Protein 8V38 (pdb70)

Radius of gyration: 38.49 Å; Cα contacts (8 Å, |Δi|>4): 1803; chains: 2; bounding box: 83×57×117 Å

B-factor: mean 116.76, std 51.35, range [47.35, 263.37]

Sequence (1236 aa):
AARGADFDHVYSGVVNLSTENIYSFNYTSQPDQVTAVRVYVNSSSENLNYPVLVVVRQQKEVLSWQVPLLFQGLYQRSYNYQEVSRTLCPSEATNETGPLQQLIFVDVASMAPLGAQYKLLVTKLKHFQLRTNVAFHFTASPSQPQYFLYKFPKDVDSVIIKVVSEMAYPCSVVSVQNIMCPVYDLDHNVEFNGVYQSMTKKAAITLQKKDFPGEQFFVVFVIKPEDYACGGSFNLQRKKNLEVTIVPSIKESVYVKSSLFSVFIFLSFYLGCLLVGFVHYLRIYFWNIITIAVFYALPVIQLVITYQTVVNVTGNQDICYYNFLCAHPLGVLSAFNNILSNLGHVLLGFLFLLIVLRRDILHRRALEAKDIFAVEYGIPKHFGLFYAMGIALMMEGVLSACYHVCPNYSNFQFDTSFMYMIAGLCMLKLYQNASAYSAYASFAVVIMVTVLGVVFVWFWVIFSAIHVLASLALSTQIYMDRMVLLVVGNLVNWSFALFGLIYRPRDFASYMLGIFICNLLLYLAFYIIMKLRSSEKVLPVPLFCIVATAVMWAAALYFFFQNLSSWEGTPAESREKNRECILLDFFDDHDIWHFLSATALFFSFLVLLTLDDDLDVVAARGADFDHVYSGVVNLSTENIYSFNYTSQPDQVTAVRVYVNSSSENLNYPVLVVVRQQKEVLSWQVPLLFQGLYQRSYNYQEVSRTLCPSEATNETGPLQQLIFVDVASMAPLGAQYKLLVTKLKHFQLRTNVAFHFTASPSQPQYFLYKFPKDVDSVIIKVVSEMAYPCSVVSVQNIMCPVYDLDHNVEFNGVYQSMTKKAAITLQKKDFPGEQFFVVFVIKPEDYACGGSFNLQRKKNLEVTIVPSIKESVYVKSSLFSVFIFLSFYLGCLLVGFVHYLRIYFWNIITIAVFYALPVIQLVITYQTVVNVTGNQDICYYNFLCAHPLGVLSAFNNILSNLGHVLLGFLFLLIVLRRDILHRRALEAKDIFAVEYGIPKHFGLFYAMGIALMMEGVLSACYHVCPNYSNFQFDTSFMYMIAGLCMLKLYQNASAYSAYASFAVVIMVTVLGVVFVWFWVIFSAIHVLASLALSTQIYMDRMVLLVVGNLVNWSFALFGLIYRPRDFASYMLGIFICNLLLYLAFYIIMKLRSSEKVLPVPLFCIVATAVMWAAALYFFFQNLSSWEGTPAESREKNRECILLDFFDDHDIWHFLSATALFFSFLVLLTLDDDLDVV

Secondary structure (DSSP, 8-state):
------SS-EEEEEE-SS--EEEEEEEE--SSS---EEEEEEE-S--SSS-EEEEEE-SS-EEEEESSEE---TTS---EE-EEEEEPPP----TTS---EEEEEEEEEE--SS-EEEEEEEEE-S--B--TT------BBTTB-EEEEEE--SS--EEEEEEE-SSS---EEEEEEES-SS---SSTTTTSSSEEEEESSEEEEEEESTTSTTSEEEEEEEE-SS--TTS--------B---EEEEE---SHHHHHHHHHHHHSSSHHHHHHHHHHTTGGG--TTHHHHHHHTTSSTTHHHHHHHHHHHHHHH----SS---TTS---BTTBS-TTSSSSGGGHHHHSSSHHHHHHHHHHHHHHHHHHS-TTSS--S-S---SSSTTTTTHHHHHHHHHTTTTT---SSSTTTTSSHHHHHHH---TTS---HHHHHHHHHHHHHHHHHHHHTT---HHHHHHHHHHHHHHHHHHHH--HHHHHHHHHHHHHHHHHHHHHHH--STTTTHHHHHHHHHHHHTS---TT-TTTS-----HHHHHHHHHHHHTTTHHHHHHHS----SSS-TTSSTTS----BHHHHB-SSSSSTTHHHHHHHHHHHHHHH-S-S-S--/------SS-EEEEEE-SS--EEEEEEEE--SSS---EEEEEEE-S--SSS-EEEEEE-SS-EEEEESSEE---TTS---EE-EEEEEPPP----TTS---EEEEEEEEEE--SS-EEEEEEEEE-S--B--TT------BBTTB-EEEEEE--SS--EEEEEEE-SSS---EEEEEEES-SS---SSTTTTSSSEEEEESSEEEEEEESTTSTTSEEEEEEEE-SS--TTS--------B---EEEEE---SHHHHHHHHHHHHSSSHHHHHHHHHHTTGGG--TTHHHHHHHTTSSTTHHHHHHHHHHHHHHH----SS---TTS---BTTBS-TTSSSSGGGHHHHSSSHHHHHHHHHHHHHHHHHHS-TTSS--S-S---SSSTTTTTHHHHHHHHHTTTTT---SSSTTTTSSHHHHHHH---TTS---HHHHHHHHHHHHHHHHHHHHTT---HHHHHHHHHHHHHHHHHHHH--HHHHHHHHHHHHHHHHHHHHHHH--STTTTHHHHHHHHHHHHTS---TT-TTTS-----HHHHHHHHHHHHTTTHHHHHHHS----SSS-TTSSTTS----BHHHHB-SSSSSTTHHHHHHHHHHHHHHH-S-S-S--

InterPro domains:
  IPR000786 Green fluorescent protein, GFP [PR01229] (1745-1769)
  IPR000786 Green fluorescent protein, GFP [PR01229] (1770-1790)
  IPR000786 Green fluorescent protein, GFP [PR01229] (1791-1811)
  IPR000786 Green fluorescent protein, GFP [PR01229] (1812-1827)
  IPR000786 Green fluorescent protein, GFP [PR01229] (1828-1850)
  IPR000786 Green fluorescent protein, GFP [PR01229] (1851-1871)
  IPR000786 Green fluorescent protein, GFP [PR01229] (1872-1891)
  IPR000786 Green fluorescent protein, GFP [PR01229] (1892-1913)
  IPR000786 Green fluorescent protein, GFP [PR01229] (1915-1934)
  IPR000786 Green fluorescent protein, GFP [PR01229] (1935-1953)
  IPR000786 Green fluorescent protein, GFP [PR01229] (1956-1979)
  IPR009017 Green fluorescent protein [G3DSA:2.40.155.10] (1722-1887)
  IPR009017 Green fluorescent protein [G3DSA:2.40.155.10] (1888-2007)
  IPR009017 Green fluorescent protein [SSF54511] (1740-1970)
  IPR011584 Green fluorescent protein-related [PF01353] (1756-1969)
  IPR014023 Mononegavirales RNA-directed RNA polymerase catalytic domain [PF00946] (16-1180)
  IPR014023 Mononegavirales RNA-directed RNA polymerase catalytic domain [PS50526] (693-877)
  IPR025786 Mononegavirus L protein 2-O-ribose methyltransferase [PS51590] (2066-2254)
  IPR026890 Mononegavirales mRNA-capping domain V [PF14318] (1201-1399)
  IPR039530 RNA-directed RNA polymerase L methyltransferase domain, rhabdovirus [PF14314] (2058-2287)

Foldseek 3Di:
DEDADEAFDKDKDKAAQPDKHKHKYKDKDFQDDWKKKKKKKFFDDDQPPKWKKKWKDWPPDIDIDTQQDWDADPPGDIETDRMAMDIDDTDHHHPVDGMDMIMMMMMMHIRHHPITMMMMHMHMDDDAEDDAFDKDKDKDFQRRKDKGKYADDPPFFKKKKKKFWPDFDDKKKKFKAADDPVDDQHDVCRLVDGAMDIAGGIDMDMDGQVPYVPRMIMIIMHTDPARPQLFDDDYHTDMTIMMMHMHGDDDCVLVVVVLCCLVVVVCVVVVVVVVVVQCVVHGPVVVVVVVVLVVPPVVLVVPLVVVLVVCVPSNYPQAFAAQRQFAPDDDSFRRPQQQSLLVLLVSLLCVLVVPVVVVVVVLVVCVVPPPQVPLHQQPPPQDPVSVVQSCLSVSLSVQSNRCNRGPAPVCPPRNCLCVQLNLPLLPLVPPSDDVNVVVNVVSSVVLVVCLVCQQDVLPLVVVLVVQLVVLLVVLVVLEVVSVVVSVVLSVVSSVLSVVCSVCVDPRSVCSVVVCVVVSCSSLVSDPQVVVPPDDNQDDDVLVVLVVVLVVLVVVLVVLVPQDQADHDRHSNVRNVRRDADDDSRNHHSNSVNSVSVSVSSSSSVVSSVPTDDPRSND/DEDADEAFDKDKDKAAQPDKHKHKYKDKDFQDDWKKKKKKKFFDDDQPPKWKKKWKDWPPDIDIDTQQDWDADPPGDIETDRMAMDIDDTDHHHPVDGMDMIMMMMMMHIRHHPITMMMMHMHMDDDAEDDAFDKDKDKDFQRRKDKGKYADDPPFFKKKKKKFWPDFDDKKKKFKAADDPVDDQHDVCRLVDGAMDIAGGIDMDMDGQVPYVPRMIMIIMHTDPARPQLFDDDYHTDMTIMMMHMHGDDDCVLVVVVLCCLVVVVCVVVVVVVVVVQCVVHGPVVVVVVVVLVVPPVVLVVPLVVVLVVCVPSNYPQAFAAQRQFAPDDDSFRRPQQQSLLVLLVSLLCVLVVPVVVVVVVLVVCVVPPPQVPLHQQPPPQDPVSVVQSCLSVSLSVQSNRCNRGPAPVCPPRNCLCVQLNLPLLPLVPPSDDVNVVVNVVSSVVLVVCLVCQQDVLPLVVVLVVQLVVLLVVLVVLEVVSVVVSVVLSVVSSVLSVVCSVCVDPRSVCSVVVCVVVSCSSLVSDPQVVVPPDDNQDDDVLVVLVVVLVVLVVVLVVLVPQDQADHDRHSNVRNVRRDADDDSRNHHSNSVNSVSVSVSSSSSVVSSVPTDDPRSND

Structure (mmCIF, N/CA/C/O backbone):
data_8V38
#
_entry.id   8V38
#
_cell.length_a   1.00
_cell.length_b   1.00
_cell.length_c   1.00
_cell.angle_alpha   90.00
_cell.angle_beta   90.00
_cell.angle_gamma   90.00
#
_symmetry.space_group_name_H-M   'P 1'
#
loop_
_atom_site.group_PDB
_atom_site.id
_atom_site.type_symbol
_atom_site.label_atom_id
_atom_site.label_alt_id
_atom_site.label_comp_id
_atom_site.label_asym_id
_atom_site.label_entity_id
_atom_site.label_seq_id
_atom_site.pdbx_PDB_ins_code
_atom_site.Cartn_x
_atom_site.Cartn_y
_atom_site.Cartn_z
_atom_site.occupancy
_atom_site.B_iso_or_equiv
_atom_site.auth_seq_id
_atom_site.auth_comp_id
_atom_site.auth_asym_id
_atom_site.auth_atom_id
_atom_site.pdbx_PDB_model_num
ATOM 1 N N . ALA A 1 42 ? 147.53800 158.13075 89.36533 1.000 130.08228 42 ALA A N 1
ATOM 2 C CA . ALA A 1 42 ? 147.16135 156.73306 89.19142 1.000 129.45982 42 ALA A CA 1
ATOM 3 C C . ALA A 1 42 ? 146.23666 156.27361 90.31363 1.000 129.71415 42 ALA A C 1
ATOM 4 O O . ALA A 1 42 ? 146.65485 156.16653 91.46775 1.000 125.91191 42 ALA A O 1
ATOM 6 N N . ALA A 1 43 ? 144.98790 155.98574 89.95847 1.000 130.14107 43 ALA A N 1
ATOM 7 C CA . ALA A 1 43 ? 143.95933 155.58523 90.91252 1.000 122.13992 43 ALA A CA 1
ATOM 8 C C . ALA A 1 43 ? 142.84138 154.89315 90.14023 1.000 121.04525 43 ALA A C 1
ATOM 9 O O . ALA A 1 43 ? 142.97225 154.61200 88.94408 1.000 123.55017 43 ALA A O 1
ATOM 11 N N . ARG A 1 44 ? 141.73202 154.61618 90.82972 1.000 120.10611 44 ARG A N 1
ATOM 12 C CA . ARG A 1 44 ? 140.57426 153.98369 90.21231 1.000 122.42933 44 ARG A CA 1
ATOM 13 C C . ARG A 1 44 ? 139.27598 154.75384 90.40157 1.000 123.10673 44 ARG A C 1
ATOM 14 O O . ARG A 1 44 ? 138.29971 154.44714 89.70765 1.000 119.41246 44 ARG A O 1
ATOM 22 N N . GLY A 1 45 ? 139.23894 155.75019 91.28662 1.000 123.76164 45 GLY A N 1
ATOM 23 C CA . GLY A 1 45 ? 138.03550 156.51150 91.56832 1.000 118.97630 45 GLY A CA 1
ATOM 24 C C . GLY A 1 45 ? 136.89664 155.69208 92.14156 1.000 117.83823 45 GLY A C 1
ATOM 25 O O . GLY A 1 45 ? 135.82246 155.60099 91.53965 1.000 118.73041 45 GLY A O 1
ATOM 26 N N . ALA A 1 46 ? 137.12113 155.09132 93.30648 1.000 112.23639 46 ALA A N 1
ATOM 27 C CA . ALA A 1 46 ? 136.12083 154.24228 93.92989 1.000 107.45758 46 ALA A CA 1
ATOM 28 C C . ALA A 1 46 ? 135.11463 155.08370 94.71342 1.000 110.23820 46 ALA A C 1
ATOM 29 O O . ALA A 1 46 ? 135.30913 156.27846 94.95312 1.000 113.22108 46 ALA A O 1
ATOM 31 N N . ASP A 1 47 ? 134.02204 154.43946 95.11555 1.000 109.70167 47 ASP A N 1
ATOM 32 C CA . ASP A 1 47 ? 132.93855 155.09588 95.82992 1.000 107.14216 47 ASP A CA 1
ATOM 33 C C . ASP A 1 47 ? 132.81616 154.52891 97.23792 1.000 105.20937 47 ASP A C 1
ATOM 34 O O . ASP A 1 47 ? 133.21916 153.39228 97.50526 1.000 106.33700 47 ASP A O 1
ATOM 39 N N . PHE A 1 48 ? 132.27370 155.34826 98.13710 1.000 102.85582 48 PHE A N 1
ATOM 40 C CA . PHE A 1 48 ? 132.07462 154.95306 99.52487 1.000 103.17967 48 PHE A CA 1
ATOM 41 C C . PHE A 1 48 ? 131.03365 153.84320 99.63894 1.000 106.05069 48 PHE A C 1
ATOM 42 O O . PHE A 1 48 ? 130.12224 153.73225 98.81197 1.000 109.10405 48 PHE A O 1
ATOM 50 N N . ASP A 1 49 ? 131.20035 153.01538 100.67908 1.000 103.22777 49 ASP A N 1
ATOM 51 C CA . ASP A 1 49 ? 130.27520 151.94347 101.07100 1.000 104.70387 49 ASP A CA 1
ATOM 52 C C . ASP A 1 49 ? 130.10097 150.91357 99.95084 1.000 107.24790 49 ASP A C 1
ATOM 53 O O . ASP A 1 49 ? 129.01870 150.73349 99.38864 1.000 109.77741 49 ASP A O 1
ATOM 58 N N . HIS A 1 50 ? 131.20237 150.23520 99.63710 1.000 104.63999 50 HIS A N 1
ATOM 59 C CA . HIS A 1 50 ? 131.19896 149.16971 98.64722 1.000 99.84452 50 HIS A CA 1
ATOM 60 C C . HIS A 1 50 ? 132.27327 148.15914 99.02026 1.000 101.04071 50 HIS A C 1
ATOM 61 O O . HIS A 1 50 ? 133.28156 148.50612 99.64131 1.000 101.95841 50 HIS A O 1
ATOM 68 N N . VAL A 1 51 ? 132.04900 146.90641 98.63636 1.000 99.00429 51 VAL A N 1
ATOM 69 C CA . VAL A 1 51 ? 132.93988 145.80430 98.97917 1.000 96.22527 51 VAL A CA 1
ATOM 70 C C . VAL A 1 51 ? 133.83465 145.53070 97.77871 1.000 97.34400 51 VAL A C 1
ATOM 71 O O . VAL A 1 51 ? 133.34416 145.24572 96.67935 1.000 97.50551 51 VAL A O 1
ATOM 75 N N . TYR A 1 52 ? 135.14576 145.61649 97.98687 1.000 95.68525 52 TYR A N 1
ATOM 76 C CA . TYR A 1 52 ? 136.12815 145.44574 96.92733 1.000 93.51701 52 TYR A CA 1
ATOM 77 C C . TYR A 1 52 ? 137.00708 144.24013 97.22570 1.000 94.07894 52 TYR A C 1
ATOM 78 O O . TYR A 1 52 ? 137.37255 143.99493 98.37979 1.000 92.38394 52 TYR A O 1
ATOM 87 N N . SER A 1 53 ? 137.34264 143.49132 96.17790 1.000 96.54191 53 SER A N 1
ATOM 88 C CA . SER A 1 53 ? 138.15015 142.28856 96.30519 1.000 96.67683 53 SER A CA 1
ATOM 89 C C . SER A 1 53 ? 139.07864 142.18531 95.10452 1.000 99.16687 53 SER A C 1
ATOM 90 O O . SER A 1 53 ? 138.81059 142.74014 94.03598 1.000 99.14461 53 SER A O 1
ATOM 93 N N . GLY A 1 54 ? 140.17760 141.46612 95.29256 1.000 100.37022 54 GLY A N 1
ATOM 94 C CA . GLY A 1 54 ? 141.16211 141.34382 94.23686 1.000 101.76656 54 GLY A CA 1
ATOM 95 C C . GLY A 1 54 ? 142.30657 140.45403 94.66522 1.000 104.84425 54 GLY A C 1
ATOM 96 O O . GLY A 1 54 ? 142.24632 139.78055 95.69629 1.000 105.54184 54 GLY A O 1
ATOM 97 N N . VAL A 1 55 ? 143.35814 140.46302 93.85019 1.000 106.94093 55 VAL A N 1
ATOM 98 C CA . VAL A 1 55 ? 144.53549 139.63232 94.06345 1.000 108.58625 55 VAL A CA 1
ATOM 99 C C . VAL A 1 55 ? 145.76192 140.53692 94.06128 1.000 111.03005 55 VAL A C 1
ATOM 100 O O . VAL A 1 55 ? 145.89768 141.41093 93.19775 1.000 112.04238 55 VAL A O 1
ATOM 104 N N . VAL A 1 56 ? 146.65439 140.32769 95.03116 1.000 109.14447 56 VAL A N 1
ATOM 105 C CA . VAL A 1 56 ? 147.90012 141.07310 95.13000 1.000 107.14829 56 VAL A CA 1
ATOM 106 C C . VAL A 1 56 ? 149.05619 140.08607 95.04563 1.000 113.15294 56 VAL A C 1
ATOM 107 O O . VAL A 1 56 ? 148.91231 138.89506 95.32992 1.000 115.42717 56 VAL A O 1
ATOM 111 N N . ASN A 1 57 ? 150.21448 140.59813 94.64933 1.000 115.96129 57 ASN A N 1
ATOM 112 C CA . ASN A 1 57 ? 151.34785 139.75004 94.30018 1.000 118.48915 57 ASN A CA 1
ATOM 113 C C . ASN A 1 57 ? 152.62427 140.49396 94.68494 1.000 118.33225 57 ASN A C 1
ATOM 114 O O . ASN A 1 57 ? 152.58551 141.45545 95.45973 1.000 115.22568 57 ASN A O 1
ATOM 119 N N . LEU A 1 58 ? 153.76169 140.04837 94.14670 1.000 121.69500 58 LEU A N 1
ATOM 120 C CA . LEU A 1 58 ? 155.03285 140.69978 94.43936 1.000 122.52076 58 LEU A CA 1
ATOM 121 C C . LEU A 1 58 ? 155.16867 142.03032 93.71155 1.000 121.91717 58 LEU A C 1
ATOM 122 O O . LEU A 1 58 ? 155.74769 142.97599 94.25829 1.000 122.48869 58 LEU A O 1
ATOM 127 N N . SER A 1 59 ? 154.63763 142.12631 92.49480 1.000 120.06895 59 SER A N 1
ATOM 128 C CA . SER A 1 59 ? 154.73293 143.33546 91.68750 1.000 120.51751 59 SER A CA 1
ATOM 129 C C . SER A 1 59 ? 153.46718 144.17912 91.73502 1.000 122.89297 59 SER A C 1
ATOM 130 O O . SER A 1 59 ? 153.55277 145.41082 91.76788 1.000 121.58199 59 SER A O 1
ATOM 133 N N . THR A 1 60 ? 152.29729 143.54132 91.71998 1.000 121.41050 60 THR A N 1
ATOM 134 C CA . THR A 1 60 ? 151.03305 144.26654 91.72278 1.000 118.78158 60 THR A CA 1
ATOM 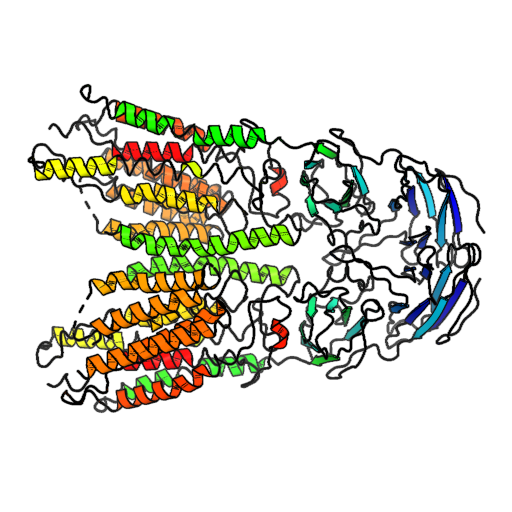135 C C . THR A 1 60 ? 150.78596 144.93720 93.07018 1.000 114.01908 60 THR A C 1
ATOM 136 O O . THR A 1 60 ? 150.88910 144.30268 94.12456 1.000 110.41600 60 THR A O 1
ATOM 140 N N . GLU A 1 61 ? 150.45930 146.22536 93.02624 1.000 110.69034 61 GLU A N 1
ATOM 141 C CA . GLU A 1 61 ? 150.02244 146.99150 94.18320 1.000 106.10304 61 GLU A CA 1
ATOM 142 C C . GLU A 1 61 ? 148.64268 147.56443 93.89052 1.000 104.90289 61 GLU A C 1
ATOM 143 O O . GLU A 1 61 ? 148.34074 147.91798 92.74638 1.000 107.61799 61 GLU A O 1
ATOM 149 N N . ASN A 1 62 ? 147.80102 147.65940 94.91706 1.000 97.87253 62 ASN A N 1
ATOM 150 C CA . ASN A 1 62 ? 146.43055 148.12309 94.74880 1.000 95.74360 62 ASN A CA 1
ATOM 151 C C . ASN A 1 62 ? 146.28903 149.50339 95.37244 1.000 95.01715 62 ASN A C 1
ATOM 152 O O . ASN A 1 62 ? 146.64070 149.70062 96.53932 1.000 95.27328 62 ASN A O 1
ATOM 157 N N . ILE A 1 63 ? 145.77355 150.45238 94.59244 1.000 95.58414 63 ILE A N 1
ATOM 158 C CA . ILE A 1 63 ? 145.64417 151.84439 95.00573 1.000 92.10646 63 ILE A CA 1
ATOM 159 C C . ILE A 1 63 ? 144.17271 152.22894 94.94826 1.000 94.50130 63 ILE A C 1
ATOM 160 O O . ILE A 1 63 ? 143.47861 151.91787 93.97406 1.000 104.12103 63 ILE A O 1
ATOM 165 N N . TYR A 1 64 ? 143.70026 152.90862 95.99187 1.000 87.79707 64 TYR A N 1
ATOM 166 C CA . TYR A 1 64 ? 142.34815 153.44392 96.03599 1.000 86.82272 64 TYR A CA 1
ATOM 167 C C . TYR A 1 64 ? 142.39989 154.88196 96.52808 1.000 88.75630 64 TYR A C 1
ATOM 168 O O . TYR A 1 64 ? 143.21370 155.22136 97.39248 1.000 90.16007 64 TYR A O 1
ATOM 177 N N . SER A 1 65 ? 141.51877 155.71946 95.98446 1.000 92.11495 65 SER A N 1
ATOM 178 C CA . SER A 1 65 ? 141.51808 157.15425 96.25529 1.000 94.02101 65 SER A CA 1
ATOM 179 C C . SER A 1 65 ? 140.08783 157.59487 96.53253 1.000 96.84669 65 SER A C 1
ATOM 180 O O . SER A 1 65 ? 139.23530 157.54310 95.63995 1.000 99.35132 65 SER A O 1
ATOM 183 N N . PHE A 1 66 ? 139.82567 158.02612 97.76295 1.000 94.79125 66 PHE A N 1
ATOM 184 C CA . PHE A 1 66 ? 138.48872 158.40541 98.20163 1.000 92.67969 66 PHE A CA 1
ATOM 185 C C . PHE A 1 66 ? 138.45811 159.90977 98.43122 1.000 97.09415 66 PHE A C 1
ATOM 186 O O . PHE A 1 66 ? 139.20886 160.42723 99.26323 1.000 98.47107 66 PHE A O 1
ATOM 194 N N . ASN A 1 67 ? 137.58921 160.60484 97.70489 1.000 100.89060 67 ASN A N 1
ATOM 195 C CA . ASN A 1 67 ? 137.45747 162.05164 97.80730 1.000 103.67009 67 ASN A CA 1
ATOM 196 C C . ASN A 1 67 ? 136.10661 162.38880 98.42090 1.000 103.35211 67 ASN A C 1
ATOM 197 O O . ASN A 1 67 ? 135.07070 161.89881 97.95843 1.000 105.06373 67 ASN A O 1
ATOM 202 N N . TYR A 1 68 ? 136.11738 163.21634 99.46431 1.000 105.47676 68 TYR A N 1
ATOM 203 C CA . TYR A 1 68 ? 134.87487 163.61493 100.11006 1.000 108.79239 68 TYR A CA 1
ATOM 204 C C . TYR A 1 68 ? 134.92993 165.07606 100.53302 1.000 115.89371 68 TYR A C 1
ATOM 205 O O . TYR A 1 68 ? 135.99846 165.62961 100.81096 1.000 119.28431 68 TYR A O 1
ATOM 214 N N . THR A 1 69 ? 133.75128 165.68996 100.58397 1.000 119.60272 69 THR A N 1
ATOM 215 C CA . THR A 1 69 ? 133.58793 167.08160 100.97896 1.000 125.64669 69 THR A CA 1
ATOM 216 C C . THR A 1 69 ? 132.97869 167.15331 102.37555 1.000 127.87079 69 THR A C 1
ATOM 217 O O . THR A 1 69 ? 132.05305 166.40144 102.70404 1.000 127.90399 69 THR A O 1
ATOM 221 N N . SER A 1 70 ? 133.56235 167.99548 103.22014 1.000 131.17975 70 SER A N 1
ATOM 222 C CA . SER A 1 70 ? 133.07966 168.18252 104.57801 1.000 135.01805 70 SER A CA 1
ATOM 223 C C . SER A 1 70 ? 131.97167 169.23521 104.59308 1.000 139.77231 70 SER A C 1
ATOM 224 O O . SER A 1 70 ? 131.53366 169.73050 103.55123 1.000 139.63357 70 SER A O 1
ATOM 227 N N . GLN A 1 71 ? 131.51125 169.58570 105.78418 1.000 144.51719 71 GLN A N 1
ATOM 228 C CA . GLN A 1 71 ? 130.43822 170.54014 106.00398 1.000 148.57946 71 GLN A CA 1
ATOM 229 C C . GLN A 1 71 ? 130.91903 171.59732 106.98423 1.000 152.02621 71 GLN A C 1
ATOM 230 O O . GLN A 1 71 ? 131.86027 171.35802 107.74825 1.000 152.24228 71 GLN A O 1
ATOM 236 N N . PRO A 1 72 ? 130.29588 172.78311 106.99508 1.000 152.92334 72 PRO A N 1
ATOM 237 C CA . PRO A 1 72 ? 130.63664 173.78051 108.02444 1.000 155.46585 72 PRO A CA 1
ATOM 238 C C . PRO A 1 72 ? 130.08753 173.47230 109.41303 1.000 156.42651 72 PRO A C 1
ATOM 239 O O . PRO A 1 72 ? 130.26202 174.29485 110.31960 1.000 156.58132 72 PRO A O 1
ATOM 243 N N . ASP A 1 73 ? 129.43548 172.32768 109.61499 1.000 154.37217 73 ASP A N 1
ATOM 244 C CA . ASP A 1 73 ? 128.99703 171.88137 110.92792 1.000 151.58229 73 ASP A CA 1
ATOM 245 C C . ASP A 1 73 ? 129.12408 170.36392 110.98364 1.000 147.39045 73 ASP A C 1
ATOM 246 O O . ASP A 1 73 ? 129.52215 169.72251 110.00414 1.000 146.01457 73 ASP A O 1
ATOM 251 N N . GLN A 1 74 ? 128.81853 169.80393 112.16356 1.000 147.31530 74 GLN A N 1
ATOM 252 C CA . GLN A 1 74 ? 128.83551 168.37301 112.48814 1.000 142.65756 74 GLN A CA 1
ATOM 253 C C . GLN A 1 74 ? 130.21314 167.72008 112.36514 1.000 133.47290 74 GLN A C 1
ATOM 254 O O . GLN A 1 74 ? 131.18553 168.34542 111.92900 1.000 133.46135 74 GLN A O 1
ATOM 260 N N . VAL A 1 75 ? 130.31072 166.46034 112.79091 1.000 125.83064 75 VAL A N 1
ATOM 261 C CA . VAL A 1 75 ? 131.56254 165.70933 112.79764 1.000 115.24778 75 VAL A CA 1
ATOM 262 C C . VAL A 1 75 ? 131.37108 164.44671 111.96925 1.000 113.84532 75 VAL A C 1
ATOM 263 O O . VAL A 1 75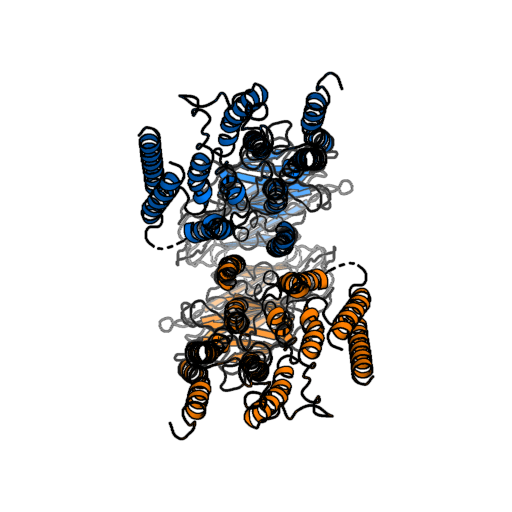 ? 130.41485 163.69366 112.18762 1.000 115.27918 75 VAL A O 1
ATOM 267 N N . THR A 1 76 ? 132.27753 164.21966 111.02358 1.000 109.20522 76 THR A N 1
ATOM 268 C CA . THR A 1 76 ? 132.32413 162.99483 110.24044 1.000 101.78269 76 THR A CA 1
ATOM 269 C C . THR A 1 76 ? 133.49491 162.13373 110.69833 1.000 96.77877 76 THR A C 1
ATOM 270 O O . THR A 1 76 ? 134.46588 162.62585 111.27988 1.000 99.54577 76 THR A O 1
ATOM 274 N N . ALA A 1 77 ? 133.39597 160.83288 110.42614 1.000 88.97081 77 ALA A N 1
ATOM 275 C CA . ALA A 1 77 ? 134.42815 159.88948 110.85124 1.000 83.59436 77 ALA A CA 1
ATOM 276 C C . ALA A 1 77 ? 134.44808 158.70806 109.89161 1.000 83.92533 77 ALA A C 1
ATOM 277 O O . ALA A 1 77 ? 133.48734 157.93449 109.83259 1.000 87.82137 77 ALA A O 1
ATOM 279 N N . VAL A 1 78 ? 135.53202 158.58372 109.13371 1.000 76.88144 78 VAL A N 1
ATOM 280 C CA . VAL A 1 78 ? 135.69554 157.48421 108.19086 1.000 71.37987 78 VAL A CA 1
ATOM 281 C C . VAL A 1 78 ? 136.13106 156.23796 108.95448 1.000 72.11212 78 VAL A C 1
ATOM 282 O O . VAL A 1 78 ? 136.82885 156.32251 109.97172 1.000 74.44341 78 VAL A O 1
ATOM 286 N N . ARG A 1 79 ? 135.73400 155.06402 108.46169 1.000 70.82555 79 ARG A N 1
ATOM 287 C CA . ARG A 1 79 ? 136.07902 153.80136 109.09950 1.000 68.31825 79 ARG A CA 1
ATOM 288 C C . ARG A 1 79 ? 136.44966 152.78472 108.03130 1.000 73.24028 79 ARG A C 1
ATOM 289 O O . ARG A 1 79 ? 135.70539 152.59390 107.06283 1.000 78.20960 79 ARG A O 1
ATOM 297 N N . VAL A 1 80 ? 137.59783 152.13722 108.21631 1.000 70.64638 80 VAL A N 1
ATOM 298 C CA . VAL A 1 80 ? 138.15587 151.19572 107.25261 1.000 70.67350 80 VAL A CA 1
ATOM 299 C C . VAL A 1 80 ? 138.13066 149.80404 107.87164 1.000 70.68714 80 VAL A C 1
ATOM 300 O O . VAL A 1 80 ? 138.62549 149.60670 108.98933 1.000 70.55551 80 VAL A O 1
ATOM 304 N N . TYR A 1 81 ? 137.55442 148.84349 107.14709 1.000 71.60088 81 TYR A N 1
ATOM 305 C CA . TYR A 1 81 ? 137.48818 147.44741 107.55512 1.000 74.16106 81 TYR A CA 1
ATOM 306 C C . TYR A 1 81 ? 138.18563 146.61615 106.48832 1.000 79.62758 81 TYR A C 1
ATOM 307 O O . TYR A 1 81 ? 137.90951 146.77362 105.29349 1.000 82.75775 81 TYR A O 1
ATOM 316 N N . VAL A 1 82 ? 139.09184 145.73973 106.91601 1.000 77.69333 82 VAL A N 1
ATOM 317 C CA . VAL A 1 82 ? 139.88889 144.92332 106.00978 1.000 75.87933 82 VAL A CA 1
ATOM 318 C C . VAL A 1 82 ? 139.85501 143.48804 106.52554 1.000 82.75667 82 VAL A C 1
ATOM 319 O O . VAL A 1 82 ? 140.06822 143.24459 107.71999 1.000 83.32914 82 VAL A O 1
ATOM 323 N N . ASN A 1 83 ? 139.57814 142.54130 105.62760 1.000 88.21719 83 ASN A N 1
ATOM 324 C CA . ASN A 1 83 ? 139.40585 141.14055 105.98453 1.000 89.96742 83 ASN A CA 1
ATOM 325 C C . ASN A 1 83 ? 140.30581 140.30269 105.08526 1.000 92.95173 83 ASN A C 1
ATOM 326 O O . ASN A 1 83 ? 140.47201 140.60802 103.90107 1.000 94.94444 83 ASN A O 1
ATOM 331 N N . SER A 1 84 ? 140.89104 139.25141 105.65530 1.000 93.60963 84 SER A N 1
ATOM 332 C CA . SER A 1 84 ? 141.70203 138.29897 104.90975 1.000 97.14966 84 SER A CA 1
ATOM 333 C C . SER A 1 84 ? 141.03845 136.92961 104.93786 1.000 105.77142 84 SER A C 1
ATOM 334 O O . SER A 1 84 ? 140.44278 136.54054 105.94797 1.000 106.19920 84 SER A O 1
ATOM 337 N N . SER A 1 85 ? 141.13420 136.21388 103.81408 1.000 110.56014 85 SER A N 1
ATOM 338 C CA . SER A 1 85 ? 140.41201 134.96294 103.60066 1.000 115.13262 85 SER A CA 1
ATOM 339 C C . SER A 1 85 ? 140.85938 133.85214 104.54515 1.000 116.89574 85 SER A C 1
ATOM 340 O O . SER A 1 85 ? 140.09162 133.42960 105.41664 1.000 118.26091 85 SER A O 1
ATOM 343 N N . SER A 1 86 ? 142.10023 133.40144 104.39811 1.000 118.40466 86 SER A N 1
ATOM 344 C CA . SER A 1 86 ? 142.65426 132.28725 105.16717 1.000 121.43618 86 SER A CA 1
ATOM 345 C C . SER A 1 86 ? 144.17005 132.31082 104.99716 1.000 123.72291 86 SER A C 1
ATOM 346 O O . SER A 1 86 ? 144.71900 133.21470 104.35386 1.000 123.80515 86 SER A O 1
ATOM 349 N N . GLU A 1 87 ? 144.82798 131.26208 105.52255 1.000 124.89805 87 GLU A N 1
ATOM 350 C CA . GLU A 1 87 ? 146.27564 131.05461 105.67578 1.000 124.36488 87 GLU A CA 1
ATOM 351 C C . GLU A 1 87 ? 147.07218 132.33035 105.95318 1.000 124.52723 87 GLU A C 1
ATOM 352 O O . GLU A 1 87 ? 146.73051 133.07665 106.87869 1.000 122.44903 87 GLU A O 1
ATOM 358 N N . ASN A 1 88 ? 148.12662 132.56688 105.16046 1.000 124.12027 88 ASN A N 1
ATOM 359 C CA . ASN A 1 88 ? 148.96231 133.77366 105.19206 1.000 117.43716 88 ASN A CA 1
ATOM 360 C C . ASN A 1 88 ? 149.61297 133.97239 106.56433 1.000 115.85024 88 ASN A C 1
ATOM 361 O O . ASN A 1 88 ? 149.36290 134.94993 107.27081 1.000 112.95336 88 ASN A O 1
ATOM 366 N N . LEU A 1 89 ? 150.46023 133.01357 106.93185 1.000 117.57705 89 LEU A N 1
ATOM 367 C CA . LEU A 1 89 ? 151.24721 133.10200 108.15199 1.000 117.86692 89 LEU A CA 1
ATOM 368 C C . LEU A 1 89 ? 152.73460 133.26374 107.87887 1.000 115.99347 89 LEU A C 1
ATOM 369 O O . LEU A 1 89 ? 153.51478 133.40005 108.82745 1.000 116.31510 89 LEU A O 1
ATOM 374 N N . ASN A 1 90 ? 153.14836 133.25233 106.61146 1.000 111.88642 90 ASN A N 1
ATOM 375 C CA . ASN A 1 90 ? 154.52856 133.52047 106.24504 1.000 109.06565 90 ASN A CA 1
ATOM 376 C C . ASN A 1 90 ? 154.68696 134.64873 105.23686 1.000 106.85731 90 ASN A C 1
ATOM 377 O O . ASN A 1 90 ? 155.81530 135.10832 105.02797 1.000 108.92643 90 ASN A O 1
ATOM 382 N N . TYR A 1 91 ? 153.60194 135.11664 104.62187 1.000 103.60268 91 TYR A N 1
ATOM 383 C CA . TYR A 1 91 ? 153.64510 136.22358 103.66401 1.000 100.80456 91 TYR A CA 1
ATOM 384 C C . TYR A 1 91 ? 152.40473 137.08430 103.85578 1.000 95.74658 91 TYR A C 1
ATOM 385 O O . TYR A 1 91 ? 151.42143 136.96158 103.11481 1.000 98.36082 91 TYR A O 1
ATOM 394 N N . PRO A 1 92 ? 152.41049 137.97401 104.86292 1.000 88.45603 92 PRO A N 1
ATOM 395 C CA . PRO A 1 92 ? 151.19681 138.74396 105.17667 1.000 84.36347 92 PRO A CA 1
ATOM 396 C C . PRO A 1 92 ? 150.88411 139.84646 104.17411 1.000 85.67615 92 PRO A C 1
ATOM 397 O O . PRO A 1 92 ? 151.65046 140.09275 103.23727 1.000 89.98288 92 PRO A O 1
ATOM 401 N N . VAL A 1 93 ? 149.75144 140.51692 104.37537 1.000 82.31329 93 VAL A N 1
ATOM 402 C CA . VAL A 1 93 ? 149.29226 141.60624 103.52016 1.000 81.32033 93 VAL A CA 1
ATOM 403 C C . VAL A 1 93 ? 149.46395 142.90852 104.28926 1.000 80.24830 93 VAL A C 1
ATOM 404 O O . VAL A 1 93 ? 149.07461 142.99866 105.45984 1.000 77.56602 93 VAL A O 1
ATOM 408 N N . LEU A 1 94 ? 150.05340 143.91196 103.64299 1.000 80.87734 94 LEU A N 1
ATOM 409 C CA . LEU A 1 94 ? 150.38777 145.17310 104.28710 1.000 74.81423 94 LEU A CA 1
ATOM 410 C C . LEU A 1 94 ? 149.55517 146.28982 103.67065 1.000 77.30971 94 LEU A C 1
ATOM 411 O O . LEU A 1 94 ? 149.53380 146.45409 102.44314 1.000 83.14231 94 LEU A O 1
ATOM 416 N N . VAL A 1 95 ? 148.86965 147.05120 104.52371 1.000 71.60640 95 VAL A N 1
ATOM 417 C CA . VAL A 1 95 ? 147.94639 148.09878 104.10616 1.000 72.57242 95 VAL A CA 1
ATOM 418 C C . VAL A 1 95 ? 148.40117 149.40543 104.74191 1.000 76.18116 95 VAL A C 1
ATOM 419 O O . VAL A 1 95 ? 148.64452 149.46146 105.95583 1.000 75.68042 95 VAL A O 1
ATOM 423 N N . VAL A 1 96 ? 148.50899 150.45500 103.92594 1.000 77.12406 96 VAL A N 1
ATOM 424 C CA . VAL A 1 96 ? 148.84758 151.78831 104.40776 1.000 72.81682 96 VAL A CA 1
ATOM 425 C C . VAL A 1 96 ? 147.76767 152.76654 103.95954 1.000 76.97383 96 VAL A C 1
ATOM 426 O O . VAL A 1 96 ? 147.21727 152.65120 102.85774 1.000 81.43601 96 VAL A O 1
ATOM 430 N N . VAL A 1 97 ? 147.42741 153.69708 104.84663 1.000 75.91444 97 VAL A N 1
ATOM 431 C CA . VAL A 1 97 ? 146.41550 154.71758 104.60427 1.000 76.23382 97 VAL A CA 1
ATOM 432 C C . VAL A 1 97 ? 147.07535 156.07515 104.79957 1.000 77.15524 97 VAL A C 1
ATOM 433 O O . VAL A 1 97 ? 147.63271 156.35394 105.86923 1.000 80.20870 97 VAL A O 1
ATOM 437 N N . ARG A 1 98 ? 147.01029 156.91516 103.77247 1.000 76.50130 98 ARG A N 1
ATOM 438 C CA . ARG A 1 98 ? 147.64014 158.22540 103.77388 1.000 78.69597 98 ARG A CA 1
ATOM 439 C C . ARG A 1 98 ? 146.56557 159.30205 103.73085 1.000 83.78793 98 ARG A C 1
ATOM 440 O O . ARG A 1 98 ? 145.64521 159.24344 102.90300 1.000 88.80461 98 ARG A O 1
ATOM 448 N N . GLN A 1 99 ? 146.68971 160.27310 104.62877 1.000 83.34680 99 GLN A N 1
ATOM 449 C CA . GLN A 1 99 ? 145.85874 161.46513 104.69457 1.000 84.09625 99 GLN A CA 1
ATOM 450 C C . GLN A 1 99 ? 146.74512 162.69304 104.49061 1.000 90.58525 99 GLN A C 1
ATOM 451 O O . GLN A 1 99 ? 147.91101 162.58534 104.09830 1.000 92.55945 99 GLN A O 1
ATOM 457 N N . GLN A 1 100 ? 146.17323 163.87170 104.74722 1.000 94.21064 100 GLN A N 1
ATOM 458 C CA . GLN A 1 100 ? 146.92803 165.11040 104.58656 1.000 94.17977 100 GLN A CA 1
ATOM 459 C C . GLN A 1 100 ? 147.98530 165.26218 105.67609 1.000 91.51717 100 GLN A C 1
ATOM 460 O O . GLN A 1 100 ? 149.12652 165.64571 105.39137 1.000 89.61088 100 GLN A O 1
ATOM 466 N N . LYS A 1 101 ? 147.63731 164.94347 106.92398 1.000 93.56906 101 LYS A N 1
ATOM 467 C CA . LYS A 1 101 ? 148.54244 165.12993 108.05303 1.000 92.09605 101 LYS A CA 1
ATOM 468 C C . LYS A 1 101 ? 148.63173 163.87533 108.91354 1.000 92.07937 101 LYS A C 1
ATOM 469 O O . LYS A 1 101 ? 148.83377 163.96575 110.12908 1.000 94.40792 101 LYS A O 1
ATOM 475 N N . GLU A 1 102 ? 148.52950 162.69514 108.29867 1.000 89.26049 102 GLU A N 1
ATOM 476 C CA . GLU A 1 102 ? 148.59337 161.43715 109.03355 1.000 85.74867 102 GLU A CA 1
ATOM 477 C C . GLU A 1 102 ? 148.84840 160.28926 108.06793 1.000 86.91749 102 GLU A C 1
ATOM 478 O O . GLU A 1 102 ? 148.31242 160.27372 106.95706 1.000 88.55280 102 GLU A O 1
ATOM 484 N N . VAL A 1 103 ? 149.66926 159.33524 108.50323 1.000 84.51716 103 VAL A N 1
ATOM 485 C CA . VAL A 1 103 ? 149.88120 158.07756 107.79656 1.000 80.07398 103 VAL A CA 1
ATOM 486 C C . VAL A 1 103 ? 149.71565 156.94650 108.80460 1.000 80.59891 103 VAL A C 1
ATOM 487 O O . VAL A 1 103 ? 150.30390 156.98680 109.89137 1.000 80.28361 103 VAL A O 1
ATOM 491 N N . LEU A 1 104 ? 148.90495 155.95055 108.45145 1.000 80.46425 104 LEU A N 1
ATOM 492 C CA . LEU A 1 104 ? 148.64085 154.79967 109.29978 1.000 74.79719 104 LEU A CA 1
ATOM 493 C C . LEU A 1 104 ? 148.97271 153.53190 108.52370 1.000 73.71069 104 LEU A C 1
ATOM 494 O O . LEU A 1 104 ? 148.88540 153.50363 107.29499 1.000 74.82259 104 LEU A O 1
ATOM 499 N N . SER A 1 105 ? 149.37711 152.48500 109.23838 1.000 71.02731 105 SER A N 1
ATOM 500 C CA . SER A 1 105 ? 149.88748 151.29156 108.57998 1.000 70.10207 105 SER A CA 1
ATOM 501 C C . SER A 1 105 ? 149.62276 150.07427 109.44927 1.000 74.52009 105 SER A C 1
ATOM 502 O O . SER A 1 105 ? 149.77053 150.13977 110.67310 1.000 78.58500 105 SER A O 1
ATOM 505 N N . TRP A 1 106 ? 149.25732 148.96187 108.80886 1.000 72.20745 106 TRP A N 1
ATOM 506 C CA . TRP A 1 106 ? 149.03221 147.72332 109.54454 1.000 72.75618 106 TRP A CA 1
ATOM 507 C C . TRP A 1 106 ? 149.16294 146.52750 108.61265 1.000 76.64948 106 TRP A C 1
ATOM 508 O O . TRP A 1 106 ? 148.99735 146.63539 107.39453 1.000 78.08706 106 TRP A O 1
ATOM 519 N N . GLN A 1 107 ? 149.42398 145.37357 109.21791 1.000 75.11776 107 GLN A N 1
ATOM 520 C CA . GLN A 1 107 ? 149.40704 144.09504 108.52474 1.000 73.64465 107 GLN A CA 1
ATOM 521 C C . GLN A 1 107 ? 148.12630 143.35397 108.88219 1.000 74.81433 107 GLN A C 1
ATOM 522 O O . GLN A 1 107 ? 147.64790 143.43400 110.01773 1.000 74.63710 107 GLN A O 1
ATOM 528 N N . VAL A 1 108 ? 147.57208 142.63762 107.90981 1.000 76.23357 108 VAL A N 1
ATOM 529 C CA . VAL A 1 108 ? 146.22244 142.09279 108.05037 1.000 76.37104 108 VAL A CA 1
ATOM 530 C C . VAL A 1 108 ? 146.24624 140.81934 108.90191 1.000 81.82916 108 VAL A C 1
ATOM 531 O O . VAL A 1 108 ? 145.40988 140.71840 109.81220 1.000 84.67161 108 VAL A O 1
ATOM 535 N N . PRO A 1 109 ? 147.14869 139.79284 108.68249 1.000 81.67933 109 PRO A N 1
ATOM 536 C CA . PRO A 1 109 ? 147.16573 138.68700 109.65178 1.000 74.88500 109 PRO A CA 1
ATOM 537 C C . PRO A 1 109 ? 147.79174 139.11145 110.97024 1.000 77.35306 109 PRO A C 1
ATOM 538 O O . PRO A 1 109 ? 148.98833 138.89018 111.17099 1.000 81.02593 109 PRO A O 1
ATOM 542 N N . LEU A 1 110 ? 147.01996 139.76947 111.83618 1.000 76.21865 110 LEU A N 1
ATOM 543 C CA . LEU A 1 110 ? 147.56576 140.31738 113.07204 1.000 76.14632 110 LEU A CA 1
ATOM 544 C C . LEU A 1 110 ? 147.98482 139.19894 114.02183 1.000 79.44211 110 LEU A C 1
ATOM 545 O O . LEU A 1 110 ? 147.30351 138.18021 114.14695 1.000 84.22576 110 LEU A O 1
ATOM 550 N N . LEU A 1 111 ? 149.11031 139.40340 114.70583 1.000 78.34500 111 LEU A N 1
ATOM 551 C CA . LEU A 1 111 ? 149.63446 138.42589 115.65643 1.000 78.15701 111 LEU A CA 1
ATOM 552 C C . LEU A 1 111 ? 149.87287 139.11901 116.98702 1.000 81.20549 111 LEU A C 1
ATOM 553 O O . LEU A 1 111 ? 150.66382 140.06478 117.06013 1.000 83.15358 111 LEU A O 1
ATOM 558 N N . PHE A 1 112 ? 149.19612 138.65308 118.03221 1.000 82.83316 112 PHE A N 1
ATOM 559 C CA . PHE A 1 112 ? 149.42185 139.16946 119.37204 1.000 81.98729 112 PHE A CA 1
ATOM 560 C C . PHE A 1 112 ? 150.41025 138.26369 120.10486 1.000 86.77394 112 PHE A C 1
ATOM 561 O O . PHE A 1 112 ? 150.95222 137.30949 119.54063 1.000 92.53071 112 PHE A O 1
ATOM 569 N N . GLN A 1 113 ? 150.63718 138.55489 121.38443 1.000 91.85900 113 GLN A N 1
ATOM 570 C CA . GLN A 1 113 ? 151.55514 137.77233 122.19966 1.000 100.08352 113 GLN A CA 1
ATOM 571 C C . GLN A 1 113 ? 151.21041 137.97631 123.66668 1.000 105.40894 113 GLN A C 1
ATOM 572 O O . GLN A 1 113 ? 150.84368 139.08051 124.07626 1.000 108.85660 113 GLN A O 1
ATOM 578 N N . GLY A 1 114 ? 151.33135 136.90539 124.44666 1.000 105.26085 114 GLY A N 1
ATOM 579 C CA . GLY A 1 114 ? 151.00112 136.94854 125.85665 1.000 111.93568 114 GLY A CA 1
ATOM 580 C C . GLY A 1 114 ? 151.96900 136.16610 126.71926 1.000 119.91916 114 GLY A C 1
ATOM 581 O O . GLY A 1 114 ? 152.99379 135.67916 126.23184 1.000 122.28011 114 GLY A O 1
ATOM 582 N N . LEU A 1 115 ? 151.65619 136.04976 128.00733 1.000 122.90993 115 LEU A N 1
ATOM 583 C CA . LEU A 1 115 ? 152.49534 135.30590 128.93384 1.000 124.46465 115 LEU A CA 1
ATOM 584 C C . LEU A 1 115 ? 152.38343 133.80443 128.67732 1.000 127.36126 115 LEU A C 1
ATOM 585 O O . LEU A 1 115 ? 151.46860 133.33143 127.99346 1.000 126.71693 115 LEU A O 1
ATOM 590 N N . TYR A 1 116 ? 153.37763 133.06839 129.19311 1.000 128.83238 116 TYR A N 1
ATOM 591 C CA . TYR A 1 116 ? 153.47503 131.60396 129.16967 1.000 131.46760 116 TYR A CA 1
ATOM 592 C C . TYR A 1 116 ? 153.65057 131.04320 127.76185 1.000 132.63289 116 TYR A C 1
ATOM 593 O O . TYR A 1 116 ? 153.33388 129.86955 127.52697 1.000 133.72391 116 TYR A O 1
ATOM 602 N N . GLN A 1 117 ? 154.12012 131.88163 126.82839 1.000 131.37605 117 GLN A N 1
ATOM 603 C CA . GLN A 1 117 ? 154.51389 131.50430 125.46444 1.000 129.66453 117 GLN A CA 1
ATOM 604 C C . GLN A 1 117 ? 153.33162 130.94100 124.67008 1.000 127.25177 117 GLN A C 1
ATOM 605 O O . GLN A 1 117 ? 153.31631 129.78150 124.25175 1.000 129.52075 117 GLN A O 1
ATOM 611 N N . ARG A 1 118 ? 152.33337 131.79629 124.46893 1.000 120.95617 118 ARG A N 1
ATOM 612 C CA . ARG A 1 118 ? 151.20880 131.50909 123.59402 1.000 116.79220 118 ARG A CA 1
ATOM 613 C C . ARG A 1 118 ? 151.13833 132.56281 122.49650 1.000 112.93992 118 ARG A C 1
ATOM 614 O O . ARG A 1 118 ? 151.65981 133.67247 122.63714 1.000 113.70959 118 ARG A O 1
ATOM 622 N N . SER A 1 119 ? 150.48329 132.20440 121.39392 1.000 106.53733 119 SER A N 1
ATOM 623 C CA . SER A 1 119 ? 150.39558 133.07897 120.22979 1.000 99.69276 119 SER A CA 1
ATOM 624 C C . SER A 1 119 ? 148.97907 133.04598 119.68017 1.000 98.52714 119 SER A C 1
ATOM 625 O O . SER A 1 119 ? 148.48003 131.97948 119.30883 1.000 101.58936 119 SER A O 1
ATOM 628 N N . TYR A 1 120 ? 148.33847 134.20988 119.63038 1.000 94.27891 120 TYR A N 1
ATOM 629 C CA . TYR A 1 120 ? 147.02220 134.36944 119.03236 1.000 89.91443 120 TYR A CA 1
ATOM 630 C C . TYR A 1 120 ? 147.15202 135.12837 117.71852 1.000 88.84740 120 TYR A C 1
ATOM 631 O O . TYR A 1 120 ? 147.99328 136.02428 117.58493 1.000 90.01499 120 TYR A O 1
ATOM 640 N N . ASN A 1 121 ? 146.30862 134.77288 116.75010 1.000 85.08789 121 ASN A N 1
ATOM 641 C CA . ASN A 1 121 ? 146.32510 135.41734 115.44205 1.000 81.85342 121 ASN A CA 1
ATOM 642 C C . ASN A 1 121 ? 144.90783 135.75711 114.99894 1.000 83.81211 121 ASN A C 1
ATOM 643 O O . ASN A 1 121 ? 144.03448 134.88442 114.95372 1.000 87.03334 121 ASN A O 1
ATOM 648 N N . TYR A 1 122 ? 144.67487 137.03730 114.71940 1.000 82.21396 122 TYR A N 1
ATOM 649 C CA . TYR A 1 122 ? 143.40678 137.51670 114.18873 1.000 77.26680 122 TYR A CA 1
ATOM 650 C C . TYR A 1 122 ? 143.52633 137.83359 112.70143 1.000 79.64355 122 TYR A C 1
ATOM 651 O O . TYR A 1 122 ? 144.60452 138.16720 112.20053 1.000 81.32667 122 TYR A O 1
ATOM 660 N N . GLN A 1 123 ? 142.39499 137.73673 111.99958 1.000 81.18169 123 GLN A N 1
ATOM 661 C CA . GLN A 1 123 ? 142.36019 137.87214 110.54766 1.000 84.84760 123 GLN A CA 1
ATOM 662 C C . GLN A 1 123 ? 141.48641 139.02853 110.07323 1.000 83.74077 123 GLN A C 1
ATOM 663 O O . GLN A 1 123 ? 141.18879 139.11144 108.87560 1.000 84.78942 123 GLN A O 1
ATOM 669 N N . GLU A 1 124 ? 141.06610 139.92076 110.96942 1.000 81.57606 124 GLU A N 1
ATOM 670 C CA . GLU A 1 124 ? 140.19270 141.03454 110.61473 1.000 80.23912 124 GLU A CA 1
ATOM 671 C C . GLU A 1 124 ? 140.69183 142.29271 111.30610 1.000 75.38257 124 GLU A C 1
ATOM 672 O O . GLU A 1 124 ? 140.96724 142.27024 112.50936 1.000 73.39252 124 GLU A O 1
ATOM 678 N N . VAL A 1 125 ? 140.80880 143.38662 110.54960 1.000 71.93480 125 VAL A N 1
ATOM 679 C CA . VAL A 1 125 ? 141.29857 144.65977 111.06555 1.000 68.13624 125 VAL A CA 1
ATOM 680 C C . VAL A 1 125 ? 140.23517 145.71679 110.79572 1.000 68.67855 125 VAL A C 1
ATOM 681 O O . VAL A 1 125 ? 139.56169 145.68013 109.76068 1.000 73.06971 125 VAL A O 1
ATOM 685 N N . SER A 1 126 ? 140.07470 146.65001 111.73215 1.000 63.79890 126 SER A N 1
ATOM 686 C CA . SER A 1 126 ? 139.20922 147.80075 111.52458 1.000 62.94116 126 SER A CA 1
ATOM 687 C C . SER A 1 126 ? 139.80628 148.98993 112.25791 1.000 65.91342 126 SER A C 1
ATOM 688 O O . SER A 1 126 ? 140.37230 148.83890 113.34398 1.000 67.56530 126 SER A O 1
ATOM 691 N N . ARG A 1 127 ? 139.64692 150.17637 111.67129 1.000 67.67176 127 ARG A N 1
ATOM 692 C CA . ARG A 1 127 ? 140.19830 151.40045 112.24183 1.000 64.94010 127 ARG A CA 1
ATOM 693 C C . ARG A 1 127 ? 139.28850 152.57566 111.91692 1.000 69.54952 127 ARG A C 1
ATOM 694 O O . ARG A 1 127 ? 138.56264 152.56551 110.91923 1.000 70.59672 127 ARG A O 1
ATOM 702 N N . THR A 1 128 ? 139.33345 153.58543 112.78441 1.000 72.88848 128 THR A N 1
ATOM 703 C CA . THR A 1 128 ? 138.53747 154.80226 112.65513 1.000 76.31916 128 THR A CA 1
ATOM 704 C C . THR A 1 128 ? 139.49513 155.96395 112.41558 1.000 74.82225 128 THR A C 1
ATOM 705 O O . THR A 1 128 ? 140.28110 156.31693 113.30188 1.000 75.96150 128 THR A O 1
ATOM 709 N N . LEU A 1 129 ? 139.43994 156.54334 111.21799 1.000 75.49887 129 LEU A N 1
ATOM 710 C CA . LEU A 1 129 ? 140.31080 157.66061 110.88083 1.000 76.11997 129 LEU A CA 1
ATOM 711 C C . LEU A 1 129 ? 139.91398 158.91927 111.64890 1.000 83.96284 129 LEU A C 1
ATOM 712 O O . LEU A 1 129 ? 138.76892 159.08357 112.07966 1.000 88.57776 129 LEU A O 1
ATOM 717 N N . CYS A 1 130 ? 140.88987 159.80838 111.82394 1.000 87.46085 130 CYS A N 1
ATOM 718 C CA . CYS A 1 130 ? 140.67296 161.03420 112.57388 1.000 94.83827 130 CYS A CA 1
ATOM 719 C C . CYS A 1 130 ? 139.81107 162.01328 111.77460 1.000 100.30778 130 CYS A C 1
ATOM 720 O O . CYS A 1 130 ? 139.83841 162.01328 110.54092 1.000 102.17888 130 CYS A O 1
ATOM 723 N N . PRO A 1 131 ? 139.03785 162.85745 112.45256 1.000 102.40412 131 PRO A N 1
ATOM 724 C CA . PRO A 1 131 ? 138.32714 163.93436 111.76087 1.000 110.43743 131 PRO A CA 1
ATOM 725 C C . PRO A 1 131 ? 139.21665 165.15092 111.53336 1.000 121.02536 131 PRO A C 1
ATOM 726 O O . PRO A 1 131 ? 140.29964 165.28654 112.10556 1.000 121.29957 131 PRO A O 1
ATOM 730 N N . SER A 1 132 ? 138.72794 166.04402 110.67344 1.000 128.30383 132 SER A N 1
ATOM 731 C CA . SER A 1 132 ? 139.46007 167.24170 110.28364 1.000 133.13423 132 SER A CA 1
ATOM 732 C C . SER A 1 132 ? 138.88639 168.52631 110.85896 1.000 135.27661 132 SER A C 1
ATOM 733 O O . SER A 1 132 ? 139.62780 169.50625 110.98006 1.000 136.10859 132 SER A O 1
ATOM 736 N N . GLU A 1 133 ? 137.56841 168.55776 111.11396 1.000 136.63590 133 GLU A N 1
ATOM 737 C CA . GLU A 1 133 ? 136.80512 169.61649 111.78466 1.000 141.95062 133 GLU A CA 1
ATOM 738 C C . GLU A 1 133 ? 136.65125 170.85047 110.89967 1.000 149.26689 133 GLU A C 1
ATOM 739 O O . GLU A 1 133 ? 137.31291 170.97477 109.86376 1.000 150.98990 133 GLU A O 1
ATOM 745 N N . ALA A 1 134 ? 135.76821 171.76497 111.29469 1.000 155.12140 134 ALA A N 1
ATOM 746 C CA . ALA A 1 134 ? 135.49578 172.95750 110.50745 1.000 164.36138 134 ALA A CA 1
ATOM 747 C C . ALA A 1 134 ? 135.24264 174.13394 111.43877 1.000 171.11080 134 ALA A C 1
ATOM 748 O O . ALA A 1 134 ? 135.08351 173.97576 112.65199 1.000 168.63657 134 ALA A O 1
ATOM 750 N N . THR A 1 135 ? 135.20729 175.32731 110.84809 1.000 176.25798 135 THR A N 1
ATOM 751 C CA . THR A 1 135 ? 134.93757 176.56967 111.55724 1.000 178.41506 135 THR A CA 1
ATOM 752 C C . THR A 1 135 ? 133.84357 177.33194 110.82226 1.000 179.15485 135 THR A C 1
ATOM 753 O O . THR A 1 135 ? 133.48285 177.00677 109.68800 1.000 176.25016 135 THR A O 1
ATOM 757 N N . ASN A 1 136 ? 133.31373 178.35982 111.48549 1.000 181.55439 136 ASN A N 1
ATOM 758 C CA . ASN A 1 136 ? 132.25814 179.17588 110.89908 1.000 182.62252 136 ASN A CA 1
ATOM 759 C C . ASN A 1 136 ? 132.79192 180.22456 109.93116 1.000 180.56214 136 ASN A C 1
ATOM 760 O O . ASN A 1 136 ? 131.99740 180.86440 109.23357 1.000 179.90954 136 ASN A O 1
ATOM 765 N N . GLU A 1 137 ? 134.10948 180.41327 109.86871 1.000 179.33276 137 GLU A N 1
ATOM 766 C CA . GLU A 1 137 ? 134.72192 181.37305 108.96228 1.000 178.64531 137 GLU A CA 1
ATOM 767 C C . GLU A 1 137 ? 135.36676 180.71664 107.74934 1.000 178.12565 137 GLU A C 1
ATOM 768 O O . GLU A 1 137 ? 135.97338 181.41780 106.93264 1.000 177.28007 137 GLU A O 1
ATOM 774 N N . THR A 1 138 ? 135.25126 179.39811 107.61035 1.000 176.80199 138 THR A N 1
ATOM 775 C CA . THR A 1 138 ? 135.84383 178.66191 106.50270 1.000 172.61162 138 THR A CA 1
ATOM 776 C C . THR A 1 138 ? 134.77228 177.81703 105.82856 1.000 168.01599 138 THR A C 1
ATOM 777 O O . THR A 1 138 ? 133.97407 177.16066 106.50515 1.000 169.21181 138 THR A O 1
ATOM 781 N N . GLY A 1 139 ? 134.75773 177.83633 104.49599 1.000 163.87194 139 GLY A N 1
ATOM 782 C CA . GLY A 1 139 ? 133.78996 177.09833 103.71669 1.000 160.15569 139 GLY A CA 1
ATOM 783 C C . GLY A 1 139 ? 134.02092 175.59722 103.69767 1.000 158.57894 139 GLY A C 1
ATOM 784 O O . GLY A 1 139 ? 134.78477 175.05248 104.50336 1.000 157.51618 139 GLY A O 1
ATOM 785 N N . PRO A 1 140 ? 133.30610 174.89644 102.80797 1.000 157.08965 140 PRO A N 1
ATOM 786 C CA . PRO A 1 140 ? 133.47459 173.43993 102.68580 1.000 150.92129 140 PRO A CA 1
ATOM 787 C C . PRO A 1 140 ? 134.88988 173.04411 102.28265 1.000 150.48093 140 PRO A C 1
ATOM 788 O O . PRO A 1 140 ? 135.55161 173.72691 101.49786 1.000 154.56043 140 PRO A O 1
ATOM 792 N N . LEU A 1 141 ? 135.34662 171.92397 102.83461 1.000 145.02321 141 LEU A N 1
ATOM 793 C CA . LEU A 1 141 ? 136.70177 171.43249 102.63532 1.000 140.16447 141 LEU A CA 1
ATOM 794 C C . LEU A 1 141 ? 136.69081 170.16120 101.79709 1.000 133.11407 141 LEU A C 1
ATOM 795 O O . LEU A 1 141 ? 135.82831 169.29540 101.97370 1.000 133.58301 141 LEU A O 1
ATOM 800 N N . GLN A 1 142 ? 137.65578 170.05519 100.88838 1.000 127.24733 142 GLN A N 1
ATOM 801 C CA . GLN A 1 142 ? 137.84144 168.87005 100.06213 1.000 122.84000 142 GLN A CA 1
ATOM 802 C C . GLN A 1 142 ? 138.95530 168.02948 100.67029 1.000 121.63262 142 GLN A C 1
ATOM 803 O O . GLN A 1 142 ? 140.03447 168.55201 100.96870 1.000 126.23726 142 GLN A O 1
ATOM 809 N N . GLN A 1 143 ? 138.70120 166.73427 100.85520 1.000 115.56261 143 GLN A N 1
ATOM 810 C CA . GLN A 1 143 ? 139.68066 165.85118 101.46676 1.000 111.57044 143 GLN A CA 1
ATOM 811 C C . GLN A 1 143 ? 139.82536 164.58211 100.64060 1.000 106.31278 143 GLN A C 1
ATOM 812 O O . GLN A 1 143 ? 138.86420 164.10042 100.03002 1.000 107.48440 143 GLN A O 1
ATOM 818 N N . LEU A 1 144 ? 141.04409 164.04223 100.64088 1.000 100.62826 144 LEU A N 1
ATOM 819 C CA . LEU A 1 144 ? 141.38490 162.83735 99.90037 1.000 96.14401 144 LEU A CA 1
ATOM 820 C C . LEU A 1 144 ? 142.07952 161.84689 100.82311 1.000 93.40661 144 LEU A C 1
ATOM 821 O O . LEU A 1 144 ? 142.95801 162.22092 101.60593 1.000 95.04817 144 LEU A O 1
ATOM 826 N N . ILE A 1 145 ? 141.67702 160.58336 100.72277 1.000 88.45786 145 ILE A N 1
ATOM 827 C CA . ILE A 1 145 ? 142.27278 159.48196 101.46849 1.000 84.43685 145 ILE A CA 1
ATOM 828 C C . ILE A 1 145 ? 142.84568 158.50094 100.45551 1.000 86.31008 145 ILE A C 1
ATOM 829 O O . ILE A 1 145 ? 142.14698 158.09784 99.51757 1.000 87.90410 145 ILE A O 1
ATOM 834 N N . PHE A 1 146 ? 144.10807 158.11750 100.63608 1.000 83.66646 146 PHE A N 1
ATOM 835 C CA . PHE A 1 146 ? 144.75119 157.14179 99.76524 1.000 81.56515 146 PHE A CA 1
ATOM 836 C C . PHE A 1 146 ? 144.95401 155.83923 100.52537 1.000 84.22484 146 PHE A C 1
ATOM 837 O O . PHE A 1 146 ? 145.47537 155.84570 101.64180 1.000 84.91301 146 PHE A O 1
ATOM 845 N N . VAL A 1 147 ? 144.53267 154.72681 99.93130 1.000 83.37885 147 VAL A N 1
ATOM 846 C CA . VAL A 1 147 ? 144.67730 153.41005 100.54419 1.000 79.05661 147 VAL A CA 1
ATOM 847 C C . VAL A 1 147 ? 145.48957 152.53744 99.59943 1.000 82.65534 147 VAL A C 1
ATOM 848 O O . VAL A 1 147 ? 145.06998 152.28893 98.46230 1.000 87.37473 147 VAL A O 1
ATOM 852 N N . ASP A 1 148 ? 146.64733 152.07312 100.06418 1.000 80.12707 148 ASP A N 1
ATOM 853 C CA . ASP A 1 148 ? 147.51528 151.20349 99.28180 1.000 82.63244 148 ASP A CA 1
ATOM 854 C C . ASP A 1 148 ? 147.59376 149.83997 99.95515 1.000 82.37286 148 ASP A C 1
ATOM 855 O O . ASP A 1 148 ? 147.78693 149.74949 101.17403 1.000 81.83926 148 ASP A O 1
ATOM 860 N N . VAL A 1 149 ? 147.44321 148.78863 99.15399 1.000 84.20167 149 VAL A N 1
ATOM 861 C CA . VAL A 1 149 ? 147.48713 147.40361 99.60729 1.000 82.43092 149 VAL A CA 1
ATOM 862 C C . VAL A 1 149 ? 148.59142 146.70037 98.82840 1.000 88.02115 149 VAL A C 1
ATOM 863 O O . VAL A 1 149 ? 148.66838 146.83134 97.59933 1.000 92.77992 149 VAL A O 1
ATOM 867 N N . ALA A 1 150 ? 149.44363 145.95769 99.53688 1.000 84.77670 150 ALA A N 1
ATOM 868 C CA . ALA A 1 150 ? 150.55536 145.27882 98.88897 1.000 85.78872 150 ALA A CA 1
ATOM 869 C C . ALA A 1 150 ? 150.89412 144.01008 99.65606 1.000 87.78599 150 ALA A C 1
ATOM 870 O O . ALA A 1 150 ? 150.44376 143.80040 100.78500 1.000 85.84338 150 ALA A O 1
ATOM 872 N N . SER A 1 151 ? 151.65854 143.13930 99.00262 1.000 95.28310 151 SER A N 1
ATOM 873 C CA . SER A 1 151 ? 152.08811 141.88601 99.60296 1.000 99.26605 151 SER A CA 1
ATOM 874 C C . SER A 1 151 ? 153.44952 141.51645 99.02886 1.000 107.52029 151 SER A C 1
ATOM 875 O O . SER A 1 151 ? 153.97033 142.18297 98.12997 1.000 110.43720 151 SER A O 1
ATOM 878 N N . MET A 1 152 ? 154.02560 140.44168 99.55838 1.000 111.10318 152 MET A N 1
ATOM 879 C CA . MET A 1 152 ? 155.35976 139.99401 99.17245 1.000 113.58018 152 MET A CA 1
ATOM 880 C C . MET A 1 152 ? 155.34550 138.47720 98.99807 1.000 115.45108 152 MET A C 1
ATOM 881 O O . MET A 1 152 ? 156.21113 137.75532 99.49370 1.000 117.08237 152 MET A O 1
ATOM 886 N N . ALA A 1 153 ? 154.34301 137.97690 98.27570 1.000 117.04746 153 ALA A N 1
ATOM 887 C CA . ALA A 1 153 ? 154.14866 136.54449 98.13683 1.000 117.40940 153 ALA A CA 1
ATOM 888 C C . ALA A 1 153 ? 154.41411 136.09614 96.70196 1.000 121.44952 153 ALA A C 1
ATOM 889 O O . ALA A 1 153 ? 154.18158 136.85626 95.75684 1.000 122.34204 153 ALA A O 1
ATOM 891 N N . PRO A 1 154 ? 154.91466 134.87100 96.50462 1.000 121.88947 154 PRO A N 1
ATOM 892 C CA . PRO A 1 154 ? 155.16549 134.40653 95.13082 1.000 124.21266 154 PRO A CA 1
ATOM 893 C C . PRO A 1 154 ? 153.90077 134.06256 94.36242 1.000 126.69555 154 PRO A C 1
ATOM 894 O O . PRO A 1 154 ? 153.85602 134.28082 93.14545 1.000 126.70849 154 PRO A O 1
ATOM 898 N N . LEU A 1 155 ? 152.87291 133.53341 95.02641 1.000 126.48734 155 LEU A N 1
ATOM 899 C CA . LEU A 1 155 ? 151.64661 133.12115 94.35245 1.000 125.26828 155 LEU A CA 1
ATOM 900 C C . LEU A 1 155 ? 150.54089 134.16594 94.44628 1.000 124.34784 155 LEU A C 1
ATOM 901 O O . LEU A 1 155 ? 150.00812 134.59480 93.41869 1.000 123.53552 155 LEU A O 1
ATOM 906 N N . GLY A 1 156 ? 150.18504 134.58381 95.64807 1.000 122.73756 156 GLY A N 1
ATOM 907 C CA . GLY A 1 156 ? 149.20439 135.63938 95.81699 1.000 119.93893 156 GLY A CA 1
ATOM 908 C C . GLY A 1 156 ? 148.51198 135.53716 97.15828 1.000 116.96428 156 GLY A C 1
ATOM 909 O O . GLY A 1 156 ? 148.70149 134.59182 97.92090 1.000 117.09287 156 GLY A O 1
ATOM 910 N N . ALA A 1 157 ? 147.68971 136.54872 97.43702 1.000 113.68178 157 ALA A N 1
ATOM 911 C CA . ALA A 1 157 ? 146.85199 136.57930 98.62708 1.000 110.32272 157 ALA A CA 1
ATOM 912 C C . ALA A 1 157 ? 145.45992 137.06538 98.24101 1.000 108.91217 157 ALA A C 1
ATOM 913 O O . ALA A 1 157 ? 145.19805 137.41560 97.08593 1.000 109.32838 157 ALA A O 1
ATOM 915 N N . GLN A 1 158 ? 144.55866 137.08539 99.22318 1.000 105.94211 158 GLN A N 1
ATOM 916 C CA . GLN A 1 158 ? 143.18935 137.54429 99.03381 1.000 103.63749 158 GLN A CA 1
ATOM 917 C C . GLN A 1 158 ? 142.82894 138.52871 100.13697 1.000 101.14814 158 GLN A C 1
ATOM 918 O O . GLN A 1 158 ? 143.14906 138.30404 101.30809 1.000 100.77288 158 GLN A O 1
ATOM 924 N N . TYR A 1 159 ? 142.16270 139.61945 99.75991 1.000 98.67070 159 TYR A N 1
ATOM 925 C CA . TYR A 1 159 ? 141.80978 140.67169 100.70315 1.000 96.60617 159 TYR A CA 1
ATOM 926 C C . TYR A 1 159 ? 140.43957 141.23822 100.35426 1.000 98.93145 159 TYR A C 1
ATOM 927 O O . TYR A 1 159 ? 139.98460 141.16366 99.21016 1.000 101.33212 159 TYR A O 1
ATOM 936 N N . LYS A 1 160 ? 139.78375 141.81000 101.36628 1.000 96.32588 160 LYS A N 1
ATOM 937 C CA . LYS A 1 160 ? 138.48283 142.45433 101.22185 1.000 92.87334 160 LYS A CA 1
ATOM 938 C C . LYS A 1 160 ? 138.51954 143.79203 101.94541 1.000 89.85761 160 LYS A C 1
ATOM 939 O O . LYS A 1 160 ? 138.86287 143.84820 103.13060 1.000 88.72968 160 LYS A O 1
ATOM 945 N N . LEU A 1 161 ? 138.16105 144.85923 101.23406 1.000 86.54603 161 LEU A N 1
ATOM 946 C CA . LEU A 1 161 ? 138.21000 146.22272 101.74516 1.000 87.97381 161 LEU A CA 1
ATOM 947 C C . LEU A 1 161 ? 136.80890 146.81965 101.77260 1.000 89.93073 161 LEU A C 1
ATOM 948 O O . LEU A 1 161 ? 136.04177 146.66440 100.81702 1.000 91.44680 161 LEU A O 1
ATOM 953 N N . LEU A 1 162 ? 136.47527 147.50290 102.86810 1.000 87.74165 162 LEU A N 1
ATOM 954 C CA . LEU A 1 162 ? 135.19360 148.19467 102.97270 1.000 86.79733 162 LEU A CA 1
ATOM 955 C C . LEU A 1 162 ? 135.40614 149.47439 103.76772 1.000 85.99558 162 LEU A C 1
ATOM 956 O O . LEU A 1 162 ? 135.80020 149.42410 104.93593 1.000 85.14188 162 LEU A O 1
ATOM 961 N N . VAL A 1 163 ? 135.13659 150.61672 103.14080 1.000 85.18986 163 VAL A N 1
ATOM 962 C CA . VAL A 1 163 ? 135.36343 151.92814 103.74050 1.000 82.95694 163 VAL A CA 1
ATOM 963 C C . VAL A 1 163 ? 134.02024 152.63917 103.82547 1.000 85.72396 163 VAL A C 1
ATOM 964 O O . VAL A 1 163 ? 133.36052 152.85147 102.80019 1.000 88.41539 163 VAL A O 1
ATOM 968 N N . THR A 1 164 ? 133.61467 153.00682 105.04133 1.000 84.99970 164 THR A N 1
ATOM 969 C CA . THR A 1 164 ? 132.28886 153.57054 105.25865 1.000 87.13792 164 THR A CA 1
ATOM 970 C C . THR A 1 164 ? 132.35454 154.72570 106.24816 1.000 83.91700 164 THR A C 1
ATOM 971 O O . THR A 1 164 ? 133.21206 154.76209 107.13194 1.000 83.99788 164 THR A O 1
ATOM 975 N N . LYS A 1 165 ? 131.43061 155.66907 106.09443 1.000 81.17060 165 LYS A N 1
ATOM 976 C CA . LYS A 1 165 ? 131.33912 156.78841 107.01745 1.000 78.15551 165 LYS A CA 1
ATOM 977 C C . LYS A 1 165 ? 130.55570 156.38652 108.26555 1.000 80.93542 165 LYS A C 1
ATOM 978 O O . LYS A 1 165 ? 129.81144 155.40217 108.27442 1.000 85.14785 165 LYS A O 1
ATOM 984 N N . LEU A 1 166 ? 130.73175 157.16499 109.33057 1.000 79.59257 166 LEU A N 1
ATOM 985 C CA . LEU A 1 166 ? 130.03819 156.93288 110.59007 1.000 82.16658 166 LEU A CA 1
ATOM 986 C C . LEU A 1 166 ? 128.88484 157.91723 110.72913 1.000 92.10524 166 LEU A C 1
ATOM 987 O O . LEU A 1 166 ? 129.07781 159.13062 110.59833 1.000 95.64945 166 LEU A O 1
ATOM 992 N N . LYS A 1 167 ? 127.68941 157.39077 110.99379 1.000 93.98411 167 LYS A N 1
ATOM 993 C CA . LYS A 1 167 ? 126.49970 158.22079 111.13746 1.000 93.42329 167 LYS A CA 1
ATOM 994 C C . LYS A 1 167 ? 126.29549 158.69962 112.56969 1.000 94.73975 167 LYS A C 1
ATOM 995 O O . LYS A 1 167 ? 125.84078 159.82835 112.78494 1.000 97.40314 167 LYS A O 1
ATOM 1001 N N . HIS A 1 168 ? 126.62178 157.86585 113.55318 1.000 92.26983 168 HIS A N 1
ATOM 1002 C CA . HIS A 1 168 ? 126.42946 158.18339 114.96634 1.000 93.37058 168 HIS A CA 1
ATOM 1003 C C . HIS A 1 168 ? 127.80595 158.30046 115.61307 1.000 93.39119 168 HIS A C 1
ATOM 1004 O O . HIS A 1 168 ? 128.43590 157.29127 115.94233 1.000 91.72272 168 HIS A O 1
ATOM 1011 N N . PHE A 1 169 ? 128.26965 159.53866 115.79351 1.000 91.19189 169 PHE A N 1
ATOM 1012 C CA . PHE A 1 169 ? 129.59660 159.80045 116.32931 1.000 86.57775 169 PHE A CA 1
ATOM 1013 C C . PHE A 1 169 ? 129.59696 160.61486 117.61501 1.000 88.55670 169 PHE A C 1
ATOM 1014 O O . PHE A 1 169 ? 130.55940 160.51434 118.38398 1.000 88.07939 169 PHE A O 1
ATOM 1022 N N . GLN A 1 170 ? 128.55495 161.39721 117.88060 1.000 89.69714 170 GLN A N 1
ATOM 1023 C CA . GLN A 1 170 ? 128.53263 162.32734 119.00121 1.000 90.04950 170 GLN A CA 1
ATOM 1024 C C . GLN A 1 170 ? 127.54417 161.84748 120.05466 1.000 89.67360 170 GLN A C 1
ATOM 1025 O O . GLN A 1 170 ? 126.36971 161.61196 119.75110 1.000 90.32195 170 GLN A O 1
ATOM 1031 N N . LEU A 1 171 ? 128.02483 161.70533 121.28689 1.000 86.81808 171 LEU A N 1
ATOM 1032 C CA . LEU A 1 171 ? 127.16831 161.35299 122.40961 1.000 82.89243 171 LEU A CA 1
ATOM 1033 C C . LEU A 1 171 ? 126.41130 162.57843 122.90464 1.000 88.57427 171 LEU A C 1
ATOM 1034 O O . LEU A 1 171 ? 126.93150 163.69756 122.88699 1.000 91.93414 171 LEU A O 1
ATOM 1039 N N . ARG A 1 172 ? 125.17454 162.36247 123.34104 1.000 89.16298 172 ARG A N 1
ATOM 1040 C CA . ARG A 1 172 ? 124.33050 163.42127 123.87273 1.000 90.16056 172 ARG A CA 1
ATOM 1041 C C . ARG A 1 172 ? 124.02459 163.15511 125.34160 1.000 91.00137 172 ARG A C 1
ATOM 1042 O O . ARG A 1 172 ? 124.29220 162.07506 125.87484 1.000 90.31483 172 ARG A O 1
ATOM 1050 N N . THR A 1 173 ? 123.45567 164.16601 125.99429 1.000 91.83169 173 THR A N 1
ATOM 1051 C CA . THR A 1 173 ? 123.20059 164.10750 127.42694 1.000 89.31767 173 THR A CA 1
ATOM 1052 C C . THR A 1 173 ? 121.96497 163.25635 127.69680 1.000 91.79737 173 THR A C 1
ATOM 1053 O O . THR A 1 173 ? 120.92117 163.45574 127.06421 1.000 92.94113 173 THR A O 1
ATOM 1057 N N . ASN A 1 174 ? 122.10465 162.30199 128.63120 1.000 91.29614 174 ASN A N 1
ATOM 1058 C CA . ASN A 1 174 ? 121.04047 161.38529 129.06649 1.000 91.02751 174 ASN A CA 1
ATOM 1059 C C . ASN A 1 174 ? 120.49938 160.55958 127.89837 1.000 93.15526 174 ASN A C 1
ATOM 1060 O O . ASN A 1 174 ? 119.28906 160.43011 127.70210 1.000 93.40645 174 ASN A O 1
ATOM 1065 N N . VAL A 1 175 ? 121.41908 159.99281 127.12034 1.000 93.80955 175 VAL A N 1
ATOM 1066 C CA . VAL A 1 175 ? 121.08592 159.11218 126.00609 1.000 91.00426 175 VAL A CA 1
ATOM 1067 C C . VAL A 1 175 ? 122.05749 157.93919 126.04034 1.000 92.78605 175 VAL A C 1
ATOM 1068 O O . VAL A 1 175 ? 123.27493 158.13597 126.12009 1.000 94.44895 175 VAL A O 1
ATOM 1072 N N . ALA A 1 176 ? 121.51974 156.72240 126.01166 1.000 90.15838 176 ALA A N 1
ATOM 1073 C CA . ALA A 1 176 ? 122.30864 155.50519 126.14205 1.000 90.28437 176 ALA A CA 1
ATOM 1074 C C . ALA A 1 176 ? 122.51692 154.88540 124.76722 1.000 89.95197 176 ALA A C 1
ATOM 1075 O O . ALA A 1 176 ? 121.56806 154.76582 123.98484 1.000 91.37700 176 ALA A O 1
ATOM 1077 N N . PHE A 1 177 ? 123.75448 154.49648 124.47701 1.000 84.77469 177 PHE A N 1
ATOM 1078 C CA . PHE A 1 177 ? 124.09054 153.87696 123.20607 1.000 81.93836 177 PHE A CA 1
ATOM 1079 C C . PHE A 1 177 ? 124.14258 152.35850 123.35451 1.000 84.76615 177 PHE A C 1
ATOM 1080 O O . PHE A 1 177 ? 123.96087 151.80935 124.44241 1.000 88.60345 177 PHE A O 1
ATOM 1088 N N . HIS A 1 178 ? 124.42359 151.68218 122.23792 1.000 83.75026 178 HIS A N 1
ATOM 1089 C CA . HIS A 1 178 ? 124.50761 150.22031 122.17478 1.000 81.53938 178 HIS A CA 1
ATOM 1090 C C . HIS A 1 178 ? 125.45570 149.86927 121.02928 1.000 80.89568 178 HIS A C 1
ATOM 1091 O O . HIS A 1 178 ? 125.03398 149.80598 119.87140 1.000 83.67966 178 HIS A O 1
ATOM 1098 N N . PHE A 1 179 ? 126.72214 149.64516 121.35937 1.000 76.09630 179 PHE A N 1
ATOM 1099 C CA . PHE A 1 179 ? 127.73365 149.26558 120.38591 1.000 70.68719 179 PHE A CA 1
ATOM 1100 C C . PHE A 1 179 ? 128.28959 147.88677 120.74270 1.000 71.63096 179 PHE A C 1
ATOM 1101 O O . PHE A 1 179 ? 127.77664 147.19262 121.62575 1.000 74.53272 179 PHE A O 1
ATOM 1109 N N . THR A 1 180 ? 129.35296 147.48868 120.04843 1.000 71.27699 180 THR A N 1
ATOM 1110 C CA . THR A 1 180 ? 129.98203 146.19182 120.27692 1.000 68.36379 180 THR A CA 1
ATOM 1111 C C . THR A 1 180 ? 131.46567 146.29592 119.95291 1.000 68.35962 180 THR A C 1
ATOM 1112 O O . THR A 1 180 ? 131.84712 146.70276 118.85067 1.000 73.15056 180 THR A O 1
ATOM 1116 N N . ALA A 1 181 ? 132.29744 145.96812 120.93486 1.000 64.09126 181 ALA A N 1
ATOM 1117 C CA . ALA A 1 181 ? 133.74178 146.05337 120.81002 1.000 60.04198 181 ALA A CA 1
ATOM 1118 C C . ALA A 1 181 ? 134.35482 144.66458 120.63916 1.000 66.71222 181 ALA A C 1
ATOM 1119 O O . ALA A 1 181 ? 133.66823 143.63604 120.65900 1.000 76.07071 181 ALA A O 1
ATOM 1121 N N . SER A 1 182 ? 135.67965 144.65011 120.53668 1.000 60.79148 182 SER A N 1
ATOM 1122 C CA . SER A 1 182 ? 136.46979 143.47682 120.19102 1.000 61.79424 182 SER A CA 1
ATOM 1123 C C . SER A 1 182 ? 137.92671 143.78546 120.54048 1.000 66.87976 182 SER A C 1
ATOM 1124 O O . SER A 1 182 ? 138.30899 144.96101 120.57774 1.000 68.58010 182 SER A O 1
ATOM 1127 N N . PRO A 1 183 ? 138.76199 142.77105 120.81330 1.000 70.24566 183 PRO A N 1
ATOM 1128 C CA . PRO A 1 183 ? 140.16055 143.06261 121.17965 1.000 67.81586 183 PRO A CA 1
ATOM 1129 C C . PRO A 1 183 ? 141.02139 143.55565 120.02693 1.000 62.74572 183 PRO A C 1
ATOM 1130 O O . PRO A 1 183 ? 142.11841 144.07012 120.28094 1.000 61.76080 183 PRO A O 1
ATOM 1134 N N . SER A 1 184 ? 140.57170 143.42012 118.77903 1.000 62.41130 184 SER A N 1
ATOM 1135 C CA . SER A 1 184 ? 141.28617 143.97388 117.63550 1.000 64.82120 184 SER A CA 1
ATOM 1136 C C . SER A 1 184 ? 140.45292 145.03063 116.92005 1.000 70.09664 184 SER A C 1
ATOM 1137 O O . SER A 1 184 ? 140.69571 145.31936 115.74386 1.000 71.43408 184 SER A O 1
ATOM 1140 N N . GLN A 1 185 ? 139.48453 145.62466 117.62024 1.000 70.34832 185 GLN A N 1
ATOM 1141 C CA . GLN A 1 185 ? 138.66027 146.71264 117.08519 1.000 63.02114 185 GLN A CA 1
ATOM 1142 C C . GLN A 1 185 ? 138.36545 147.69040 118.21319 1.000 61.98505 185 GLN A C 1
ATOM 1143 O O . GLN A 1 185 ? 137.31402 147.62036 118.86150 1.000 70.11585 185 GLN A O 1
ATOM 1149 N N . PRO A 1 186 ? 139.27632 148.62443 118.48038 1.000 57.74947 186 PRO A N 1
ATOM 1150 C CA . PRO A 1 186 ? 139.04951 149.59138 119.55745 1.000 61.12645 186 PRO A CA 1
ATOM 1151 C C . PRO A 1 186 ? 138.25645 150.79756 119.07516 1.000 61.61332 186 PRO A C 1
ATOM 1152 O O . PRO A 1 186 ? 138.25152 151.14792 117.89335 1.000 64.31778 186 PRO A O 1
ATOM 1156 N N . GLN A 1 187 ? 137.56936 151.43782 120.02058 1.000 56.58875 187 GLN A N 1
ATOM 1157 C CA . GLN A 1 187 ? 136.57010 152.44048 119.67965 1.000 54.06340 187 GLN A CA 1
ATOM 1158 C C . GLN A 1 187 ? 136.85667 153.73762 120.42045 1.000 59.55075 187 GLN A C 1
ATOM 1159 O O . GLN A 1 187 ? 137.51539 153.74880 121.46123 1.000 62.95507 187 GLN A O 1
ATOM 1165 N N . TYR A 1 188 ? 136.35014 154.83814 119.86584 1.000 58.13654 188 TYR A N 1
ATOM 1166 C CA . TYR A 1 188 ? 136.44703 156.13518 120.51901 1.000 56.50927 188 TYR A CA 1
ATOM 1167 C C . TYR A 1 188 ? 135.28605 157.01422 120.07379 1.000 61.25953 188 TYR A C 1
ATOM 1168 O O . TYR A 1 188 ? 134.80772 156.91676 118.94043 1.000 65.98828 188 TYR A O 1
ATOM 1177 N N . PHE A 1 189 ? 134.84093 157.87152 120.98910 1.000 65.10316 189 PHE A N 1
ATOM 1178 C CA . PHE A 1 189 ? 133.72337 158.77352 120.75509 1.000 67.37353 189 PHE A CA 1
ATOM 1179 C C . PHE A 1 189 ? 134.08019 160.15022 121.29753 1.000 69.66533 189 PHE A C 1
ATOM 1180 O O . PHE A 1 189 ? 135.06261 160.31974 122.02294 1.000 72.46218 189 PHE A O 1
ATOM 1188 N N . LEU A 1 190 ? 133.25147 161.13442 120.95968 1.000 70.11429 190 LEU A N 1
ATOM 1189 C CA . LEU A 1 190 ? 133.48972 162.52972 121.30080 1.000 74.75998 190 LEU A CA 1
ATOM 1190 C C . LEU A 1 190 ? 132.33320 163.05360 122.14090 1.000 74.83492 190 LEU A C 1
ATOM 1191 O O . LEU A 1 190 ? 131.17493 162.69393 121.90694 1.000 76.68297 190 LEU A O 1
ATOM 1196 N N . TYR A 1 191 ? 132.64516 163.90413 123.12033 1.000 75.32043 191 TYR A N 1
ATOM 1197 C CA . TYR A 1 191 ? 131.60602 164.55949 123.90152 1.000 76.04135 191 TYR A CA 1
ATOM 1198 C C . TYR A 1 191 ? 131.95235 166.02887 124.08708 1.000 79.23643 191 TYR A C 1
ATOM 1199 O O . TYR A 1 191 ? 133.11910 166.38572 124.28752 1.000 80.48981 191 TYR A O 1
ATOM 1208 N N . LYS A 1 192 ? 130.92022 166.86958 124.02290 1.000 81.99036 192 LYS A N 1
ATOM 1209 C CA . LYS A 1 192 ? 131.02916 168.31243 124.18719 1.000 82.23252 192 LYS A CA 1
ATOM 1210 C C . LYS A 1 192 ? 130.27235 168.73119 125.43961 1.000 86.90781 192 LYS A C 1
ATOM 1211 O O . LYS A 1 192 ? 129.14886 168.27100 125.67080 1.000 90.28802 192 LYS A O 1
ATOM 1217 N N . PHE A 1 193 ? 130.89297 169.58835 126.24815 1.000 88.51735 193 PHE A N 1
ATOM 1218 C CA . PHE A 1 193 ? 130.25273 170.08948 127.45242 1.000 89.34135 193 PHE A CA 1
ATOM 1219 C C . PHE A 1 193 ? 129.10637 171.03734 127.09802 1.000 94.68936 193 PHE A C 1
ATOM 1220 O O . PHE A 1 193 ? 129.18124 171.77539 126.11189 1.000 97.24501 193 PHE A O 1
ATOM 1228 N N . PRO A 1 194 ? 128.02843 171.03590 127.89095 1.000 94.51921 194 PRO A N 1
ATOM 1229 C CA . PRO A 1 194 ? 126.96366 172.03035 127.69276 1.000 94.89611 194 PRO A CA 1
ATOM 1230 C C . PRO A 1 194 ? 127.33626 173.40439 128.23127 1.000 97.55266 194 PRO A C 1
ATOM 1231 O O . PRO A 1 194 ? 128.47585 173.63360 128.64951 1.000 100.34427 194 PRO A O 1
ATOM 1235 N N . LYS A 1 195 ? 126.37508 174.32763 128.23796 1.000 99.38188 195 LYS A N 1
ATOM 1236 C CA . LYS A 1 195 ? 126.64355 175.69307 128.66865 1.000 105.41093 195 LYS A CA 1
ATOM 1237 C C . LYS A 1 195 ? 126.40263 175.90580 130.15634 1.000 107.21040 195 LYS A C 1
ATOM 1238 O O . LYS A 1 195 ? 126.89537 176.89297 130.71422 1.000 108.42932 195 LYS A O 1
ATOM 1244 N N . ASP A 1 196 ? 125.66229 175.01177 130.80651 1.000 107.55149 196 ASP A N 1
ATOM 1245 C CA . ASP A 1 196 ? 125.37208 175.10358 132.23274 1.000 108.49139 196 ASP A CA 1
ATOM 1246 C C . ASP A 1 196 ? 126.04202 174.01239 133.05089 1.000 104.79435 196 ASP A C 1
ATOM 1247 O O . ASP A 1 196 ? 126.50892 174.28159 134.16102 1.000 105.53023 196 ASP A O 1
ATOM 1252 N N . VAL A 1 197 ? 126.05615 172.77904 132.53445 1.000 100.66782 197 VAL A N 1
ATOM 1253 C CA . VAL A 1 197 ? 126.69416 171.65727 133.21659 1.000 94.45811 197 VAL A CA 1
ATOM 1254 C C . VAL A 1 197 ? 128.19692 171.89314 133.30685 1.000 92.68043 197 VAL A C 1
ATOM 1255 O O . VAL A 1 197 ? 128.85582 172.20110 132.30537 1.000 94.05170 197 VAL A O 1
ATOM 1259 N N . ASP A 1 198 ? 128.74848 171.75421 134.51728 1.000 88.92350 198 ASP A N 1
ATOM 1260 C CA . ASP A 1 198 ? 130.18103 171.89949 134.74103 1.000 88.44269 198 ASP A CA 1
ATOM 1261 C C . ASP A 1 198 ? 130.85458 170.62131 135.22274 1.000 86.80968 198 ASP A C 1
ATOM 1262 O O . ASP A 1 198 ? 132.06877 170.63580 135.46336 1.000 88.73968 198 ASP A O 1
ATOM 1267 N N . SER A 1 199 ? 130.12488 169.51124 135.31656 1.000 83.44243 199 SER A N 1
ATOM 1268 C CA . SER A 1 199 ? 130.70766 168.23411 135.70440 1.000 80.40561 199 SER A CA 1
ATOM 1269 C C . SER A 1 199 ? 129.81225 167.11650 135.19335 1.000 81.14975 199 SER A C 1
ATOM 1270 O O . SER A 1 199 ? 128.58793 167.25699 135.14609 1.000 86.98978 199 SER A O 1
ATOM 1273 N N . VAL A 1 200 ? 130.43625 165.99707 134.83555 1.000 77.92625 200 VAL A N 1
ATOM 1274 C CA . VAL A 1 200 ? 129.73597 164.86969 134.22653 1.000 76.65302 200 VAL A CA 1
ATOM 1275 C C . VAL A 1 200 ? 130.24162 163.56613 134.82864 1.000 75.51554 200 VAL A C 1
ATOM 1276 O O . VAL A 1 200 ? 131.42879 163.42728 135.14347 1.000 79.40723 200 VAL A O 1
ATOM 1280 N N . ILE A 1 201 ? 129.33142 162.61095 135.00147 1.000 71.35563 201 ILE A N 1
ATOM 1281 C CA . ILE A 1 201 ? 129.67589 161.25063 135.39300 1.000 70.96314 201 ILE A CA 1
ATOM 1282 C C . ILE A 1 201 ? 129.42209 160.34047 134.19803 1.000 77.72835 201 ILE A C 1
ATOM 1283 O O . ILE A 1 201 ? 128.31477 160.32077 133.64366 1.000 80.74086 201 ILE A O 1
ATOM 1288 N N . ILE A 1 202 ? 130.45349 159.60480 133.79400 1.000 77.91143 202 ILE A N 1
ATOM 1289 C CA . ILE A 1 202 ? 130.37003 158.62424 132.71948 1.000 76.25013 202 ILE A CA 1
ATOM 1290 C C . ILE A 1 202 ? 130.26387 157.24543 133.35339 1.000 71.98046 202 ILE A C 1
ATOM 1291 O O . ILE A 1 202 ? 131.12867 156.85336 134.14674 1.000 71.82688 202 ILE A O 1
ATOM 1296 N N . LYS A 1 203 ? 129.20972 156.50909 133.00820 1.000 69.79664 203 LYS A N 1
ATOM 1297 C CA . LYS A 1 203 ? 128.94954 155.18604 133.56040 1.000 73.98774 203 LYS A CA 1
ATOM 1298 C C . LYS A 1 203 ? 128.97479 154.17990 132.42044 1.000 77.54165 203 LYS A C 1
ATOM 1299 O O . LYS A 1 203 ? 128.19791 154.29956 131.46661 1.000 81.75444 203 LYS A O 1
ATOM 1305 N N . VAL A 1 204 ? 129.86274 153.19278 132.51914 1.000 74.11042 204 VAL A N 1
ATOM 1306 C CA . VAL A 1 204 ? 130.00961 152.15397 131.50667 1.000 68.83016 204 VAL A CA 1
ATOM 1307 C C . VAL A 1 204 ? 129.67268 150.81960 132.15749 1.000 69.27943 204 VAL A C 1
ATOM 1308 O O . VAL A 1 204 ? 130.17679 150.50563 133.24265 1.000 71.70106 204 VAL A O 1
ATOM 1312 N N . VAL A 1 205 ? 128.81839 150.04218 131.49265 1.000 72.02902 205 VAL A N 1
ATOM 1313 C CA . VAL A 1 205 ? 128.23520 148.81943 132.03691 1.000 72.15548 205 VAL A CA 1
ATOM 1314 C C . VAL A 1 205 ? 128.34145 147.73033 130.97327 1.000 73.93196 205 VAL A C 1
ATOM 1315 O O . VAL A 1 205 ? 127.87916 147.91918 129.84102 1.000 75.73985 205 VAL A O 1
ATOM 1319 N N . SER A 1 206 ? 128.98691 146.61338 131.32154 1.000 72.55022 206 SER A N 1
ATOM 1320 C CA . SER A 1 206 ? 129.09926 145.44541 130.45717 1.000 70.44197 206 SER A CA 1
ATOM 1321 C C . SER A 1 206 ? 127.90664 144.51951 130.70089 1.000 76.63986 206 SER A C 1
ATOM 1322 O O . SER A 1 206 ? 126.93678 144.89490 131.36212 1.000 79.66286 206 SER A O 1
ATOM 1325 N N . GLU A 1 207 ? 127.94773 143.29078 130.18242 1.000 83.83359 207 GLU A N 1
ATOM 1326 C CA . GLU A 1 207 ? 126.79297 142.42401 130.38374 1.000 89.68822 207 GLU A CA 1
ATOM 1327 C C . GLU A 1 207 ? 127.11165 141.13183 131.12077 1.000 87.91771 207 GLU A C 1
ATOM 1328 O O . GLU A 1 207 ? 126.51271 140.87591 132.17242 1.000 82.92786 207 GLU A O 1
ATOM 1334 N N . MET A 1 208 ? 128.04165 140.30650 130.63190 1.000 90.19807 208 MET A N 1
ATOM 1335 C CA . MET A 1 208 ? 128.18101 139.01555 131.29945 1.000 87.36132 208 MET A CA 1
ATOM 1336 C C . MET A 1 208 ? 129.18137 139.03491 132.44956 1.000 84.15546 208 MET A C 1
ATOM 1337 O O . MET A 1 208 ? 128.79493 139.20266 133.61096 1.000 85.92436 208 MET A O 1
ATOM 1342 N N . ALA A 1 209 ? 130.46863 138.87203 132.13425 1.000 78.31870 209 ALA A N 1
ATOM 1343 C CA . ALA A 1 209 ? 131.55215 139.09825 133.08390 1.000 77.88668 209 ALA A CA 1
ATOM 1344 C C . ALA A 1 209 ? 132.83093 139.51644 132.36839 1.000 78.11710 209 ALA A C 1
ATOM 1345 O O . ALA A 1 209 ? 133.65241 140.25976 132.91476 1.000 76.10862 209 ALA A O 1
ATOM 1347 N N . TYR A 1 210 ? 132.98192 139.04851 131.12738 1.000 79.93175 210 TYR A N 1
ATOM 1348 C CA . TYR A 1 210 ? 134.26008 138.85007 130.45256 1.000 78.34542 210 TYR A CA 1
ATOM 1349 C C . TYR A 1 210 ? 134.12620 139.19937 128.97610 1.000 76.47020 210 TYR A C 1
ATOM 1350 O O . TYR A 1 210 ? 133.10481 138.86685 128.35604 1.000 80.18497 210 TYR A O 1
ATOM 1359 N N . PRO A 1 211 ? 135.12934 139.86565 128.37736 1.000 70.33314 211 PRO A N 1
ATOM 1360 C CA . PRO A 1 211 ? 136.51219 140.06112 128.83822 1.000 68.60183 211 PRO A CA 1
ATOM 1361 C C . PRO A 1 211 ? 136.77516 141.44202 129.42965 1.000 66.51759 211 PRO A C 1
ATOM 1362 O O . PRO A 1 211 ? 135.91780 142.31789 129.37450 1.000 66.48863 211 PRO A O 1
ATOM 1366 N N . CYS A 1 212 ? 137.94726 141.65107 130.02787 1.000 60.85498 212 CYS A N 1
ATOM 1367 C CA . CYS A 1 212 ? 138.25225 142.92991 130.64872 1.000 63.82326 212 CYS A CA 1
ATOM 1368 C C . CYS A 1 212 ? 138.51678 143.99852 129.58651 1.000 61.84361 212 CYS A C 1
ATOM 1369 O O . CYS A 1 212 ? 138.74665 143.71239 128.40546 1.000 65.78891 212 CYS A O 1
ATOM 1372 N N . SER A 1 213 ? 138.55702 145.25041 130.03598 1.000 57.84039 213 SER A N 1
ATOM 1373 C CA . SER A 1 213 ? 138.70156 146.38028 129.12900 1.000 52.45478 213 SER A CA 1
ATOM 1374 C C . SER A 1 213 ? 139.33501 147.53605 129.88565 1.000 51.33250 213 SER A C 1
ATOM 1375 O O . SER A 1 213 ? 139.42032 147.53467 131.11562 1.000 57.39262 213 SER A O 1
ATOM 1378 N N . VAL A 1 214 ? 139.77130 148.53279 129.12001 1.000 50.52602 214 VAL A N 1
ATOM 1379 C CA . VAL A 1 214 ? 140.33533 149.77040 129.63832 1.000 52.41071 214 VAL A CA 1
ATOM 1380 C C . VAL A 1 214 ? 139.58516 150.91712 128.97428 1.000 54.47740 214 VAL A C 1
ATOM 1381 O O . VAL A 1 214 ? 139.35184 150.90480 127.75630 1.000 59.76867 214 VAL A O 1
ATOM 1385 N N . VAL A 1 215 ? 139.20257 151.90554 129.78026 1.000 49.96864 215 VAL A N 1
ATOM 1386 C CA . VAL A 1 215 ? 138.50667 153.09399 129.30598 1.000 51.73966 215 VAL A CA 1
ATOM 1387 C C . VAL A 1 215 ? 139.37524 154.30480 129.62285 1.000 56.67894 215 VAL A C 1
ATOM 1388 O O . VAL A 1 215 ? 139.93311 154.41084 130.72119 1.000 59.88053 215 VAL A O 1
ATOM 1392 N N . SER A 1 216 ? 139.53713 155.18483 128.63992 1.000 58.01262 216 SER A N 1
ATOM 1393 C CA . SER A 1 216 ? 140.38931 156.35394 128.78359 1.000 58.93777 216 SER A CA 1
ATOM 1394 C C . SER A 1 216 ? 139.62401 157.60883 128.39202 1.000 62.48827 216 SER A C 1
ATOM 1395 O O . SER A 1 216 ? 138.67759 157.56706 127.60200 1.000 67.00122 216 SER A O 1
ATOM 1398 N N . VAL A 1 217 ? 140.06313 158.73503 128.94928 1.000 60.55296 217 VAL A N 1
ATOM 1399 C CA . VAL A 1 217 ? 139.50503 160.04885 128.64154 1.000 58.14981 217 VAL A CA 1
ATOM 1400 C C . VAL A 1 217 ? 140.65897 160.94853 128.22157 1.000 65.57681 217 VAL A C 1
ATOM 1401 O O . VAL A 1 217 ? 141.51065 161.29854 129.04802 1.000 70.48681 217 VAL A O 1
ATOM 1405 N N . GLN A 1 218 ? 140.69294 161.31890 126.94576 1.000 66.17884 218 GLN A N 1
ATOM 1406 C CA . GLN A 1 218 ? 141.75484 162.14830 126.39609 1.000 63.87054 218 GLN A CA 1
ATOM 1407 C C . GLN A 1 218 ? 141.18701 163.47855 125.91557 1.000 66.66977 218 GLN A C 1
ATOM 1408 O O . GLN A 1 218 ? 139.97465 163.65026 125.76730 1.000 70.76524 218 GLN A O 1
ATOM 1414 N N . ASN A 1 219 ? 142.08812 164.42019 125.65429 1.000 65.90908 219 ASN A N 1
ATOM 1415 C CA . ASN A 1 219 ? 141.71452 165.73678 125.16300 1.000 69.74598 219 ASN A CA 1
ATOM 1416 C C . ASN A 1 219 ? 141.64139 165.73741 123.63593 1.000 71.45023 219 ASN A C 1
ATOM 1417 O O . ASN A 1 219 ? 141.96075 164.74885 122.97207 1.000 72.77690 219 ASN A O 1
ATOM 1422 N N . ILE A 1 220 ? 141.21324 166.86676 123.07532 1.000 74.72803 220 ILE A N 1
ATOM 1423 C CA . ILE A 1 220 ? 140.83047 166.92422 121.66609 1.000 81.13772 220 ILE A CA 1
ATOM 1424 C C . ILE A 1 220 ? 142.07067 167.32506 120.86466 1.000 91.51220 220 ILE A C 1
ATOM 1425 O O . ILE A 1 220 ? 142.40485 168.50179 120.70541 1.000 98.07145 220 ILE A O 1
ATOM 1430 N N . MET A 1 221 ? 142.79678 166.30545 120.41116 1.000 94.82989 221 MET A N 1
ATOM 1431 C CA . MET A 1 221 ? 143.85552 166.39883 119.41239 1.000 99.01034 221 MET A CA 1
ATOM 1432 C C . MET A 1 221 ? 143.71935 165.16928 118.52360 1.000 100.84664 221 MET A C 1
ATOM 1433 O O . MET A 1 221 ? 142.73060 164.43532 118.62039 1.000 99.88458 221 MET A O 1
ATOM 1438 N N . CYS A 1 222 ? 144.69585 164.92279 117.65324 1.000 98.73237 222 CYS A N 1
ATOM 1439 C CA . CYS A 1 222 ? 144.73902 163.66159 116.91219 1.000 98.49043 222 CYS A CA 1
ATOM 1440 C C . CYS A 1 222 ? 146.14277 163.10125 116.65169 1.000 92.92311 222 CYS A C 1
ATOM 1441 O O . CYS A 1 222 ? 146.49247 162.83352 115.49563 1.000 91.50865 222 CYS A O 1
ATOM 1444 N N . PRO A 1 223 ? 146.99812 162.90189 117.70351 1.000 90.82950 223 PRO A N 1
ATOM 1445 C CA . PRO A 1 223 ? 147.78094 161.66083 117.73916 1.000 87.44522 223 PRO A CA 1
ATOM 1446 C C . PRO A 1 223 ? 147.09345 160.62717 118.61615 1.000 84.67698 223 PRO A C 1
ATOM 1447 O O . PRO A 1 223 ? 147.65476 160.23063 119.64322 1.000 82.92557 223 PRO A O 1
ATOM 1451 N N . VAL A 1 224 ? 145.86453 160.24251 118.24539 1.000 82.29058 224 VAL A N 1
ATOM 1452 C CA . VAL A 1 224 ? 144.99260 159.46941 119.12725 1.000 73.67636 224 VAL A CA 1
ATOM 1453 C C . VAL A 1 224 ? 145.58624 158.08824 119.41658 1.000 71.27883 224 VAL A C 1
ATOM 1454 O O . VAL A 1 224 ? 146.18749 157.44509 118.54691 1.000 73.62122 224 VAL A O 1
ATOM 1458 N N . TYR A 1 225 ? 145.46238 157.65624 120.67211 1.000 66.95534 225 TYR A N 1
ATOM 1459 C CA . TYR A 1 225 ? 146.07260 156.42337 121.16260 1.000 65.36401 225 TYR A CA 1
ATOM 1460 C C . TYR A 1 225 ? 144.97208 155.38337 121.33996 1.000 63.16422 225 TYR A C 1
ATOM 1461 O O . TYR A 1 225 ? 144.21712 155.42542 122.31518 1.000 63.69898 225 TYR A O 1
ATOM 1470 N N . ASP A 1 226 ? 144.88044 154.44810 120.39537 1.000 64.02477 226 ASP A N 1
ATOM 1471 C CA . ASP A 1 226 ? 143.88146 153.39368 120.46049 1.000 61.52851 226 ASP A CA 1
ATOM 1472 C C . ASP A 1 226 ? 144.48228 152.00475 120.61230 1.000 67.89200 226 ASP A C 1
ATOM 1473 O O . ASP A 1 226 ? 143.74237 151.05957 120.90800 1.000 70.63549 226 ASP A O 1
ATOM 1478 N N . LEU A 1 227 ? 145.78966 151.85380 120.41975 1.000 66.12936 227 LEU A N 1
ATOM 1479 C CA . LEU A 1 227 ? 146.44433 150.57832 120.65540 1.000 58.98128 227 LEU A CA 1
ATOM 1480 C C . LEU A 1 227 ? 146.59893 150.32904 122.15451 1.000 60.11954 227 LEU A C 1
ATOM 1481 O O . LEU A 1 227 ? 146.56708 151.25176 122.97391 1.000 65.00171 227 LEU A O 1
ATOM 1486 N N . ASP A 1 228 ? 146.75537 149.05061 122.50746 1.000 58.16529 228 ASP A N 1
ATOM 1487 C CA . ASP A 1 228 ? 146.73022 148.65311 123.91227 1.000 61.29922 228 ASP A CA 1
ATOM 1488 C C . ASP A 1 228 ? 147.99939 149.05726 124.65677 1.000 60.70110 228 ASP A C 1
ATOM 1489 O O . ASP A 1 228 ? 147.93937 149.36911 125.85161 1.000 62.13771 228 ASP A O 1
ATOM 1494 N N . HIS A 1 229 ? 149.14920 149.05813 123.97893 1.000 62.76086 229 HIS A N 1
ATOM 1495 C CA . HIS A 1 229 ? 150.41812 149.31555 124.65094 1.000 62.12761 229 HIS A CA 1
ATOM 1496 C C . HIS A 1 229 ? 150.66070 150.78817 124.96166 1.000 60.94237 229 HIS A C 1
ATOM 1497 O O . HIS A 1 229 ? 151.51615 151.09113 125.80047 1.000 62.89369 229 HIS A O 1
ATOM 1504 N N . ASN A 1 230 ? 149.94122 151.70917 124.31751 1.000 59.76329 230 ASN A N 1
ATOM 1505 C CA . ASN A 1 230 ? 150.11584 153.13485 124.57704 1.000 59.88403 230 ASN A CA 1
ATOM 1506 C C . ASN A 1 230 ? 148.82332 153.81183 125.02295 1.000 65.13084 230 ASN A C 1
ATOM 1507 O O . ASN A 1 230 ? 148.70831 155.03831 124.93217 1.000 67.27835 230 ASN A O 1
ATOM 1512 N N . VAL A 1 231 ? 147.84475 153.03877 125.49987 1.000 66.59285 231 VAL A N 1
ATOM 1513 C CA . VAL A 1 231 ? 146.58168 153.62529 125.93464 1.000 65.81576 231 VAL A CA 1
ATOM 1514 C C . VAL A 1 231 ? 146.72073 154.32301 127.28797 1.000 70.47357 231 VAL A C 1
ATOM 1515 O O . VAL A 1 231 ? 145.91270 155.20239 127.61208 1.000 72.55236 231 VAL A O 1
ATOM 1519 N N . GLU A 1 232 ? 147.73846 153.97783 128.07963 1.000 71.02044 232 GLU A N 1
ATOM 1520 C CA . GLU A 1 232 ? 147.91859 154.53384 129.41394 1.000 72.93114 232 GLU A CA 1
ATOM 1521 C C . GLU A 1 232 ? 148.91730 155.68535 129.44146 1.000 76.53651 232 GLU A C 1
ATOM 1522 O O . GLU A 1 232 ? 149.36060 156.08070 130.52509 1.000 80.54382 232 GLU A O 1
ATOM 1528 N N . PHE A 1 233 ? 149.29296 156.21907 128.27583 1.000 77.34430 233 PHE A N 1
ATOM 1529 C CA . PHE A 1 233 ? 150.26668 157.30692 128.23555 1.000 80.48295 233 PHE A CA 1
ATOM 1530 C C . PHE A 1 233 ? 149.67055 158.60964 128.75714 1.000 81.64133 233 PHE A C 1
ATOM 1531 O O . PHE A 1 233 ? 150.26473 159.27723 129.61177 1.000 82.39593 233 PHE A O 1
ATOM 1539 N N . ASN A 1 234 ? 148.49511 158.98544 128.25854 1.000 80.45749 234 ASN A N 1
ATOM 1540 C CA . ASN A 1 234 ? 147.84310 160.22554 128.64912 1.000 79.61236 234 ASN A CA 1
ATOM 1541 C C . ASN A 1 234 ? 146.42032 159.94340 129.10722 1.000 80.75333 234 ASN A C 1
ATOM 1542 O O . ASN A 1 234 ? 145.77852 158.99402 128.64920 1.000 80.49816 234 ASN A O 1
ATOM 1547 N N . GLY A 1 235 ? 145.93537 160.77921 130.01725 1.000 77.38828 235 GLY A N 1
ATOM 1548 C CA . GLY A 1 235 ? 144.53019 160.80469 130.35885 1.000 72.25536 235 GLY A CA 1
ATOM 1549 C C . GLY A 1 235 ? 144.18373 159.88216 131.51516 1.000 68.75886 235 GLY A C 1
ATOM 1550 O O . GLY A 1 235 ? 144.92509 158.96705 131.87129 1.000 69.81922 235 GLY A O 1
ATOM 1551 N N . VAL A 1 236 ? 143.02385 160.15123 132.11531 1.000 67.04167 236 VAL A N 1
ATOM 1552 C CA . VAL A 1 236 ? 142.47459 159.26699 133.13547 1.000 67.60552 236 VAL A CA 1
ATOM 1553 C C . VAL A 1 236 ? 142.02035 157.96864 132.48255 1.000 69.37616 236 VAL A C 1
ATOM 1554 O O . VAL A 1 236 ? 141.27075 157.97898 131.49622 1.000 73.08111 236 VAL A O 1
ATOM 1558 N N . TYR A 1 237 ? 142.46743 156.84088 133.03451 1.000 66.93596 237 TYR A N 1
ATOM 1559 C CA . TYR A 1 237 ? 142.11030 155.53077 132.51244 1.000 65.52978 237 TYR A CA 1
ATOM 1560 C C . TYR A 1 237 ? 141.73239 154.60898 133.66254 1.000 64.31534 237 TYR A C 1
ATOM 1561 O O . TYR A 1 237 ? 142.27303 154.70925 134.76704 1.000 65.71756 237 TYR A O 1
ATOM 1570 N N . GLN A 1 238 ? 140.79280 153.70729 133.38466 1.000 62.56409 238 GLN A N 1
ATOM 1571 C CA . GLN A 1 238 ? 140.30932 152.74486 134.36472 1.000 60.91653 238 GLN A CA 1
ATOM 1572 C C . GLN A 1 238 ? 140.16412 151.37137 133.72645 1.000 61.27027 238 GLN A C 1
ATOM 1573 O O . GLN A 1 238 ? 139.66782 151.24709 132.60168 1.000 62.67431 238 GLN A O 1
ATOM 1579 N N . SER A 1 239 ? 140.61733 150.34733 134.44748 1.000 59.62787 239 SER A N 1
ATOM 1580 C CA . SER A 1 239 ? 140.31336 148.96638 134.09994 1.000 58.26156 239 SER A CA 1
ATOM 1581 C C . SER A 1 239 ? 138.90408 148.60805 134.55581 1.000 59.37151 239 SER A C 1
ATOM 1582 O O . SER A 1 239 ? 138.48023 148.97463 135.65568 1.000 67.97002 239 SER A O 1
ATOM 1585 N N . MET A 1 240 ? 138.17752 147.88716 133.70456 1.000 53.16690 240 MET A N 1
ATOM 1586 C CA . MET A 1 240 ? 136.78902 147.54243 133.97250 1.000 52.01012 240 MET A CA 1
ATOM 1587 C C . MET A 1 240 ? 136.51608 146.12847 133.47685 1.000 56.05566 240 MET A C 1
ATOM 1588 O O . MET A 1 240 ? 136.94843 145.75276 132.38359 1.000 61.93546 240 MET A O 1
ATOM 1593 N N . THR A 1 241 ? 135.79451 145.34381 134.27842 1.000 58.48824 241 THR A N 1
ATOM 1594 C CA . THR A 1 241 ? 135.26935 144.07250 133.80103 1.000 61.56309 241 THR A CA 1
ATOM 1595 C C . THR A 1 241 ? 133.74882 144.01643 133.74001 1.000 65.88837 241 THR A C 1
ATOM 1596 O O . THR A 1 241 ? 133.21458 143.32122 132.87326 1.000 66.22745 241 THR A O 1
ATOM 1600 N N . LYS A 1 242 ? 133.03551 144.71713 134.62375 1.000 68.29826 242 LYS A N 1
ATOM 1601 C CA . LYS A 1 242 ? 131.58547 144.79959 134.49663 1.000 63.87231 242 LYS A CA 1
ATOM 1602 C C . LYS A 1 242 ? 131.07292 146.22871 134.63841 1.000 61.76264 242 LYS A C 1
ATOM 1603 O O . LYS A 1 242 ? 130.08846 146.60019 133.99242 1.000 64.34791 242 LYS A O 1
ATOM 1609 N N . LYS A 1 243 ? 131.73809 147.04533 135.45554 1.000 59.34486 243 LYS A N 1
ATOM 1610 C CA . LYS A 1 243 ? 131.27091 148.39528 135.74265 1.000 61.86498 243 LYS A CA 1
ATOM 1611 C C . LYS A 1 243 ? 132.44195 149.36660 135.74283 1.000 64.56254 243 LYS A C 1
ATOM 1612 O O . LYS A 1 243 ? 133.57583 149.00012 136.06300 1.000 66.40703 243 LYS A O 1
ATOM 1618 N N . ALA A 1 244 ? 132.14782 150.61535 135.38241 1.000 65.32902 244 ALA A N 1
ATOM 1619 C CA . ALA A 1 244 ? 133.12358 151.69477 135.43876 1.000 65.46678 244 ALA A CA 1
ATOM 1620 C C . ALA A 1 244 ? 132.38541 153.01425 135.60949 1.000 71.59081 244 ALA A C 1
ATOM 1621 O O . ALA A 1 244 ? 131.31702 153.21160 135.02517 1.000 77.09823 244 ALA A O 1
ATOM 1623 N N . ALA A 1 245 ? 132.96774 153.91814 136.39705 1.000 70.11743 245 ALA A N 1
ATOM 1624 C CA . ALA A 1 245 ? 132.39361 155.24139 136.62068 1.000 68.91575 245 ALA A CA 1
ATOM 1625 C C . ALA A 1 245 ? 133.51639 156.26302 136.70481 1.000 72.22550 245 ALA A C 1
ATOM 1626 O O . ALA A 1 245 ? 134.41628 156.13175 137.53989 1.000 70.25006 245 ALA A O 1
ATOM 1628 N N . ILE A 1 246 ? 133.46040 157.27574 135.84089 1.000 77.54015 246 ILE A N 1
ATOM 1629 C CA . ILE A 1 246 ? 134.47990 158.31639 135.75797 1.000 78.49524 246 ILE A CA 1
ATOM 1630 C C . ILE A 1 246 ? 133.82005 159.66451 136.02138 1.000 80.09415 246 ILE A C 1
ATOM 1631 O O . ILE A 1 246 ? 132.73588 159.94508 135.50107 1.000 80.60656 246 ILE A O 1
ATOM 1636 N N . THR A 1 247 ? 134.47141 160.49750 136.82948 1.000 79.92517 247 THR A N 1
ATOM 1637 C CA . THR A 1 247 ? 133.98729 161.83591 137.14429 1.000 80.90471 247 THR A CA 1
ATOM 1638 C C . THR A 1 247 ? 134.87166 162.86199 136.44826 1.000 83.70076 247 THR A C 1
ATOM 1639 O O . THR A 1 247 ? 136.09972 162.81353 136.57603 1.000 86.72206 247 THR A O 1
ATOM 1643 N N . LEU A 1 248 ? 134.25118 163.78922 135.71673 1.000 84.04597 248 LEU A N 1
ATOM 1644 C CA . LEU A 1 248 ? 134.97968 164.78753 134.94960 1.000 82.13673 248 LEU A CA 1
ATOM 1645 C C . LEU A 1 248 ? 134.42931 166.17650 135.23399 1.000 85.02232 248 LEU A C 1
ATOM 1646 O O . LEU A 1 248 ? 133.24345 166.34369 135.53242 1.000 84.44790 248 LEU A O 1
ATOM 1651 N N . GLN A 1 249 ? 135.30367 167.17241 135.10278 1.000 86.22369 249 GLN A N 1
ATOM 1652 C CA . GLN A 1 249 ? 134.99726 168.56510 135.38885 1.000 83.98497 249 GLN A CA 1
ATOM 1653 C C . GLN A 1 249 ? 135.21664 169.40537 134.13684 1.000 82.84154 249 GLN A C 1
ATOM 1654 O O . GLN A 1 249 ? 135.85587 168.96969 133.17549 1.000 87.42152 249 GLN A O 1
ATOM 1660 N N . LYS A 1 250 ? 134.67406 170.62350 134.15653 1.000 82.21891 250 LYS A N 1
ATOM 1661 C CA . LYS A 1 250 ? 134.71295 171.49082 132.98536 1.000 85.75292 250 LYS A CA 1
ATOM 1662 C C . LYS A 1 250 ? 135.95777 172.37146 132.94004 1.000 88.29658 250 LYS A C 1
ATOM 1663 O O . LYS A 1 250 ? 136.40006 172.75048 131.84865 1.000 90.23738 250 LYS A O 1
ATOM 1669 N N . LYS A 1 251 ? 136.56311 172.66605 134.08863 1.000 90.61171 251 LYS A N 1
ATOM 1670 C CA . LYS A 1 251 ? 137.67825 173.60286 134.15110 1.000 95.51667 251 LYS A CA 1
ATOM 1671 C C . LYS A 1 251 ? 139.01802 172.97897 133.76285 1.000 95.86704 251 LYS A C 1
ATOM 1672 O O . LYS A 1 251 ? 139.99070 173.71538 133.55105 1.000 99.88541 251 LYS A O 1
ATOM 1678 N N . ASP A 1 252 ? 139.06586 171.66913 133.52442 1.000 92.90376 252 ASP A N 1
ATOM 1679 C CA . ASP A 1 252 ? 140.31814 170.97345 133.25919 1.000 92.42073 252 ASP A CA 1
ATOM 1680 C C . ASP A 1 252 ? 140.48822 170.59149 131.79236 1.000 93.35327 252 ASP A C 1
ATOM 1681 O O . ASP A 1 252 ? 141.47688 169.93642 131.44628 1.000 93.01930 252 ASP A O 1
ATOM 1686 N N . PHE A 1 253 ? 139.55724 170.97311 130.92090 1.000 94.07378 253 PHE A N 1
ATOM 1687 C CA . PHE A 1 253 ? 139.60315 170.57626 129.51828 1.000 92.12675 253 PHE A CA 1
ATOM 1688 C C . PHE A 1 253 ? 139.59945 171.81710 128.63532 1.000 92.75009 253 PHE A C 1
ATOM 1689 O O . PHE A 1 253 ? 138.62402 172.58793 128.66449 1.000 92.22259 253 PHE A O 1
ATOM 1697 N N . PRO A 1 254 ? 140.64732 172.05682 127.83776 1.000 91.86276 254 PRO A N 1
ATOM 1698 C CA . PRO A 1 254 ? 140.68420 173.24320 126.96953 1.000 91.87155 254 PRO A CA 1
ATOM 1699 C C . PRO A 1 254 ? 139.86232 173.04066 125.70355 1.000 93.40521 254 PRO A C 1
ATOM 1700 O O . PRO A 1 254 ? 140.19051 172.20918 124.85188 1.000 91.74196 254 PRO A O 1
ATOM 1704 N N . GLY A 1 255 ? 138.77802 173.80555 125.58201 1.000 94.31292 255 GLY A N 1
ATOM 1705 C CA . GLY A 1 255 ? 137.87198 173.69209 124.45964 1.000 95.30325 255 GLY A CA 1
ATOM 1706 C C . GLY A 1 255 ? 136.58033 172.96201 124.75816 1.000 97.67086 255 GLY A C 1
ATOM 1707 O O . GLY A 1 255 ? 135.70534 172.91451 123.88174 1.000 96.92134 255 GLY A O 1
ATOM 1708 N N . GLU A 1 256 ? 136.46420 172.36415 125.95214 1.000 95.75589 256 GLU A N 1
ATOM 1709 C CA . GLU A 1 256 ? 135.23950 171.74003 126.47326 1.000 90.01281 256 GLU A CA 1
ATOM 1710 C C . GLU A 1 256 ? 134.78360 170.55496 125.62313 1.000 87.95222 256 GLU A C 1
ATOM 1711 O O . GLU A 1 256 ? 133.58868 170.27523 125.51722 1.000 88.28453 256 GLU A O 1
ATOM 1717 N N . GLN A 1 257 ? 135.72836 169.86451 124.98693 1.000 83.09793 257 GLN A N 1
ATOM 1718 C CA . GLN A 1 257 ? 135.45257 168.65279 124.22811 1.000 77.22879 257 GLN A CA 1
ATOM 1719 C C . GLN A 1 257 ? 136.47124 167.59816 124.63054 1.000 70.93947 257 GLN A C 1
ATOM 1720 O O . GLN A 1 257 ? 137.62916 167.91680 124.91512 1.000 73.30700 257 GLN A O 1
ATOM 1726 N N . PHE A 1 258 ? 136.04282 166.33707 124.65077 1.000 65.60820 258 PHE A N 1
ATOM 1727 C CA . PHE A 1 258 ? 136.97789 165.27099 124.98752 1.000 66.78668 258 PHE A CA 1
ATOM 1728 C C . PHE A 1 258 ? 136.61261 163.98595 124.25629 1.000 64.81068 258 PHE A C 1
ATOM 1729 O O . PHE A 1 258 ? 135.51806 163.83936 123.70233 1.000 67.26653 258 PHE A O 1
ATOM 1737 N N . PHE A 1 259 ? 137.56412 163.05288 124.26722 1.000 62.48483 259 PHE A N 1
ATOM 1738 C CA . PHE A 1 259 ? 137.44957 161.75834 123.61066 1.000 57.95112 259 PHE A CA 1
ATOM 1739 C C . PHE A 1 259 ? 137.38298 160.65734 124.66018 1.000 60.65815 259 PHE A C 1
ATOM 1740 O O . PHE A 1 259 ? 138.23176 160.59651 125.55730 1.000 65.93133 259 PHE A O 1
ATOM 1748 N N . VAL A 1 260 ? 136.38019 159.79306 124.54251 1.000 59.93719 260 VAL A N 1
ATOM 1749 C CA . VAL A 1 260 ? 136.25497 158.60156 125.37544 1.000 59.31946 260 VAL A CA 1
ATOM 1750 C C . VAL A 1 260 ? 136.69492 157.40724 124.54093 1.000 61.81370 260 VAL A C 1
ATOM 1751 O O . VAL A 1 260 ? 136.13487 157.15320 123.46842 1.000 66.57874 260 VAL A O 1
ATOM 1755 N N . VAL A 1 261 ? 137.68889 156.66824 125.02957 1.000 58.62462 261 VAL A N 1
ATOM 1756 C CA . VAL A 1 261 ? 138.31695 155.58517 124.28042 1.000 53.28189 261 VAL A CA 1
ATOM 1757 C C . VAL A 1 261 ? 138.06561 154.27385 125.01179 1.000 55.52465 261 VAL A C 1
ATOM 1758 O O . VAL A 1 261 ? 138.31869 154.17145 126.21741 1.000 58.25690 261 VAL A O 1
ATOM 1762 N N . PHE A 1 262 ? 137.57401 153.27760 124.27931 1.000 57.68414 262 PHE A N 1
ATOM 1763 C CA . PHE A 1 262 ? 137.33415 151.93611 124.79094 1.000 55.29978 262 PHE A CA 1
ATOM 1764 C C . PHE A 1 262 ? 138.27722 150.97028 124.08634 1.000 55.11757 262 PHE A C 1
ATOM 1765 O O . PHE A 1 262 ? 138.34017 150.95165 122.84828 1.000 59.40889 262 PHE A O 1
ATOM 1773 N N . VAL A 1 263 ? 139.00171 150.16637 124.86615 1.000 54.42077 263 VAL A N 1
ATOM 1774 C CA . VAL A 1 263 ? 139.89794 149.15786 124.30875 1.000 55.63306 263 VAL A CA 1
ATOM 1775 C C . VAL A 1 263 ? 139.72947 147.88468 125.13307 1.000 61.77350 263 VAL A C 1
ATOM 1776 O O . VAL A 1 263 ? 139.49976 147.94469 126.34351 1.000 66.22596 263 VAL A O 1
ATOM 1780 N N . ILE A 1 264 ? 139.77634 146.73151 124.46869 1.000 62.65483 264 ILE A N 1
ATOM 1781 C CA . ILE A 1 264 ? 139.51954 145.44159 125.10305 1.000 63.27324 264 ILE A CA 1
ATOM 1782 C C . ILE A 1 264 ? 140.84577 144.73963 125.35682 1.000 67.00935 264 ILE A C 1
ATOM 1783 O O . ILE A 1 264 ? 141.72557 144.71975 124.48619 1.000 68.47003 264 ILE A O 1
ATOM 1788 N N . LYS A 1 265 ? 140.99879 144.15423 126.56334 1.000 69.62921 265 LYS A N 1
ATOM 1789 C CA . LYS A 1 265 ? 142.25860 143.50013 126.89025 1.000 71.30955 265 LYS A CA 1
ATOM 1790 C C . LYS A 1 265 ? 142.30425 142.10651 126.26288 1.000 77.70944 265 LYS A C 1
ATOM 1791 O O . LYS A 1 265 ? 141.29498 141.39626 126.25870 1.000 81.07398 265 LYS A O 1
ATOM 1797 N N . PRO A 1 266 ? 143.45490 141.69689 125.71485 1.000 82.59454 266 PRO A N 1
ATOM 1798 C CA . PRO A 1 266 ? 143.52120 140.35784 125.10327 1.000 83.55942 266 PRO A CA 1
ATOM 1799 C C . PRO A 1 266 ? 143.52345 139.22788 126.11765 1.000 86.11607 266 PRO A C 1
ATOM 1800 O O . PRO A 1 266 ? 142.85156 138.21172 125.90105 1.000 86.50898 266 PRO A O 1
ATOM 1804 N N . GLU A 1 267 ? 144.25820 139.36842 127.21844 1.000 88.30657 267 GLU A N 1
ATOM 1805 C CA . GLU A 1 267 ? 144.36862 138.32279 128.22722 1.000 89.28472 267 GLU A CA 1
ATOM 1806 C C . GLU A 1 267 ? 143.88746 138.86466 129.56469 1.000 87.81195 267 GLU A C 1
ATOM 1807 O O . GLU A 1 267 ? 144.40768 139.87297 130.05425 1.000 87.02972 267 GLU A O 1
ATOM 1813 N N . ASP A 1 268 ? 142.89534 138.19282 130.15125 1.000 90.03970 268 ASP A N 1
ATOM 1814 C CA . ASP A 1 268 ? 142.31107 138.61239 131.42531 1.000 93.20271 268 ASP A CA 1
ATOM 1815 C C . ASP A 1 268 ? 143.12270 137.99775 132.56297 1.000 95.58758 268 ASP A C 1
ATOM 1816 O O . ASP A 1 268 ? 142.76454 136.97641 133.15338 1.000 97.16595 268 ASP A O 1
ATOM 1821 N N . TYR A 1 269 ? 144.24378 138.64501 132.87010 1.000 94.61685 269 TYR A N 1
ATOM 1822 C CA . TYR A 1 269 ? 145.10559 138.26481 133.98394 1.000 97.12138 269 TYR A CA 1
ATOM 1823 C C . TYR A 1 269 ? 145.10284 139.27633 135.11738 1.000 96.82623 269 TYR A C 1
ATOM 1824 O O . TYR A 1 269 ? 145.15231 138.88293 136.28562 1.000 99.76277 269 TYR A O 1
ATOM 1833 N N . ALA A 1 270 ? 145.07866 140.57255 134.78917 1.000 93.19672 270 ALA A N 1
ATOM 1834 C CA . ALA A 1 270 ? 145.11198 141.62164 135.80513 1.000 94.52956 270 ALA A CA 1
ATOM 1835 C C . ALA A 1 270 ? 143.84933 141.62591 136.65947 1.000 96.19878 270 ALA A C 1
ATOM 1836 O O . ALA A 1 270 ? 143.90799 141.93280 137.85587 1.000 98.67006 270 ALA A O 1
ATOM 1838 N N . CYS A 1 271 ? 142.70166 141.29095 136.06772 1.000 95.01046 271 CYS A N 1
ATOM 1839 C CA . CYS A 1 271 ? 141.44005 141.28602 136.79741 1.000 94.70099 271 CYS A CA 1
ATOM 1840 C C . CYS A 1 271 ? 141.28693 140.09379 137.73448 1.000 98.11968 271 CYS A C 1
ATOM 1841 O O . CYS A 1 271 ? 140.37156 140.09900 138.56470 1.000 98.12069 271 CYS A O 1
ATOM 1844 N N . GLY A 1 272 ? 142.14377 139.08211 137.62976 1.000 100.89280 272 GLY A N 1
ATOM 1845 C CA . GLY A 1 272 ? 142.14382 137.96577 138.55957 1.000 101.20718 272 GLY A CA 1
ATOM 1846 C C . GLY A 1 272 ? 141.84346 136.61307 137.95006 1.000 105.74572 272 GLY A C 1
ATOM 1847 O O . GLY A 1 272 ? 142.02743 135.59398 138.63248 1.000 110.10540 272 GLY A O 1
ATOM 1848 N N . GLY A 1 273 ? 141.38771 136.54446 136.70207 1.000 102.26935 273 GLY A N 1
ATOM 1849 C CA . GLY A 1 273 ? 140.95925 135.28268 136.13071 1.000 101.86098 273 GLY A CA 1
ATOM 1850 C C . GLY A 1 273 ? 142.08717 134.43019 135.58649 1.000 104.69974 273 GLY A C 1
ATOM 1851 O O . GLY A 1 273 ? 143.13913 134.29509 136.21873 1.000 104.99416 273 GLY A O 1
ATOM 1852 N N . SER A 1 274 ? 141.87661 133.84926 134.41153 1.000 109.27184 274 SER A N 1
ATOM 1853 C CA . SER A 1 274 ? 142.83631 132.92907 133.81125 1.000 113.35357 274 SER A CA 1
ATOM 1854 C C . SER A 1 274 ? 142.88433 133.22073 132.31525 1.000 110.62926 274 SER A C 1
ATOM 1855 O O . SER A 1 274 ? 142.43490 134.28119 131.86497 1.000 108.47708 274 SER A O 1
ATOM 1858 N N . PHE A 1 275 ? 143.45595 132.27903 131.55707 1.000 108.80270 275 PHE A N 1
ATOM 1859 C CA . PHE A 1 275 ? 143.55394 132.29858 130.08811 1.000 109.02081 275 PHE A CA 1
ATOM 1860 C C . PHE A 1 275 ? 144.31232 133.52767 129.58261 1.000 110.13817 275 PHE A C 1
ATOM 1861 O O . PHE A 1 275 ? 145.12358 133.43305 128.66161 1.000 112.77701 275 PHE A O 1
ATOM 1869 N N . ASN A 1 286 ? 140.64235 133.17957 120.33304 1.000 119.51315 286 ASN A N 1
ATOM 1870 C CA . ASN A 1 286 ? 141.41542 132.58042 119.25279 1.000 125.61761 286 ASN A CA 1
ATOM 1871 C C . ASN A 1 286 ? 140.66731 132.77188 117.93468 1.000 122.13855 286 ASN A C 1
ATOM 1872 O O . ASN A 1 286 ? 141.27396 133.03143 116.89531 1.000 117.03420 286 ASN A O 1
ATOM 1877 N N . LEU A 1 287 ? 139.34032 132.65483 117.98825 1.000 119.82091 287 LEU A N 1
ATOM 1878 C CA . LEU A 1 287 ? 138.49516 132.89816 116.82462 1.000 116.70358 287 LEU A CA 1
ATOM 1879 C C . LEU A 1 287 ? 137.89564 134.30069 116.84531 1.000 112.78843 287 LEU A C 1
ATOM 1880 O O . LEU A 1 287 ? 138.10595 135.07514 115.90805 1.000 112.01604 287 LEU A O 1
ATOM 1885 N N . GLN A 1 288 ? 137.21348 134.65220 117.93742 1.000 110.78762 288 GLN A N 1
ATOM 1886 C CA . GLN A 1 288 ? 136.60207 135.95353 118.19788 1.000 104.27883 288 GLN A CA 1
ATOM 1887 C C . GLN A 1 288 ? 136.22838 136.01963 119.67105 1.000 98.29222 288 GLN A C 1
ATOM 1888 O O . GLN A 1 288 ? 135.81810 135.01435 120.25934 1.000 99.91461 288 GLN A O 1
ATOM 1894 N N . ARG A 1 289 ? 136.37031 137.20398 120.26739 1.000 86.58258 289 ARG A N 1
ATOM 1895 C CA . ARG A 1 289 ? 136.02619 137.38351 121.67651 1.000 81.21744 289 ARG A CA 1
ATOM 1896 C C . ARG A 1 289 ? 134.68895 138.09947 121.84498 1.000 85.01017 289 ARG A C 1
ATOM 1897 O O . ARG A 1 289 ? 133.76707 137.55001 122.45857 1.000 92.04880 289 ARG A O 1
ATOM 1905 N N . LYS A 1 290 ? 134.61630 139.36085 121.38181 1.000 77.78851 290 LYS A N 1
ATOM 1906 C CA . LYS A 1 290 ? 133.43587 140.23081 121.28849 1.000 71.04684 290 LYS A CA 1
ATOM 1907 C C . LYS A 1 290 ? 133.01147 140.75922 122.65708 1.000 67.40136 290 LYS A C 1
ATOM 1908 O O . LYS A 1 290 ? 133.24792 140.10980 123.68156 1.000 70.46151 290 LYS A O 1
ATOM 1914 N N . LYS A 1 291 ? 132.36883 141.92795 122.68639 1.000 65.91068 291 LYS A N 1
ATOM 1915 C CA . LYS A 1 291 ? 131.88752 142.48375 123.94559 1.000 64.88237 291 LYS A CA 1
ATOM 1916 C C . LYS A 1 291 ? 130.77310 143.47991 123.65659 1.000 70.35666 291 LYS A C 1
ATOM 1917 O O . LYS A 1 291 ? 130.83851 144.21745 122.67313 1.000 72.77063 291 LYS A O 1
ATOM 1923 N N . ASN A 1 292 ? 129.75618 143.49457 124.51811 1.000 70.84039 292 ASN A N 1
ATOM 1924 C CA . ASN A 1 292 ? 128.58744 144.36086 124.36565 1.000 70.09864 292 ASN A CA 1
ATOM 1925 C C . ASN A 1 292 ? 128.54274 145.30974 125.56069 1.000 72.30143 292 ASN A C 1
ATOM 1926 O O . ASN A 1 292 ? 128.15527 144.91207 126.66394 1.000 77.63071 292 ASN A O 1
ATOM 1931 N N . LEU A 1 293 ? 128.93841 146.56094 125.34088 1.000 69.55130 293 LEU A N 1
ATOM 1932 C CA . LEU A 1 293 ? 129.02429 147.55857 126.39479 1.000 69.97165 293 LEU A CA 1
ATOM 1933 C C . LEU A 1 293 ? 127.78208 148.45061 126.38641 1.000 75.29709 293 LEU A C 1
ATOM 1934 O O . LEU A 1 293 ? 126.88151 148.30082 125.55638 1.000 76.46841 293 LEU A O 1
ATOM 1939 N N . GLU A 1 294 ? 127.75044 149.40541 127.31944 1.000 77.78481 294 GLU A N 1
ATOM 1940 C CA . GLU A 1 294 ? 126.69859 150.41738 127.36204 1.000 77.18514 294 GLU A CA 1
ATOM 1941 C C . GLU A 1 294 ? 127.21035 151.61950 128.14308 1.000 78.10942 294 GLU A C 1
ATOM 1942 O O . GLU A 1 294 ? 127.68219 151.46707 129.27212 1.000 78.64221 294 GLU A O 1
ATOM 1948 N N . VAL A 1 295 ? 127.11067 152.80748 127.54810 1.000 79.41022 295 VAL A N 1
ATOM 1949 C CA . VAL A 1 295 ? 127.69586 154.02395 128.10094 1.000 79.84468 295 VAL A CA 1
ATOM 1950 C C . VAL A 1 295 ? 126.58236 155.04366 128.32771 1.000 82.94977 295 VAL A C 1
ATOM 1951 O O . VAL A 1 295 ? 125.68109 155.19186 127.49424 1.000 86.41756 295 VAL A O 1
ATOM 1955 N N . THR A 1 296 ? 126.62037 155.71532 129.48151 1.000 81.82804 296 THR A N 1
ATOM 1956 C CA . THR A 1 296 ? 125.63217 156.73231 129.82251 1.000 80.03939 296 THR A CA 1
ATOM 1957 C C . THR A 1 296 ? 126.32307 157.91671 130.48299 1.000 81.50825 296 THR A C 1
ATOM 1958 O O . THR A 1 296 ? 127.13472 157.73825 131.39617 1.000 82.40797 296 THR A O 1
ATOM 1962 N N . ILE A 1 297 ? 125.99862 159.12202 130.01944 1.000 80.15067 297 ILE A N 1
ATOM 1963 C CA . ILE A 1 297 ? 126.53563 160.36008 130.57389 1.000 77.92075 297 ILE A CA 1
ATOM 1964 C C . ILE A 1 297 ? 125.44707 161.02867 131.40154 1.000 81.53487 297 ILE A C 1
ATOM 1965 O O . ILE A 1 297 ? 124.33790 161.26093 130.90387 1.000 88.51969 297 ILE A O 1
ATOM 1970 N N . VAL A 1 298 ? 125.75178 161.34081 132.65915 1.000 76.56384 298 VAL A N 1
ATOM 1971 C CA . VAL A 1 298 ? 124.77028 161.98863 133.53022 1.000 75.23703 298 VAL A CA 1
ATOM 1972 C C . VAL A 1 298 ? 125.37015 163.24882 134.14867 1.000 76.34195 298 VAL A C 1
ATOM 1973 O O . VAL A 1 298 ? 126.59165 163.32143 134.35133 1.000 78.87445 298 VAL A O 1
ATOM 1977 N N . PRO A 1 299 ? 124.56605 164.26877 134.43743 1.000 75.76065 299 PRO A N 1
ATOM 1978 C CA . PRO A 1 299 ? 125.06561 165.45565 135.14056 1.000 74.27482 299 PRO A CA 1
ATOM 1979 C C . PRO A 1 299 ? 125.26643 165.17446 136.62786 1.000 77.40399 299 PRO A C 1
ATOM 1980 O O . PRO A 1 299 ? 124.95163 164.10014 137.13664 1.000 81.19578 299 PRO A O 1
ATOM 1984 N N . SER A 1 300 ? 125.79554 166.17558 137.32597 1.000 77.16964 300 SER A N 1
ATOM 1985 C CA . SER A 1 300 ? 126.11588 166.07316 138.74182 1.000 79.43929 300 SER A CA 1
ATOM 1986 C C . SER A 1 300 ? 125.23762 167.02074 139.55157 1.000 86.02052 300 SER A C 1
ATOM 1987 O O . SER A 1 300 ? 124.52064 167.86498 139.00759 1.000 88.64323 300 SER A O 1
ATOM 1990 N N . ILE A 1 301 ? 125.30145 166.85869 140.87727 1.000 87.35239 301 ILE A N 1
ATOM 1991 C CA . ILE A 1 301 ? 124.42860 167.60976 141.77686 1.000 86.25334 301 ILE A CA 1
ATOM 1992 C C . ILE A 1 301 ? 124.88493 169.06347 141.87815 1.000 87.18207 301 ILE A C 1
ATOM 1993 O O . ILE A 1 301 ? 126.01637 169.42556 141.53278 1.000 89.31293 301 ILE A O 1
ATOM 1998 N N . LYS A 1 302 ? 123.97666 169.90957 142.36034 1.000 84.45527 302 LYS A N 1
ATOM 1999 C CA . LYS A 1 302 ? 124.22746 171.33935 142.49060 1.000 85.68801 302 LYS A CA 1
ATOM 2000 C C . LYS A 1 302 ? 125.00040 171.62935 143.77950 1.000 89.17889 302 LYS A C 1
ATOM 2001 O O . LYS A 1 302 ? 125.52721 170.73074 144.44148 1.000 90.66432 302 LYS A O 1
ATOM 2007 N N . GLU A 1 303 ? 125.06836 172.90909 144.15087 1.000 88.73996 303 GLU A N 1
ATOM 2008 C CA . GLU A 1 303 ? 125.78668 173.34158 145.34302 1.000 88.97771 303 GLU A CA 1
ATOM 2009 C C . GLU A 1 303 ? 124.88932 173.42279 146.57526 1.000 87.24209 303 GLU A C 1
ATOM 2010 O O . GLU A 1 303 ? 125.40073 173.42347 147.70246 1.000 86.05549 303 GLU A O 1
ATOM 2016 N N . SER A 1 304 ? 123.56549 173.45466 146.38423 1.000 86.63402 304 SER A N 1
ATOM 2017 C CA . SER A 1 304 ? 122.63205 173.58088 147.50229 1.000 85.28495 304 SER A CA 1
ATOM 2018 C C . SER A 1 304 ? 122.62101 172.33954 148.38769 1.000 84.88064 304 SER A C 1
ATOM 2019 O O . SER A 1 304 ? 122.35359 172.44545 149.59141 1.000 89.26761 304 SER A O 1
ATOM 2022 N N . VAL A 1 305 ? 122.86725 171.16355 147.80196 1.000 79.66457 305 VAL A N 1
ATOM 2023 C CA . VAL A 1 305 ? 122.85190 169.90968 148.55221 1.000 79.03748 305 VAL A CA 1
ATOM 2024 C C . VAL A 1 305 ? 123.99806 169.87344 149.56179 1.000 82.30421 305 VAL A C 1
ATOM 2025 O O . VAL A 1 305 ? 123.83970 169.37537 150.68546 1.000 81.79006 305 VAL A O 1
ATOM 2029 N N . TYR A 1 306 ? 125.15053 170.45326 149.19667 1.000 80.72298 306 TYR A N 1
ATOM 2030 C CA . TYR A 1 306 ? 126.31000 170.52712 150.08544 1.000 77.66613 306 TYR A CA 1
ATOM 2031 C C . TYR A 1 306 ? 126.05566 171.37577 151.32725 1.000 78.44293 306 TYR A C 1
ATOM 2032 O O . TYR A 1 306 ? 126.75827 171.21236 152.33076 1.000 77.76754 306 TYR A O 1
ATOM 2041 N N . VAL A 1 307 ? 125.07463 172.27194 151.28201 1.000 80.01163 307 VAL A N 1
ATOM 2042 C CA . VAL A 1 307 ? 124.68881 173.05843 152.44786 1.000 81.18598 307 VAL A CA 1
ATOM 2043 C C . VAL A 1 307 ? 123.53831 172.39096 153.19234 1.000 81.87231 307 VAL A C 1
ATOM 2044 O O . VAL A 1 307 ? 123.55762 172.29368 154.42453 1.000 84.36664 307 VAL A O 1
ATOM 2048 N N . LYS A 1 308 ? 122.54720 171.89353 152.44270 1.000 79.26295 308 LYS A N 1
ATOM 2049 C CA . LYS A 1 308 ? 121.35302 171.29020 153.02531 1.000 75.11246 308 LYS A CA 1
ATOM 2050 C C . LYS A 1 308 ? 121.64293 169.95709 153.70976 1.000 75.92878 308 LYS A C 1
ATOM 2051 O O . LYS A 1 308 ? 120.84645 169.51788 154.54691 1.000 79.01852 308 LYS A O 1
ATOM 2057 N N . SER A 1 309 ? 122.77270 169.31846 153.40533 1.000 74.75875 309 SER A N 1
ATOM 2058 C CA . SER A 1 309 ? 123.13773 168.09381 154.10457 1.000 75.39839 309 SER A CA 1
ATOM 2059 C C . SER A 1 309 ? 124.04000 168.35937 155.30105 1.000 78.98479 309 SER A C 1
ATOM 2060 O O . SER A 1 309 ? 123.89841 167.69802 156.33428 1.000 80.28112 309 SER A O 1
ATOM 2063 N N . SER A 1 310 ? 124.95837 169.32387 155.18919 1.000 81.40774 310 SER A N 1
ATOM 2064 C CA . SER A 1 310 ? 125.81724 169.66079 156.32024 1.000 81.94247 310 SER A CA 1
ATOM 2065 C C . SER A 1 310 ? 125.03750 170.35557 157.43062 1.000 82.04815 310 SER A C 1
ATOM 2066 O O . SER A 1 310 ? 125.33285 170.14713 158.61819 1.000 80.15053 310 SER A O 1
ATOM 2069 N N . LEU A 1 311 ? 123.99771 171.12126 157.07257 1.000 82.29195 311 LEU A N 1
ATOM 2070 C CA . LEU A 1 311 ? 123.15630 171.73360 158.09464 1.000 81.87670 311 LEU A CA 1
ATOM 2071 C C . LEU A 1 311 ? 122.35679 170.67513 158.84052 1.000 82.63655 311 LEU A C 1
ATOM 2072 O O . LEU A 1 311 ? 122.18883 170.76914 160.06051 1.000 85.84222 311 LEU A O 1
ATOM 2077 N N . PHE A 1 312 ? 121.90015 169.63622 158.13480 1.000 79.52934 312 PHE A N 1
ATOM 2078 C CA . PHE A 1 312 ? 121.20528 168.54580 158.80950 1.000 81.27863 312 PHE A CA 1
ATOM 2079 C C . PHE A 1 312 ? 122.16833 167.75309 159.68504 1.000 84.58337 312 PHE A C 1
ATOM 2080 O O . PHE A 1 312 ? 121.85489 167.45240 160.84390 1.000 88.96842 312 PHE A O 1
ATOM 2088 N N . SER A 1 313 ? 123.37145 167.46634 159.16795 1.000 83.69924 313 SER A N 1
ATOM 2089 C CA . SER A 1 313 ? 124.37450 166.65763 159.85300 1.000 83.98475 313 SER A CA 1
ATOM 2090 C C . SER A 1 313 ? 125.15715 167.44191 160.90014 1.000 83.26491 313 SER A C 1
ATOM 2091 O O . SER A 1 313 ? 126.12114 166.91205 161.46374 1.000 82.37986 313 SER A O 1
ATOM 2094 N N . VAL A 1 314 ? 124.76289 168.68787 161.16620 1.000 84.98156 314 VAL A N 1
ATOM 2095 C CA . VAL A 1 314 ? 125.24949 169.42502 162.32368 1.000 87.95885 314 VAL A CA 1
ATOM 2096 C C . VAL A 1 314 ? 124.10812 169.98254 163.16315 1.000 86.95715 314 VAL A C 1
ATOM 2097 O O . VAL A 1 314 ? 124.34549 170.48072 164.26612 1.000 86.40458 314 VAL A O 1
ATOM 2101 N N . PHE A 1 315 ? 122.86201 169.84588 162.70609 1.000 88.08194 315 PHE A N 1
ATOM 2102 C CA . PHE A 1 315 ? 121.68104 170.20087 163.48040 1.000 88.22729 315 PHE A CA 1
ATOM 2103 C C . PHE A 1 315 ? 120.89427 168.98386 163.95804 1.000 87.31408 315 PHE A C 1
ATOM 2104 O O . PHE A 1 315 ? 119.78650 169.14933 164.47959 1.000 87.37037 315 PHE A O 1
ATOM 2112 N N . ILE A 1 316 ? 121.42471 167.76836 163.80232 1.000 86.88590 316 ILE A N 1
ATOM 2113 C CA . ILE A 1 316 ? 120.74448 166.59016 164.34132 1.000 85.38077 316 ILE A CA 1
ATOM 2114 C C . ILE A 1 316 ? 121.38089 166.15450 165.66671 1.000 89.87961 316 ILE A C 1
ATOM 2115 O O . ILE A 1 316 ? 120.68775 165.56055 166.51153 1.000 91.14006 316 ILE A O 1
ATOM 2120 N N . PHE A 1 317 ? 122.59034 166.62097 165.97074 1.000 93.22395 317 PHE A N 1
ATOM 2121 C CA . PHE A 1 317 ? 123.28505 166.21130 167.18404 1.000 89.58290 317 PHE A CA 1
ATOM 2122 C C . PHE A 1 317 ? 123.28714 167.28110 168.27014 1.000 95.00147 317 PHE A C 1
ATOM 2123 O O . PHE A 1 317 ? 124.00471 167.13486 169.26533 1.000 96.51380 317 PHE A O 1
ATOM 2131 N N . LEU A 1 318 ? 122.50821 168.35100 168.10920 1.000 101.56011 318 LEU A N 1
ATOM 2132 C CA . LEU A 1 318 ? 122.29143 169.30907 169.18605 1.000 106.58818 318 LEU A CA 1
ATOM 2133 C C . LEU A 1 318 ? 120.95694 169.10471 169.89224 1.000 111.93038 318 LEU A C 1
ATOM 2134 O O . LEU A 1 318 ? 120.75122 169.66184 170.98053 1.000 116.11051 318 LEU A O 1
ATOM 2139 N N . SER A 1 319 ? 120.05105 168.32111 169.29813 1.000 110.54804 319 SER A N 1
ATOM 2140 C CA . SER A 1 319 ? 118.82602 167.93468 169.98821 1.000 115.93097 319 SER A CA 1
ATOM 2141 C C . SER A 1 319 ? 119.11402 167.06085 171.20167 1.000 122.07140 319 SER A C 1
ATOM 2142 O O . SER A 1 319 ? 118.38034 167.12479 172.19213 1.000 124.91627 319 SER A O 1
ATOM 2145 N N . PHE A 1 320 ? 120.18186 166.25588 171.14986 1.000 118.46537 320 PHE A N 1
ATOM 2146 C CA . PHE A 1 320 ? 120.61323 165.50104 172.32501 1.000 116.49984 320 PHE A CA 1
ATOM 2147 C C . PHE A 1 320 ? 121.08167 166.42670 173.44197 1.000 121.17049 320 PHE A C 1
ATOM 2148 O O . PHE A 1 320 ? 120.79389 166.18146 174.62019 1.000 124.22598 320 PHE A O 1
ATOM 2156 N N . TYR A 1 321 ? 121.80603 167.49320 173.08454 1.000 120.14355 321 TYR A N 1
ATOM 2157 C CA . TYR A 1 321 ? 122.23753 168.49454 174.06030 1.000 123.54347 321 TYR A CA 1
ATOM 2158 C C . TYR A 1 321 ? 121.04210 169.19516 174.69685 1.000 128.07717 321 TYR A C 1
ATOM 2159 O O . TYR A 1 321 ? 120.98420 169.36040 175.92324 1.000 133.59954 321 TYR A O 1
ATOM 2168 N N . LEU A 1 322 ? 120.09657 169.64527 173.86207 1.000 125.25159 322 LEU A N 1
ATOM 2169 C CA . LEU A 1 322 ? 118.87791 170.28665 174.35762 1.000 127.07739 322 LEU A CA 1
ATOM 2170 C C . LEU A 1 322 ? 118.06438 169.35093 175.24982 1.000 132.65465 322 LEU A C 1
ATOM 2171 O O . LEU A 1 322 ? 117.55488 169.77076 176.29728 1.000 138.27981 322 LEU A O 1
ATOM 2176 N N . GLY A 1 323 ? 117.95458 168.07680 174.85985 1.000 129.19030 323 GLY A N 1
ATOM 2177 C CA . GLY A 1 323 ? 117.23018 167.10690 175.66791 1.000 132.80536 323 GLY A CA 1
ATOM 2178 C C . GLY A 1 323 ? 117.88472 166.83821 177.00991 1.000 139.05803 323 GLY A C 1
ATOM 2179 O O . GLY A 1 323 ? 117.20281 166.76374 178.03542 1.000 144.41078 323 GLY A O 1
ATOM 2180 N N . CYS A 1 324 ? 119.21098 166.64675 177.01219 1.000 136.97385 324 CYS A N 1
ATOM 2181 C CA . CYS A 1 324 ? 119.94005 166.40882 178.25689 1.000 139.44347 324 CYS A CA 1
ATOM 2182 C C . CYS A 1 324 ? 119.84566 167.60883 179.19326 1.000 142.41916 324 CYS A C 1
ATOM 2183 O O . CYS A 1 324 ? 119.67821 167.44148 180.40700 1.000 146.69251 324 CYS A O 1
ATOM 2186 N N . LEU A 1 325 ? 119.97624 168.82507 178.64432 1.000 141.85464 325 LEU A N 1
ATOM 2187 C CA . LEU A 1 325 ? 119.78742 170.04765 179.42682 1.000 144.92076 325 LEU A CA 1
ATOM 2188 C C . LEU A 1 325 ? 118.38522 170.12411 180.02977 1.000 148.33516 325 LEU A C 1
ATOM 2189 O O . LEU A 1 325 ? 118.22679 170.46383 181.21053 1.000 152.73114 325 LEU A O 1
ATOM 2194 N N . LEU A 1 326 ? 117.35583 169.85414 179.21381 1.000 147.08659 326 LEU A N 1
ATOM 2195 C CA . LEU A 1 326 ? 115.96879 169.89156 179.67948 1.000 149.99585 326 LEU A CA 1
ATOM 2196 C C . LEU A 1 326 ? 115.71106 168.86810 180.78332 1.000 153.88096 326 LEU A C 1
ATOM 2197 O O . LEU A 1 326 ? 115.01604 169.16280 181.76354 1.000 157.39777 326 LEU A O 1
ATOM 2202 N N . VAL A 1 327 ? 116.24489 167.65275 180.62687 1.000 153.09473 327 VAL A N 1
ATOM 2203 C CA . VAL A 1 327 ? 116.07436 166.61333 181.64077 1.000 154.91692 327 VAL A CA 1
ATOM 2204 C C . VAL A 1 327 ? 116.82664 166.97763 182.91986 1.000 157.22019 327 VAL A C 1
ATOM 2205 O O . VAL A 1 327 ? 116.31023 166.79606 184.03107 1.000 161.12761 327 VAL A O 1
ATOM 2209 N N . GLY A 1 328 ? 118.03844 167.52524 182.78581 1.000 156.95356 328 GLY A N 1
ATOM 2210 C CA . GLY A 1 328 ? 118.83529 167.84672 183.96074 1.000 160.99980 328 GLY A CA 1
ATOM 2211 C C . GLY A 1 328 ? 118.27129 169.00023 184.77134 1.000 164.32754 328 GLY A C 1
ATOM 2212 O O . GLY A 1 328 ? 118.14159 168.90604 185.99519 1.000 167.20201 328 GLY A O 1
ATOM 2213 N N . PHE A 1 329 ? 117.92838 170.10277 184.10727 1.000 164.11885 329 PHE A N 1
ATOM 2214 C CA . PHE A 1 329 ? 117.46523 171.30028 184.81224 1.000 167.33383 329 PHE A CA 1
ATOM 2215 C C . PHE A 1 329 ? 115.94276 171.30913 184.96519 1.000 168.44886 329 PHE A C 1
ATOM 2216 O O . PHE A 1 329 ? 115.25785 172.25441 184.57619 1.000 169.44220 329 PHE A O 1
ATOM 2224 N N . VAL A 1 330 ? 115.40715 170.23423 185.54355 1.000 170.28726 330 VAL A N 1
ATOM 2225 C CA . VAL A 1 330 ? 113.98016 170.15240 185.83892 1.000 173.49607 330 VAL A CA 1
ATOM 2226 C C . VAL A 1 330 ? 113.78477 169.61368 187.25365 1.000 177.32956 330 VAL A C 1
ATOM 2227 O O . VAL A 1 330 ? 112.66278 169.60611 187.77727 1.000 178.66451 330 VAL A O 1
ATOM 2231 N N . HIS A 1 331 ? 114.88261 169.16064 187.86939 1.000 177.72752 331 HIS A N 1
ATOM 2232 C CA . HIS A 1 331 ? 114.86083 168.54413 189.19567 1.000 180.10200 331 HIS A CA 1
ATOM 2233 C C . HIS A 1 331 ? 114.34200 169.49900 190.26737 1.000 181.46806 331 HIS A C 1
ATOM 2234 O O . HIS A 1 331 ? 114.96710 170.52773 190.54598 1.000 180.81568 331 HIS A O 1
ATOM 2241 N N . TYR A 1 332 ? 113.20335 169.12572 190.86771 1.000 183.35770 332 TYR A N 1
ATOM 2242 C CA . TYR A 1 332 ? 112.48737 169.89955 191.89456 1.000 184.34939 332 TYR A CA 1
ATOM 2243 C C . TYR A 1 332 ? 112.16684 171.32233 191.42971 1.000 184.12285 332 TYR A C 1
ATOM 2244 O O . TYR A 1 332 ? 112.18493 172.26961 192.22125 1.000 185.02238 332 TYR A O 1
ATOM 2253 N N . LEU A 1 333 ? 111.83565 171.44768 190.13741 1.000 183.99639 333 LEU A N 1
ATOM 2254 C CA . LEU A 1 333 ? 111.53586 172.71499 189.45226 1.000 184.46678 333 LEU A CA 1
ATOM 2255 C C . LEU A 1 333 ? 112.62780 173.76789 189.65681 1.000 184.63274 333 LEU A C 1
ATOM 2256 O O . LEU A 1 333 ? 112.35506 174.93545 189.94443 1.000 186.03413 333 LEU A O 1
ATOM 2261 N N . ARG A 1 334 ? 113.87951 173.34642 189.50634 1.000 183.02480 334 ARG A N 1
ATOM 2262 C CA . ARG A 1 334 ? 115.00036 174.27226 189.64259 1.000 183.03490 334 ARG A CA 1
ATOM 2263 C C . ARG A 1 334 ? 115.19469 175.08235 188.36512 1.000 183.88611 334 ARG A C 1
ATOM 2264 O O . ARG A 1 334 ? 115.88785 176.09962 188.36331 1.000 182.39869 334 ARG A O 1
ATOM 2272 N N . ILE A 1 443 ? 146.70743 160.51849 187.81953 1.000 202.16361 443 ILE A N 1
ATOM 2273 C CA . ILE A 1 443 ? 147.21994 161.22535 186.65303 1.000 201.55480 443 ILE A CA 1
ATOM 2274 C C . ILE A 1 443 ? 147.73462 160.23151 185.61869 1.000 203.51090 443 ILE A C 1
ATOM 2275 O O . ILE A 1 443 ? 148.69188 160.51616 184.89690 1.000 203.20908 443 ILE A O 1
ATOM 2277 N N . TYR A 1 444 ? 147.10398 159.05253 185.57979 1.000 204.48578 444 TYR A N 1
ATOM 2278 C CA . TYR A 1 444 ? 147.43401 158.04745 184.57216 1.000 203.06066 444 TYR A CA 1
ATOM 2279 C C . TYR A 1 444 ? 147.11889 158.52779 183.16022 1.000 203.77298 444 TYR A C 1
ATOM 2280 O O . TYR A 1 444 ? 147.80406 158.13209 182.20988 1.000 202.68467 444 TYR A O 1
ATOM 2282 N N . PHE A 1 445 ? 146.05901 159.33515 183.00914 1.000 205.50210 445 PHE A N 1
ATOM 2283 C CA . PHE A 1 445 ? 145.65984 159.88654 181.71213 1.000 204.59982 445 PHE A CA 1
ATOM 2284 C C . PHE A 1 445 ? 146.77046 160.70973 181.06354 1.000 203.87924 445 PHE A C 1
ATOM 2285 O O . PHE A 1 445 ? 146.88497 160.74122 179.83183 1.000 201.87342 445 PHE A O 1
ATOM 2287 N N . TRP A 1 446 ? 147.55772 161.42492 181.87861 1.000 203.16077 446 TRP A N 1
ATOM 2288 C CA . TRP A 1 446 ? 148.66309 162.24358 181.37922 1.000 200.84422 446 TRP A CA 1
ATOM 2289 C C . TRP A 1 446 ? 149.71329 161.42265 180.63511 1.000 200.73629 446 TRP A C 1
ATOM 2290 O O . TRP A 1 446 ? 150.32624 161.92052 179.68371 1.000 197.53586 446 TRP A O 1
ATOM 2292 N N . ASN A 1 447 ? 149.93656 160.17451 181.04605 1.000 201.53123 447 ASN A N 1
ATOM 2293 C CA . ASN A 1 447 ? 150.89942 159.29583 180.39485 1.000 200.63928 447 ASN A CA 1
ATOM 2294 C C . ASN A 1 447 ? 150.29719 158.50430 179.23586 1.000 201.24236 447 ASN A C 1
ATOM 2295 O O . ASN A 1 447 ? 150.90932 157.53235 178.77975 1.000 200.65790 447 ASN A O 1
ATOM 2297 N N . ILE A 1 448 ? 149.11947 158.89592 178.75269 1.000 200.67948 448 ILE A N 1
ATOM 2298 C CA . ILE A 1 448 ? 148.48904 158.23456 177.62045 1.000 197.48447 448 ILE A CA 1
ATOM 2299 C C . ILE A 1 448 ? 148.50329 159.11405 176.36798 1.000 195.59296 448 ILE A C 1
ATOM 2300 O O . ILE A 1 448 ? 148.53259 158.57823 175.25010 1.000 194.44365 448 ILE A O 1
ATOM 2305 N N . ILE A 1 449 ? 148.55529 160.44182 176.52494 1.000 195.70553 449 ILE A N 1
ATOM 2306 C CA . ILE A 1 449 ? 148.64534 161.35992 175.38855 1.000 193.90306 449 ILE A CA 1
ATOM 2307 C C . ILE A 1 449 ? 149.96139 161.17399 174.63597 1.000 192.66913 449 ILE A C 1
ATOM 2308 O O . ILE A 1 449 ? 149.99289 161.19163 173.39737 1.000 191.08437 449 ILE A O 1
ATOM 2313 N N . THR A 1 450 ? 151.06536 160.98907 175.37329 1.000 193.59135 450 THR A N 1
ATOM 2314 C CA . THR A 1 450 ? 152.37520 160.75343 174.76384 1.000 192.64432 450 THR A CA 1
ATOM 2315 C C . THR A 1 450 ? 152.43131 159.46172 173.95027 1.000 192.08442 450 THR A C 1
ATOM 2316 O O . THR A 1 450 ? 153.25843 159.34842 173.03862 1.000 191.41237 450 THR A O 1
ATOM 2320 N N . ILE A 1 451 ? 151.57581 158.48860 174.25470 1.000 192.52874 451 ILE A N 1
ATOM 2321 C CA . ILE A 1 451 ? 151.50982 157.27323 173.45409 1.000 191.91323 451 ILE A CA 1
ATOM 2322 C C . ILE A 1 451 ? 150.50671 157.43416 172.31210 1.000 189.99698 451 ILE A C 1
ATOM 2323 O O . ILE A 1 451 ? 150.71537 156.89273 171.22044 1.000 188.26713 451 ILE A O 1
ATOM 2328 N N . ALA A 1 452 ? 149.43207 158.19578 172.53914 1.000 189.91601 452 ALA A N 1
ATOM 2329 C CA . ALA A 1 452 ? 148.44755 158.46852 171.49715 1.000 186.92059 452 ALA A CA 1
ATOM 2330 C C . ALA A 1 452 ? 149.00798 159.33626 170.37570 1.000 185.62295 452 ALA A C 1
ATOM 2331 O O . ALA A 1 452 ? 148.50064 159.27929 169.25012 1.000 180.30285 452 ALA A O 1
ATOM 2333 N N . VAL A 1 453 ? 150.03725 160.13964 170.65106 1.000 187.88894 453 VAL A N 1
ATOM 2334 C CA . VAL A 1 453 ? 150.62627 160.97313 169.60398 1.000 187.57721 453 VAL A CA 1
ATOM 2335 C C . VAL A 1 453 ? 151.79948 160.25057 168.95053 1.000 187.29659 453 VAL A C 1
ATOM 2336 O O . VAL A 1 453 ? 152.53575 160.83889 168.15101 1.000 186.14836 453 VAL A O 1
ATOM 2340 N N . PHE A 1 454 ? 151.98123 158.97224 169.27802 1.000 186.23771 454 PHE A N 1
ATOM 2341 C CA . PHE A 1 454 ? 152.99423 158.15215 168.62529 1.000 184.55933 454 PHE A CA 1
ATOM 2342 C C . PHE A 1 454 ? 152.44194 157.34269 167.46189 1.000 181.53565 454 PHE A C 1
ATOM 2343 O O . PHE A 1 454 ? 153.15660 157.12254 166.47816 1.000 179.79963 454 PHE A O 1
ATOM 2351 N N . TYR A 1 455 ? 151.18661 156.90268 167.54817 1.000 179.62488 455 TYR A N 1
ATOM 2352 C CA . TYR A 1 455 ? 150.59110 155.99813 166.57398 1.000 175.14310 455 TYR A CA 1
ATOM 2353 C C . TYR A 1 455 ? 149.67286 156.71793 165.59100 1.000 171.86021 455 TYR A C 1
ATOM 2354 O O . TYR A 1 455 ? 148.76301 156.09614 165.03220 1.000 168.54967 455 TYR A O 1
ATOM 2363 N N . ALA A 1 456 ? 149.88981 158.01358 165.36453 1.000 170.27586 456 ALA A N 1
ATOM 2364 C CA . ALA A 1 456 ? 149.04016 158.76947 164.45345 1.000 166.79773 456 ALA A CA 1
ATOM 2365 C C . ALA A 1 456 ? 149.80298 159.44899 163.32386 1.000 163.28083 456 ALA A C 1
ATOM 2366 O O . ALA A 1 456 ? 149.27331 159.55216 162.21692 1.000 161.26832 456 ALA A O 1
ATOM 2368 N N . LEU A 1 457 ? 151.03784 159.88603 163.56425 1.000 164.22804 457 LEU A N 1
ATOM 2369 C CA . LEU A 1 457 ? 151.82576 160.63127 162.57845 1.000 161.43586 457 LEU A CA 1
ATOM 2370 C C . LEU A 1 457 ? 152.25269 159.85251 161.32565 1.000 159.53012 457 LEU A C 1
ATOM 2371 O O . LEU A 1 457 ? 152.36458 160.48333 160.26403 1.000 158.18322 457 LEU A O 1
ATOM 2376 N N . PRO A 1 458 ? 152.54159 158.53530 161.36832 1.000 160.32294 458 PRO A N 1
ATOM 2377 C CA . PRO A 1 458 ? 152.67530 157.80658 160.09052 1.000 159.20555 458 PRO A CA 1
ATOM 2378 C C . PRO A 1 458 ? 151.42363 157.81817 159.22410 1.000 156.09319 458 PRO A C 1
ATOM 2379 O O . PRO A 1 458 ? 151.54943 157.82873 157.99389 1.000 153.72468 458 PRO A O 1
ATOM 2383 N N . VAL A 1 459 ? 150.22717 157.83164 159.81973 1.000 153.90991 459 VAL A N 1
ATOM 2384 C CA . VAL A 1 459 ? 149.00075 157.93276 159.03000 1.000 149.66820 459 VAL A CA 1
ATOM 2385 C C . VAL A 1 459 ? 148.90905 159.29632 158.34804 1.000 148.67689 459 VAL A C 1
ATOM 2386 O O . VAL A 1 459 ? 148.60088 159.38957 157.15235 1.000 147.46296 459 VAL A O 1
ATOM 2390 N N . ILE A 1 460 ? 149.25567 160.36611 159.06727 1.000 149.92487 460 ILE A N 1
ATOM 2391 C CA . ILE A 1 460 ? 149.14715 161.72346 158.53737 1.000 149.38418 460 ILE A CA 1
ATOM 2392 C C . ILE A 1 460 ? 150.48551 162.12750 157.92132 1.000 150.83466 460 ILE A C 1
ATOM 2393 O O . ILE A 1 460 ? 150.77364 163.31580 157.73770 1.000 152.62028 460 ILE A O 1
ATOM 2398 N N . GLN A 1 461 ? 151.32309 161.13668 157.61135 1.000 149.27327 461 GLN A N 1
ATOM 2399 C CA . GLN A 1 461 ? 152.37181 161.29814 156.61661 1.000 149.04891 461 GLN A CA 1
ATOM 2400 C C . GLN A 1 461 ? 152.21731 160.37711 155.41159 1.000 147.43046 461 GLN A C 1
ATOM 2401 O O . GLN A 1 461 ? 152.81818 160.65577 154.36800 1.000 149.39848 461 GLN A O 1
ATOM 2407 N N . LEU A 1 462 ? 151.43146 159.30201 155.51917 1.000 144.60565 462 LEU A N 1
ATOM 2408 C CA . LEU A 1 462 ? 151.23933 158.36278 154.42063 1.000 140.50500 462 LEU A CA 1
ATOM 2409 C C . LEU A 1 462 ? 149.99103 158.65801 153.59304 1.000 137.43096 462 LEU A C 1
ATOM 2410 O O . LEU A 1 462 ? 150.01558 158.49126 152.36619 1.000 135.65145 462 LEU A O 1
ATOM 2415 N N . VAL A 1 463 ? 148.90739 159.11400 154.23421 1.000 137.14696 463 VAL A N 1
ATOM 2416 C CA . VAL A 1 463 ? 147.61581 159.21466 153.55397 1.000 132.60106 463 VAL A CA 1
ATOM 2417 C C . VAL A 1 463 ? 147.61841 160.35882 152.54289 1.000 131.70870 463 VAL A C 1
ATOM 2418 O O . VAL A 1 463 ? 147.18825 160.18868 151.39522 1.000 130.34742 463 VAL A O 1
ATOM 2422 N N . ILE A 1 464 ? 148.10609 161.53594 152.94782 1.000 132.53414 464 ILE A N 1
ATOM 2423 C CA . ILE A 1 464 ? 148.13176 162.68354 152.04045 1.000 133.07629 464 ILE A CA 1
ATOM 2424 C C . ILE A 1 464 ? 149.15714 162.45843 150.93123 1.000 133.00758 464 ILE A C 1
ATOM 2425 O O . ILE A 1 464 ? 148.96806 162.92207 149.80000 1.000 130.87177 464 ILE A O 1
ATOM 2430 N N . THR A 1 465 ? 150.23436 161.72174 151.22384 1.000 134.84794 465 THR A N 1
ATOM 2431 C CA . THR A 1 465 ? 151.20435 161.35114 150.19435 1.000 132.29569 465 THR A CA 1
ATOM 2432 C C . THR A 1 465 ? 150.58084 160.43247 149.14543 1.000 129.88743 465 THR A C 1
ATOM 2433 O O . THR A 1 465 ? 150.76743 160.63481 147.93779 1.000 129.02423 465 THR A O 1
ATOM 2437 N N . TYR A 1 466 ? 149.82009 159.42487 149.59400 1.000 130.08076 466 TYR A N 1
ATOM 2438 C CA . TYR A 1 466 ? 149.10003 158.54894 148.66921 1.000 128.43375 466 TYR A CA 1
ATOM 2439 C C . TYR A 1 466 ? 148.05279 159.31476 147.86605 1.000 126.16099 466 TYR A C 1
ATOM 2440 O O . TYR A 1 466 ? 147.87334 159.06070 146.66787 1.000 124.64877 466 TYR A O 1
ATOM 2449 N N . GLN A 1 467 ? 147.34919 160.24816 148.51706 1.000 124.45895 467 GLN A N 1
ATOM 2450 C CA . GLN A 1 467 ? 146.35159 161.07175 147.83674 1.000 122.70578 467 GLN A CA 1
ATOM 2451 C C . GLN A 1 467 ? 146.99285 161.94611 146.76363 1.000 125.43998 467 GLN A C 1
ATOM 2452 O O . GLN A 1 467 ? 146.45314 162.08150 145.65909 1.000 123.60066 467 GLN A O 1
ATOM 2458 N N . THR A 1 468 ? 148.16081 162.52250 147.06569 1.000 127.84151 468 THR A N 1
ATOM 2459 C CA . THR A 1 468 ? 148.88867 163.33097 146.09171 1.000 125.40433 468 THR A CA 1
ATOM 2460 C C . THR A 1 468 ? 149.39034 162.47689 144.92899 1.000 123.93682 468 THR A C 1
ATOM 2461 O O . THR A 1 468 ? 149.32923 162.90461 143.76899 1.000 122.93281 468 THR A O 1
ATOM 2465 N N . VAL A 1 469 ? 149.84721 161.25159 145.21977 1.000 124.07339 469 VAL A N 1
ATOM 2466 C CA . VAL A 1 469 ? 150.28859 160.33051 144.16956 1.000 123.24032 469 VAL A CA 1
ATOM 2467 C C . VAL A 1 469 ? 149.13447 159.97544 143.23292 1.000 123.71591 469 VAL A C 1
ATOM 2468 O O . VAL A 1 469 ? 149.28206 160.02185 142.00318 1.000 121.74403 469 VAL A O 1
ATOM 2472 N N . VAL A 1 470 ? 147.95863 159.67306 143.79770 1.000 125.34353 470 VAL A N 1
ATOM 2473 C CA . VAL A 1 470 ? 146.77845 159.36612 142.98615 1.000 124.17996 470 VAL A CA 1
ATOM 2474 C C . VAL A 1 470 ? 146.32512 160.59176 142.19147 1.000 122.39849 470 VAL A C 1
ATOM 2475 O O . VAL A 1 470 ? 145.96956 160.48580 141.01006 1.000 116.61566 470 VAL A O 1
ATOM 2479 N N . ASN A 1 471 ? 146.39682 161.77790 142.79325 1.000 123.49843 471 ASN A N 1
ATOM 2480 C CA . ASN A 1 471 ? 145.95714 162.99362 142.12052 1.000 124.49919 471 ASN A CA 1
ATOM 2481 C C . ASN A 1 471 ? 146.98961 163.55617 141.14997 1.000 125.43465 471 ASN A C 1
ATOM 2482 O O . ASN A 1 471 ? 146.68581 164.52961 140.45192 1.000 124.48394 471 ASN A O 1
ATOM 2487 N N . VAL A 1 472 ? 148.18853 162.98285 141.08236 1.000 126.04295 472 VAL A N 1
ATOM 2488 C CA . VAL A 1 472 ? 149.22652 163.43948 140.16505 1.000 124.05168 472 VAL A CA 1
ATOM 2489 C C . VAL A 1 472 ? 149.43325 162.45806 139.01064 1.000 120.39563 472 VAL A C 1
ATOM 2490 O O . VAL A 1 472 ? 149.40500 162.85729 137.84453 1.000 119.62605 472 VAL A O 1
ATOM 2494 N N . THR A 1 473 ? 149.63071 161.16405 139.31144 1.000 118.31679 473 THR A N 1
ATOM 2495 C CA . THR A 1 473 ? 150.10172 160.25647 138.26234 1.000 117.02056 473 THR A CA 1
ATOM 2496 C C . THR A 1 473 ? 149.00017 159.89260 137.26426 1.000 114.45557 473 THR A C 1
ATOM 2497 O O . THR A 1 473 ? 149.30427 159.59432 136.10377 1.000 112.79701 473 THR A O 1
ATOM 2501 N N . GLY A 1 474 ? 147.72807 159.90786 137.67897 1.000 111.84587 474 GLY A N 1
ATOM 2502 C CA . GLY A 1 474 ? 146.60744 159.63497 136.80354 1.000 106.04919 474 GLY A CA 1
ATOM 2503 C C . GLY A 1 474 ? 145.89485 158.32994 137.10202 1.000 99.09563 474 GLY A C 1
ATOM 2504 O O . GLY A 1 474 ? 144.67457 158.24377 136.91147 1.000 94.06330 474 GLY A O 1
ATOM 2505 N N . ASN A 1 475 ? 146.63763 157.30909 137.53704 1.000 98.61790 475 ASN A N 1
ATOM 2506 C CA . ASN A 1 475 ? 146.10580 155.97638 137.80663 1.000 92.04954 475 ASN A CA 1
ATOM 2507 C C . ASN A 1 475 ? 145.06782 155.96913 138.92300 1.000 97.20830 475 ASN A C 1
ATOM 2508 O O . ASN A 1 475 ? 145.39484 156.21896 140.08772 1.000 101.92420 475 ASN A O 1
ATOM 2513 N N . GLN A 1 476 ? 143.81729 155.68422 138.57406 1.000 94.27627 476 GLN A N 1
ATOM 2514 C CA . GLN A 1 476 ? 142.73989 155.55842 139.55544 1.000 87.88006 476 GLN A CA 1
ATOM 2515 C C . GLN A 1 476 ? 142.53479 154.09210 139.93436 1.000 87.31565 476 GLN A C 1
ATOM 2516 O O . GLN A 1 476 ? 141.44596 153.53019 139.81494 1.000 82.54642 476 GLN A O 1
ATOM 2522 N N . ASP A 1 477 ? 143.62126 153.47201 140.40841 1.000 92.66361 477 ASP A N 1
ATOM 2523 C CA . ASP A 1 477 ? 143.59527 152.06221 140.78051 1.000 92.37368 477 ASP A CA 1
ATOM 2524 C C . ASP A 1 477 ? 144.36785 151.79287 142.06845 1.000 93.05251 477 ASP A C 1
ATOM 2525 O O . ASP A 1 477 ? 144.71167 150.63675 142.34329 1.000 93.14282 477 ASP A O 1
ATOM 2530 N N . ILE A 1 478 ? 144.64891 152.82528 142.86215 1.000 94.09466 478 ILE A N 1
ATOM 2531 C CA . ILE A 1 478 ? 145.40732 152.66617 144.09045 1.000 97.21580 478 ILE A CA 1
ATOM 2532 C C . ILE A 1 478 ? 144.52506 152.76525 145.33241 1.000 94.34898 478 ILE A C 1
ATOM 2533 O O . ILE A 1 478 ? 144.81408 152.10372 146.33687 1.000 91.61453 478 ILE A O 1
ATOM 2538 N N . CYS A 1 479 ? 143.44994 153.54560 145.28754 1.000 91.00278 479 CYS A N 1
ATOM 2539 C CA . CYS A 1 479 ? 142.51071 153.66438 146.39082 1.000 83.78964 479 CYS A CA 1
ATOM 2540 C C . CYS A 1 479 ? 141.21618 152.94451 146.03372 1.000 80.85928 479 CYS A C 1
ATOM 2541 O O . CYS A 1 479 ? 140.88364 152.77901 144.85654 1.000 84.74328 479 CYS A O 1
ATOM 2544 N N . TYR A 1 480 ? 140.48571 152.51628 147.06091 1.000 79.50307 480 TYR A N 1
ATOM 2545 C CA . TYR A 1 480 ? 139.27969 151.70289 146.89713 1.000 80.58587 480 TYR A CA 1
ATOM 2546 C C . TYR A 1 480 ? 138.09271 152.49621 147.43475 1.000 82.55493 480 TYR A C 1
ATOM 2547 O O . TYR A 1 480 ? 137.69576 152.33970 148.59122 1.000 85.18841 480 TYR A O 1
ATOM 2556 N N . TYR A 1 481 ? 137.52192 153.34748 146.58663 1.000 81.54235 481 TYR A N 1
ATOM 2557 C CA . TYR A 1 481 ? 136.37109 154.14964 146.97008 1.000 77.73112 481 TYR A CA 1
ATOM 2558 C C . TYR A 1 481 ? 135.07730 153.43094 146.59243 1.000 74.67171 481 TYR A C 1
ATOM 2559 O O . TYR A 1 481 ? 135.07504 152.26915 146.17685 1.000 77.58808 481 TYR A O 1
ATOM 2568 N N . ASN A 1 482 ? 133.95776 154.13326 146.73951 1.000 70.24632 482 ASN A N 1
ATOM 2569 C CA . ASN A 1 482 ? 132.68480 153.76101 146.13202 1.000 72.45025 482 ASN A CA 1
ATOM 2570 C C . ASN A 1 482 ? 132.46969 154.72701 144.97346 1.000 75.71960 482 ASN A C 1
ATOM 2571 O O . ASN A 1 482 ? 132.12328 155.89252 145.18503 1.000 81.13854 482 ASN A O 1
ATOM 2576 N N . PHE A 1 483 ? 132.66119 154.24042 143.74830 1.000 70.75542 483 PHE A N 1
ATOM 2577 C CA . PHE A 1 483 ? 132.80104 155.11389 142.58847 1.000 67.28466 483 PHE A CA 1
ATOM 2578 C C . PHE A 1 483 ? 131.47575 155.65744 142.06770 1.000 69.59201 483 PHE A C 1
ATOM 2579 O O . PHE A 1 483 ? 131.48071 156.40924 141.08700 1.000 71.61709 483 PHE A O 1
ATOM 2587 N N . LEU A 1 484 ? 130.35006 155.30711 142.68867 1.000 72.94204 484 LEU A N 1
ATOM 2588 C CA . LEU A 1 484 ? 129.06820 155.90895 142.35865 1.000 72.28894 484 LEU A CA 1
ATOM 2589 C C . LEU A 1 484 ? 128.57645 156.88658 143.41609 1.000 75.68412 484 LEU A C 1
ATOM 2590 O O . LEU A 1 484 ? 127.61037 157.61367 143.15971 1.000 76.72434 484 LEU A O 1
ATOM 2595 N N . CYS A 1 485 ? 129.20792 156.92531 144.58815 1.000 76.16963 485 CYS A N 1
ATOM 2596 C CA . CYS A 1 485 ? 128.84372 157.84885 145.65709 1.000 73.41236 485 CYS A CA 1
ATOM 2597 C C . CYS A 1 485 ? 130.08633 158.47256 146.27942 1.000 74.60019 485 CYS A C 1
ATOM 2598 O O . CYS A 1 485 ? 130.20365 158.57474 147.50445 1.000 73.37540 485 CYS A O 1
ATOM 2601 N N . ALA A 1 486 ? 131.03483 158.89590 145.44871 1.000 75.58897 486 ALA A N 1
ATOM 2602 C CA . ALA A 1 486 ? 132.23372 159.59757 145.90674 1.000 73.35732 486 ALA A CA 1
ATOM 2603 C C . ALA A 1 486 ? 132.16009 161.03865 145.40803 1.000 77.91350 486 ALA A C 1
ATOM 2604 O O . ALA A 1 486 ? 132.60765 161.35461 144.30444 1.000 83.30051 486 ALA A O 1
ATOM 2606 N N . HIS A 1 487 ? 131.59137 161.91031 146.23086 1.000 75.50856 487 HIS A N 1
ATOM 2607 C CA . HIS A 1 487 ? 131.49233 163.31974 145.87218 1.000 71.36895 487 HIS A CA 1
ATOM 2608 C C . HIS A 1 487 ? 132.81396 164.02464 146.16102 1.000 75.00734 487 HIS A C 1
ATOM 2609 O O . HIS A 1 487 ? 133.35643 163.88283 147.26155 1.000 75.92588 487 HIS A O 1
ATOM 2616 N N . PRO A 1 488 ? 133.35987 164.78642 145.20859 1.000 80.52667 488 PRO A N 1
ATOM 2617 C CA . PRO A 1 488 ? 134.63328 165.47425 145.45829 1.000 82.02454 488 PRO A CA 1
ATOM 2618 C C . PRO A 1 488 ? 134.45665 166.90717 145.94087 1.000 83.06099 488 PRO A C 1
ATOM 2619 O O . PRO A 1 488 ? 133.50461 167.59234 145.55288 1.000 82.90978 488 PRO A O 1
ATOM 2623 N N . LEU A 1 489 ? 135.37031 167.36953 146.79236 1.000 84.41624 489 LEU A N 1
ATOM 2624 C CA . LEU A 1 489 ? 135.42959 168.78024 147.16265 1.000 86.80423 489 LEU A CA 1
ATOM 2625 C C . LEU A 1 489 ? 136.87661 169.13609 147.46306 1.000 91.27566 489 LEU A C 1
ATOM 2626 O O . LEU A 1 489 ? 137.48295 168.54371 148.36139 1.000 90.70879 489 LEU A O 1
ATOM 2631 N N . GLY A 1 490 ? 137.40714 170.12033 146.73614 1.000 93.36321 490 GLY A N 1
ATOM 2632 C CA . GLY A 1 490 ? 138.78135 170.55584 146.94310 1.000 91.23978 490 GLY A CA 1
ATOM 2633 C C . GLY A 1 490 ? 139.78931 169.48128 146.57663 1.000 91.43440 490 GLY A C 1
ATOM 2634 O O . GLY A 1 490 ? 139.67233 168.80240 145.55007 1.000 90.56847 490 GLY A O 1
ATOM 2635 N N . VAL A 1 491 ? 140.80539 169.33269 147.43004 1.000 90.95791 491 VAL A N 1
ATOM 2636 C CA . VAL A 1 491 ? 141.79322 168.27376 147.24649 1.000 90.48474 491 VAL A CA 1
ATOM 2637 C C . VAL A 1 491 ? 141.17395 166.90800 147.54495 1.000 91.43043 491 VAL A C 1
ATOM 2638 O O . VAL A 1 491 ? 141.48135 165.91332 146.87294 1.000 95.51034 491 VAL A O 1
ATOM 2642 N N . LEU A 1 492 ? 140.26742 166.84763 148.52159 1.000 89.29185 492 LEU A N 1
ATOM 2643 C CA . LEU A 1 492 ? 139.59645 165.60497 148.88349 1.000 84.42688 492 LEU A CA 1
ATOM 2644 C C . LEU A 1 492 ? 138.67209 165.12929 147.76725 1.000 84.55852 492 LEU A C 1
ATOM 2645 O O . LEU A 1 492 ? 137.95200 165.92063 147.15248 1.000 83.43557 492 LEU A O 1
ATOM 2650 N N . SER A 1 493 ? 138.69921 163.82352 147.50585 1.000 83.54263 493 SER A N 1
ATOM 2651 C CA . SER A 1 493 ? 137.88029 163.21769 146.46585 1.000 80.96990 493 SER A CA 1
ATOM 2652 C C . SER A 1 493 ? 136.68833 162.45063 147.01970 1.000 79.53361 493 SER A C 1
ATOM 2653 O O . SER A 1 493 ? 135.88860 161.92628 146.23715 1.000 78.92516 493 SER A O 1
ATOM 2656 N N . ALA A 1 494 ? 136.54660 162.36980 148.34382 1.000 76.87970 494 ALA A N 1
ATOM 2657 C CA . ALA A 1 494 ? 135.41730 161.68916 148.98452 1.000 71.11930 494 ALA A CA 1
ATOM 2658 C C . ALA A 1 494 ? 135.00974 162.52725 150.19499 1.000 67.94180 494 ALA A C 1
ATOM 2659 O O . ALA A 1 494 ? 135.56694 162.37513 151.28546 1.000 69.35976 494 ALA A O 1
ATOM 2661 N N . PHE A 1 495 ? 134.03285 163.41306 149.99436 1.000 66.24640 495 PHE A N 1
ATOM 2662 C CA . PHE A 1 495 ? 133.54232 164.29343 151.04723 1.000 65.42957 495 PHE A CA 1
ATOM 2663 C C . PHE A 1 495 ? 132.18999 163.83602 151.59179 1.000 70.82945 495 PHE A C 1
ATOM 2664 O O . PHE A 1 495 ? 131.38029 164.65782 152.03516 1.000 73.72147 495 PHE A O 1
ATOM 2672 N N . ASN A 1 496 ? 131.92659 162.52950 151.56090 1.000 70.80662 496 ASN A N 1
ATOM 2673 C CA . ASN A 1 496 ? 130.78100 161.94978 152.25135 1.000 68.79913 496 ASN A CA 1
ATOM 2674 C C . ASN A 1 496 ? 131.18656 160.86137 153.23803 1.000 73.91132 496 ASN A C 1
ATOM 2675 O O . ASN A 1 496 ? 130.31336 160.20588 153.81830 1.000 76.90608 496 ASN A O 1
ATOM 2680 N N . ASN A 1 497 ? 132.48754 160.65274 153.44010 1.000 72.96156 497 ASN A N 1
ATOM 2681 C CA . ASN A 1 497 ? 132.99778 159.74705 154.46196 1.000 69.80324 497 ASN A CA 1
ATOM 2682 C C . ASN A 1 497 ? 133.90777 160.46343 155.45102 1.000 71.27918 497 ASN A C 1
ATOM 2683 O O . ASN A 1 497 ? 134.57155 159.80520 156.26097 1.000 75.53032 497 ASN A O 1
ATOM 2688 N N . ILE A 1 498 ? 133.95330 161.79250 155.40397 1.000 70.05362 498 ILE A N 1
ATOM 2689 C CA . ILE A 1 498 ? 134.74972 162.58492 156.33368 1.000 69.88255 498 ILE A CA 1
ATOM 2690 C C . ILE A 1 498 ? 133.88895 163.54790 157.14789 1.000 70.92786 498 ILE A C 1
ATOM 2691 O O . ILE A 1 498 ? 134.26878 163.89925 158.28016 1.000 73.73752 498 ILE A O 1
ATOM 2696 N N . LEU A 1 499 ? 132.63718 163.75931 156.74889 1.000 67.41291 499 LEU A N 1
ATOM 2697 C CA . LEU A 1 499 ? 131.71052 164.60473 157.48653 1.000 64.20154 499 LEU A CA 1
ATOM 2698 C C . LEU A 1 499 ? 130.69675 163.78565 158.27615 1.000 68.28360 499 LEU A C 1
ATOM 2699 O O . LEU A 1 499 ? 129.95485 164.34709 159.08719 1.000 71.08987 499 LEU A O 1
ATOM 2704 N N . SER A 1 500 ? 130.70125 162.46234 158.11920 1.000 68.46051 500 SER A N 1
ATOM 2705 C CA . SER A 1 500 ? 129.86062 161.59755 158.93462 1.000 69.00538 500 SER A CA 1
ATOM 2706 C C . SER A 1 500 ? 130.57714 161.08796 160.17564 1.000 72.90779 500 SER A C 1
ATOM 2707 O O . SER A 1 500 ? 129.91455 160.64761 161.12190 1.000 72.33156 500 SER A O 1
ATOM 2710 N N . ASN A 1 501 ? 131.90941 161.13638 160.19232 1.000 72.65794 501 ASN A N 1
ATOM 2711 C CA . ASN A 1 501 ? 132.70915 160.83530 161.37423 1.000 66.76169 501 ASN A CA 1
ATOM 2712 C C . ASN A 1 501 ? 132.75914 161.98683 162.37840 1.000 69.38137 501 ASN A C 1
ATOM 2713 O O . ASN A 1 501 ? 133.50105 161.89631 163.36251 1.000 76.39940 501 ASN A O 1
ATOM 2718 N N . LEU A 1 502 ? 131.99418 163.05737 162.15675 1.000 69.43065 502 LEU A N 1
ATOM 2719 C CA . LEU A 1 502 ? 131.89634 164.17838 163.08328 1.000 70.54143 502 LEU A CA 1
ATOM 2720 C C . LEU A 1 502 ? 130.96338 163.87697 164.25683 1.000 76.07657 502 LEU A C 1
ATOM 2721 O O . LEU A 1 502 ? 130.86729 164.68175 165.19068 1.000 85.60101 502 LEU A O 1
ATOM 2726 N N . GLY A 1 503 ? 130.33684 162.69822 164.27235 1.000 70.87839 503 GLY A N 1
ATOM 2727 C CA . GLY A 1 503 ? 129.50391 162.31900 165.39772 1.000 73.63973 503 GLY A CA 1
ATOM 2728 C C . GLY A 1 503 ? 130.28921 161.85700 166.60428 1.000 75.64129 503 GLY A C 1
ATOM 2729 O O . GLY A 1 503 ? 129.86387 162.09046 167.73945 1.000 74.20753 503 GLY A O 1
ATOM 2730 N N . HIS A 1 504 ? 131.43770 161.20652 166.38066 1.000 76.30708 504 HIS A N 1
ATOM 2731 C CA . HIS A 1 504 ? 132.25700 160.69311 167.47859 1.000 74.80362 504 HIS A CA 1
ATOM 2732 C C . HIS A 1 504 ? 132.82614 161.82825 168.32299 1.000 80.58433 504 HIS A C 1
ATOM 2733 O O . HIS A 1 504 ? 132.66935 161.84457 169.55087 1.000 83.96947 504 HIS A O 1
ATOM 2740 N N . VAL A 1 505 ? 133.47088 162.80514 167.67376 1.000 79.95014 505 VAL A N 1
ATOM 2741 C CA . VAL A 1 505 ? 134.13487 163.89986 168.38152 1.000 82.10648 505 VAL A CA 1
ATOM 2742 C C . VAL A 1 505 ? 133.16806 164.94950 168.90479 1.000 82.21860 505 VAL A C 1
ATOM 2743 O O . VAL A 1 505 ? 133.60829 165.92602 169.52647 1.000 90.21456 505 VAL A O 1
ATOM 2747 N N . LEU A 1 506 ? 131.86414 164.77447 168.69189 1.000 77.96881 506 LEU A N 1
ATOM 2748 C CA . LEU A 1 506 ? 130.85247 165.65268 169.25488 1.000 81.29099 506 LEU A CA 1
ATOM 2749 C C . LEU A 1 506 ? 129.95416 164.95493 170.26821 1.000 87.39686 506 LEU A C 1
ATOM 2750 O O . LEU A 1 506 ? 129.44169 165.62029 171.17447 1.000 89.41195 506 LEU A O 1
ATOM 2755 N N . LEU A 1 507 ? 129.79548 163.63340 170.18252 1.000 85.52435 507 LEU A N 1
ATOM 2756 C CA . LEU A 1 507 ? 129.08821 162.86890 171.19778 1.000 82.19701 507 LEU A CA 1
ATOM 2757 C C . LEU A 1 507 ? 130.03894 162.21845 172.19584 1.000 87.25636 507 LEU A C 1
ATOM 2758 O O . LEU A 1 507 ? 129.58940 161.47643 173.07493 1.000 90.54335 507 LEU A O 1
ATOM 2763 N N . GLY A 1 508 ? 131.33944 162.48414 172.08532 1.000 89.57325 508 GLY A N 1
ATOM 2764 C CA . GLY A 1 508 ? 132.26027 162.11839 173.14256 1.000 95.68474 508 GLY A CA 1
ATOM 2765 C C . GLY A 1 508 ? 132.57922 163.29297 174.04249 1.000 100.15020 508 GLY A C 1
ATOM 2766 O O . GLY A 1 508 ? 133.60051 163.30121 174.73584 1.000 105.70312 508 GLY A O 1
ATOM 2767 N N . PHE A 1 509 ? 131.69229 164.28735 174.04741 1.000 97.45090 509 PHE A N 1
ATOM 2768 C CA . PHE A 1 509 ? 131.86744 165.49785 174.83351 1.000 99.84176 509 PHE A CA 1
ATOM 2769 C C . PHE A 1 509 ? 130.70834 165.74932 175.78667 1.000 103.64013 509 PHE A C 1
ATOM 2770 O O . PHE A 1 509 ? 130.76127 166.70769 176.56690 1.000 106.42686 509 PHE A O 1
ATOM 2778 N N . LEU A 1 510 ? 129.67126 164.91453 175.75997 1.000 102.70340 510 LEU A N 1
ATOM 2779 C CA . LEU A 1 510 ? 128.62864 164.98057 176.77241 1.000 105.75834 510 LEU A CA 1
ATOM 2780 C C . LEU A 1 510 ? 128.95209 164.15999 178.01073 1.000 108.68833 510 LEU A C 1
ATOM 2781 O O . LEU A 1 510 ? 128.28772 164.33168 179.03911 1.000 110.26481 510 LEU A O 1
ATOM 2786 N N . PHE A 1 511 ? 129.94516 163.27354 177.94081 1.000 106.28215 511 PHE A N 1
ATOM 2787 C CA . PHE A 1 511 ? 130.43885 162.62922 179.15183 1.000 108.34066 511 PHE A CA 1
ATOM 2788 C C . PHE A 1 511 ? 131.29928 163.56458 179.98892 1.000 110.03061 511 PHE A C 1
ATOM 2789 O O . PHE A 1 511 ? 131.15014 163.60800 181.21764 1.000 113.94313 511 PHE A O 1
ATOM 2797 N N . LEU A 1 512 ? 132.15836 164.36522 179.35447 1.000 105.21050 512 LEU A N 1
ATOM 2798 C CA . LEU A 1 512 ? 132.98156 165.31210 180.11215 1.000 105.44651 512 LEU A CA 1
ATOM 2799 C C . LEU A 1 512 ? 132.28674 166.66031 180.26693 1.000 107.71969 512 LEU A C 1
ATOM 2800 O O . LEU A 1 512 ? 132.87466 167.72766 180.09117 1.000 109.70928 512 LEU A O 1
ATOM 2805 N N . LEU A 1 513 ? 131.00187 166.59231 180.59908 1.000 109.35087 513 LEU A N 1
ATOM 2806 C CA . LEU A 1 513 ? 130.21218 167.69058 181.13519 1.000 112.40191 513 LEU A CA 1
ATOM 2807 C C . LEU A 1 513 ? 129.24398 167.19695 182.19661 1.000 118.09098 513 LEU A C 1
ATOM 2808 O O . LEU A 1 513 ? 128.77601 167.99853 183.01292 1.000 120.99249 513 LEU A O 1
ATOM 2813 N N . ILE A 1 514 ? 128.97699 165.89564 182.24272 1.000 119.04598 514 ILE A N 1
ATOM 2814 C CA . ILE A 1 514 ? 128.07800 165.28626 183.21026 1.000 123.30083 514 ILE A CA 1
ATOM 2815 C C . ILE A 1 514 ? 128.85435 164.57864 184.31448 1.000 130.04126 514 ILE A C 1
ATOM 2816 O O . ILE A 1 514 ? 128.58702 164.78745 185.49935 1.000 133.87286 514 ILE A O 1
ATOM 2821 N N . VAL A 1 515 ? 129.82169 163.72648 183.94402 1.000 128.45458 515 VAL A N 1
ATOM 2822 C CA . VAL A 1 515 ? 130.57689 163.01035 184.97159 1.000 130.30325 515 VAL A CA 1
ATOM 2823 C C . VAL A 1 515 ? 131.52033 163.95579 185.71647 1.000 132.80591 515 VAL A C 1
ATOM 2824 O O . VAL A 1 515 ? 131.83080 163.72413 186.88954 1.000 136.00348 515 VAL A O 1
ATOM 2828 N N . LEU A 1 516 ? 131.94888 165.05572 185.08272 1.000 129.77754 516 LEU A N 1
ATOM 2829 C CA . LEU A 1 516 ? 132.74280 166.05121 185.79868 1.000 131.60786 516 LEU A CA 1
ATOM 2830 C C . LEU A 1 516 ? 131.88915 166.80763 186.80932 1.000 136.80432 516 LEU A C 1
ATOM 2831 O O . LEU A 1 516 ? 132.34832 167.10474 187.91930 1.000 142.82846 516 LEU A O 1
ATOM 2836 N N . ARG A 1 517 ? 130.63210 167.09114 186.45377 1.000 133.89645 517 ARG A N 1
ATOM 2837 C CA . ARG A 1 517 ? 129.70846 167.72379 187.39062 1.000 137.61177 517 ARG A CA 1
ATOM 2838 C C . ARG A 1 517 ? 129.37268 166.78015 188.53901 1.000 141.23968 517 ARG A C 1
ATOM 2839 O O . ARG A 1 517 ? 129.24673 167.21398 189.69047 1.000 144.83099 517 ARG A O 1
ATOM 2847 N N . ARG A 1 518 ? 129.24198 165.48402 188.24079 1.000 139.59715 518 ARG A N 1
ATOM 2848 C CA . ARG A 1 518 ? 128.98830 164.49387 189.28353 1.000 142.92707 518 ARG A CA 1
ATOM 2849 C C . ARG A 1 518 ? 130.18894 164.34513 190.21186 1.000 145.65565 518 ARG A C 1
ATOM 2850 O O . ARG A 1 518 ? 130.01933 164.19027 191.42604 1.000 150.81033 518 ARG A O 1
ATOM 2858 N N . ASP A 1 519 ? 131.40454 164.38268 189.65307 1.000 143.06884 519 ASP A N 1
ATOM 2859 C CA . ASP A 1 519 ? 132.62595 164.37194 190.45642 1.000 144.74687 519 ASP A CA 1
ATOM 2860 C C . ASP A 1 519 ? 132.70200 165.59141 191.36990 1.000 148.20638 519 ASP A C 1
ATOM 2861 O O . ASP A 1 519 ? 133.05502 165.47084 192.54988 1.000 153.28472 519 ASP A O 1
ATOM 2866 N N . ILE A 1 520 ? 132.39159 166.77746 190.82780 1.000 146.08199 520 ILE A N 1
ATOM 2867 C CA . ILE A 1 520 ? 132.42345 168.01465 191.61044 1.000 147.62031 520 ILE A CA 1
ATOM 2868 C C . ILE A 1 520 ? 131.39199 167.96793 192.73433 1.000 151.40103 520 ILE A C 1
ATOM 2869 O O . ILE A 1 520 ? 131.69547 168.30273 193.88882 1.000 155.08673 520 ILE A O 1
ATOM 2874 N N . LEU A 1 521 ? 130.17797 167.49453 192.42449 1.000 148.92525 521 LEU A N 1
ATOM 2875 C CA . LEU A 1 521 ? 129.11858 167.38348 193.42477 1.000 150.59768 521 LEU A CA 1
ATOM 2876 C C . LEU A 1 521 ? 129.46403 166.36260 194.50387 1.000 157.16316 521 LEU A C 1
ATOM 2877 O O . LEU A 1 521 ? 129.22312 166.60706 195.69139 1.000 162.41224 521 LEU A O 1
ATOM 2882 N N . HIS A 1 522 ? 130.03971 165.22065 194.11381 1.000 157.54115 522 HIS A N 1
ATOM 2883 C CA . HIS A 1 522 ? 130.36361 164.18059 195.08429 1.000 160.50645 522 HIS A CA 1
ATOM 2884 C C . HIS A 1 522 ? 131.52966 164.59161 195.97720 1.000 162.08881 522 HIS A C 1
ATOM 2885 O O . HIS A 1 522 ? 131.51400 164.31632 197.18219 1.000 163.80274 522 HIS A O 1
ATOM 2892 N N . ARG A 1 523 ? 132.55057 165.24545 195.40878 1.000 161.52195 523 ARG A N 1
ATOM 2893 C CA . ARG A 1 523 ? 133.64815 165.76532 196.22267 1.000 162.44045 523 ARG A CA 1
ATOM 2894 C C . ARG A 1 523 ? 133.17900 166.86602 197.17176 1.000 165.65864 523 ARG A C 1
ATOM 2895 O O . ARG A 1 523 ? 133.63470 166.93328 198.31876 1.000 169.87942 523 ARG A O 1
ATOM 2903 N N . ARG A 1 524 ? 132.30288 167.76270 196.69712 1.000 164.56698 524 ARG A N 1
ATOM 2904 C CA . ARG A 1 524 ? 131.69781 168.77436 197.56597 1.000 167.86128 524 ARG A CA 1
ATOM 2905 C C . ARG A 1 524 ? 130.90587 168.14277 198.70989 1.000 171.20094 524 ARG A C 1
ATOM 2906 O O . ARG A 1 524 ? 130.99605 168.59032 199.86256 1.000 173.44709 524 ARG A O 1
ATOM 2908 N N . ALA A 1 525 ? 130.09007 167.12870 198.39658 1.000 170.03512 525 ALA A N 1
ATOM 2909 C CA . ALA A 1 525 ? 129.32679 166.42009 199.42012 1.000 170.71427 525 ALA A CA 1
ATOM 2910 C C . ALA A 1 525 ? 130.23285 165.68814 200.40370 1.000 176.72187 525 ALA A C 1
ATOM 2911 O O . ALA A 1 525 ? 129.91110 165.60254 201.59127 1.000 180.85954 525 ALA A O 1
ATOM 2913 N N . LEU A 1 526 ? 131.36330 165.15573 199.93173 1.000 177.01395 526 LEU A N 1
ATOM 2914 C CA . LEU A 1 526 ? 132.33425 164.54390 200.83571 1.000 179.22759 526 LEU A CA 1
ATOM 2915 C C . LEU A 1 526 ? 133.00214 165.58973 201.72203 1.000 178.87006 526 LEU A C 1
ATOM 2916 O O . LEU A 1 526 ? 133.28292 165.32790 202.89813 1.000 179.69199 526 LEU A O 1
ATOM 2921 N N . GLU A 1 527 ? 133.27343 166.77400 201.16641 1.000 177.42090 527 GLU A N 1
ATOM 2922 C CA . GLU A 1 527 ? 133.92787 167.83700 201.92306 1.000 177.91908 527 GLU A CA 1
ATOM 2923 C C . GLU A 1 527 ? 133.02209 168.39272 203.01618 1.000 181.53293 527 GLU A C 1
ATOM 2924 O O . GLU A 1 527 ? 133.48044 168.64953 204.13560 1.000 182.32161 527 GLU A O 1
ATOM 2926 N N . ALA A 1 528 ? 131.73646 168.58651 202.71679 1.000 183.71308 528 ALA A N 1
ATOM 2927 C CA . ALA A 1 528 ? 130.81354 169.16992 203.68850 1.000 186.89671 528 ALA A CA 1
ATOM 2928 C C . ALA A 1 528 ? 130.05368 168.11154 204.48372 1.000 188.86272 528 ALA A C 1
ATOM 2929 O O . ALA A 1 528 ? 130.19440 168.03012 205.70746 1.000 187.55781 528 ALA A O 1
ATOM 2931 N N . LYS A 1 529 ? 129.24887 167.29741 203.80861 1.000 189.30956 529 LYS A N 1
ATOM 2932 C CA . LYS A 1 529 ? 128.43180 166.28626 204.45772 1.000 189.49334 529 LYS A CA 1
ATOM 2933 C C . LYS A 1 529 ? 129.25549 165.03040 204.74014 1.000 190.33359 529 LYS A C 1
ATOM 2934 O O . LYS A 1 529 ? 130.40978 164.89924 204.32478 1.000 188.59566 529 LYS A O 1
ATOM 2936 N N . ASP A 1 530 ? 128.65664 164.10753 205.48807 1.000 193.03787 530 ASP A N 1
ATOM 2937 C CA . ASP A 1 530 ? 129.27622 162.81171 205.75706 1.000 193.18045 530 ASP A CA 1
ATOM 2938 C C . ASP A 1 530 ? 128.84365 161.85993 204.64791 1.000 192.96655 530 ASP A C 1
ATOM 2939 O O . ASP A 1 530 ? 127.72651 161.33734 204.66074 1.000 193.02345 530 ASP A O 1
ATOM 2941 N N . ILE A 1 531 ? 129.73662 161.63271 203.67831 1.000 191.74891 531 ILE A N 1
ATOM 2942 C CA . ILE A 1 531 ? 129.42271 160.76533 202.54438 1.000 190.92607 531 ILE A CA 1
ATOM 2943 C C . ILE A 1 531 ? 129.53423 159.28695 202.88090 1.000 192.97102 531 ILE A C 1
ATOM 2944 O O . ILE A 1 531 ? 129.18591 158.44340 202.04526 1.000 191.24289 531 ILE A O 1
ATOM 2946 N N . PHE A 1 532 ? 130.00905 158.94182 204.07818 1.000 194.80023 532 PHE A N 1
ATOM 2947 C CA . PHE A 1 532 ? 130.14186 157.53797 204.46095 1.000 195.09321 532 PHE A CA 1
ATOM 2948 C C . PHE A 1 532 ? 128.85033 156.99410 205.05764 1.000 196.62127 532 PHE A C 1
ATOM 2949 O O . PHE A 1 532 ? 128.77960 155.82183 205.44288 1.000 197.50942 532 PHE A O 1
ATOM 2951 N N . ALA A 1 533 ? 127.81684 157.82876 205.14237 1.000 197.82943 533 ALA A N 1
ATOM 2952 C CA . ALA A 1 533 ? 126.53207 157.41751 205.69347 1.000 198.93341 533 ALA A CA 1
ATOM 2953 C C . ALA A 1 533 ? 125.58465 157.05534 204.55935 1.000 197.31767 533 ALA A C 1
ATOM 2954 O O . ALA A 1 533 ? 125.35946 157.87056 203.65707 1.000 195.71826 533 ALA A O 1
ATOM 2956 N N . VAL A 1 534 ? 125.10397 155.80583 204.57982 1.000 197.38173 534 VAL A N 1
ATOM 2957 C CA . VAL A 1 534 ? 124.07970 155.25079 203.69196 1.000 195.42314 534 VAL A CA 1
ATOM 2958 C C . VAL A 1 534 ? 124.58977 155.17015 202.25820 1.000 194.81564 534 VAL A C 1
ATOM 2959 O O . VAL A 1 534 ? 123.83058 155.38497 201.30656 1.000 192.90653 534 VAL A O 1
ATOM 2961 N N . GLU A 1 535 ? 125.87410 154.86082 202.09101 1.000 195.78759 535 GLU A N 1
ATOM 2962 C CA . GLU A 1 535 ? 126.48405 154.84266 200.77012 1.000 195.23272 535 GLU A CA 1
ATOM 2963 C C . GLU A 1 535 ? 126.57373 153.39914 200.28393 1.000 195.38463 535 GLU A C 1
ATOM 2964 O O . GLU A 1 535 ? 126.15679 152.46032 200.96915 1.000 193.25820 535 GLU A O 1
ATOM 2966 N N . TYR A 1 536 ? 127.12423 153.21428 199.08462 1.000 196.54651 536 TYR A N 1
ATOM 2967 C CA . TYR A 1 536 ? 127.20546 151.89346 198.46062 1.000 195.46387 536 TYR A CA 1
ATOM 2968 C C . TYR A 1 536 ? 128.63963 151.62484 198.01262 1.000 194.16520 536 TYR A C 1
ATOM 2969 O O . TYR A 1 536 ? 129.01645 151.98532 196.89317 1.000 191.48125 536 TYR A O 1
ATOM 2978 N N . GLY A 1 537 ? 129.41727 150.97787 198.88478 1.000 193.79997 537 GLY A N 1
ATOM 2979 C CA . GLY A 1 537 ? 130.71074 150.40327 198.55147 1.000 191.13790 537 GLY A CA 1
ATOM 2980 C C . GLY A 1 537 ? 131.77149 151.31206 197.96139 1.000 190.74910 537 GLY A C 1
ATOM 2981 O O . GLY A 1 537 ? 132.09792 151.16028 196.77772 1.000 191.78650 537 GLY A O 1
ATOM 2982 N N . ILE A 1 538 ? 132.29053 152.24661 198.76319 1.000 189.41675 538 ILE A N 1
ATOM 2983 C CA . ILE A 1 538 ? 133.36919 153.17776 198.40860 1.000 188.70952 538 ILE A CA 1
ATOM 2984 C C . ILE A 1 538 ? 132.96175 154.02167 197.20498 1.000 186.52923 538 ILE A C 1
ATOM 2985 O O . ILE A 1 538 ? 133.41734 153.74793 196.08435 1.000 184.86165 538 ILE A O 1
ATOM 2987 N N . PRO A 1 539 ? 132.05979 155.02087 197.38979 1.000 184.28324 539 PRO A N 1
ATOM 2988 C CA . PRO A 1 539 ? 131.52296 155.81933 196.26751 1.000 180.48659 539 PRO A CA 1
ATOM 2989 C C . PRO A 1 539 ? 132.52077 156.50020 195.33179 1.000 178.53377 539 PRO A C 1
ATOM 2990 O O . PRO A 1 539 ? 132.13470 156.90642 194.23067 1.000 174.68895 539 PRO A O 1
ATOM 2992 N N . LYS A 1 540 ? 133.77996 156.65259 195.74323 1.000 180.59077 540 LYS A N 1
ATOM 2993 C CA . LYS A 1 540 ? 134.81925 157.12113 194.83117 1.000 175.31571 540 LYS A CA 1
ATOM 2994 C C . LYS A 1 540 ? 135.07995 156.03306 193.79618 1.000 170.37668 540 LYS A C 1
ATOM 2995 O O . LYS A 1 540 ? 135.68159 155.00008 194.10720 1.000 169.18926 540 LYS A O 1
ATOM 2997 N N . HIS A 1 541 ? 134.62876 156.26189 192.56278 1.000 165.42938 541 HIS A N 1
ATOM 2998 C CA . HIS A 1 541 ? 134.66664 155.22331 191.54070 1.000 164.67233 541 HIS A CA 1
ATOM 2999 C C . HIS A 1 541 ? 135.15335 155.70051 190.18040 1.000 160.24687 541 HIS A C 1
ATOM 3000 O O . HIS A 1 541 ? 135.34056 154.86183 189.29382 1.000 160.33570 541 HIS A O 1
ATOM 3007 N N . PHE A 1 542 ? 135.36507 156.99940 189.97880 1.000 154.53526 542 PHE A N 1
ATOM 3008 C CA . PHE A 1 542 ? 135.65097 157.56019 188.66358 1.000 146.08336 542 PHE A CA 1
ATOM 3009 C C . PHE A 1 542 ? 137.10620 157.29868 188.26713 1.000 143.28853 542 PHE A C 1
ATOM 3010 O O . PHE A 1 542 ? 137.83685 156.54465 188.91603 1.000 145.34797 542 PHE A O 1
ATOM 3018 N N . GLY A 1 543 ? 137.54638 157.94128 187.18552 1.000 136.63481 543 GLY A N 1
ATOM 3019 C CA . GLY A 1 543 ? 138.85457 157.72078 186.61538 1.000 129.88314 543 GLY A CA 1
ATOM 3020 C C . GLY A 1 543 ? 138.87282 156.78410 185.42467 1.000 129.15726 543 GLY A C 1
ATOM 3021 O O . GLY A 1 543 ? 139.85382 156.78165 184.67180 1.000 129.44819 543 GLY A O 1
ATOM 3022 N N . LEU A 1 544 ? 137.81878 155.99235 185.23463 1.000 130.89603 544 LEU A N 1
ATOM 3023 C CA . LEU A 1 544 ? 137.65125 155.20106 184.02238 1.000 126.06406 544 LEU A CA 1
ATOM 3024 C C . LEU A 1 544 ? 136.74371 155.86851 183.00010 1.000 121.98550 544 LEU A C 1
ATOM 3025 O O . LEU A 1 544 ? 136.89959 155.62911 181.79857 1.000 120.48836 544 LEU A O 1
ATOM 3030 N N . PHE A 1 545 ? 135.79376 156.69224 183.45128 1.000 121.59596 545 PHE A N 1
ATOM 3031 C CA . PHE A 1 545 ? 134.96829 157.46430 182.52713 1.000 121.19056 545 PHE A CA 1
ATOM 3032 C C . PHE A 1 545 ? 135.78966 158.48103 181.74118 1.000 120.04657 545 PHE A C 1
ATOM 3033 O O . PHE A 1 545 ? 135.48414 158.75484 180.57473 1.000 119.91909 545 PHE A O 1
ATOM 3041 N N . TYR A 1 546 ? 136.82228 159.05913 182.36215 1.000 119.55472 546 TYR A N 1
ATOM 3042 C CA . TYR A 1 546 ? 137.73089 159.94852 181.64558 1.000 116.59180 546 TYR A CA 1
ATOM 3043 C C . TYR A 1 546 ? 138.59833 159.22544 180.61962 1.000 115.65617 546 TYR A C 1
ATOM 3044 O O . TYR A 1 546 ? 139.04282 159.85757 179.65552 1.000 114.87314 546 TYR A O 1
ATOM 3053 N N . ALA A 1 547 ? 138.85139 157.92929 180.79426 1.000 117.59394 547 ALA A N 1
ATOM 3054 C CA . ALA A 1 547 ? 139.53839 157.14152 179.77760 1.000 118.95726 547 ALA A CA 1
ATOM 3055 C C . ALA A 1 547 ? 138.57438 156.42697 178.84161 1.000 119.58709 547 ALA A C 1
ATOM 3056 O O . ALA A 1 547 ? 139.01786 155.75454 177.90494 1.000 120.55533 547 ALA A O 1
ATOM 3058 N N . MET A 1 548 ? 137.27295 156.56124 179.07995 1.000 118.49619 548 MET A N 1
ATOM 3059 C CA . MET A 1 548 ? 136.23864 156.08890 178.16823 1.000 113.34217 548 MET A CA 1
ATOM 3060 C C . MET A 1 548 ? 135.80349 157.17806 177.19264 1.000 109.57830 548 MET A C 1
ATOM 3061 O O . MET A 1 548 ? 135.75641 156.94687 175.98044 1.000 107.40664 548 MET A O 1
ATOM 3066 N N . GLY A 1 549 ? 135.48380 158.36678 177.70378 1.000 109.62831 549 GLY A N 1
ATOM 3067 C CA . GLY A 1 549 ? 134.99312 159.45867 176.88620 1.000 105.28381 549 GLY A CA 1
ATOM 3068 C C . GLY A 1 549 ? 136.01082 160.18374 176.03300 1.000 107.75387 549 GLY A C 1
ATOM 3069 O O . GLY A 1 549 ? 135.65056 161.15656 175.36475 1.000 109.32138 549 GLY A O 1
ATOM 3070 N N . ILE A 1 550 ? 137.27096 159.75038 176.02735 1.000 108.39049 550 ILE A N 1
ATOM 3071 C CA . ILE A 1 550 ? 138.26945 160.30136 175.12094 1.000 109.15749 550 ILE A CA 1
ATOM 3072 C C . ILE A 1 550 ? 138.68838 159.29390 174.05532 1.000 110.52399 550 ILE A C 1
ATOM 3073 O O . ILE A 1 550 ? 139.23965 159.69544 173.01717 1.000 112.10520 550 ILE A O 1
ATOM 3078 N N . ALA A 1 551 ? 138.37841 158.00802 174.24455 1.000 110.17568 551 ALA A N 1
ATOM 3079 C CA . ALA A 1 551 ? 138.62944 157.02490 173.20405 1.000 111.24520 551 ALA A CA 1
ATOM 3080 C C . ALA A 1 551 ? 137.64057 157.15617 172.05765 1.000 110.19435 551 ALA A C 1
ATOM 3081 O O . ALA A 1 551 ? 137.93965 156.70461 170.95019 1.000 110.01248 551 ALA A O 1
ATOM 3083 N N . LEU A 1 552 ? 136.48499 157.78555 172.29519 1.000 105.42352 552 LEU A N 1
ATOM 3084 C CA . LEU A 1 552 ? 135.57109 158.10771 171.20370 1.000 98.96017 552 LEU A CA 1
ATOM 3085 C C . LEU A 1 552 ? 136.20353 159.10405 170.23757 1.000 98.78674 552 LEU A C 1
ATOM 3086 O O . LEU A 1 552 ? 136.13039 158.92763 169.01655 1.000 97.97578 552 LEU A O 1
ATOM 3091 N N . MET A 1 553 ? 136.84392 160.15339 170.76881 1.000 98.96373 553 MET A N 1
ATOM 3092 C CA . MET A 1 553 ? 137.55750 161.09638 169.91040 1.000 98.62768 553 MET A CA 1
ATOM 3093 C C . MET A 1 553 ? 138.78624 160.46283 169.27036 1.000 99.42057 553 MET A C 1
ATOM 3094 O O . MET A 1 553 ? 139.09792 160.75807 168.10873 1.000 102.77142 553 MET A O 1
ATOM 3099 N N . MET A 1 554 ? 139.45298 159.54741 169.97595 1.000 100.43108 554 MET A N 1
ATOM 3100 C CA . MET A 1 554 ? 140.66408 158.93331 169.44538 1.000 104.83665 554 MET A CA 1
ATOM 3101 C C . MET A 1 554 ? 140.34348 157.75725 168.52446 1.000 108.92520 554 MET A C 1
ATOM 3102 O O . MET A 1 554 ? 141.24296 157.22393 167.86475 1.000 110.95370 554 MET A O 1
ATOM 3107 N N . GLU A 1 555 ? 139.06826 157.38947 168.42332 1.000 107.84303 555 GLU A N 1
ATOM 3108 C CA . GLU A 1 555 ? 138.57008 156.49660 167.38928 1.000 105.71087 555 GLU A CA 1
ATOM 3109 C C . GLU A 1 555 ? 137.97186 157.25911 166.21647 1.000 100.41767 555 GLU A C 1
ATOM 3110 O O . GLU A 1 555 ? 138.13584 156.83843 165.06778 1.000 98.72510 555 GLU A O 1
ATOM 3116 N N . GLY A 1 556 ? 137.39754 158.43507 166.47059 1.000 97.57726 556 GLY A N 1
ATOM 3117 C CA . GLY A 1 556 ? 136.83385 159.23480 165.39760 1.000 90.22021 556 GLY A CA 1
ATOM 3118 C C . GLY A 1 556 ? 137.89758 159.89242 164.53994 1.000 89.72457 556 GLY A C 1
ATOM 3119 O O . GLY A 1 556 ? 137.78966 159.90773 163.30856 1.000 87.80854 556 GLY A O 1
ATOM 3120 N N . VAL A 1 557 ? 138.93433 160.44633 165.18043 1.000 93.24032 557 VAL A N 1
ATOM 3121 C CA . VAL A 1 557 ? 140.04144 161.04833 164.44002 1.000 90.12953 557 VAL A CA 1
ATOM 3122 C C . VAL A 1 557 ? 140.80373 159.98265 163.65242 1.000 92.50209 557 VAL A C 1
ATOM 3123 O O . VAL A 1 557 ? 141.19409 160.20266 162.49746 1.000 95.22001 557 VAL A O 1
ATOM 3127 N N . LEU A 1 558 ? 140.95164 158.78667 164.22564 1.000 95.16081 558 LEU A N 1
ATOM 3128 C CA . LEU A 1 558 ? 141.62600 157.69850 163.52791 1.000 96.48090 558 LEU A CA 1
ATOM 3129 C C . LEU A 1 558 ? 140.76534 157.06507 162.44002 1.000 96.54998 558 LEU A C 1
ATOM 3130 O O . LEU A 1 558 ? 141.31309 156.46445 161.50922 1.000 95.72623 558 LEU A O 1
ATOM 3135 N N . SER A 1 559 ? 139.43837 157.18383 162.53261 1.000 94.52384 559 SER A N 1
ATOM 3136 C CA . SER A 1 559 ? 138.56649 156.71773 161.46118 1.000 89.84935 559 SER A CA 1
ATOM 3137 C C . SER A 1 559 ? 138.43445 157.73756 160.33863 1.000 86.59282 559 SER A C 1
ATOM 3138 O O . SER A 1 559 ? 138.19215 157.35487 159.18856 1.000 86.63409 559 SER A O 1
ATOM 3141 N N . ALA A 1 560 ? 138.58702 159.02740 160.64197 1.000 87.67390 560 ALA A N 1
ATOM 3142 C CA . ALA A 1 560 ? 138.47896 160.06796 159.62538 1.000 85.25891 560 ALA A CA 1
ATOM 3143 C C . ALA A 1 560 ? 139.76181 160.26751 158.82002 1.000 85.97378 560 ALA A C 1
ATOM 3144 O O . ALA A 1 560 ? 139.86901 161.26552 158.09919 1.000 85.91554 560 ALA A O 1
ATOM 3146 N N . CYS A 1 561 ? 140.72982 159.35471 158.92057 1.000 86.45906 561 CYS A N 1
ATOM 3147 C CA . CYS A 1 561 ? 141.91228 159.37540 158.07503 1.000 89.01075 561 CYS A CA 1
ATOM 3148 C C . CYS A 1 561 ? 142.08393 158.11562 157.23889 1.000 90.84656 561 CYS A C 1
ATOM 3149 O O . CYS A 1 561 ? 142.95339 158.09423 156.36011 1.000 96.31805 561 CYS A O 1
ATOM 3152 N N . TYR A 1 562 ? 141.28924 157.07278 157.48140 1.000 87.77501 562 TYR A N 1
ATOM 3153 C CA . TYR A 1 562 ? 141.33494 155.86274 156.67016 1.000 85.59356 562 TYR A CA 1
ATOM 3154 C C . TYR A 1 562 ? 140.46577 155.96482 155.42270 1.000 84.68327 562 TYR A C 1
ATOM 3155 O O . TYR A 1 562 ? 140.79125 155.35749 154.39484 1.000 86.08134 562 TYR A O 1
ATOM 3164 N N . HIS A 1 563 ? 139.40034 156.76539 155.46751 1.000 83.87121 563 HIS A N 1
ATOM 3165 C CA . HIS A 1 563 ? 138.46071 156.88881 154.36151 1.000 80.66025 563 HIS A CA 1
ATOM 3166 C C . HIS A 1 563 ? 138.87093 157.95238 153.34654 1.000 87.26655 563 HIS A C 1
ATOM 3167 O O . HIS A 1 563 ? 138.01047 158.47334 152.62739 1.000 88.47943 563 HIS A O 1
ATOM 3174 N N . VAL A 1 564 ? 140.15803 158.28573 153.27260 1.000 89.28849 564 VAL A N 1
ATOM 3175 C CA . VAL A 1 564 ? 140.66669 159.18086 152.24065 1.000 88.25015 564 VAL A CA 1
ATOM 3176 C C . VAL A 1 564 ? 141.31670 158.34100 151.14789 1.000 89.38609 564 VAL A C 1
ATOM 3177 O O . VAL A 1 564 ? 141.35794 158.74541 149.98022 1.000 92.43720 564 VAL A O 1
ATOM 3181 N N . CYS A 1 565 ? 141.82340 157.16094 151.52266 1.000 85.01710 565 CYS A N 1
ATOM 3182 C CA . CYS A 1 565 ? 142.33153 156.16994 150.57880 1.000 83.93928 565 CYS A CA 1
ATOM 3183 C C . CYS A 1 565 ? 142.34784 154.78350 151.21291 1.000 86.08753 565 CYS A C 1
ATOM 3184 O O . CYS A 1 565 ? 143.35537 154.39847 151.82193 1.000 92.56419 565 CYS A O 1
ATOM 3187 N N . PRO A 1 566 ? 141.25099 154.02780 151.13402 1.000 84.23081 566 PRO A N 1
ATOM 3188 C CA . PRO A 1 566 ? 141.29068 152.62081 151.55966 1.000 87.15656 566 PRO A CA 1
ATOM 3189 C C . PRO A 1 566 ? 142.22218 151.80531 150.67285 1.000 92.18331 566 PRO A C 1
ATOM 3190 O O . PRO A 1 566 ? 142.09067 151.79609 149.44678 1.000 95.09369 566 PRO A O 1
ATOM 3194 N N . ASN A 1 567 ? 143.16814 151.11988 151.30283 1.000 95.34603 567 ASN A N 1
ATOM 3195 C CA . ASN A 1 567 ? 144.21101 150.41125 150.57079 1.000 101.28845 567 ASN A CA 1
ATOM 3196 C C . ASN A 1 567 ? 144.61150 149.19362 151.40399 1.000 111.39646 567 ASN A C 1
ATOM 3197 O O . ASN A 1 567 ? 143.87695 148.77503 152.30476 1.000 113.19609 567 ASN A O 1
ATOM 3202 N N . TYR A 1 568 ? 145.77658 148.62185 151.10468 1.000 119.04950 568 TYR A N 1
ATOM 3203 C CA . TYR A 1 568 ? 146.30429 147.46461 151.81353 1.000 124.18859 568 TYR A CA 1
ATOM 3204 C C . TYR A 1 568 ? 147.32338 147.87584 152.87105 1.000 125.89775 568 TYR A C 1
ATOM 3205 O O . TYR A 1 568 ? 147.39455 147.24554 153.93172 1.000 127.32295 568 TYR A O 1
ATOM 3214 N N . SER A 1 569 ? 148.09651 148.93536 152.60556 1.000 122.64426 569 SER A N 1
ATOM 3215 C CA . SER A 1 569 ? 149.04950 149.44750 153.58776 1.000 121.62201 569 SER A CA 1
ATOM 3216 C C . SER A 1 569 ? 148.34100 150.00520 154.81781 1.000 122.75781 569 SER A C 1
ATOM 3217 O O . SER A 1 569 ? 148.81257 149.82363 155.94658 1.000 123.09288 569 SER A O 1
ATOM 3220 N N . ASN A 1 570 ? 147.20815 150.68734 154.62158 1.000 123.57118 570 ASN A N 1
ATOM 3221 C CA . ASN A 1 570 ? 146.41133 151.14657 155.75442 1.000 123.02387 570 ASN A CA 1
ATOM 3222 C C . ASN A 1 570 ? 145.67352 150.00766 156.44805 1.000 123.97852 570 ASN A C 1
ATOM 3223 O O . ASN A 1 570 ? 145.24466 150.18478 157.59511 1.000 125.67185 570 ASN A O 1
ATOM 3228 N N . PHE A 1 571 ? 145.52685 148.86284 155.77413 1.000 127.34806 571 PHE A N 1
ATOM 3229 C CA . PHE A 1 571 ? 145.01400 147.58375 156.30694 1.000 133.46428 571 PHE A CA 1
ATOM 3230 C C . PHE A 1 571 ? 143.57802 147.79383 156.78636 1.000 132.59202 571 PHE A C 1
ATOM 3231 O O . PHE A 1 571 ? 142.76226 148.34711 156.03134 1.000 127.17178 571 PHE A O 1
ATOM 3239 N N . GLN A 1 572 ? 143.22461 147.38292 158.00266 1.000 138.51206 572 GLN A N 1
ATOM 3240 C CA . GLN A 1 572 ? 141.88844 147.61237 158.53645 1.000 142.67762 572 GLN A CA 1
ATOM 3241 C C . GLN A 1 572 ? 141.98265 148.42325 159.82067 1.000 142.54267 572 GLN A C 1
ATOM 3242 O O . GLN A 1 572 ? 141.36836 148.07100 160.83286 1.000 141.97685 572 GLN A O 1
ATOM 3248 N N . PHE A 1 573 ? 142.75094 149.51325 159.78721 1.000 142.92980 573 PHE A N 1
ATOM 3249 C CA . PHE A 1 573 ? 142.96887 150.34871 160.96456 1.000 144.77742 573 PHE A CA 1
ATOM 3250 C C . PHE A 1 573 ? 141.84187 151.35375 161.18092 1.000 142.07975 573 PHE A C 1
ATOM 3251 O O . PHE A 1 573 ? 142.09463 152.55263 161.33842 1.000 136.23988 573 PHE A O 1
ATOM 3259 N N . ASP A 1 574 ? 140.59880 150.87785 161.18941 1.000 140.75959 574 ASP A N 1
ATOM 3260 C CA . ASP A 1 574 ? 139.44429 151.68599 161.55770 1.000 139.17718 574 ASP A CA 1
ATOM 3261 C C . ASP A 1 574 ? 138.70531 151.10680 162.75354 1.000 139.93472 574 ASP A C 1
ATOM 3262 O O . ASP A 1 574 ? 138.35509 151.84985 163.67673 1.000 135.34248 574 ASP A O 1
ATOM 3267 N N . THR A 1 575 ? 138.46672 149.79913 162.77198 1.000 142.33065 575 THR A N 1
ATOM 3268 C CA . THR A 1 575 ? 137.90922 149.11978 163.94043 1.000 142.37017 575 THR A CA 1
ATOM 3269 C C . THR A 1 575 ? 139.03181 148.49613 164.76865 1.000 146.33643 575 THR A C 1
ATOM 3270 O O . THR A 1 575 ? 139.07617 147.28947 165.01052 1.000 150.43272 575 THR A O 1
ATOM 3274 N N . SER A 1 576 ? 139.95394 149.35148 165.20612 1.000 142.72194 576 SER A N 1
ATOM 3275 C CA . SER A 1 576 ? 141.10520 148.93148 165.99537 1.000 144.26077 576 SER A CA 1
AT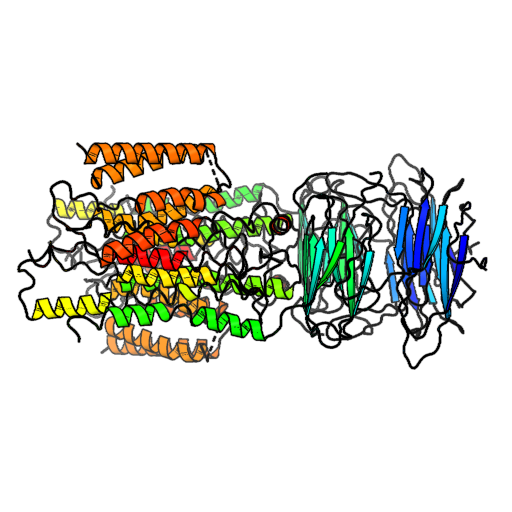OM 3276 C C . SER A 1 576 ? 141.02234 149.36779 167.44882 1.000 143.13999 576 SER A C 1
ATOM 3277 O O . SER A 1 576 ? 141.29775 148.56601 168.34546 1.000 141.92063 576 SER A O 1
ATOM 3280 N N . PHE A 1 577 ? 140.65136 150.62064 167.71185 1.000 140.95908 577 PHE A N 1
ATOM 3281 C CA . PHE A 1 577 ? 140.42087 151.05594 169.08244 1.000 138.15270 577 PHE A CA 1
ATOM 3282 C C . PHE A 1 577 ? 139.00981 150.74713 169.56159 1.000 140.71455 577 PHE A C 1
ATOM 3283 O O . PHE A 1 577 ? 138.75855 150.78851 170.77160 1.000 143.00285 577 PHE A O 1
ATOM 3291 N N . MET A 1 578 ? 138.10555 150.37267 168.65086 1.000 138.75413 578 MET A N 1
ATOM 3292 C CA . MET A 1 578 ? 136.77515 149.92826 169.05063 1.000 138.04609 578 MET A CA 1
ATOM 3293 C C . MET A 1 578 ? 136.83651 148.57678 169.75219 1.000 143.88632 578 MET A C 1
ATOM 3294 O O . MET A 1 578 ? 135.98510 148.28295 170.60235 1.000 142.29694 578 MET A O 1
ATOM 3299 N N . TYR A 1 579 ? 137.87212 147.78231 169.45757 1.000 148.14269 579 TYR A N 1
ATOM 3300 C CA . TYR A 1 579 ? 138.11715 146.54969 170.19914 1.000 149.00292 579 TYR A CA 1
ATOM 3301 C C . TYR A 1 579 ? 138.42400 146.84237 171.66219 1.000 146.90709 579 TYR A C 1
ATOM 3302 O O . TYR A 1 579 ? 137.91817 146.15476 172.55153 1.000 146.59120 579 TYR A O 1
ATOM 3311 N N . MET A 1 580 ? 139.22052 147.88227 171.92969 1.000 146.26239 580 MET A N 1
ATOM 3312 C CA . MET A 1 580 ? 139.46472 148.31128 173.30599 1.000 145.57582 580 MET A CA 1
ATOM 3313 C C . MET A 1 580 ? 138.19764 148.87566 173.94452 1.000 145.37855 580 MET A C 1
ATOM 3314 O O . MET A 1 580 ? 137.86825 148.53613 175.09136 1.000 147.82547 580 MET A O 1
ATOM 3319 N N . ILE A 1 581 ? 137.46425 149.71296 173.19431 1.000 141.94254 581 ILE A N 1
ATOM 3320 C CA . ILE A 1 581 ? 136.26110 150.38688 173.69676 1.000 139.97914 581 ILE A CA 1
ATOM 3321 C C . ILE A 1 581 ? 135.17932 149.37608 174.08017 1.000 145.28407 581 ILE A C 1
ATOM 3322 O O . ILE A 1 581 ? 134.44819 149.57110 175.06158 1.000 143.12142 581 ILE A O 1
ATOM 3327 N N . ALA A 1 582 ? 135.13168 148.23553 173.39314 1.000 150.13855 582 ALA A N 1
ATOM 3328 C CA . ALA A 1 582 ? 134.16165 147.20711 173.74005 1.000 152.58394 582 ALA A CA 1
ATOM 3329 C C . ALA A 1 582 ? 134.73517 146.09109 174.60579 1.000 153.59477 582 ALA A C 1
ATOM 3330 O O . ALA A 1 582 ? 133.95822 145.34222 175.20829 1.000 154.37721 582 ALA A O 1
ATOM 3332 N N . GLY A 1 583 ? 136.05850 145.95367 174.68462 1.000 152.58127 583 GLY A N 1
ATOM 3333 C CA . GLY A 1 583 ? 136.66146 144.91608 175.49344 1.000 153.69124 583 GLY A CA 1
ATOM 3334 C C . GLY A 1 583 ? 137.41488 145.37441 176.72561 1.000 158.33914 583 GLY A C 1
ATOM 3335 O O . GLY A 1 583 ? 138.29619 144.64615 177.19490 1.000 163.98304 583 GLY A O 1
ATOM 3336 N N . LEU A 1 584 ? 137.13943 146.58784 177.21875 1.000 156.90833 584 LEU A N 1
ATOM 3337 C CA . LEU A 1 584 ? 137.68039 146.98867 178.51906 1.000 159.29567 584 LEU A CA 1
ATOM 3338 C C . LEU A 1 584 ? 137.19312 146.05768 179.62670 1.000 164.25545 584 LEU A C 1
ATOM 3339 O O . LEU A 1 584 ? 137.98540 145.30580 180.20807 1.000 165.97079 584 LEU A O 1
ATOM 3344 N N . CYS A 1 585 ? 135.87263 146.04797 179.86602 1.000 165.17177 585 CYS A N 1
ATOM 3345 C CA . CYS A 1 585 ? 135.17461 145.23576 180.87326 1.000 166.45615 585 CYS A CA 1
ATOM 3346 C C . CYS A 1 585 ? 135.83813 145.27586 182.25187 1.000 167.62647 585 CYS A C 1
ATOM 3347 O O . CYS A 1 585 ? 136.00090 144.24820 182.91565 1.000 168.29547 585 CYS A O 1
ATOM 3350 N N . MET A 1 586 ? 136.23914 146.47107 182.68052 1.000 168.34480 586 MET A N 1
ATOM 3351 C CA . MET A 1 586 ? 136.86190 146.67363 183.98333 1.000 169.56052 586 MET A CA 1
ATOM 3352 C C . MET A 1 586 ? 135.89112 147.25252 185.00421 1.000 168.73751 586 MET A C 1
ATOM 3353 O O . MET A 1 586 ? 135.82788 146.78043 186.14315 1.000 170.17938 586 MET A O 1
ATOM 3355 N N . LEU A 1 587 ? 135.13196 148.27699 184.61010 1.000 165.04998 587 LEU A N 1
ATOM 3356 C CA . LEU A 1 587 ? 134.16033 148.93049 185.47894 1.000 164.32206 587 LEU A CA 1
ATOM 3357 C C . LEU A 1 587 ? 132.94229 148.05623 185.77748 1.000 167.53384 587 LEU A C 1
ATOM 3358 O O . LEU A 1 587 ? 132.19093 148.36262 186.71023 1.000 170.12803 587 LEU A O 1
ATOM 3363 N N . LYS A 1 588 ? 132.75344 146.95277 185.04737 1.000 166.76229 588 LYS A N 1
ATOM 3364 C CA . LYS A 1 588 ? 131.69565 146.00166 185.37276 1.000 167.78936 588 LYS A CA 1
ATOM 3365 C C . LYS A 1 588 ? 131.99891 145.19443 186.63193 1.000 171.75466 588 LYS A C 1
ATOM 3366 O O . LYS A 1 588 ? 131.07788 144.61869 187.22165 1.000 172.93665 588 LYS A O 1
ATOM 3372 N N . LEU A 1 589 ? 133.25539 145.15828 187.07276 1.000 171.75711 589 LEU A N 1
ATOM 3373 C CA . LEU A 1 589 ? 133.61488 144.50320 188.33040 1.000 173.25317 589 LEU A CA 1
ATOM 3374 C C . LEU A 1 589 ? 133.61912 145.53249 189.46131 1.000 174.66071 589 LEU A C 1
ATOM 3375 O O . LEU A 1 589 ? 134.65580 145.92549 189.99920 1.000 174.11366 589 LEU A O 1
ATOM 3380 N N . TYR A 1 590 ? 132.41501 145.97256 189.81202 1.000 176.10467 590 TYR A N 1
ATOM 3381 C CA . TYR A 1 590 ? 132.21970 146.96381 190.85655 1.000 177.67131 590 TYR A CA 1
ATOM 3382 C C . TYR A 1 590 ? 131.98447 146.27841 192.20019 1.000 182.26241 590 TYR A C 1
ATOM 3383 O O . TYR A 1 590 ? 131.82810 145.05583 192.27952 1.000 181.27942 590 TYR A O 1
ATOM 3385 N N . GLN A 1 591 ? 132.00123 147.09263 193.26057 1.000 182.96187 591 GLN A N 1
ATOM 3386 C CA . GLN A 1 591 ? 131.76317 146.69307 194.65724 1.000 182.49668 591 GLN A CA 1
ATOM 3387 C C . GLN A 1 591 ? 132.77089 145.65298 195.14554 1.000 179.55544 591 GLN A C 1
ATOM 3388 O O . GLN A 1 591 ? 133.90412 145.98695 195.49125 1.000 177.11138 591 GLN A O 1
ATOM 3390 N N . ASN A 1 598 ? 142.34355 144.92929 190.32149 1.000 213.18120 598 ASN A N 1
ATOM 3391 C CA . ASN A 1 598 ? 143.41889 145.91396 190.32368 1.000 214.43207 598 ASN A CA 1
ATOM 3392 C C . ASN A 1 598 ? 144.73194 145.29180 189.86046 1.000 218.33749 598 ASN A C 1
ATOM 3393 O O . ASN A 1 598 ? 145.37579 145.79936 188.94050 1.000 219.15850 598 ASN A O 1
ATOM 3395 N N . ALA A 1 599 ? 145.13020 144.20619 190.53007 1.000 219.88642 599 ALA A N 1
ATOM 3396 C CA . ALA A 1 599 ? 146.37389 143.51855 190.19211 1.000 219.83308 599 ALA A CA 1
ATOM 3397 C C . ALA A 1 599 ? 146.29580 142.87431 188.81206 1.000 221.12900 599 ALA A C 1
ATOM 3398 O O . ALA A 1 599 ? 147.13698 143.13311 187.94346 1.000 219.12788 599 ALA A O 1
ATOM 3400 N N . SER A 1 600 ? 145.28826 142.02835 188.59290 1.000 223.13860 600 SER A N 1
ATOM 3401 C CA . SER A 1 600 ? 145.09128 141.38241 187.30068 1.000 223.07438 600 SER A CA 1
ATOM 3402 C C . SER A 1 600 ? 144.40097 142.27561 186.27607 1.000 223.60112 600 SER A C 1
ATOM 3403 O O . SER A 1 600 ? 144.18613 141.83328 185.14303 1.000 223.16624 600 SER A O 1
ATOM 3405 N N . ALA A 1 601 ? 144.04389 143.50877 186.63861 1.000 222.77017 601 ALA A N 1
ATOM 3406 C CA . ALA A 1 601 ? 143.38106 144.40990 185.70189 1.000 221.27856 601 ALA A CA 1
ATOM 3407 C C . ALA A 1 601 ? 144.36359 145.34206 185.00326 1.000 221.73416 601 ALA A C 1
ATOM 3408 O O . ALA A 1 601 ? 144.23399 145.57857 183.79674 1.000 222.94682 601 ALA A O 1
ATOM 3410 N N . TYR A 1 602 ? 145.30846 145.91411 185.75814 1.000 220.70649 602 TYR A N 1
ATOM 3411 C CA . TYR A 1 602 ? 146.32017 146.80886 185.19658 1.000 220.73539 602 TYR A CA 1
ATOM 3412 C C . TYR A 1 602 ? 147.19081 146.10360 184.16033 1.000 219.93112 602 TYR A C 1
ATOM 3413 O O . TYR A 1 602 ? 147.49241 146.66666 183.10105 1.000 219.23111 602 TYR A O 1
ATOM 3415 N N . SER A 1 603 ? 147.63105 144.88007 184.47067 1.000 219.35444 603 SER A N 1
ATOM 3416 C CA . SER A 1 603 ? 148.42822 144.09276 183.53220 1.000 219.43432 603 SER A CA 1
ATOM 3417 C C . SER A 1 603 ? 147.64054 143.72148 182.27944 1.000 221.04691 603 SER A C 1
ATOM 3418 O O . SER A 1 603 ? 148.19254 143.71428 181.17343 1.000 222.10789 603 SER A O 1
ATOM 3420 N N . ALA A 1 604 ? 146.35151 143.41611 182.42844 1.000 220.19986 604 ALA A N 1
ATOM 3421 C CA . ALA A 1 604 ? 145.53081 142.95952 181.31391 1.000 218.98230 604 ALA A CA 1
ATOM 3422 C C . ALA A 1 604 ? 144.96999 144.09920 180.47096 1.000 220.16430 604 ALA A C 1
ATOM 3423 O O . ALA A 1 604 ? 144.39692 143.83169 179.40724 1.000 220.80728 604 ALA A O 1
ATOM 3425 N N . TYR A 1 605 ? 145.12290 145.35085 180.91802 1.000 220.51008 605 TYR A N 1
ATOM 3426 C CA . TYR A 1 605 ? 144.61290 146.50318 180.17801 1.000 220.53931 605 TYR A CA 1
ATOM 3427 C C . TYR A 1 605 ? 145.31067 146.67151 178.83286 1.000 222.02228 605 TYR A C 1
ATOM 3428 O O . TYR A 1 605 ? 144.65433 146.65707 177.78545 1.000 223.35580 605 TYR A O 1
ATOM 3430 N N . ALA A 1 606 ? 146.63304 146.83565 178.83865 1.000 220.66361 606 ALA A N 1
ATOM 3431 C CA . ALA A 1 606 ? 147.38001 146.92516 177.59100 1.000 218.11762 606 ALA A CA 1
ATOM 3432 C C . ALA A 1 606 ? 147.50851 145.56263 176.92261 1.000 217.88048 606 ALA A C 1
ATOM 3433 O O . ALA A 1 606 ? 147.66188 145.48660 175.69727 1.000 218.94694 606 ALA A O 1
ATOM 3435 N N . SER A 1 607 ? 147.42607 144.48653 177.71303 1.000 217.69518 607 SER A N 1
ATOM 3436 C CA . SER A 1 607 ? 147.55082 143.13770 177.17079 1.000 218.64218 607 SER A CA 1
ATOM 3437 C C . SER A 1 607 ? 146.35219 142.75747 176.31311 1.000 218.80948 607 SER A C 1
ATOM 3438 O O . SER A 1 607 ? 146.49953 141.97903 175.36574 1.000 219.37163 607 SER A O 1
ATOM 3440 N N . PHE A 1 608 ? 145.16694 143.29464 176.62432 1.000 218.04532 608 PHE A N 1
ATOM 3441 C CA . PHE A 1 608 ? 143.98716 143.04245 175.79882 1.000 217.47496 608 PHE A CA 1
ATOM 3442 C C . PHE A 1 608 ? 144.15080 143.64043 174.40455 1.000 218.40702 608 PHE A C 1
ATOM 3443 O O . PHE A 1 608 ? 143.88135 142.97429 173.39638 1.000 218.97090 608 PHE A O 1
ATOM 3445 N N . ALA A 1 609 ? 144.61442 144.89285 174.32982 1.000 218.44992 609 ALA A N 1
ATOM 3446 C CA . ALA A 1 609 ? 144.86661 145.52137 173.03657 1.000 216.71756 609 ALA A CA 1
ATOM 3447 C C . ALA A 1 609 ? 146.03599 144.86740 172.31056 1.000 216.46135 609 ALA A C 1
ATOM 3448 O O . ALA A 1 609 ? 146.02141 144.77971 171.07600 1.000 215.38230 609 ALA A O 1
ATOM 3450 N N . VAL A 1 610 ? 147.03912 144.39023 173.05710 1.000 217.74969 610 VAL A N 1
ATOM 3451 C CA . VAL A 1 610 ? 148.16299 143.67911 172.45157 1.000 216.98828 610 VAL A CA 1
ATOM 3452 C C . VAL A 1 610 ? 147.69850 142.36639 171.83005 1.000 218.29522 610 VAL A C 1
ATOM 3453 O O . VAL A 1 610 ? 148.10071 142.01906 170.71313 1.000 218.49865 610 VAL A O 1
ATOM 3455 N N . VAL A 1 611 ? 146.83806 141.62654 172.53709 1.000 219.33166 611 VAL A N 1
ATOM 3456 C CA . VAL A 1 611 ? 146.31011 140.36655 172.02175 1.000 219.51675 611 VAL A CA 1
ATOM 3457 C C . VAL A 1 611 ? 145.39169 140.61514 170.83160 1.000 219.24974 611 VAL A C 1
ATOM 3458 O O . VAL A 1 611 ? 145.36664 139.82517 169.88026 1.000 219.21769 611 VAL A O 1
ATOM 3460 N N . ILE A 1 612 ? 144.63063 141.71582 170.86325 1.000 218.15339 612 ILE A N 1
ATOM 3461 C CA . ILE A 1 612 ? 143.75027 142.06063 169.74825 1.000 215.62735 612 ILE A CA 1
ATOM 3462 C C . ILE A 1 612 ? 144.56385 142.39615 168.50202 1.000 215.83234 612 ILE A C 1
ATOM 3463 O O . ILE A 1 612 ? 144.24247 141.94225 167.39558 1.000 215.18912 612 ILE A O 1
ATOM 3465 N N . MET A 1 613 ? 145.63266 143.18586 168.66273 1.000 216.26850 613 MET A N 1
ATOM 3466 C CA . MET A 1 613 ? 146.48926 143.53172 167.53080 1.000 216.22539 613 MET A CA 1
ATOM 3467 C C . MET A 1 613 ? 147.24381 142.31191 167.01098 1.000 216.58060 613 MET A C 1
ATOM 3468 O O . MET A 1 613 ? 147.44345 142.17233 165.79729 1.000 216.86432 613 MET A O 1
ATOM 3470 N N . VAL A 1 614 ? 147.65683 141.41543 167.91477 1.000 216.96503 614 VAL A N 1
ATOM 3471 C CA . VAL A 1 614 ? 148.33770 140.18652 167.51497 1.000 216.49026 614 VAL A CA 1
ATOM 3472 C C . VAL A 1 614 ? 147.39900 139.27958 166.72780 1.000 215.56899 614 VAL A C 1
ATOM 3473 O O . VAL A 1 614 ? 147.79909 138.68085 165.72349 1.000 214.60795 614 VAL A O 1
ATOM 3475 N N . THR A 1 615 ? 146.14320 139.15785 167.17503 1.000 215.65207 615 THR A N 1
ATOM 3476 C CA . THR A 1 615 ? 145.15175 138.36400 166.45228 1.000 214.70972 615 THR A CA 1
ATOM 3477 C C . THR A 1 615 ? 144.83570 138.97378 165.09076 1.000 215.05599 615 THR A C 1
ATOM 3478 O O . THR A 1 615 ? 144.65988 138.24425 164.10609 1.000 214.20333 615 THR A O 1
ATOM 3480 N N . VAL A 1 616 ? 144.74604 140.30775 165.02586 1.000 215.67469 616 VAL A N 1
ATOM 3481 C CA . VAL A 1 616 ? 144.47114 140.99799 163.76630 1.000 214.07394 616 VAL A CA 1
ATOM 3482 C C . VAL A 1 616 ? 145.61353 140.79382 162.77710 1.000 211.18001 616 VAL A C 1
ATOM 3483 O O . VAL A 1 616 ? 145.38509 140.59773 161.57675 1.000 206.86140 616 VAL A O 1
ATOM 3485 N N . LEU A 1 617 ? 146.85910 140.85812 163.25897 1.000 213.21015 617 LEU A N 1
ATOM 3486 C CA . LEU A 1 617 ? 148.00512 140.62782 162.38323 1.000 213.04413 617 LEU A CA 1
ATOM 3487 C C . LEU A 1 617 ? 148.09904 139.16607 161.95396 1.000 213.29570 617 LEU A C 1
ATOM 3488 O O . LEU A 1 617 ? 148.36207 138.87563 160.78108 1.000 211.70084 617 LEU A O 1
ATOM 3490 N N . GLY A 1 618 ? 147.88806 138.23235 162.88431 1.000 213.65884 618 GLY A N 1
ATOM 3491 C CA . GLY A 1 618 ? 148.01222 136.81626 162.59594 1.000 211.70534 618 GLY A CA 1
ATOM 3492 C C . GLY A 1 618 ? 146.83702 136.19056 161.87938 1.000 210.58761 618 GLY A C 1
ATOM 3493 O O . GLY A 1 618 ? 146.93083 135.02442 161.48303 1.000 209.80855 618 GLY A O 1
ATOM 3494 N N . VAL A 1 619 ? 145.72820 136.92353 161.73336 1.000 210.60514 619 VAL A N 1
ATOM 3495 C CA . VAL A 1 619 ? 144.54552 136.37778 161.07154 1.000 207.08228 619 VAL A CA 1
ATOM 3496 C C . VAL A 1 619 ? 144.80607 136.15249 159.58624 1.000 206.55619 619 VAL A C 1
ATOM 3497 O O . VAL A 1 619 ? 144.25508 135.22150 158.98530 1.000 204.57119 619 VAL A O 1
ATOM 3499 N N . VAL A 1 620 ? 145.62181 137.01088 158.96747 1.000 207.87194 620 VAL A N 1
ATOM 3500 C CA . VAL A 1 620 ? 145.94306 136.85988 157.55017 1.000 205.41172 620 VAL A CA 1
ATOM 3501 C C . VAL A 1 620 ? 146.80877 135.62538 157.32341 1.000 205.79383 620 VAL A C 1
ATOM 3502 O O . VAL A 1 620 ? 146.56461 134.83750 156.40190 1.000 203.02909 620 VAL A O 1
ATOM 3504 N N . PHE A 1 621 ? 147.82796 135.43795 158.15567 1.000 205.67595 621 PHE A N 1
ATOM 3505 C CA . PHE A 1 621 ? 148.71901 134.29045 158.03071 1.000 204.15886 621 PHE A CA 1
ATOM 3506 C C . PHE A 1 621 ? 148.61934 133.38397 159.25323 1.000 205.45786 621 PHE A C 1
ATOM 3507 O O . PHE A 1 621 ? 149.28962 132.35434 159.33100 1.000 205.64556 621 PHE A O 1
ATOM 3509 N N . VAL A 1 626 ? 149.00641 127.73176 160.28921 1.000 238.60551 626 VAL A N 1
ATOM 3510 C CA . VAL A 1 626 ? 148.98589 126.42658 160.93662 1.000 241.49655 626 VAL A CA 1
ATOM 3511 C C . VAL A 1 626 ? 147.64576 126.20054 161.62606 1.000 241.21195 626 VAL A C 1
ATOM 3512 O O . VAL A 1 626 ? 147.59990 126.03672 162.84956 1.000 240.32491 626 VAL A O 1
ATOM 3514 N N . TRP A 1 627 ? 146.58068 126.18384 160.81392 1.000 241.46899 627 TRP A N 1
ATOM 3515 C CA . TRP A 1 627 ? 145.19309 125.96991 161.24630 1.000 241.50343 627 TRP A CA 1
ATOM 3516 C C . TRP A 1 627 ? 144.77675 126.98025 162.31757 1.000 242.24882 627 TRP A C 1
ATOM 3517 O O . TRP A 1 627 ? 144.47283 126.62671 163.45847 1.000 242.71686 627 TRP A O 1
ATOM 3519 N N . PHE A 1 628 ? 144.79803 128.25872 161.92641 1.000 242.31980 628 PHE A N 1
ATOM 3520 C CA . PHE A 1 628 ? 144.40308 129.36086 162.80173 1.000 242.15200 628 PHE A CA 1
ATOM 3521 C C . PHE A 1 628 ? 142.94896 129.24908 163.24793 1.000 243.14455 628 PHE A C 1
ATOM 3522 O O . PHE A 1 628 ? 142.61902 129.59521 164.38835 1.000 244.31629 628 PHE A O 1
ATOM 3524 N N . TRP A 1 629 ? 142.06830 128.81813 162.33836 1.000 241.69313 629 TRP A N 1
ATOM 3525 C CA . TRP A 1 629 ? 140.64978 128.65514 162.65430 1.000 241.45314 629 TRP A CA 1
ATOM 3526 C C . TRP A 1 629 ? 140.42692 127.61230 163.74662 1.000 243.42498 629 TRP A C 1
ATOM 3527 O O . TRP A 1 629 ? 139.66716 127.84347 164.69449 1.000 243.80028 629 TRP A O 1
ATOM 3529 N N . VAL A 1 630 ? 141.07831 126.45418 163.62888 1.000 243.87896 630 VAL A N 1
ATOM 3530 C CA . VAL A 1 630 ? 140.88307 125.40256 164.62241 1.000 243.82369 630 VAL A CA 1
ATOM 3531 C C . VAL A 1 630 ? 141.64089 125.69539 165.91486 1.000 244.43227 630 VAL A C 1
ATOM 3532 O O . VAL A 1 630 ? 141.21663 125.26382 166.99330 1.000 245.02096 630 VAL A O 1
ATOM 3534 N N . ILE A 1 631 ? 142.76323 126.41666 165.84062 1.000 244.53488 631 ILE A N 1
ATOM 3535 C CA . ILE A 1 631 ? 143.53170 126.71524 167.04496 1.000 244.77982 631 ILE A CA 1
ATOM 3536 C C . ILE A 1 631 ? 142.86702 127.78827 167.89568 1.000 247.08844 631 ILE A C 1
ATOM 3537 O O . ILE A 1 631 ? 143.11275 127.85405 169.10572 1.000 249.06430 631 ILE A O 1
ATOM 3539 N N . PHE A 1 632 ? 142.02825 128.63487 167.29688 1.000 246.44619 632 PHE A N 1
ATOM 3540 C CA . PHE A 1 632 ? 141.44170 129.75146 168.02590 1.000 247.02018 632 PHE A CA 1
ATOM 3541 C C . PHE A 1 632 ? 140.24135 129.34661 168.86965 1.000 249.84894 632 PHE A C 1
ATOM 3542 O O . PHE A 1 632 ? 139.92817 130.04758 169.83788 1.000 251.69289 632 PHE A O 1
ATOM 3544 N N . SER A 1 633 ? 139.56569 128.24571 168.51795 1.000 249.50485 633 SER A N 1
ATOM 3545 C CA . SER A 1 633 ? 138.40820 127.78607 169.28447 1.000 249.51286 633 SER A CA 1
ATOM 3546 C C . SER A 1 633 ? 138.79470 127.37280 170.70079 1.000 251.40375 633 SER A C 1
ATOM 3547 O O . SER A 1 633 ? 138.09297 127.70710 171.66360 1.000 252.15616 633 SER A O 1
ATOM 3549 N N . ALA A 1 634 ? 139.91181 126.65101 170.84464 1.000 251.73155 634 ALA A N 1
ATOM 3550 C CA . ALA A 1 634 ? 140.37516 126.22661 172.16398 1.000 252.38299 634 ALA A CA 1
ATOM 3551 C C . ALA A 1 634 ? 140.80159 127.41681 173.01587 1.000 254.60959 634 ALA A C 1
ATOM 3552 O O . ALA A 1 634 ? 140.51515 127.45866 174.21911 1.000 256.17641 634 ALA A O 1
ATOM 3554 N N . ILE A 1 635 ? 141.47970 128.39301 172.40416 1.000 253.46888 635 ILE A N 1
ATOM 3555 C CA . ILE A 1 635 ? 141.90811 129.58978 173.12395 1.000 253.13930 635 ILE A CA 1
ATOM 3556 C C . ILE A 1 635 ? 140.70501 130.42295 173.55115 1.000 255.07903 635 ILE A C 1
ATOM 3557 O O . ILE A 1 635 ? 140.67442 130.96281 174.66424 1.000 255.65554 635 ILE A O 1
ATOM 3559 N N . HIS A 1 636 ? 139.69609 130.53579 172.67864 1.000 255.13467 636 HIS A N 1
ATOM 3560 C CA . HIS A 1 636 ? 138.47857 131.26547 173.02109 1.000 254.97267 636 HIS A CA 1
ATOM 3561 C C . HIS A 1 636 ? 137.70142 130.56620 174.13031 1.000 255.23785 636 HIS A C 1
ATOM 3562 O O . HIS A 1 636 ? 137.15171 131.22957 175.01659 1.000 255.97904 636 HIS A O 1
ATOM 3564 N N . VAL A 1 637 ? 137.65618 129.22960 174.10310 1.000 254.46914 637 VAL A N 1
ATOM 3565 C CA . VAL A 1 637 ? 136.97013 128.47511 175.14967 1.000 254.42654 637 VAL A CA 1
ATOM 3566 C C . VAL A 1 637 ? 137.69526 128.61793 176.48371 1.000 256.12288 637 VAL A C 1
ATOM 3567 O O . VAL A 1 637 ? 137.05922 128.76572 177.53553 1.000 256.75193 637 VAL A O 1
ATOM 3569 N N . LEU A 1 638 ? 139.03362 128.58166 176.46067 1.000 256.24362 638 LEU A N 1
ATOM 3570 C CA . LEU A 1 638 ? 139.81629 128.76430 177.68123 1.000 256.13742 638 LEU A CA 1
ATOM 3571 C C . LEU A 1 638 ? 139.65650 130.17269 178.24503 1.000 257.20148 638 LEU A C 1
ATOM 3572 O O . LEU A 1 638 ? 139.53257 130.34535 179.46407 1.000 257.48910 638 LEU A O 1
ATOM 3574 N N . ALA A 1 639 ? 139.64531 131.18776 177.37246 1.000 257.03952 639 ALA A N 1
ATOM 3575 C CA . ALA A 1 639 ? 139.44821 132.56382 177.82116 1.000 256.18990 639 ALA A CA 1
ATOM 3576 C C . ALA A 1 639 ? 138.04333 132.77473 178.37480 1.000 255.84915 639 ALA A C 1
ATOM 3577 O O . ALA A 1 639 ? 137.86626 133.48682 179.37091 1.000 254.43728 639 ALA A O 1
ATOM 3579 N N . SER A 1 640 ? 137.03639 132.15472 177.74796 1.000 256.34419 640 SER A N 1
ATOM 3580 C CA . SER A 1 640 ? 135.66572 132.25019 178.24103 1.000 255.64498 640 SER A CA 1
ATOM 3581 C C . SER A 1 640 ? 135.51097 131.56365 179.59263 1.000 256.57049 640 SER A C 1
ATOM 3582 O O . SER A 1 640 ? 134.81939 132.08147 180.47654 1.000 258.06099 640 SER A O 1
ATOM 3584 N N . LEU A 1 641 ? 136.14971 130.40080 179.77070 1.000 256.07105 641 LEU A N 1
ATOM 3585 C CA . LEU A 1 641 ? 136.10710 129.71134 181.05827 1.000 256.10860 641 LEU A CA 1
ATOM 3586 C C . LEU A 1 641 ? 136.82871 130.50630 182.14194 1.000 257.81748 641 LEU A C 1
ATOM 3587 O O . LEU A 1 641 ? 136.34990 130.58441 183.28066 1.000 257.55139 641 LEU A O 1
ATOM 3589 N N . ALA A 1 642 ? 137.97246 131.11304 181.79920 1.000 258.71858 642 ALA A N 1
ATOM 3590 C CA . ALA A 1 642 ? 138.70983 131.94097 182.75120 1.000 258.41399 642 ALA A CA 1
ATOM 3591 C C . ALA A 1 642 ? 137.91768 133.18226 183.14778 1.000 257.60208 642 ALA A C 1
ATOM 3592 O O . ALA A 1 642 ? 137.94582 133.59449 184.31366 1.000 256.57450 642 ALA A O 1
ATOM 3594 N N . LEU A 1 643 ? 137.22407 133.80199 182.18786 1.000 257.55611 643 LEU A N 1
ATOM 3595 C CA . LEU A 1 643 ? 136.39622 134.96331 182.49940 1.000 257.53300 643 LEU A CA 1
ATOM 3596 C C . LEU A 1 643 ? 135.18110 134.57475 183.33549 1.000 257.81257 643 LEU A C 1
ATOM 3597 O O . LEU A 1 643 ? 134.82223 135.28577 184.28309 1.000 257.81526 643 LEU A O 1
ATOM 3599 N N . SER A 1 644 ? 134.53491 133.45203 183.00030 1.000 258.14113 644 SER A N 1
ATOM 3600 C CA . SER A 1 644 ? 133.33956 133.02821 183.71817 1.000 257.95849 644 SER A CA 1
ATOM 3601 C C . SER A 1 644 ? 133.65203 132.49693 185.10987 1.000 258.10954 644 SER A C 1
ATOM 3602 O O . SER A 1 644 ? 132.76787 132.52189 185.97261 1.000 258.08544 644 SER A O 1
ATOM 3604 N N . THR A 1 645 ? 134.88563 132.03323 185.34648 1.000 257.39483 645 THR A N 1
ATOM 3605 C CA . THR A 1 645 ? 135.29114 131.63291 186.69154 1.000 256.20246 645 THR A CA 1
ATOM 3606 C C . THR A 1 645 ? 135.30043 132.82860 187.63533 1.000 256.08196 645 THR A C 1
ATOM 3607 O O . THR A 1 645 ? 134.88307 132.71918 188.79423 1.000 255.27981 645 THR A O 1
ATOM 3609 N N . GLN A 1 646 ? 135.77356 133.97730 187.15286 1.000 256.28446 646 GLN A N 1
ATOM 3610 C CA . GLN A 1 646 ? 135.82509 135.17742 187.97714 1.000 255.32363 646 GLN A CA 1
ATOM 3611 C C . GLN A 1 646 ? 134.45672 135.84380 188.06012 1.000 255.38630 646 GLN A C 1
ATOM 3612 O O . GLN A 1 646 ? 134.05978 136.31451 189.13279 1.000 254.84899 646 GLN A O 1
ATOM 3614 N N . ILE A 1 647 ? 133.75584 135.93947 186.92194 1.000 255.91818 647 ILE A N 1
ATOM 3615 C CA . ILE A 1 647 ? 132.43435 136.56798 186.87560 1.000 255.45304 647 ILE A CA 1
ATOM 3616 C C . ILE A 1 647 ? 131.43205 135.80774 187.73997 1.000 257.22699 647 ILE A C 1
ATOM 3617 O O . ILE A 1 647 ? 130.67062 136.40887 188.50745 1.000 258.13516 647 ILE A O 1
ATOM 3619 N N . TYR A 1 648 ? 131.41334 134.48199 187.63115 1.000 257.69632 648 TYR A N 1
ATOM 3620 C CA . TYR A 1 648 ? 130.49513 133.67016 188.42095 1.000 257.23522 648 TYR A CA 1
ATOM 3621 C C . TYR A 1 648 ? 131.00047 133.50056 189.84963 1.000 255.36761 648 TYR A C 1
ATOM 3622 O O . TYR A 1 648 ? 130.21701 133.50133 190.79912 1.000 252.30921 648 TYR A O 1
ATOM 3624 N N . MET A 1 681 ? 124.38895 125.40929 191.19683 1.000 262.58299 681 MET A N 1
ATOM 3625 C CA . MET A 1 681 ? 124.27325 126.85615 191.33499 1.000 261.58864 681 MET A CA 1
ATOM 3626 C C . MET A 1 681 ? 123.76652 127.49086 190.04418 1.000 262.57241 681 MET A C 1
ATOM 3627 O O . MET A 1 681 ? 124.14548 127.07252 188.94765 1.000 262.80416 681 MET A O 1
ATOM 3629 N N . ASP A 1 682 ? 122.90484 128.50311 190.18937 1.000 262.61797 682 ASP A N 1
ATOM 3630 C CA . ASP A 1 682 ? 122.36602 129.20180 189.02551 1.000 262.28865 682 ASP A CA 1
ATOM 3631 C C . ASP A 1 682 ? 123.44732 129.99761 188.30461 1.000 262.09113 682 ASP A C 1
ATOM 3632 O O . ASP A 1 682 ? 123.47191 130.03891 187.06868 1.000 261.19545 682 ASP A O 1
ATOM 3634 N N . ARG A 1 683 ? 124.35171 130.62808 189.06216 1.000 262.44799 683 ARG A N 1
ATOM 3635 C CA . ARG A 1 683 ? 125.45463 131.37326 188.45988 1.000 262.38550 683 ARG A CA 1
ATOM 3636 C C . ARG A 1 683 ? 126.41838 130.44459 187.73007 1.000 262.74229 683 ARG A C 1
ATOM 3637 O O . ARG A 1 683 ? 126.89073 130.76988 186.63398 1.000 262.19111 683 ARG A O 1
ATOM 3639 N N . MET A 1 684 ? 126.71306 129.28233 188.32234 1.000 263.12065 684 MET A N 1
ATOM 3640 C CA . MET A 1 684 ? 127.57967 128.30183 187.67351 1.000 262.65102 684 MET A CA 1
ATOM 3641 C C . MET A 1 684 ? 126.92697 127.72261 186.42309 1.000 263.14547 684 MET A C 1
ATOM 3642 O O . MET A 1 684 ? 127.60676 127.48794 185.41682 1.000 263.36987 684 MET A O 1
ATOM 3644 N N . VAL A 1 685 ? 125.61025 127.49319 186.46815 1.000 262.60827 685 VAL A N 1
ATOM 3645 C CA . VAL A 1 685 ? 124.88850 126.98854 185.30182 1.000 261.39817 685 VAL A CA 1
ATOM 3646 C C . VAL A 1 685 ? 124.87251 128.02614 184.18389 1.000 261.74563 685 VAL A C 1
ATOM 3647 O O . VAL A 1 685 ? 125.03129 127.68628 183.00425 1.000 261.28733 685 VAL A O 1
ATOM 3649 N N . LEU A 1 686 ? 124.67810 129.30281 184.53636 1.000 261.99523 686 LEU A N 1
ATOM 3650 C CA . LEU A 1 686 ? 124.72048 130.37711 183.54671 1.000 262.27640 686 LEU A CA 1
ATOM 3651 C C . LEU A 1 686 ? 126.11213 130.52540 182.94096 1.000 261.65662 686 LEU A C 1
ATOM 3652 O O . LEU A 1 686 ? 126.24688 130.75841 181.73380 1.000 260.53824 686 LEU A O 1
ATOM 3654 N N . LEU A 1 687 ? 127.15722 130.39540 183.76676 1.000 262.19869 687 LEU A N 1
ATOM 3655 C CA . LEU A 1 687 ? 128.52922 130.45305 183.26663 1.000 261.43889 687 LEU A CA 1
ATOM 3656 C C . LEU A 1 687 ? 128.83773 129.28233 182.33840 1.000 261.28548 687 LEU A C 1
ATOM 3657 O O . LEU A 1 687 ? 129.51250 129.45630 181.31607 1.000 260.58658 687 LEU A O 1
ATOM 3659 N N . VAL A 1 688 ? 128.34888 128.08522 182.67915 1.000 262.12828 688 VAL A N 1
ATOM 3660 C CA . VAL A 1 688 ? 128.55132 126.91078 181.83354 1.000 261.40959 688 VAL A CA 1
ATOM 3661 C C . VAL A 1 688 ? 127.81129 127.06165 180.50857 1.000 260.33716 688 VAL A C 1
ATOM 3662 O O . VAL A 1 688 ? 128.33168 126.68931 179.44923 1.000 259.86845 688 VAL A O 1
ATOM 3664 N N . VAL A 1 689 ? 126.58943 127.60509 180.54747 1.000 259.68928 689 VAL A N 1
ATOM 3665 C CA . VAL A 1 689 ? 125.81992 127.83358 179.32583 1.000 258.57252 689 VAL A CA 1
ATOM 3666 C C . VAL A 1 689 ? 126.48951 128.88852 178.45068 1.000 258.19657 689 VAL A C 1
ATOM 3667 O O . VAL A 1 689 ? 126.52524 128.75830 177.22057 1.000 257.11568 689 VAL A O 1
ATOM 3669 N N . GLY A 1 690 ? 127.03034 129.94346 179.06818 1.000 258.95859 690 GLY A N 1
ATOM 3670 C CA . GLY A 1 690 ? 127.76165 130.94899 178.31173 1.000 259.33152 690 GLY A CA 1
ATOM 3671 C C . GLY A 1 690 ? 129.03782 130.41393 177.68828 1.000 258.76985 690 GLY A C 1
ATOM 3672 O O . GLY A 1 690 ? 129.36946 130.75485 176.54900 1.000 258.41936 690 GLY A O 1
ATOM 3673 N N . ASN A 1 691 ? 129.76879 129.56914 178.42513 1.000 258.68008 691 ASN A N 1
ATOM 3674 C CA . ASN A 1 691 ? 130.96846 128.93688 177.88099 1.000 257.51992 691 ASN A CA 1
ATOM 3675 C C . ASN A 1 691 ? 130.63085 127.98782 176.73559 1.000 257.28102 691 ASN A C 1
ATOM 3676 O O . ASN A 1 691 ? 131.35912 127.93147 175.73719 1.000 256.45379 691 ASN A O 1
ATOM 3678 N N . LEU A 1 692 ? 129.52569 127.24358 176.85893 1.000 257.92402 692 LEU A N 1
ATOM 3679 C CA . LEU A 1 692 ? 129.09019 126.35864 175.78102 1.000 257.66246 692 LEU A CA 1
ATOM 3680 C C . LEU A 1 692 ? 128.65757 127.14697 174.54897 1.000 257.04137 692 LEU A C 1
ATOM 3681 O O . LEU A 1 692 ? 128.94213 126.73922 173.41624 1.000 256.09722 692 LEU A O 1
ATOM 3683 N N . VAL A 1 693 ? 127.98098 128.28229 174.75155 1.000 257.10296 693 VAL A N 1
ATOM 3684 C CA . VAL A 1 693 ? 127.56911 129.12495 173.63122 1.000 255.98010 693 VAL A CA 1
ATOM 3685 C C . VAL A 1 693 ? 128.78099 129.75463 172.95243 1.000 255.35734 693 VAL A C 1
ATOM 3686 O O . VAL A 1 693 ? 128.82527 129.87219 171.72146 1.000 253.55525 693 VAL A O 1
ATOM 3688 N N . ASN A 1 694 ? 129.78328 130.16108 173.74019 1.000 255.77609 694 ASN A N 1
ATOM 3689 C CA . ASN A 1 694 ? 131.01319 130.70799 173.17182 1.000 253.52136 694 ASN A CA 1
ATOM 3690 C C . ASN A 1 694 ? 131.79305 129.64902 172.39941 1.000 252.76880 694 ASN A C 1
ATOM 3691 O O . ASN A 1 694 ? 132.35738 129.94074 171.33795 1.000 251.99600 694 ASN A O 1
ATOM 3693 N N . TRP A 1 695 ? 131.82638 128.41368 172.91178 1.000 253.67927 695 TRP A N 1
ATOM 3694 C CA . TRP A 1 695 ? 132.48745 127.32308 172.19919 1.000 253.46813 695 TRP A CA 1
ATOM 3695 C C . TRP A 1 695 ? 131.75631 126.97463 170.90687 1.000 252.85949 695 TRP A C 1
ATOM 3696 O O . TRP A 1 695 ? 132.39497 126.68856 169.88683 1.000 251.35869 695 TRP A O 1
ATOM 3698 N N . SER A 1 696 ? 130.41885 127.00347 170.92989 1.000 253.34711 696 SER A N 1
ATOM 3699 C CA . SER A 1 696 ? 129.64021 126.76169 169.71748 1.000 252.37746 696 SER A CA 1
ATOM 3700 C C . SER A 1 696 ? 129.84499 127.86881 168.68834 1.000 251.23699 696 SER A C 1
ATOM 3701 O O . SER A 1 696 ? 129.93517 127.59299 167.48610 1.000 250.29141 696 SER A O 1
ATOM 3703 N N . PHE A 1 697 ? 129.93024 129.12432 169.14263 1.000 250.83327 697 PHE A N 1
ATOM 3704 C CA . PHE A 1 697 ? 130.19844 130.23622 168.23309 1.000 249.41646 697 PHE A CA 1
ATOM 3705 C C . PHE A 1 697 ? 131.60190 130.15175 167.64130 1.000 249.32808 697 PHE A C 1
ATOM 3706 O O . PHE A 1 697 ? 131.79835 130.44902 166.45624 1.000 248.22203 697 PHE A O 1
ATOM 3708 N N . ALA A 1 698 ? 132.58663 129.74410 168.45015 1.000 250.14649 698 ALA A N 1
ATOM 3709 C CA . ALA A 1 698 ? 133.94598 129.56060 167.94750 1.000 248.92107 698 ALA A CA 1
ATOM 3710 C C . ALA A 1 698 ? 134.02302 128.41516 166.94370 1.000 248.03698 698 ALA A C 1
ATOM 3711 O O . ALA A 1 698 ? 134.72980 128.51783 165.93354 1.000 247.32506 698 ALA A O 1
ATOM 3713 N N . LEU A 1 699 ? 133.29463 127.32255 167.20047 1.000 247.98168 699 LEU A N 1
ATOM 3714 C CA . LEU A 1 699 ? 133.24762 126.20986 166.25493 1.000 247.43630 699 LEU A CA 1
ATOM 3715 C C . LEU A 1 699 ? 132.55707 126.60842 164.95494 1.000 247.00571 699 LEU A C 1
ATOM 3716 O O . LEU A 1 699 ? 132.98740 126.19939 163.87001 1.000 246.28529 699 LEU A O 1
ATOM 3718 N N . PHE A 1 700 ? 131.48953 127.40977 165.04625 1.000 246.85750 700 PHE A N 1
ATOM 3719 C CA . PHE A 1 700 ? 130.81082 127.90216 163.84976 1.000 244.74968 700 PHE A CA 1
ATOM 3720 C C . PHE A 1 700 ? 131.70376 128.83821 163.04147 1.000 244.18192 700 PHE A C 1
ATOM 3721 O O . PHE A 1 700 ? 131.72140 128.77086 161.80697 1.000 242.20458 700 PHE A O 1
ATOM 3723 N N . GLY A 1 701 ? 132.45392 129.71188 163.71872 1.000 244.87919 701 GLY A N 1
ATOM 3724 C CA . GLY A 1 701 ? 133.38838 130.57781 163.01445 1.000 242.65727 701 GLY A CA 1
ATOM 3725 C C . GLY A 1 701 ? 134.54461 129.82360 162.38202 1.000 240.36297 701 GLY A C 1
ATOM 3726 O O . GLY A 1 701 ? 135.00749 130.18162 161.29395 1.000 239.06218 701 GLY A O 1
ATOM 3727 N N . LEU A 1 702 ? 135.02778 128.77296 163.05463 1.000 240.89793 702 LEU A N 1
ATOM 3728 C CA . LEU A 1 702 ? 136.06203 127.91846 162.47639 1.000 240.81936 702 LEU A CA 1
ATOM 3729 C C . LEU A 1 702 ? 135.54143 127.14810 161.26801 1.000 241.15398 702 LEU A C 1
ATOM 3730 O O . LEU A 1 702 ? 136.27541 126.94490 160.29323 1.000 241.57779 702 LEU A O 1
ATOM 3732 N N . ILE A 1 703 ? 134.28804 126.68951 161.32770 1.000 241.52046 703 ILE A N 1
ATOM 3733 C CA . ILE A 1 703 ? 133.67785 126.00711 160.19018 1.000 240.78917 703 ILE A CA 1
ATOM 3734 C C . ILE A 1 703 ? 133.46904 126.97131 159.02796 1.000 239.64678 703 ILE A C 1
ATOM 3735 O O . ILE A 1 703 ? 133.62324 126.59586 157.85932 1.000 238.06277 703 ILE A O 1
ATOM 3737 N N . TYR A 1 704 ? 133.10333 128.22091 159.32487 1.000 238.54099 704 TYR A N 1
ATOM 3738 C CA . TYR A 1 704 ? 132.84071 129.18923 158.26476 1.000 235.41816 704 TYR A CA 1
ATOM 3739 C C . TYR A 1 704 ? 134.13556 129.65767 157.60933 1.000 233.55855 704 TYR A C 1
ATOM 3740 O O . TYR A 1 704 ? 134.38372 129.35697 156.43397 1.000 232.43659 704 TYR A O 1
ATOM 3742 N N . ARG A 1 705 ? 134.98693 130.34398 158.37949 1.000 232.59185 705 ARG A N 1
ATOM 3743 C CA . ARG A 1 705 ? 136.20158 130.99638 157.89611 1.000 226.48473 705 ARG A CA 1
ATOM 3744 C C . ARG A 1 705 ? 135.96096 131.87612 156.66509 1.000 220.74117 705 ARG A C 1
ATOM 3745 O O . ARG A 1 705 ? 136.49502 131.59906 155.58644 1.000 219.28694 705 ARG A O 1
ATOM 3747 N N . PRO A 1 706 ? 135.13080 132.92946 156.79403 1.000 217.08582 706 PRO A N 1
ATOM 3748 C CA . PRO A 1 706 ? 134.64485 133.66133 155.61123 1.000 209.59538 706 PRO A CA 1
ATOM 3749 C C . PRO A 1 706 ? 135.70339 134.41807 154.81843 1.000 204.88666 706 PRO A C 1
ATOM 3750 O O . PRO A 1 706 ? 135.86180 134.17541 153.61781 1.000 204.92152 706 PRO A O 1
ATOM 3752 N N . ARG A 1 707 ? 136.43422 135.33232 155.46278 1.000 201.82988 707 ARG A N 1
ATOM 3753 C CA . ARG A 1 707 ? 137.33077 136.20642 154.71504 1.000 195.41568 707 ARG A CA 1
ATOM 3754 C C . ARG A 1 707 ? 138.64341 136.45649 155.45029 1.000 190.53987 707 ARG A C 1
ATOM 3755 O O . ARG A 1 707 ? 139.25455 137.51812 155.27411 1.000 186.53417 707 ARG A O 1
ATOM 3757 N N . ASP A 1 708 ? 139.08125 135.48867 156.26809 1.000 191.85258 708 ASP A N 1
ATOM 3758 C CA . ASP A 1 708 ? 140.38600 135.45487 156.93341 1.000 188.08368 708 ASP A CA 1
ATOM 3759 C C . ASP A 1 708 ? 140.64504 136.67620 157.81253 1.000 187.53046 708 ASP A C 1
ATOM 3760 O O . ASP A 1 708 ? 140.06110 136.80674 158.89336 1.000 186.55420 708 ASP A O 1
ATOM 3762 N N . PHE A 1 709 ? 141.52592 137.57161 157.35470 1.000 188.49269 709 PHE A N 1
ATOM 3763 C CA . PHE A 1 709 ? 141.82597 138.78086 158.11530 1.000 185.89043 709 PHE A CA 1
ATOM 3764 C C . PHE A 1 709 ? 140.68320 139.78621 158.05639 1.000 180.47130 709 PHE A C 1
ATOM 3765 O O . PHE A 1 709 ? 140.48478 140.55053 159.00761 1.000 177.60598 709 PHE A O 1
ATOM 3767 N N . ALA A 1 710 ? 139.93659 139.81466 156.94883 1.000 179.85873 710 ALA A N 1
ATOM 3768 C CA . ALA A 1 710 ? 138.75044 140.66200 156.87297 1.000 176.16795 710 ALA A CA 1
ATOM 3769 C C . ALA A 1 710 ? 137.63644 140.15354 157.78015 1.000 179.93635 710 ALA A C 1
ATOM 3770 O O . ALA A 1 710 ? 136.79463 140.94079 158.22738 1.000 177.61590 710 ALA A O 1
ATOM 3772 N N . SER A 1 711 ? 137.61491 138.85023 158.06121 1.000 182.20397 711 SER A N 1
ATOM 3773 C CA . SER A 1 711 ? 136.63656 138.24625 158.95788 1.000 181.72923 711 SER A CA 1
ATOM 3774 C C . SER A 1 711 ? 136.98614 138.41314 160.43287 1.000 179.84775 711 SER A C 1
ATOM 3775 O O . SER A 1 711 ? 136.26938 137.86993 161.28139 1.000 178.60232 711 SER A O 1
ATOM 3777 N N . TYR A 1 712 ? 138.06819 139.13200 160.75437 1.000 179.85120 712 TYR A N 1
ATOM 3778 C CA . TYR A 1 712 ? 138.40775 139.40597 162.14916 1.000 177.03269 712 TYR A CA 1
ATOM 3779 C C . TYR A 1 712 ? 137.34714 140.26858 162.82423 1.000 174.68233 712 TYR A C 1
ATOM 3780 O O . TYR A 1 712 ? 137.07350 140.10162 164.01856 1.000 172.51101 712 TYR A O 1
ATOM 3782 N N . MET A 1 713 ? 136.74537 141.19957 162.07502 1.000 175.16365 713 MET A N 1
ATOM 3783 C CA . MET A 1 713 ? 135.65021 142.00627 162.60994 1.000 172.63405 713 MET A CA 1
ATOM 3784 C C . MET A 1 713 ? 134.43512 141.14636 162.94251 1.000 175.11520 713 MET A C 1
ATOM 3785 O O . MET A 1 713 ? 133.82541 141.30628 164.00720 1.000 176.44724 713 MET A O 1
ATOM 3787 N N . LEU A 1 714 ? 134.07572 140.22164 162.04613 1.000 177.55213 714 LEU A N 1
ATOM 3788 C CA . LEU A 1 714 ? 132.94952 139.32780 162.30115 1.000 178.19059 714 LEU A CA 1
ATOM 3789 C C . LEU A 1 714 ? 133.25353 138.33638 163.41887 1.000 177.05760 714 LEU A C 1
ATOM 3790 O O . LEU A 1 714 ? 132.33603 137.89774 164.12185 1.000 175.31383 714 LEU A O 1
ATOM 3792 N N . GLY A 1 715 ? 134.52667 137.97294 163.59895 1.000 177.55711 715 GLY A N 1
ATOM 3793 C CA . GLY A 1 715 ? 134.89434 137.08286 164.68562 1.000 176.87668 715 GLY A CA 1
ATOM 3794 C C . GLY A 1 715 ? 135.02597 137.75827 166.03322 1.000 175.73442 715 GLY A C 1
ATOM 3795 O O . GLY A 1 715 ? 134.88024 137.09246 167.06323 1.000 175.43596 715 GLY A O 1
ATOM 3796 N N . ILE A 1 716 ? 135.29882 139.06737 166.05120 1.000 174.67841 716 ILE A N 1
ATOM 3797 C CA . ILE A 1 716 ? 135.34563 139.81466 167.30536 1.000 171.92251 716 ILE A CA 1
ATOM 3798 C C . ILE A 1 716 ? 134.02124 140.48708 167.63376 1.000 171.19432 716 ILE A C 1
ATOM 3799 O O . ILE A 1 716 ? 133.85735 140.99462 168.75494 1.000 170.40403 716 ILE A O 1
ATOM 3801 N N . PHE A 1 717 ? 133.06626 140.50085 166.69763 1.000 172.13281 717 PHE A N 1
ATOM 3802 C CA . PHE A 1 717 ? 131.70759 140.91906 167.03004 1.000 170.96724 717 PHE A CA 1
ATOM 3803 C C . PHE A 1 717 ? 131.05438 139.97247 168.03002 1.000 171.11638 717 PHE A C 1
ATOM 3804 O O . PHE A 1 717 ? 130.27875 140.41580 168.88425 1.000 172.26601 717 PHE A O 1
ATOM 3806 N N . ILE A 1 718 ? 131.36668 138.67536 167.95111 1.000 170.38063 718 ILE A N 1
ATOM 3807 C CA . ILE A 1 718 ? 130.87056 137.72011 168.93899 1.000 169.98796 718 ILE A CA 1
ATOM 3808 C C . ILE A 1 718 ? 131.49206 137.98442 170.30641 1.000 170.49687 718 ILE A C 1
ATOM 3809 O O . ILE A 1 718 ? 130.82370 137.85617 171.33948 1.000 170.44247 718 ILE A O 1
ATOM 3811 N N . CYS A 1 719 ? 132.77676 138.35754 170.33357 1.000 171.32356 719 CYS A N 1
ATOM 3812 C CA . CYS A 1 719 ? 133.43105 138.73062 171.58676 1.000 170.06354 719 CYS A CA 1
ATOM 3813 C C . CYS A 1 719 ? 132.81878 139.99488 172.18074 1.000 166.73276 719 CYS A C 1
ATOM 3814 O O . CYS A 1 719 ? 132.63209 140.08955 173.40046 1.000 164.84712 719 CYS A O 1
ATOM 3817 N N . ASN A 1 720 ? 132.51439 140.98066 171.33026 1.000 167.05034 720 ASN A N 1
ATOM 3818 C CA . ASN A 1 720 ? 131.86242 142.20494 171.79068 1.000 164.22314 720 ASN A CA 1
ATOM 3819 C C . ASN A 1 720 ? 130.45678 141.92695 172.31572 1.000 163.09774 720 ASN A C 1
ATOM 3820 O O . ASN A 1 720 ? 130.03629 142.51933 173.31637 1.000 162.51920 720 ASN A O 1
ATOM 3822 N N . LEU A 1 721 ? 129.72018 141.02745 171.65367 1.000 164.66188 721 LEU A N 1
ATOM 3823 C CA . LEU A 1 721 ? 128.39928 140.62641 172.13406 1.000 164.13883 721 LEU A CA 1
ATOM 3824 C C . LEU A 1 721 ? 128.48641 139.89270 173.46882 1.000 164.72014 721 LEU A C 1
ATOM 3825 O O . LEU A 1 721 ? 127.63853 140.09189 174.34640 1.000 164.28504 721 LEU A O 1
ATOM 3827 N N . LEU A 1 722 ? 129.49497 139.02978 173.63045 1.000 164.42219 722 LEU A N 1
ATOM 3828 C CA . LEU A 1 722 ? 129.71362 138.35250 174.90681 1.000 162.26423 722 LEU A CA 1
ATOM 3829 C C . LEU A 1 722 ? 130.05161 139.34353 176.01643 1.000 163.15968 722 LEU A C 1
ATOM 3830 O O . LEU A 1 722 ? 129.57482 139.20417 177.14923 1.000 163.35537 722 LEU A O 1
ATOM 3832 N N . LEU A 1 723 ? 130.88703 140.34120 175.71217 1.000 163.26110 723 LEU A N 1
ATOM 3833 C CA . LEU A 1 723 ? 131.22719 141.36037 176.70135 1.000 160.38465 723 LEU A CA 1
ATOM 3834 C C . LEU A 1 723 ? 130.04754 142.27314 177.02679 1.000 158.33104 723 LEU A C 1
ATOM 3835 O O . LEU A 1 723 ? 129.95042 142.77180 178.15389 1.000 158.74378 723 LEU A O 1
ATOM 3837 N N . TYR A 1 724 ? 129.14700 142.50576 176.07037 1.000 158.76509 724 TYR A N 1
ATOM 3838 C CA . TYR A 1 724 ? 128.00126 143.38101 176.28459 1.000 158.19272 724 TYR A CA 1
ATOM 3839 C C . TYR A 1 724 ? 126.71234 142.61644 176.57098 1.000 157.73594 724 TYR A C 1
ATOM 3840 O O . TYR A 1 724 ? 125.63088 143.21261 176.55126 1.000 154.97359 724 TYR A O 1
ATOM 3842 N N . LEU A 1 725 ? 126.80212 141.31311 176.82908 1.000 160.42592 725 LEU A N 1
ATOM 3843 C CA . LEU A 1 725 ? 125.65478 140.52459 177.26075 1.000 161.43560 725 LEU A CA 1
ATOM 3844 C C . LEU A 1 725 ? 125.76090 140.09453 178.71834 1.000 161.65715 725 LEU A C 1
ATOM 3845 O O . LEU A 1 725 ? 124.94521 139.28768 179.17876 1.000 160.46255 725 LEU A O 1
ATOM 3847 N N . ALA A 1 726 ? 126.74488 140.61242 179.45425 1.000 161.13728 726 ALA A N 1
ATOM 3848 C CA . ALA A 1 726 ? 126.95491 140.28632 180.85808 1.000 159.42518 726 ALA A CA 1
ATOM 3849 C C . ALA A 1 726 ? 126.15093 141.17661 181.80379 1.000 161.31654 726 ALA A C 1
ATOM 3850 O O . ALA A 1 726 ? 126.52171 141.30614 182.97686 1.000 162.89203 726 ALA A O 1
ATOM 3852 N N . PHE A 1 727 ? 125.08262 141.80892 181.31291 1.000 160.28108 727 PHE A N 1
ATOM 3853 C CA . PHE A 1 727 ? 124.21816 142.65860 182.12810 1.000 160.84377 727 PHE A CA 1
ATOM 3854 C C . PHE A 1 727 ? 123.50519 141.84027 183.19865 1.000 164.87748 727 PHE A C 1
ATOM 3855 O O . PHE A 1 727 ? 122.66164 140.99203 182.89121 1.000 164.19194 727 PHE A O 1
ATOM 3863 N N . TYR A 1 728 ? 123.84819 142.09851 184.46232 1.000 166.82610 728 TYR A N 1
ATOM 3864 C CA . TYR A 1 728 ? 123.35107 141.34721 185.60965 1.000 167.75386 728 TYR A CA 1
ATOM 3865 C C . TYR A 1 728 ? 122.05618 141.92366 186.17573 1.000 171.49098 728 TYR A C 1
ATOM 3866 O O . TYR A 1 728 ? 121.80638 141.80377 187.38006 1.000 172.91434 728 TYR A O 1
ATOM 3875 N N . ILE A 1 729 ? 121.23197 142.56459 185.33793 1.000 170.45450 729 ILE A N 1
ATOM 3876 C CA . ILE A 1 729 ? 119.98094 143.19456 185.77394 1.000 171.14951 729 ILE A CA 1
ATOM 3877 C C . ILE A 1 729 ? 118.92655 142.19355 186.26376 1.000 176.85622 729 ILE A C 1
ATOM 3878 O O . ILE A 1 729 ? 117.85943 142.60313 186.73565 1.000 178.79264 729 ILE A O 1
ATOM 3880 N N . ILE A 1 730 ? 119.18739 140.89064 186.17116 1.000 178.12739 730 ILE A N 1
ATOM 3881 C CA . ILE A 1 730 ? 118.21328 139.87046 186.57542 1.000 179.21324 730 ILE A CA 1
ATOM 3882 C C . ILE A 1 730 ? 118.67338 139.31398 187.91830 1.000 182.40719 730 ILE A C 1
ATOM 3883 O O . ILE A 1 730 ? 118.45342 138.14673 188.25504 1.000 184.30076 730 ILE A O 1
ATOM 3885 N N . MET A 1 731 ? 119.32727 140.17102 188.70514 1.000 183.07644 731 MET A N 1
ATOM 3886 C CA . MET A 1 731 ? 119.82086 139.79619 190.02565 1.000 184.30578 731 MET A CA 1
ATOM 3887 C C . MET A 1 731 ? 118.71867 139.92865 191.08294 1.000 187.13418 731 MET A C 1
ATOM 3888 O O . MET A 1 731 ? 118.86826 139.44380 192.21194 1.000 187.44707 731 MET A O 1
ATOM 3893 N N . LYS A 1 732 ? 117.53519 140.40112 190.68417 1.000 186.62643 732 LYS A N 1
ATOM 3894 C CA . LYS A 1 732 ? 116.44494 140.74043 191.59990 1.000 188.94126 732 LYS A CA 1
ATOM 3895 C C . LYS A 1 732 ? 115.67670 139.53474 192.13620 1.000 191.65214 732 LYS A C 1
ATOM 3896 O O . LYS A 1 732 ? 114.54710 139.70916 192.60664 1.000 192.03342 732 LYS A O 1
ATOM 3902 N N . LEU A 1 733 ? 116.23452 138.32530 192.04354 1.000 191.77113 733 LEU A N 1
ATOM 3903 C CA . LEU A 1 733 ? 115.62394 137.12740 192.61466 1.000 193.23919 733 LEU A CA 1
ATOM 3904 C C . LEU A 1 733 ? 115.46941 137.23075 194.12913 1.000 195.85119 733 LEU A C 1
ATOM 3905 O O . LEU A 1 733 ? 114.39699 136.93529 194.67003 1.000 196.31191 733 LEU A O 1
ATOM 3907 N N . ARG A 1 734 ? 116.52525 137.64860 194.82810 1.000 196.28067 734 ARG A N 1
ATOM 3908 C CA . ARG A 1 734 ? 116.47028 137.87082 196.26661 1.000 196.14268 734 ARG A CA 1
ATOM 3909 C C . ARG A 1 734 ? 117.20068 139.14513 196.66657 1.000 194.50694 734 ARG A C 1
ATOM 3910 O O . ARG A 1 734 ? 117.32116 139.42862 197.86278 1.000 193.95091 734 ARG A O 1
ATOM 3912 N N . SER A 1 735 ? 117.68775 139.91290 195.69333 1.000 192.33067 735 SER A N 1
ATOM 3913 C CA . SER A 1 735 ? 118.47007 141.11560 195.95714 1.000 191.14930 735 SER A CA 1
ATOM 3914 C C . SER A 1 735 ? 117.56564 142.34701 196.02195 1.000 191.56491 735 SER A C 1
ATOM 3915 O O . SER A 1 735 ? 116.34302 142.23491 196.14424 1.000 191.26323 735 SER A O 1
ATOM 3918 N N . SER A 1 736 ? 118.16440 143.53456 195.94412 1.000 191.00583 736 SER A N 1
ATOM 3919 C CA . SER A 1 736 ? 117.44483 144.80338 195.99457 1.000 186.78214 736 SER A CA 1
ATOM 3920 C C . SER A 1 736 ? 116.72285 145.10268 194.68376 1.000 184.03588 736 SER A C 1
ATOM 3921 O O . SER A 1 736 ? 116.68403 144.26092 193.78172 1.000 184.47660 736 SER A O 1
ATOM 3924 N N . GLU A 1 737 ? 116.15052 146.30087 194.55074 1.000 182.72646 737 GLU A N 1
ATOM 3925 C CA . GLU A 1 737 ? 115.40428 146.66471 193.34652 1.000 179.73600 737 GLU A CA 1
ATOM 3926 C C . GLU A 1 737 ? 116.36941 146.92749 192.19594 1.000 176.83406 737 GLU A C 1
ATOM 3927 O O . GLU A 1 737 ? 116.30838 146.21652 191.18107 1.000 175.29092 737 GLU A O 1
ATOM 3933 N N . LYS A 1 738 ? 117.24476 147.93766 192.30870 1.000 174.94261 738 LYS A N 1
ATOM 3934 C CA . LYS A 1 738 ? 118.24188 148.33005 191.30224 1.000 171.12563 738 LYS A CA 1
ATOM 3935 C C . LYS A 1 738 ? 117.62284 148.68433 189.94884 1.000 169.28657 738 LYS A C 1
ATOM 3936 O O . LYS A 1 738 ? 118.28844 148.58255 188.91446 1.000 167.31606 738 LYS A O 1
ATOM 3942 N N . VAL A 1 739 ? 116.35743 149.09972 189.93147 1.000 166.45161 739 VAL A N 1
ATOM 3943 C CA . VAL A 1 739 ? 115.64389 149.42630 188.70186 1.000 160.57663 739 VAL A CA 1
ATOM 3944 C C . VAL A 1 739 ? 114.98469 150.79011 188.86158 1.000 151.47816 739 VAL A C 1
ATOM 3945 O O . VAL A 1 739 ? 114.39253 151.08209 189.90749 1.000 150.85269 739 VAL A O 1
ATOM 3949 N N . LEU A 1 740 ? 115.11212 151.62945 187.84231 1.000 145.31477 740 LEU A N 1
ATOM 3950 C CA . LEU A 1 740 ? 114.53777 152.96477 187.84010 1.000 140.38481 740 LEU A CA 1
ATOM 3951 C C . LEU A 1 740 ? 114.08556 153.27916 186.42035 1.000 136.12401 740 LEU A C 1
ATOM 3952 O O . LEU A 1 740 ? 114.57692 152.66663 185.46260 1.000 132.15295 740 LEU A O 1
ATOM 3957 N N . PRO A 1 741 ? 113.09770 154.18335 186.25634 1.000 135.36531 741 PRO A N 1
ATOM 3958 C CA . PRO A 1 741 ? 112.60742 154.53568 184.90546 1.000 128.85283 741 PRO A CA 1
ATOM 3959 C C . PRO A 1 741 ? 113.64605 155.03441 183.90676 1.000 127.21349 741 PRO A C 1
ATOM 3960 O O . PRO A 1 741 ? 113.56506 154.66428 182.73031 1.000 127.02732 741 PRO A O 1
ATOM 3964 N N . VAL A 1 742 ? 114.60091 155.86188 184.32171 1.000 127.51237 742 VAL A N 1
ATOM 3965 C CA . VAL A 1 742 ? 115.60676 156.38967 183.39517 1.000 128.80839 742 VAL A CA 1
ATOM 3966 C C . VAL A 1 742 ? 116.57706 155.29240 182.93322 1.000 126.48988 742 VAL A C 1
ATOM 3967 O O . VAL A 1 742 ? 116.79671 155.18943 181.71291 1.000 127.19864 742 VAL A O 1
ATOM 3971 N N . PRO A 1 743 ? 117.16063 154.42830 183.79689 1.000 121.95063 743 PRO A N 1
ATOM 3972 C CA . PRO A 1 743 ? 117.91649 153.28886 183.24291 1.000 120.73861 743 PRO A CA 1
ATOM 3973 C C . PRO A 1 743 ? 117.05924 152.26728 182.51566 1.000 119.90554 743 PRO A C 1
ATOM 3974 O O . PRO A 1 743 ? 117.58564 151.58224 181.63322 1.000 117.54560 743 PRO A O 1
ATOM 3978 N N . LEU A 1 744 ? 115.75855 152.17056 182.81386 1.000 121.09645 744 LEU A N 1
ATOM 3979 C CA . LEU A 1 744 ? 114.90304 151.26377 182.05101 1.000 118.44303 744 LEU A CA 1
ATOM 3980 C C . LEU A 1 744 ? 114.68251 151.77924 180.63244 1.000 116.19759 744 LEU A C 1
ATOM 3981 O O . LEU A 1 744 ? 114.74872 151.00778 179.66552 1.000 114.89404 744 LEU A O 1
ATOM 3986 N N . PHE A 1 745 ? 114.44609 153.08763 180.49412 1.000 116.30657 745 PHE A N 1
ATOM 3987 C CA . PHE A 1 745 ? 114.35497 153.71266 179.17804 1.000 112.99374 745 PHE A CA 1
ATOM 3988 C C . PHE A 1 745 ? 115.67490 153.60783 178.42410 1.000 111.58863 745 PHE A C 1
ATOM 3989 O O . PHE A 1 745 ? 115.68647 153.35718 177.21285 1.000 112.61125 745 PHE A O 1
ATOM 3997 N N . CYS A 1 746 ? 116.79999 153.76678 179.12887 1.000 110.21734 746 CYS A N 1
ATOM 3998 C CA . CYS A 1 746 ? 118.09210 153.70720 178.45325 1.000 107.99791 746 CYS A CA 1
ATOM 3999 C C . CYS A 1 746 ? 118.45815 152.28530 178.03182 1.000 102.79956 746 CYS A C 1
ATOM 4000 O O . CYS A 1 746 ? 119.04342 152.09697 176.95722 1.000 96.97498 746 CYS A O 1
ATOM 4003 N N . ILE A 1 747 ? 118.08303 151.27240 178.82232 1.000 105.95313 747 ILE A N 1
ATOM 4004 C CA . ILE A 1 747 ? 118.35882 149.89816 178.41211 1.000 105.05358 747 ILE A CA 1
ATOM 4005 C C . ILE A 1 747 ? 117.40363 149.46720 177.30029 1.000 101.15127 747 ILE A C 1
ATOM 4006 O O . ILE A 1 747 ? 117.79569 148.69948 176.41209 1.000 95.74883 747 ILE A O 1
ATOM 4011 N N . VAL A 1 748 ? 116.17352 150.00220 177.28089 1.000 102.26844 748 VAL A N 1
ATOM 4012 C CA . VAL A 1 748 ? 115.26310 149.76084 176.16314 1.000 97.31664 748 VAL A CA 1
ATOM 4013 C C . VAL A 1 748 ? 115.80829 150.39380 174.88457 1.000 95.81629 748 VAL A C 1
ATOM 4014 O O . VAL A 1 748 ? 115.78606 149.77625 173.80927 1.000 93.94343 748 VAL A O 1
ATOM 4018 N N . ALA A 1 749 ? 116.36354 151.60609 174.99692 1.000 97.49363 749 ALA A N 1
ATOM 4019 C CA . ALA A 1 749 ? 116.90509 152.30095 173.83315 1.000 93.97849 749 ALA A CA 1
ATOM 4020 C C . ALA A 1 749 ? 118.15071 151.61044 173.28708 1.000 88.58186 749 ALA A C 1
ATOM 4021 O O . ALA A 1 749 ? 118.28165 151.44159 172.06918 1.000 87.22063 749 ALA A O 1
ATOM 4023 N N . THR A 1 750 ? 119.07121 151.19007 174.16090 1.000 87.37894 750 THR A N 1
ATOM 4024 C CA . THR A 1 750 ? 120.25108 150.49231 173.65964 1.000 86.77153 750 THR A CA 1
ATOM 4025 C C . THR A 1 750 ? 119.97468 149.03738 173.29177 1.000 87.27400 750 THR A C 1
ATOM 4026 O O . THR A 1 750 ? 120.80946 148.42181 172.62098 1.000 82.40792 750 THR A O 1
ATOM 4030 N N . ALA A 1 751 ? 118.83585 148.46981 173.70202 1.000 92.29245 751 ALA A N 1
ATOM 4031 C CA . ALA A 1 751 ? 118.43177 147.17769 173.16137 1.000 92.42551 751 ALA A CA 1
ATOM 4032 C C . ALA A 1 751 ? 117.82473 147.32362 171.77207 1.000 87.47134 751 ALA A C 1
ATOM 4033 O O . ALA A 1 751 ? 118.05871 146.48220 170.89677 1.000 85.80611 751 ALA A O 1
ATOM 4035 N N . VAL A 1 752 ? 117.04096 148.38228 171.55944 1.000 86.28933 752 VAL A N 1
ATOM 4036 C CA . VAL A 1 752 ? 116.36282 148.57548 170.28105 1.000 85.33694 752 VAL A CA 1
ATOM 4037 C C . VAL A 1 752 ? 117.34822 149.03830 169.20984 1.000 81.86931 752 VAL A C 1
ATOM 4038 O O . VAL A 1 752 ? 117.36117 148.51613 168.08776 1.000 78.61229 752 VAL A O 1
ATOM 4042 N N . MET A 1 753 ? 118.21057 149.99923 169.54686 1.000 82.91685 753 MET A N 1
ATOM 4043 C CA . MET A 1 753 ? 119.02677 150.70458 168.56710 1.000 79.19204 753 MET A CA 1
ATOM 4044 C C . MET A 1 753 ? 120.32310 149.93396 168.21935 1.000 71.83716 753 MET A C 1
ATOM 4045 O O . MET A 1 753 ? 121.13716 150.39345 167.40905 1.000 66.74741 753 MET A O 1
ATOM 4050 N N . TRP A 1 754 ? 120.48295 148.71035 168.72334 1.000 71.92326 754 TRP A N 1
ATOM 4051 C CA . TRP A 1 754 ? 121.57692 147.85122 168.28814 1.000 70.06573 754 TRP A CA 1
ATOM 4052 C C . TRP A 1 754 ? 121.18133 146.88292 167.18276 1.000 72.12102 754 TRP A C 1
ATOM 4053 O O . TRP A 1 754 ? 122.06664 146.35370 166.50039 1.000 71.98455 754 TRP A O 1
ATOM 4064 N N . ALA A 1 755 ? 119.88248 146.63187 166.99926 1.000 70.87604 755 ALA A N 1
ATOM 4065 C CA . ALA A 1 755 ? 119.43285 145.76613 165.91301 1.000 66.53042 755 ALA A CA 1
ATOM 4066 C C . ALA A 1 755 ? 119.61951 146.43476 164.55660 1.000 68.23266 755 ALA A C 1
ATOM 4067 O O . ALA A 1 755 ? 120.02548 145.78228 163.58771 1.000 70.83250 755 ALA A O 1
ATOM 4069 N N . ALA A 1 756 ? 119.30501 147.73057 164.46680 1.000 65.33176 756 ALA A N 1
ATOM 4070 C CA . ALA A 1 756 ? 119.37098 148.44193 163.19398 1.000 62.65475 756 ALA A CA 1
ATOM 4071 C C . ALA A 1 756 ? 120.80720 148.66527 162.73629 1.000 63.53645 756 ALA A C 1
ATOM 4072 O O . ALA A 1 756 ? 121.07004 148.71194 161.52936 1.000 68.99875 756 ALA A O 1
ATOM 4074 N N . ALA A 1 757 ? 121.74430 148.80314 163.67309 1.000 61.01149 757 ALA A N 1
ATOM 4075 C CA . ALA A 1 757 ? 123.13192 149.10608 163.34362 1.000 57.47506 757 ALA A CA 1
ATOM 4076 C C . ALA A 1 757 ? 123.91177 147.89655 162.84049 1.000 65.56103 757 ALA A C 1
ATOM 4077 O O . ALA A 1 757 ? 125.07326 148.05170 162.44832 1.000 68.10464 757 ALA A O 1
ATOM 4079 N N . LEU A 1 758 ? 123.31204 146.70656 162.83859 1.000 69.65725 758 LEU A N 1
ATOM 4080 C CA . LEU A 1 758 ? 123.96781 145.51200 162.32171 1.000 72.00985 758 LEU A CA 1
ATOM 4081 C C . LEU A 1 758 ? 123.63082 145.23751 160.86272 1.000 73.82809 758 LEU A C 1
ATOM 4082 O O . LEU A 1 758 ? 124.43184 144.60591 160.16343 1.000 77.85498 758 LEU A O 1
ATOM 4087 N N . TYR A 1 759 ? 122.45134 145.67529 160.40679 1.000 69.52476 759 TYR A N 1
ATOM 4088 C CA . TYR A 1 759 ? 122.04901 145.50751 159.01013 1.000 70.14841 759 TYR A CA 1
ATOM 4089 C C . TYR A 1 759 ? 123.00285 146.23277 158.06136 1.000 70.80953 759 TYR A C 1
ATOM 4090 O O . TYR A 1 759 ? 123.47239 145.65365 157.07345 1.000 76.15518 759 TYR A O 1
ATOM 4099 N N . PHE A 1 760 ? 123.30088 147.50375 158.34591 1.000 66.22408 760 PHE A N 1
ATOM 4100 C CA . PHE A 1 760 ? 124.19298 148.26451 157.47793 1.000 65.73243 760 PHE A CA 1
ATOM 4101 C C . PHE A 1 760 ? 125.63870 147.79421 157.57220 1.000 69.78970 760 PHE A C 1
ATOM 4102 O O . PHE A 1 760 ? 126.41002 148.01572 156.63240 1.000 78.25227 760 PHE A O 1
ATOM 4110 N N . PHE A 1 761 ? 126.02430 147.16330 158.68361 1.000 68.16031 761 PHE A N 1
ATOM 4111 C CA . PHE A 1 761 ? 127.28942 146.43764 158.72227 1.000 75.38398 761 PHE A CA 1
ATOM 4112 C C . PHE A 1 761 ? 127.25404 145.22620 157.79535 1.000 77.99375 761 PHE A C 1
ATOM 4113 O O . PHE A 1 761 ? 128.18929 144.99937 157.01857 1.000 79.57648 761 PHE A O 1
ATOM 4121 N N . PHE A 1 762 ? 126.17932 144.43234 157.86848 1.000 79.31755 762 PHE A N 1
ATOM 4122 C CA . PHE A 1 762 ? 126.09466 143.19322 157.09999 1.000 80.54395 762 PHE A CA 1
ATOM 4123 C C . PHE A 1 762 ? 125.85343 143.42391 155.61161 1.000 82.46868 762 PHE A C 1
ATOM 4124 O O . PHE A 1 762 ? 125.96492 142.47551 154.82688 1.000 84.89181 762 PHE A O 1
ATOM 4132 N N . GLN A 1 763 ? 125.52825 144.64704 155.19929 1.000 82.64535 763 GLN A N 1
ATOM 4133 C CA . GLN A 1 763 ? 125.51781 144.96636 153.77237 1.000 81.47272 763 GLN A CA 1
ATOM 4134 C C . GLN A 1 763 ? 126.91383 145.39950 153.33986 1.000 80.01577 763 GLN A C 1
ATOM 4135 O O . GLN A 1 763 ? 127.39060 146.47184 153.72523 1.000 78.15326 763 GLN A O 1
ATOM 4141 N N . ASN A 1 764 ? 127.56463 144.56017 152.53788 1.000 82.61610 764 ASN A N 1
ATOM 4142 C CA . ASN A 1 764 ? 128.91710 144.80704 152.05657 1.000 83.78519 764 ASN A CA 1
ATOM 4143 C C . ASN A 1 764 ? 128.86337 145.61271 150.76582 1.000 86.17564 764 ASN A C 1
ATOM 4144 O O . ASN A 1 764 ? 128.07484 145.30259 149.86663 1.000 90.67761 764 ASN A O 1
ATOM 4149 N N . LEU A 1 765 ? 129.70028 146.64386 150.67874 1.000 84.33199 765 LEU A N 1
ATOM 4150 C CA . LEU A 1 765 ? 129.71029 147.54902 149.53587 1.000 81.96414 765 LEU A CA 1
ATOM 4151 C C . LEU A 1 765 ? 130.99575 147.48117 148.72801 1.000 85.85298 765 LEU A C 1
ATOM 4152 O O . LEU A 1 765 ? 130.94385 147.49244 147.49437 1.000 83.32785 765 LEU A O 1
ATOM 4157 N N . SER A 1 766 ? 132.15042 147.42140 149.38393 1.000 92.86706 766 SER A N 1
ATOM 4158 C CA . SER A 1 766 ? 133.42923 147.29396 148.69819 1.000 94.63693 766 SER A CA 1
ATOM 4159 C C . SER A 1 766 ? 134.20506 146.13005 149.31067 1.000 98.50139 766 SER A C 1
ATOM 4160 O O . SER A 1 766 ? 133.70462 145.41155 150.18164 1.000 101.15282 766 SER A O 1
ATOM 4163 N N . SER A 1 767 ? 135.44363 145.95472 148.85292 1.000 97.18778 767 SER A N 1
ATOM 4164 C CA . SER A 1 767 ? 136.30093 144.87592 149.32281 1.000 104.05390 767 SER A CA 1
ATOM 4165 C C . SER A 1 767 ? 137.74875 145.24305 149.03471 1.000 108.04638 767 SER A C 1
ATOM 4166 O O . SER A 1 767 ? 138.05288 145.80555 147.98003 1.000 106.85767 767 SER A O 1
ATOM 4169 N N . TRP A 1 768 ? 138.63356 144.92000 149.97808 1.000 110.48279 768 TRP A N 1
ATOM 4170 C CA . TRP A 1 768 ? 140.04227 145.27980 149.89416 1.000 111.89161 768 TRP A CA 1
ATOM 4171 C C . TRP A 1 768 ? 140.92472 144.10585 149.48270 1.000 116.24291 768 TRP A C 1
ATOM 4172 O O . TRP A 1 768 ? 142.14765 144.17231 149.64429 1.000 120.24095 768 TRP A O 1
ATOM 4183 N N . GLU A 1 769 ? 140.33759 143.04494 148.93395 1.000 114.97388 769 GLU A N 1
ATOM 4184 C CA . GLU A 1 769 ? 141.09493 141.87710 148.51128 1.000 113.77902 769 GLU A CA 1
ATOM 4185 C C . GLU A 1 769 ? 140.62209 141.42322 147.13758 1.000 111.05919 769 GLU A C 1
ATOM 4186 O O . GLU A 1 769 ? 139.49194 141.70190 146.72525 1.000 109.31802 769 GLU A O 1
ATOM 4192 N N . GLY A 1 770 ? 141.51567 140.74174 146.42323 1.000 110.57715 770 GLY A N 1
ATOM 4193 C CA . GLY A 1 770 ? 141.18952 140.15385 145.13890 1.000 107.28281 770 GLY A CA 1
ATOM 4194 C C . GLY A 1 770 ? 140.98037 141.16020 144.02660 1.000 101.76114 770 GLY A C 1
ATOM 4195 O O . GLY A 1 770 ? 139.85604 141.31608 143.53766 1.000 99.16696 770 GLY A O 1
ATOM 4196 N N . THR A 1 771 ? 142.06967 141.85639 143.63100 1.000 100.18527 771 THR A N 1
ATOM 4197 C CA . THR A 1 771 ? 142.25826 142.79806 142.51794 1.000 95.12662 771 THR A CA 1
ATOM 4198 C C . THR A 1 771 ? 141.46817 144.09559 142.71230 1.000 93.13900 771 THR A C 1
ATOM 4199 O O . THR A 1 771 ? 140.43966 144.10400 143.40047 1.000 91.72903 771 THR A O 1
ATOM 4203 N N . PRO A 1 772 ? 141.90901 145.21549 142.13867 1.000 93.78595 772 PRO A N 1
ATOM 4204 C CA . PRO A 1 772 ? 141.13640 146.46165 142.25350 1.000 89.24762 772 PRO A CA 1
ATOM 4205 C C . PRO A 1 772 ? 140.09060 146.67415 141.16796 1.000 86.59688 772 PRO A C 1
ATOM 4206 O O . PRO A 1 772 ? 139.54840 147.77950 141.07604 1.000 86.86148 772 PRO A O 1
ATOM 4210 N N . ALA A 1 773 ? 139.79443 145.66262 140.35294 1.000 83.47421 773 ALA A N 1
ATOM 4211 C CA . ALA A 1 773 ? 138.73586 145.74798 139.35637 1.000 82.00301 773 ALA A CA 1
ATOM 4212 C C . ALA A 1 773 ? 137.53012 144.88547 139.70746 1.000 81.76831 773 ALA A C 1
ATOM 4213 O O . ALA A 1 773 ? 136.62027 144.74593 138.88451 1.000 76.74530 773 ALA A O 1
ATOM 4215 N N . GLU A 1 774 ? 137.49361 144.31350 140.91155 1.000 83.63144 774 GLU A N 1
ATOM 4216 C CA . GLU A 1 774 ? 136.34129 143.55569 141.37691 1.000 80.83118 774 GLU A CA 1
ATOM 4217 C C . GLU A 1 774 ? 135.58017 144.24680 142.49831 1.000 79.54527 774 GLU A C 1
ATOM 4218 O O . GLU A 1 774 ? 134.52544 143.74712 142.90606 1.000 81.78981 774 GLU A O 1
ATOM 4224 N N . SER A 1 775 ? 136.09200 145.36722 143.01417 1.000 77.24456 775 SER A N 1
ATOM 4225 C CA . SER A 1 775 ? 135.31321 146.19981 143.92588 1.000 79.44086 775 SER A CA 1
ATOM 4226 C C . SER A 1 775 ? 134.11456 146.82373 143.22083 1.000 80.08175 775 SER A C 1
ATOM 4227 O O . SER A 1 775 ? 133.05277 147.00012 143.83020 1.000 81.97492 775 SER A O 1
ATOM 4230 N N . ARG A 1 776 ? 134.27473 147.17903 141.94050 1.000 78.23455 776 ARG A N 1
ATOM 4231 C CA . ARG A 1 776 ? 133.26453 147.93607 141.20536 1.000 78.95680 776 ARG A CA 1
ATOM 4232 C C . ARG A 1 776 ? 131.98690 147.14471 140.93933 1.000 80.32163 776 ARG A C 1
ATOM 4233 O O . ARG A 1 776 ? 130.96964 147.74855 140.58159 1.000 80.99600 776 ARG A O 1
ATOM 4241 N N . GLU A 1 777 ? 132.01586 145.81637 141.08796 1.000 79.26628 777 GLU A N 1
ATOM 4242 C CA . GLU A 1 777 ? 130.81317 145.01913 140.86557 1.000 76.51753 777 GLU A CA 1
ATOM 4243 C C . GLU A 1 777 ? 129.78302 145.23352 141.96810 1.000 79.46286 777 GLU A C 1
ATOM 4244 O O . GLU A 1 777 ? 128.57603 145.24003 141.69987 1.000 83.70914 777 GLU A O 1
ATOM 4250 N N . LYS A 1 778 ? 130.23598 145.40962 143.20744 1.000 78.58812 778 LYS A N 1
ATOM 4251 C CA . LYS A 1 778 ? 129.34093 145.50482 144.35308 1.000 80.33720 778 LYS A CA 1
ATOM 4252 C C . LYS A 1 778 ? 128.88653 146.93018 144.63848 1.000 77.95504 778 LYS A C 1
ATOM 4253 O O . LYS A 1 778 ? 128.15433 147.14317 145.61249 1.000 82.42419 778 LYS A O 1
ATOM 4259 N N . ASN A 1 779 ? 129.35210 147.90209 143.84739 1.000 73.17194 779 ASN A N 1
ATOM 4260 C CA . ASN A 1 779 ? 129.04103 149.31274 144.06205 1.000 70.63451 779 ASN A CA 1
ATOM 4261 C C . ASN A 1 779 ? 127.54310 149.58774 143.96778 1.000 70.20855 779 ASN A C 1
ATOM 4262 O O . ASN A 1 779 ? 126.83043 148.99785 143.15079 1.000 70.70357 779 ASN A O 1
ATOM 4267 N N . ARG A 1 780 ? 127.07155 150.49628 144.81852 1.000 73.46160 780 ARG A N 1
ATOM 4268 C CA . ARG A 1 780 ? 125.65947 150.82641 144.93726 1.000 77.27820 780 ARG A CA 1
ATOM 4269 C C . ARG A 1 780 ? 125.50308 152.34229 144.89779 1.000 79.30613 780 ARG A C 1
ATOM 4270 O O . ARG A 1 780 ? 126.47755 153.09072 145.01411 1.000 74.10454 780 ARG A O 1
ATOM 4278 N N . GLU A 1 781 ? 124.26367 152.79543 144.73196 1.000 81.81555 781 GLU A N 1
ATOM 4279 C CA . GLU A 1 781 ? 123.97397 154.21236 144.58780 1.000 79.69318 781 GLU A CA 1
ATOM 4280 C C . GLU A 1 781 ? 123.67689 154.81231 145.96334 1.000 81.08916 781 GLU A C 1
ATOM 4281 O O . GLU A 1 781 ? 123.89424 154.18069 147.00135 1.000 87.34922 781 GLU A O 1
ATOM 4287 N N . CYS A 1 782 ? 123.17474 156.04407 145.98269 1.000 76.78922 782 CYS A N 1
ATOM 4288 C CA . CYS A 1 782 ? 123.05027 156.82406 147.20518 1.000 74.96531 782 CYS A CA 1
ATOM 4289 C C . CYS A 1 782 ? 121.58569 156.99979 147.58306 1.000 75.70466 782 CYS A C 1
ATOM 4290 O O . CYS A 1 782 ? 120.72941 157.21261 146.71867 1.000 78.66395 782 CYS A O 1
ATOM 4293 N N . ILE A 1 783 ? 121.30944 156.90817 148.88271 1.000 75.57010 783 ILE A N 1
ATOM 4294 C CA . ILE A 1 783 ? 119.99925 157.19473 149.44813 1.000 73.36144 783 ILE A CA 1
ATOM 4295 C C . ILE A 1 783 ? 120.14268 158.36421 150.41864 1.000 72.59461 783 ILE A C 1
ATOM 4296 O O . ILE A 1 783 ? 121.24709 158.84506 150.67955 1.000 77.86541 783 ILE A O 1
ATOM 4301 N N . LEU A 1 784 ? 118.99483 158.81867 150.94026 1.000 67.61847 784 LEU A N 1
ATOM 4302 C CA . LEU A 1 784 ? 118.88377 159.85109 151.97968 1.000 67.51861 784 LEU A CA 1
ATOM 4303 C C . LEU A 1 784 ? 119.50646 161.17378 151.51309 1.000 72.92904 784 LEU A C 1
ATOM 4304 O O . LEU A 1 784 ? 120.61278 161.55657 151.90962 1.000 75.95580 784 LEU A O 1
ATOM 4309 N N . LEU A 1 785 ? 118.79042 161.79139 150.56176 1.000 74.82190 785 LEU A N 1
ATOM 4310 C CA . LEU A 1 785 ? 119.04006 163.14077 150.03411 1.000 77.92856 785 LEU A CA 1
ATOM 4311 C C . LEU A 1 785 ? 120.29300 163.20480 149.16312 1.000 76.61904 785 LEU A C 1
ATOM 4312 O O . LEU A 1 785 ? 120.96618 164.23870 149.11982 1.000 78.06187 785 LEU A O 1
ATOM 4317 N N . ASP A 1 786 ? 120.59714 162.09306 148.47769 1.000 74.08286 786 ASP A N 1
ATOM 4318 C CA . ASP A 1 786 ? 121.65259 161.98582 147.45681 1.000 73.79146 786 ASP A CA 1
ATOM 4319 C C . ASP A 1 786 ? 123.04747 162.33600 147.97850 1.000 75.94542 786 ASP A C 1
ATOM 4320 O O . ASP A 1 786 ? 123.91060 162.77464 147.21417 1.000 82.87179 786 ASP A O 1
ATOM 4325 N N . PHE A 1 787 ? 123.28849 162.15105 149.26571 1.000 71.62949 787 PHE A N 1
ATOM 4326 C CA . PHE A 1 787 ? 124.58489 162.50983 149.83154 1.000 71.23331 787 PHE A CA 1
ATOM 4327 C C . PHE A 1 787 ? 125.21613 161.36051 150.60130 1.000 71.12805 787 PHE A C 1
ATOM 4328 O O . PHE A 1 787 ? 126.43155 161.16740 150.51760 1.000 76.92322 787 PHE A O 1
ATOM 4336 N N . PHE A 1 788 ? 124.42504 160.58090 151.32815 1.000 65.93627 788 PHE A N 1
ATOM 4337 C CA . PHE A 1 788 ? 124.95490 159.55690 152.21256 1.000 66.35406 788 PHE A CA 1
ATOM 4338 C C . PHE A 1 788 ? 124.88135 158.19580 151.53190 1.000 70.81531 788 PHE A C 1
ATOM 4339 O O . PHE A 1 788 ? 124.01320 157.94505 150.69251 1.000 76.43918 788 PHE A O 1
ATOM 4347 N N . ASP A 1 789 ? 125.80990 157.31965 151.89729 1.000 69.38758 789 ASP A N 1
ATOM 4348 C CA . ASP A 1 789 ? 125.98045 156.05023 151.20999 1.000 68.52272 789 ASP A CA 1
ATOM 4349 C C . ASP A 1 789 ? 125.15567 154.99707 151.96013 1.000 70.25775 789 ASP A C 1
ATOM 4350 O O . ASP A 1 789 ? 124.31367 155.32640 152.79991 1.000 69.93758 789 ASP A O 1
ATOM 4355 N N . ASP A 1 790 ? 125.38329 153.71652 151.67182 1.000 71.48039 790 ASP A N 1
ATOM 4356 C CA . ASP A 1 790 ? 124.79752 152.62894 152.44234 1.000 70.94426 790 ASP A CA 1
ATOM 4357 C C . ASP A 1 790 ? 125.79200 152.01322 153.41675 1.000 63.62110 790 ASP A C 1
ATOM 4358 O O . ASP A 1 790 ? 125.42291 151.11702 154.18164 1.000 57.83976 790 ASP A O 1
ATOM 4363 N N . HIS A 1 791 ? 127.03760 152.47757 153.40816 1.000 65.75369 791 HIS A N 1
ATOM 4364 C CA . HIS A 1 791 ? 128.01971 152.19066 154.44446 1.000 62.92461 791 HIS A CA 1
ATOM 4365 C C . HIS A 1 791 ? 128.38905 153.50587 155.12854 1.000 65.88035 791 HIS A C 1
ATOM 4366 O O . HIS A 1 791 ? 129.53845 153.76039 155.49635 1.000 67.67406 791 HIS A O 1
ATOM 4373 N N . ASP A 1 792 ? 127.38715 154.37517 155.27953 1.000 65.80591 792 ASP A N 1
ATOM 4374 C CA . ASP A 1 792 ? 127.57414 155.66020 155.93805 1.000 63.09589 792 ASP A CA 1
ATOM 4375 C C . ASP A 1 792 ? 126.41695 155.99696 156.87210 1.000 60.88199 792 ASP A C 1
ATOM 4376 O O . ASP A 1 792 ? 126.38920 157.10281 157.42782 1.000 62.70326 792 ASP A O 1
ATOM 4381 N N . ILE A 1 793 ? 125.47033 155.08397 157.06739 1.000 57.84569 793 ILE A N 1
ATOM 4382 C CA . ILE A 1 793 ? 124.50545 155.18436 158.15147 1.000 55.73003 793 ILE A CA 1
ATOM 4383 C C . ILE A 1 793 ? 124.87262 154.21881 159.28597 1.000 56.89514 793 ILE A C 1
ATOM 4384 O O . ILE A 1 793 ? 124.05774 153.93473 160.16403 1.000 55.91084 793 ILE A O 1
ATOM 4389 N N . TRP A 1 794 ? 126.10600 153.71506 159.28019 1.000 54.83029 794 TRP A N 1
ATOM 4390 C CA . TRP A 1 794 ? 126.64275 152.94721 160.39510 1.000 56.00797 794 TRP A CA 1
ATOM 4391 C C . TRP A 1 794 ? 127.44585 153.80452 161.36102 1.000 60.72496 794 TRP A C 1
ATOM 4392 O O . TRP A 1 794 ? 127.40172 153.56341 162.57329 1.000 64.48674 794 TRP A O 1
ATOM 4403 N N . HIS A 1 795 ? 128.14265 154.82828 160.85413 1.000 58.18966 795 HIS A N 1
ATOM 4404 C CA . HIS A 1 795 ? 128.85980 155.79835 161.67805 1.000 57.59447 795 HIS A CA 1
ATOM 4405 C C . HIS A 1 795 ? 127.93508 156.76543 162.40833 1.000 56.86920 795 HIS A C 1
ATOM 4406 O O . HIS A 1 795 ? 128.42164 157.57607 163.20484 1.000 59.77363 795 HIS A O 1
ATOM 4413 N N . PHE A 1 796 ? 126.62919 156.70192 162.15882 1.000 55.32973 796 PHE A N 1
ATOM 4414 C CA . PHE A 1 796 ? 125.64436 157.51393 162.85616 1.000 55.10574 796 PHE A CA 1
ATOM 4415 C C . PHE A 1 796 ? 124.90631 156.72630 163.92502 1.000 58.22745 796 PHE A C 1
ATOM 4416 O O . PHE A 1 796 ? 124.45171 157.31391 164.91165 1.000 62.76061 796 PHE A O 1
ATOM 4424 N N . LEU A 1 797 ? 124.78230 155.41039 163.74907 1.000 55.81312 797 LEU A N 1
ATOM 4425 C CA . LEU A 1 797 ? 124.09890 154.55537 164.70939 1.000 54.81731 797 LEU A CA 1
ATOM 4426 C C . LEU A 1 797 ? 125.03815 153.85864 165.68424 1.000 56.98098 797 LEU A C 1
ATOM 4427 O O . LEU A 1 797 ? 124.63738 153.61089 166.82768 1.000 61.51111 797 LEU A O 1
ATOM 4432 N N . SER A 1 798 ? 126.27827 153.55669 165.27310 1.000 51.75590 798 SER A N 1
ATOM 4433 C CA . SER A 1 798 ? 127.25224 152.95207 166.18041 1.000 52.15878 798 SER A CA 1
ATOM 4434 C C . SER A 1 798 ? 127.59916 153.88160 167.33789 1.000 58.56388 798 SER A C 1
ATOM 4435 O O . SER A 1 798 ? 127.67039 153.44349 168.49258 1.000 62.44105 798 SER A O 1
ATOM 4438 N N . ALA A 1 799 ? 127.81617 155.16849 167.04265 1.000 56.71267 799 ALA A N 1
ATOM 4439 C CA . ALA A 1 799 ? 128.14118 156.14103 168.08332 1.000 53.50406 799 ALA A CA 1
ATOM 4440 C C . ALA A 1 799 ? 126.97970 156.34168 169.04980 1.000 57.57497 799 ALA A C 1
ATOM 4441 O O . ALA A 1 799 ? 127.17761 156.35824 170.27041 1.000 65.65454 799 ALA A O 1
ATOM 4443 N N . THR A 1 800 ? 125.75913 156.47379 168.52608 1.000 52.26714 800 THR A N 1
ATOM 4444 C CA . THR A 1 800 ? 124.59201 156.69554 169.37093 1.000 55.86050 800 THR A CA 1
ATOM 4445 C C . THR A 1 800 ? 124.06664 155.41927 170.01981 1.000 60.22754 800 THR A C 1
ATOM 4446 O O . THR A 1 800 ? 123.15593 155.50000 170.85034 1.000 64.45841 800 THR A O 1
ATOM 4450 N N . ALA A 1 801 ? 124.60951 154.25206 169.67242 1.000 56.71926 801 ALA A N 1
ATOM 4451 C CA . ALA A 1 801 ? 124.35430 153.05894 170.46980 1.000 56.52929 801 ALA A CA 1
ATOM 4452 C C . ALA A 1 801 ? 125.42365 152.85196 171.53608 1.000 62.64499 801 ALA A C 1
ATOM 4453 O O . ALA A 1 801 ? 125.10684 152.43117 172.65605 1.000 67.32566 801 ALA A O 1
ATOM 4455 N N . LEU A 1 802 ? 126.68594 153.15203 171.20799 1.000 61.92876 802 LEU A N 1
ATOM 4456 C CA . LEU A 1 802 ? 127.76765 153.03068 172.18038 1.000 61.82556 802 LEU A CA 1
ATOM 4457 C C . LEU A 1 802 ? 127.62078 154.05440 173.29960 1.000 67.12685 802 LEU A C 1
ATOM 4458 O O . LEU A 1 802 ? 127.91560 153.75286 174.46271 1.000 75.75704 802 LEU A O 1
ATOM 4463 N N . PHE A 1 803 ? 127.17230 155.27034 172.96176 1.000 60.30081 803 PHE A N 1
ATOM 4464 C CA . PHE A 1 803 ? 126.93268 156.29946 173.97001 1.000 59.10567 803 PHE A CA 1
ATOM 4465 C C . PHE A 1 803 ? 125.81829 155.89455 174.92833 1.000 68.84606 803 PHE A C 1
ATOM 4466 O O . PHE A 1 803 ? 125.93644 156.09137 176.14231 1.000 78.75657 803 PHE A O 1
ATOM 4474 N N . PHE A 1 804 ? 124.74033 155.30079 174.40662 1.000 67.76930 804 PHE A N 1
ATOM 4475 C CA . PHE A 1 804 ? 123.65958 154.84403 175.27645 1.000 70.36554 804 PHE A CA 1
ATOM 4476 C C . PHE A 1 804 ? 124.06064 153.62925 176.10767 1.000 74.95814 804 PHE A C 1
ATOM 4477 O O . PHE A 1 804 ? 123.63072 153.51093 177.25976 1.000 80.16448 804 PHE A O 1
ATOM 4485 N N . SER A 1 805 ? 124.88862 152.73133 175.55935 1.000 72.52523 805 SER A N 1
ATOM 4486 C CA . SER A 1 805 ? 125.38944 151.60544 176.34913 1.000 75.06998 805 SER A CA 1
ATOM 4487 C C . SER A 1 805 ? 126.31095 152.07182 177.47383 1.000 83.10819 805 SER A C 1
ATOM 4488 O O . SER A 1 805 ? 126.22736 151.57087 178.60414 1.000 89.48352 805 SER A O 1
ATOM 4491 N N . PHE A 1 806 ? 127.19417 153.03076 177.18111 1.000 81.42950 806 PHE A N 1
ATOM 4492 C CA . PHE A 1 806 ? 128.03857 153.62042 178.21722 1.000 79.80525 806 PHE A CA 1
ATOM 4493 C C . PHE A 1 806 ? 127.21625 154.38300 179.25037 1.000 83.46986 806 PHE A C 1
ATOM 4494 O O . PHE A 1 806 ? 127.56313 154.39526 180.43544 1.000 90.41783 806 PHE A O 1
ATOM 4502 N N . LEU A 1 807 ? 126.14263 155.05182 178.81833 1.000 81.94655 807 LEU A N 1
ATOM 4503 C CA . LEU A 1 807 ? 125.26275 155.73176 179.76579 1.000 84.07160 807 LEU A CA 1
ATOM 4504 C C . LEU A 1 807 ? 124.53073 154.73428 180.65818 1.000 93.51056 807 LEU A C 1
ATOM 4505 O O . LEU A 1 807 ? 124.28415 155.01798 181.83579 1.000 98.66629 807 LEU A O 1
ATOM 4510 N N . VAL A 1 808 ? 124.15413 153.57690 180.10157 1.000 94.34301 808 VAL A N 1
ATOM 4511 C CA . VAL A 1 808 ? 123.59370 152.48198 180.89501 1.000 94.76404 808 VAL A CA 1
ATOM 4512 C C . VAL A 1 808 ? 124.60661 151.99921 181.92923 1.000 99.43026 808 VAL A C 1
ATOM 4513 O O . VAL A 1 808 ? 124.26654 151.77866 183.10035 1.000 107.31091 808 VAL A O 1
ATOM 4517 N N . LEU A 1 809 ? 125.86921 151.84885 181.51149 1.000 97.17050 809 LEU A N 1
ATOM 4518 C CA . LEU A 1 809 ? 126.94009 151.45867 182.43007 1.000 101.25794 809 LEU A CA 1
ATOM 4519 C C . LEU A 1 809 ? 127.16765 152.50772 183.51736 1.000 106.60418 809 LEU A C 1
ATOM 4520 O O . LEU A 1 809 ? 127.47991 152.16703 184.66453 1.000 110.55828 809 LEU A O 1
ATOM 4525 N N . LEU A 1 810 ? 127.02079 153.78720 183.17107 1.000 104.97033 810 LEU A N 1
ATOM 4526 C CA . LEU A 1 810 ? 127.25848 154.86831 184.12306 1.000 107.50209 810 LEU A CA 1
ATOM 4527 C C . LEU A 1 810 ? 126.12669 154.97516 185.14006 1.000 107.65256 810 LEU A C 1
ATOM 4528 O O . LEU A 1 810 ? 126.35930 154.91379 186.35261 1.000 110.20546 810 LEU A O 1
ATOM 4533 N N . THR A 1 811 ? 124.89278 155.13492 184.66279 1.000 107.31300 811 THR A N 1
ATOM 4534 C CA . THR A 1 811 ? 123.77783 155.57433 185.49350 1.000 112.52086 811 THR A CA 1
ATOM 4535 C C . THR A 1 811 ? 123.18340 154.46680 186.35946 1.000 115.68600 811 THR A C 1
ATOM 4536 O O . THR A 1 811 ? 122.31531 154.75813 187.19043 1.000 117.23150 811 THR A O 1
ATOM 4540 N N . LEU A 1 812 ? 123.65069 153.22567 186.22336 1.000 114.91681 812 LEU A N 1
ATOM 4541 C CA . LEU A 1 812 ? 123.05650 152.08161 186.90648 1.000 122.75679 812 LEU A CA 1
ATOM 4542 C C . LEU A 1 812 ? 123.43462 152.09185 188.39550 1.000 134.33990 812 LEU A C 1
ATOM 4543 O O . LEU A 1 812 ? 124.06202 153.03117 188.89785 1.000 135.00149 812 LEU A O 1
ATOM 4548 N N . ASP A 1 813 ? 123.03826 151.02352 189.10316 1.000 139.36198 813 ASP A N 1
ATOM 4549 C CA . ASP A 1 813 ? 123.22384 150.83156 190.54893 1.000 139.22611 813 ASP A CA 1
ATOM 4550 C C . ASP A 1 813 ? 122.55596 151.95904 191.34404 1.000 140.46507 813 ASP A C 1
ATOM 4551 O O . ASP A 1 813 ? 123.20295 152.76087 192.02082 1.000 139.48590 813 ASP A O 1
ATOM 4556 N N . ASP A 1 814 ? 121.23096 151.99599 191.24105 1.000 143.72813 814 ASP A N 1
ATOM 4557 C CA . ASP A 1 814 ? 120.39248 152.95398 191.94581 1.000 147.32375 814 ASP A CA 1
ATOM 4558 C C . ASP A 1 814 ? 119.63899 152.25306 193.07234 1.000 156.48897 814 ASP A C 1
ATOM 4559 O O . ASP A 1 814 ? 119.86185 151.07117 193.35630 1.000 161.45761 814 ASP A O 1
ATOM 4564 N N . ASP A 1 815 ? 118.77139 153.02374 193.73910 1.000 158.37665 815 ASP A N 1
ATOM 4565 C CA . ASP A 1 815 ? 117.94267 152.63284 194.88224 1.000 165.44419 815 ASP A CA 1
ATOM 4566 C C . ASP A 1 815 ? 118.74889 152.18924 196.10202 1.000 172.71742 815 ASP A C 1
ATOM 4567 O O . ASP A 1 815 ? 118.19021 151.55907 197.00820 1.000 174.11549 815 ASP A O 1
ATOM 4569 N N . LEU A 1 816 ? 120.04634 152.49678 196.15645 1.000 175.55647 816 LEU A N 1
ATOM 4570 C CA . LEU A 1 816 ? 120.87595 152.16013 197.30198 1.000 177.55178 816 LEU A CA 1
ATOM 4571 C C . LEU A 1 816 ? 121.51090 153.36784 197.97467 1.000 183.05908 816 LEU A C 1
ATOM 4572 O O . LEU A 1 816 ? 122.08297 153.21471 199.06018 1.000 185.64914 816 LEU A O 1
ATOM 4574 N N . ASP A 1 817 ? 121.43753 154.55549 197.36631 1.000 183.10747 817 ASP A N 1
ATOM 4575 C CA . ASP A 1 817 ? 121.95323 155.76292 198.00273 1.000 185.48055 817 ASP A CA 1
ATOM 4576 C C . ASP A 1 817 ? 121.11764 156.20066 199.20012 1.000 187.15945 817 ASP A C 1
ATOM 4577 O O . ASP A 1 817 ? 121.62093 156.94189 200.05097 1.000 188.96753 817 ASP A O 1
ATOM 4579 N N . VAL A 1 818 ? 119.85969 155.76520 199.28647 1.000 185.33369 818 VAL A N 1
ATOM 4580 C CA . VAL A 1 818 ? 119.02476 156.10080 200.43425 1.000 185.98000 818 VAL A CA 1
ATOM 4581 C C . VAL A 1 818 ? 119.08129 155.04522 201.53294 1.000 187.48625 818 VAL A C 1
ATOM 4582 O O . VAL A 1 818 ? 118.72243 155.34232 202.68167 1.000 189.67557 818 VAL A O 1
ATOM 4584 N N . VAL A 1 819 ? 119.51281 153.82791 201.21688 1.000 186.46152 819 VAL A N 1
ATOM 4585 C CA . VAL A 1 819 ? 119.63968 152.76984 202.21198 1.000 189.02024 819 VAL A CA 1
ATOM 4586 C C . VAL A 1 819 ? 120.82754 153.03589 203.12961 1.000 189.57574 819 VAL A C 1
ATOM 4587 O O . VAL A 1 819 ? 120.65983 153.26756 204.32691 1.000 190.88403 819 VAL A O 1
ATOM 4589 N N . ALA B 1 42 ? 158.46490 147.86746 89.36864 1.000 130.08228 42 ALA B N 1
ATOM 4590 C CA . ALA B 1 42 ? 158.84152 149.26515 89.19474 1.000 129.45982 42 ALA B CA 1
ATOM 4591 C C . ALA B 1 42 ? 159.76598 149.72469 90.31709 1.000 129.71415 42 ALA B C 1
ATOM 4592 O O . ALA B 1 42 ? 159.34758 149.83181 91.47113 1.000 125.91191 42 ALA B O 1
ATOM 4594 N N . ALA B 1 43 ? 161.01480 150.01260 89.96215 1.000 130.14107 43 ALA B N 1
ATOM 4595 C CA . ALA B 1 43 ? 162.04318 150.41320 90.91637 1.000 122.13992 43 ALA B CA 1
ATOM 4596 C C . ALA B 1 43 ? 163.16123 151.10529 90.14425 1.000 121.04525 43 ALA B C 1
ATOM 4597 O O . ALA B 1 43 ? 163.03058 151.38638 88.94807 1.000 123.55017 43 ALA B O 1
ATOM 4599 N N . ARG B 1 44 ? 164.27046 151.38234 90.83393 1.000 120.10611 44 ARG B N 1
ATOM 4600 C CA . ARG B 1 44 ? 165.42830 152.01484 90.21670 1.000 122.42933 44 ARG B CA 1
ATOM 4601 C C . ARG B 1 44 ? 166.72658 151.24477 90.40624 1.000 123.10673 44 ARG B C 1
ATOM 4602 O O . ARG B 1 44 ? 167.70297 151.55147 89.71248 1.000 119.41246 44 ARG B O 1
ATOM 4610 N N . GLY B 1 45 ? 166.76351 150.24845 91.29133 1.000 123.76164 45 GLY B N 1
ATOM 4611 C CA . GLY B 1 45 ? 167.96692 149.48721 91.57329 1.000 118.97630 45 GLY B CA 1
ATOM 4612 C C . GLY B 1 45 ? 169.10565 150.30670 92.14670 1.000 117.83823 45 GLY B C 1
ATOM 4613 O O . GLY B 1 45 ? 170.17993 150.39781 91.54498 1.000 118.73041 45 GLY B O 1
ATOM 4614 N N . ALA B 1 46 ? 168.88092 150.90751 93.31155 1.000 112.23639 46 ALA B N 1
ATOM 4615 C CA . ALA B 1 46 ? 169.88107 151.75662 93.93510 1.000 107.45758 46 ALA B CA 1
ATOM 4616 C C . ALA B 1 46 ? 170.88716 150.91528 94.71885 1.000 110.23820 46 ALA B C 1
ATOM 4617 O O . ALA B 1 46 ? 170.69267 149.72052 94.95858 1.000 113.22108 46 ALA B O 1
ATOM 4619 N N . ASP B 1 47 ? 171.97965 151.55958 95.12115 1.000 109.70167 47 ASP B N 1
ATOM 4620 C CA . ASP B 1 47 ? 173.06303 150.90324 95.83575 1.000 107.14216 47 ASP B CA 1
ATOM 4621 C C . ASP B 1 47 ? 173.18515 151.47028 97.24376 1.000 105.20937 47 ASP B C 1
ATOM 4622 O O . ASP B 1 47 ? 172.78205 152.60691 97.51097 1.000 106.33700 47 ASP B O 1
ATOM 4627 N N . PHE B 1 48 ? 173.72747 150.65100 98.14307 1.000 102.85582 48 PHE B N 1
ATOM 4628 C CA . PHE B 1 48 ? 173.92629 151.04627 99.53085 1.000 103.17967 48 PHE B CA 1
ATOM 4629 C C . PHE B 1 48 ? 174.96719 152.15618 99.64507 1.000 106.05069 48 PHE B C 1
ATOM 4630 O O . PHE B 1 48 ? 175.87874 152.26713 98.81826 1.000 109.10405 48 PHE B O 1
ATOM 4638 N N . ASP B 1 49 ? 174.80026 152.98405 100.68514 1.000 103.22777 49 ASP B N 1
ATOM 4639 C CA . ASP B 1 49 ? 175.72530 154.05601 101.07718 1.000 104.70387 49 ASP B CA 1
ATOM 4640 C C . ASP B 1 49 ? 175.89969 155.08587 99.95700 1.000 107.24790 49 ASP B C 1
ATOM 4641 O O . ASP B 1 49 ? 176.98205 155.26596 99.39499 1.000 109.77741 49 ASP B O 1
ATOM 4646 N N . HIS B 1 50 ? 174.79832 155.76418 99.64303 1.000 104.63999 50 HIS B N 1
ATOM 4647 C CA . HIS B 1 50 ? 174.80187 156.82961 98.65309 1.000 99.84452 50 HIS B CA 1
ATOM 4648 C C . HIS B 1 50 ? 173.72744 157.84016 99.02589 1.000 101.04071 50 HIS B C 1
ATOM 4649 O O . HIS B 1 50 ? 172.71906 157.49317 99.64677 1.000 101.95841 50 HIS B O 1
ATOM 4656 N N . VAL B 1 51 ? 173.95173 159.09288 98.64197 1.000 99.00429 51 VAL B N 1
ATOM 4657 C CA . VAL B 1 51 ? 173.06074 160.19497 98.98457 1.000 96.22527 51 VAL B CA 1
ATOM 4658 C C . VAL B 1 51 ? 172.16618 160.46847 97.78394 1.000 97.34400 51 VAL B C 1
ATOM 4659 O O . VAL B 1 51 ? 172.65686 160.75343 96.68465 1.000 97.50551 51 VAL B O 1
ATOM 4663 N N . TYR B 1 52 ? 170.85504 160.38264 97.99186 1.000 95.68525 52 TYR B N 1
ATOM 4664 C CA . TYR B 1 52 ? 169.87283 160.55330 96.93213 1.000 93.51701 52 TYR B CA 1
ATOM 4665 C C . TYR B 1 52 ? 168.99380 161.75889 97.23029 1.000 94.07894 52 TYR B C 1
ATOM 4666 O O . TYR B 1 52 ? 168.62811 162.00412 98.38430 1.000 92.38394 52 TYR B O 1
ATOM 4675 N N . SER B 1 53 ? 168.65840 162.50763 96.18239 1.000 96.54191 53 SER B N 1
ATOM 4676 C CA . SER B 1 53 ? 167.85082 163.71037 96.30947 1.000 96.67683 53 SER B CA 1
ATOM 4677 C C . SER B 1 53 ? 166.92254 163.81353 95.10864 1.000 99.16687 53 SER B C 1
ATOM 4678 O O . SER B 1 53 ? 167.19081 163.25865 94.04016 1.000 99.14461 53 SER B O 1
ATOM 4681 N N . GLY B 1 54 ? 165.82352 164.53268 95.29644 1.000 100.37022 54 GLY B N 1
ATOM 4682 C CA . GLY B 1 54 ? 164.83919 164.65489 94.24055 1.000 101.76656 54 GLY B CA 1
ATOM 4683 C C . GLY B 1 54 ? 163.69461 165.54465 94.66866 1.000 104.84425 54 GLY B C 1
ATOM 4684 O O . GLY B 1 54 ? 163.75465 166.21817 95.69971 1.000 105.54184 54 GLY B O 1
ATOM 4685 N N . VAL B 1 55 ? 162.64319 165.53557 93.85344 1.000 106.94093 55 VAL B N 1
ATOM 4686 C CA . VAL B 1 55 ? 161.46577 166.36623 94.06644 1.000 108.58625 55 VAL B CA 1
ATOM 4687 C C . VAL B 1 55 ? 160.23938 165.46158 94.06410 1.000 111.03005 55 VAL B C 1
ATOM 4688 O O . VAL B 1 55 ? 160.10381 164.58752 93.20058 1.000 112.04238 55 VAL B O 1
ATOM 4692 N N . VAL B 1 56 ? 159.34673 165.67082 95.03380 1.000 109.14447 56 VAL B N 1
ATOM 4693 C CA . VAL B 1 56 ? 158.10100 164.92536 95.13245 1.000 107.14829 56 VAL B CA 1
ATOM 4694 C C . VAL B 1 56 ? 156.94491 165.91234 95.04782 1.000 113.15294 56 VAL B C 1
ATOM 4695 O O . VAL B 1 56 ? 157.08869 167.10337 95.33209 1.000 115.42717 56 VAL B O 1
ATOM 4699 N N . ASN B 1 57 ? 155.78672 165.40021 94.65133 1.000 115.96129 57 ASN B N 1
ATOM 4700 C CA . ASN B 1 57 ? 154.65337 166.24823 94.30194 1.000 118.48915 57 ASN B CA 1
ATOM 4701 C C . ASN B 1 57 ? 153.37691 165.50429 94.68650 1.000 118.33225 57 ASN B C 1
ATOM 4702 O O . ASN B 1 57 ? 153.41557 164.54283 95.46135 1.000 115.22568 57 ASN B O 1
ATOM 4707 N N . LEU B 1 58 ? 152.23957 165.94979 94.14803 1.000 121.69500 58 LEU B N 1
ATOM 4708 C CA . LEU B 1 58 ? 150.96838 165.29834 94.44049 1.000 122.52076 58 LEU B CA 1
ATOM 4709 C C . LEU B 1 58 ? 150.83275 163.96777 93.71271 1.000 121.91717 58 LEU B C 1
ATOM 4710 O O . LEU B 1 58 ? 150.25368 163.02211 94.25940 1.000 122.48869 58 LEU B O 1
ATOM 4715 N N . SER B 1 59 ? 151.36402 163.87175 92.49607 1.000 120.06895 59 SER B N 1
ATOM 4716 C CA . SER B 1 59 ? 151.26892 162.66256 91.68881 1.000 120.51751 59 SER B CA 1
ATOM 4717 C C . SER B 1 59 ? 152.53470 161.81895 91.73660 1.000 122.89297 59 SER B C 1
ATOM 4718 O O . SER B 1 59 ? 152.44915 160.58724 91.76950 1.000 121.58199 59 SER B O 1
ATOM 4721 N N . THR B 1 60 ? 153.70456 162.45680 91.72175 1.000 121.41050 60 THR B N 1
ATOM 4722 C CA . THR B 1 60 ? 154.96883 161.73163 91.72481 1.000 118.78158 60 THR B CA 1
ATOM 4723 C C . THR B 1 60 ? 155.21570 161.06104 93.07228 1.000 114.01908 60 THR B C 1
ATOM 4724 O O . THR B 1 60 ? 155.11234 161.69560 94.12661 1.000 110.41600 60 THR B O 1
ATOM 4728 N N . GLU B 1 61 ? 155.54242 159.77289 93.02846 1.000 110.69034 61 GLU B N 1
ATOM 4729 C CA . GLU B 1 61 ? 155.97911 159.00682 94.18554 1.000 106.10304 61 GLU B CA 1
ATOM 4730 C C . GLU B 1 61 ? 157.35895 158.43394 93.89314 1.000 104.90289 61 GLU B C 1
A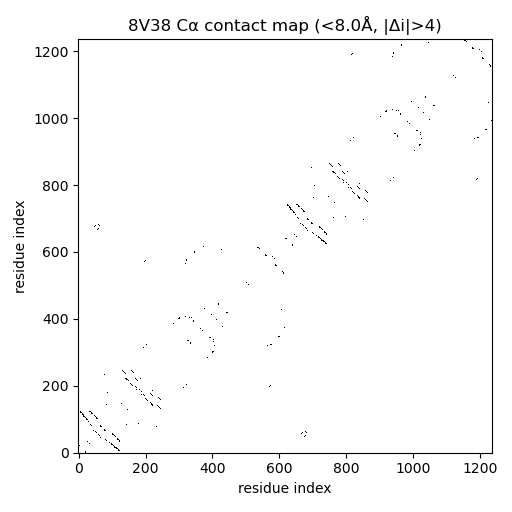TOM 4731 O O . GLU B 1 61 ? 157.66111 158.08035 92.74907 1.000 107.61799 61 GLU B O 1
ATOM 4737 N N . ASN B 1 62 ? 158.20042 158.33906 94.91983 1.000 97.87253 62 ASN B N 1
ATOM 4738 C CA . ASN B 1 62 ? 159.57094 157.87541 94.75185 1.000 95.74360 62 ASN B CA 1
ATOM 4739 C C . ASN B 1 62 ? 159.71240 156.49515 95.37558 1.000 95.01715 62 ASN B C 1
ATOM 4740 O O . ASN B 1 62 ? 159.36054 156.29796 96.54240 1.000 95.27328 62 ASN B O 1
ATOM 4745 N N . ILE B 1 63 ? 160.22807 155.54614 94.59572 1.000 95.58414 63 ILE B N 1
ATOM 4746 C CA . ILE B 1 63 ? 160.35744 154.15416 95.00909 1.000 92.10646 63 ILE B CA 1
ATOM 4747 C C . ILE B 1 63 ? 161.82892 153.76967 94.95191 1.000 94.50130 63 ILE B C 1
ATOM 4748 O O . ILE B 1 63 ? 162.52318 154.08072 93.97782 1.000 104.12103 63 ILE B O 1
ATOM 4753 N N . TYR B 1 64 ? 162.30120 153.09006 95.99564 1.000 87.79707 64 TYR B N 1
ATOM 4754 C CA . TYR B 1 64 ? 163.65333 152.55481 96.04003 1.000 86.82272 64 TYR B CA 1
ATOM 4755 C C . TYR B 1 64 ? 163.60156 151.11680 96.53218 1.000 88.75630 64 TYR B C 1
ATOM 4756 O O . TYR B 1 64 ? 162.78761 150.77740 97.39644 1.000 90.16007 64 TYR B O 1
ATOM 4765 N N . SER B 1 65 ? 164.48282 150.27931 95.98876 1.000 92.11495 65 SER B N 1
ATOM 4766 C CA . SER B 1 65 ? 164.48352 148.84453 96.25966 1.000 94.02101 65 SER B CA 1
ATOM 4767 C C . SER B 1 65 ? 165.91374 148.40399 96.53718 1.000 96.84669 65 SER B C 1
ATOM 4768 O O . SER B 1 65 ? 166.76643 148.45575 95.64475 1.000 99.35132 65 SER B O 1
ATOM 4771 N N . PHE B 1 66 ? 166.17569 147.97281 97.76767 1.000 94.79125 66 PHE B N 1
ATOM 4772 C CA . PHE B 1 66 ? 167.51258 147.59359 98.20660 1.000 92.67969 66 PHE B CA 1
ATOM 4773 C C . PHE B 1 66 ? 167.54321 146.08924 98.43628 1.000 97.09415 66 PHE B C 1
ATOM 4774 O O . PHE B 1 66 ? 166.79233 145.57179 99.26817 1.000 98.47107 66 PHE B O 1
ATOM 4782 N N . ASN B 1 67 ? 168.41227 145.39417 97.71013 1.000 100.89060 67 ASN B N 1
ATOM 4783 C CA . ASN B 1 67 ? 168.54405 143.94739 97.81264 1.000 103.67009 67 ASN B CA 1
ATOM 4784 C C . ASN B 1 67 ? 169.89481 143.61031 98.42650 1.000 103.35211 67 ASN B C 1
ATOM 4785 O O . ASN B 1 67 ? 170.93078 144.10032 97.96420 1.000 105.06373 67 ASN B O 1
ATOM 4790 N N . TYR B 1 68 ? 169.88389 142.78282 99.46994 1.000 105.47676 68 TYR B N 1
ATOM 4791 C CA . TYR B 1 68 ? 171.12630 142.38431 100.11594 1.000 108.79239 68 TYR B CA 1
ATOM 4792 C C . TYR B 1 68 ? 171.07122 140.92320 100.53896 1.000 115.89371 68 TYR B C 1
ATOM 4793 O O . TYR B 1 68 ? 170.00267 140.36962 100.81673 1.000 119.28431 68 TYR B O 1
ATOM 4802 N N . THR B 1 69 ? 172.24988 140.30935 100.59016 1.000 119.60272 69 THR B N 1
ATOM 4803 C CA . THR B 1 69 ? 172.41322 138.91774 100.98523 1.000 125.64669 69 THR B CA 1
ATOM 4804 C C . THR B 1 69 ? 173.02222 138.84612 102.38195 1.000 127.87079 69 THR B C 1
ATOM 4805 O O . THR B 1 69 ? 173.94776 139.59804 102.71056 1.000 127.90399 69 THR B O 1
ATOM 4809 N N . SER B 1 70 ? 172.43844 138.00396 103.22647 1.000 131.17975 70 SER B N 1
ATOM 4810 C CA . SER B 1 70 ? 172.92088 137.81700 104.58443 1.000 135.01805 70 SER B CA 1
ATOM 4811 C C . SER B 1 70 ? 174.02891 136.76436 104.59976 1.000 139.77231 70 SER B C 1
ATOM 4812 O O . SER B 1 70 ? 174.46713 136.26904 103.55801 1.000 139.63357 70 SER B O 1
ATOM 4815 N N . GLN B 1 71 ? 174.48913 136.41395 105.79096 1.000 144.51719 71 GLN B N 1
ATOM 4816 C CA . GLN B 1 71 ? 175.56216 135.45957 106.01099 1.000 148.57946 71 GLN B CA 1
ATOM 4817 C C . GLN B 1 71 ? 175.08122 134.40241 106.99120 1.000 152.02621 71 GLN B C 1
ATOM 4818 O O . GLN B 1 71 ? 174.13983 134.64171 107.75505 1.000 152.24228 71 GLN B O 1
ATOM 4824 N N . PRO B 1 72 ? 175.70441 133.21665 107.00223 1.000 152.92334 72 PRO B N 1
ATOM 4825 C CA . PRO B 1 72 ? 175.36351 132.21928 108.03157 1.000 155.46585 72 PRO B CA 1
ATOM 4826 C C . PRO B 1 72 ? 175.91235 132.52758 109.42024 1.000 156.42651 72 PRO B C 1
ATOM 4827 O O . PRO B 1 72 ? 175.73773 131.70507 110.32682 1.000 156.58132 72 PRO B O 1
ATOM 4831 N N . ASP B 1 73 ? 176.56432 133.67223 109.62227 1.000 154.37217 73 ASP B N 1
ATOM 4832 C CA . ASP B 1 73 ? 177.00251 134.11863 110.93526 1.000 151.58229 73 ASP B CA 1
ATOM 4833 C C . ASP B 1 73 ? 176.87538 135.63607 110.99088 1.000 147.39045 73 ASP B C 1
ATOM 4834 O O . ASP B 1 73 ? 176.47747 136.27742 110.01128 1.000 146.01457 73 ASP B O 1
ATOM 4839 N N . GLN B 1 74 ? 177.18070 136.19613 112.17084 1.000 147.31530 74 GLN B N 1
ATOM 4840 C CA . GLN B 1 74 ? 177.16360 137.62707 112.49534 1.000 142.65756 74 GLN B CA 1
ATOM 4841 C C . GLN B 1 74 ? 175.78596 138.27993 112.37206 1.000 133.47290 74 GLN B C 1
ATOM 4842 O O . GLN B 1 74 ? 174.81368 137.65453 111.93578 1.000 133.46135 74 GLN B O 1
ATOM 4848 N N . VAL B 1 75 ? 175.68825 139.53969 112.79775 1.000 125.83064 75 VAL B N 1
ATOM 4849 C CA . VAL B 1 75 ? 174.43640 140.29065 112.80422 1.000 115.24778 75 VAL B CA 1
ATOM 4850 C C . VAL B 1 75 ? 174.62796 141.55323 111.97581 1.000 113.84532 75 VAL B C 1
ATOM 4851 O O . VAL B 1 75 ? 175.58412 142.30633 112.19432 1.000 115.27918 75 VAL B O 1
ATOM 4855 N N . THR B 1 76 ? 173.72167 141.78020 111.02997 1.000 109.20522 76 THR B N 1
ATOM 4856 C CA . THR B 1 76 ? 173.67517 143.00500 110.24676 1.000 101.78269 76 THR B CA 1
ATOM 4857 C C . THR B 1 76 ? 172.50427 143.86607 110.70439 1.000 96.77877 76 THR B C 1
ATOM 4858 O O . THR B 1 76 ? 171.53321 143.37394 111.28579 1.000 99.54577 76 THR B O 1
ATOM 4862 N N . ALA B 1 77 ? 172.60319 145.16691 110.43216 1.000 88.97081 77 ALA B N 1
ATOM 4863 C CA . ALA B 1 77 ? 171.57090 146.11029 110.85703 1.000 83.59436 77 ALA B CA 1
ATOM 4864 C C . ALA B 1 77 ? 171.55110 147.29165 109.89734 1.000 83.92533 77 ALA B C 1
ATOM 4865 O O . ALA B 1 77 ? 172.51181 148.06527 109.83845 1.000 87.82137 77 ALA B O 1
ATOM 4867 N N . VAL B 1 78 ? 170.46728 147.41592 109.13924 1.000 76.88144 78 VAL B N 1
ATOM 4868 C CA . VAL B 1 78 ? 170.30389 148.51537 108.19630 1.000 71.37987 78 VAL B CA 1
ATOM 4869 C C . VAL B 1 78 ? 169.86818 149.76164 108.95979 1.000 72.11212 78 VAL B C 1
ATOM 4870 O O . VAL B 1 78 ? 169.17021 149.67711 109.97690 1.000 74.44341 78 VAL B O 1
ATOM 4874 N N . ARG B 1 79 ? 170.26528 150.93558 108.46702 1.000 70.82555 79 ARG B N 1
ATOM 4875 C CA . ARG B 1 79 ? 169.92010 152.19825 109.10470 1.000 68.31825 79 ARG B CA 1
ATOM 4876 C C . ARG B 1 79 ? 169.54960 153.21483 108.03639 1.000 73.24028 79 ARG B C 1
ATOM 4877 O O . ARG B 1 79 ? 170.29404 153.40564 107.06804 1.000 78.20960 79 ARG B O 1
ATOM 4885 N N . VAL B 1 80 ? 168.40138 153.86229 108.22116 1.000 70.64638 80 VAL B N 1
ATOM 4886 C CA . VAL B 1 80 ? 167.84347 154.80372 107.25731 1.000 70.67350 80 VAL B CA 1
ATOM 4887 C C . VAL B 1 80 ? 167.86851 156.19543 107.87628 1.000 70.68714 80 VAL B C 1
ATOM 4888 O O . VAL B 1 80 ? 167.37347 156.39280 108.99387 1.000 70.55551 80 VAL B O 1
ATOM 4892 N N . TYR B 1 81 ? 168.44484 157.15597 107.15179 1.000 71.60088 81 TYR B N 1
ATOM 4893 C CA . TYR B 1 81 ? 168.51094 158.55207 107.55977 1.000 74.16106 81 TYR B CA 1
ATOM 4894 C C . TYR B 1 81 ? 167.81366 159.38325 106.49280 1.000 79.62758 81 TYR B C 1
ATOM 4895 O O . TYR B 1 81 ? 168.09000 159.22573 105.29803 1.000 82.75775 81 TYR B O 1
ATOM 4904 N N . VAL B 1 82 ? 166.90734 160.25965 106.92028 1.000 77.69333 82 VAL B N 1
ATOM 4905 C CA . VAL B 1 82 ? 166.11042 161.07599 106.01387 1.000 75.87933 82 VAL B CA 1
ATOM 4906 C C . VAL B 1 82 ? 166.14414 162.51129 106.52957 1.000 82.75667 82 VAL B C 1
ATOM 4907 O O . VAL B 1 82 ? 165.93070 162.75480 107.72397 1.000 83.32914 82 VAL B O 1
ATOM 4911 N N . ASN B 1 83 ? 166.42113 163.45800 105.63164 1.000 88.21719 83 ASN B N 1
ATOM 4912 C CA . ASN B 1 83 ? 166.59330 164.85878 105.98853 1.000 89.96742 83 ASN B CA 1
ATOM 4913 C C . ASN B 1 83 ? 165.69347 165.69656 105.08905 1.000 92.95173 83 ASN B C 1
ATOM 4914 O O . ASN B 1 83 ? 165.52750 165.39117 103.90485 1.000 94.94444 83 ASN B O 1
ATOM 4919 N N . SER B 1 84 ? 165.10810 166.74784 105.65894 1.000 93.60963 84 SER B N 1
ATOM 4920 C CA . SER B 1 84 ? 164.29720 167.70021 104.91320 1.000 97.14966 84 SER B CA 1
ATOM 4921 C C . SER B 1 84 ? 164.96071 169.06960 104.94136 1.000 105.77142 84 SER B C 1
ATOM 4922 O O . SER B 1 84 ? 165.55619 169.45874 105.95157 1.000 106.19920 84 SER B O 1
ATOM 4925 N N . SER B 1 85 ? 164.86514 169.78527 103.81753 1.000 110.56014 85 SER B N 1
ATOM 4926 C CA . SER B 1 85 ? 165.58732 171.03623 103.60419 1.000 115.13262 85 SER B CA 1
ATOM 4927 C C . SER B 1 85 ? 165.13972 172.14706 104.54854 1.000 116.89574 85 SER B C 1
ATOM 4928 O O . SER B 1 85 ? 165.90731 172.56967 105.42015 1.000 118.26091 85 SER B O 1
ATOM 4931 N N . SER B 1 86 ? 163.89888 172.59770 104.40126 1.000 118.40466 86 SER B N 1
ATOM 4932 C CA . SER B 1 86 ? 163.34466 173.71191 105.17017 1.000 121.43618 86 SER B CA 1
ATOM 4933 C C . SER B 1 86 ? 161.82891 173.68826 104.99988 1.000 123.72291 86 SER B C 1
ATOM 4934 O O . SER B 1 86 ? 161.28012 172.78433 104.35653 1.000 123.80515 86 SER B O 1
ATOM 4937 N N . GLU B 1 87 ? 161.17083 174.73700 105.52510 1.000 124.89805 87 GLU B N 1
ATOM 4938 C CA . GLU B 1 87 ? 159.72314 174.94441 105.67806 1.000 124.36488 87 GLU B CA 1
ATOM 4939 C C . GLU B 1 87 ? 158.92660 173.66865 105.95538 1.000 124.52723 87 GLU B C 1
ATOM 4940 O O . GLU B 1 87 ? 159.26813 172.92241 106.88098 1.000 122.44903 87 GLU B O 1
ATOM 4946 N N . ASN B 1 88 ? 157.87232 173.43205 105.16247 1.000 124.12027 88 ASN B N 1
ATOM 4947 C CA . ASN B 1 88 ? 157.03667 172.22523 105.19398 1.000 117.43716 88 ASN B CA 1
ATOM 4948 C C . ASN B 1 88 ? 156.38578 172.02653 106.56613 1.000 115.85024 88 ASN B C 1
ATOM 4949 O O . ASN B 1 88 ? 156.63576 171.04904 107.27271 1.000 112.95336 88 ASN B O 1
ATOM 4954 N N . LEU B 1 89 ? 155.53841 172.98534 106.93346 1.000 117.57705 89 LEU B N 1
ATOM 4955 C CA . LEU B 1 89 ? 154.75121 172.89693 108.15346 1.000 117.86692 89 LEU B CA 1
ATOM 4956 C C . LEU B 1 89 ? 153.26387 172.73511 107.88007 1.000 115.99347 89 LEU B C 1
ATOM 4957 O O . LEU B 1 89 ? 152.48353 172.59881 108.82851 1.000 116.31510 89 LEU B O 1
ATOM 4962 N N . ASN B 1 90 ? 152.85035 172.74644 106.61259 1.000 111.88642 90 ASN B N 1
ATOM 4963 C CA . ASN B 1 90 ? 151.47022 172.47823 106.24592 1.000 109.06565 90 ASN B CA 1
ATOM 4964 C C . ASN B 1 90 ? 151.31205 171.34992 105.23777 1.000 106.85731 90 ASN B C 1
ATOM 4965 O O . ASN B 1 90 ? 150.18377 170.89027 105.02870 1.000 108.92643 90 ASN B O 1
ATOM 4970 N N . TYR B 1 91 ? 152.39721 170.88203 104.62301 1.000 103.60268 91 TYR B N 1
ATOM 4971 C CA . TYR B 1 91 ? 152.35427 169.77504 103.66519 1.000 100.80456 91 TYR B CA 1
ATOM 4972 C C . TYR B 1 91 ? 153.59463 168.91438 103.85722 1.000 95.74658 91 TYR B C 1
ATOM 4973 O O . TYR B 1 91 ? 154.57807 169.03711 103.11642 1.000 98.36082 91 TYR B O 1
ATOM 4982 N N . PRO B 1 92 ? 153.58874 168.02471 104.86440 1.000 88.45603 92 PRO B N 1
ATOM 4983 C CA . PRO B 1 92 ? 154.80239 167.25483 105.17841 1.000 84.36347 92 PRO B CA 1
ATOM 4984 C C . PRO B 1 92 ? 155.11532 166.15230 104.17596 1.000 85.67615 92 PRO B C 1
ATOM 4985 O O . PRO B 1 92 ? 154.34915 165.90593 103.23899 1.000 89.98288 92 PRO B O 1
ATOM 4989 N N . VAL B 1 93 ? 156.24797 165.48190 104.37746 1.000 82.31329 93 VAL B N 1
ATOM 4990 C CA . VAL B 1 93 ? 156.70736 164.39256 103.52238 1.000 81.32033 93 VAL B CA 1
ATOM 4991 C C . VAL B 1 93 ? 156.53558 163.09030 104.29152 1.000 80.24830 93 VAL B C 1
ATOM 4992 O O . VAL B 1 93 ? 156.92472 163.00024 105.46217 1.000 77.56602 93 VAL B O 1
ATOM 4996 N N . LEU B 1 94 ? 155.94629 162.08681 103.64518 1.000 80.87734 94 LEU B N 1
ATOM 4997 C CA . LEU B 1 94 ? 155.61186 160.82568 104.28928 1.000 74.81423 94 LEU B CA 1
ATOM 4998 C C . LEU B 1 94 ? 156.44462 159.70897 103.67305 1.000 77.30971 94 LEU B C 1
ATOM 4999 O O . LEU B 1 94 ? 156.46622 159.54465 102.44555 1.000 83.14231 94 LEU B O 1
ATOM 5004 N N . VAL B 1 95 ? 157.13001 158.94766 104.52626 1.000 71.60640 95 VAL B N 1
ATOM 5005 C CA . VAL B 1 95 ? 158.05339 157.90010 104.10893 1.000 72.57242 95 VAL B CA 1
ATOM 5006 C C . VAL B 1 95 ? 157.59855 156.59346 104.74466 1.000 76.18116 95 VAL B C 1
ATOM 5007 O O . VAL B 1 95 ? 157.35498 156.53748 105.95854 1.000 75.68042 95 VAL B O 1
ATOM 5011 N N . VAL B 1 96 ? 157.49093 155.54384 103.92872 1.000 77.12406 96 VAL B N 1
ATOM 5012 C CA . VAL B 1 96 ? 157.15231 154.21055 104.41054 1.000 72.81682 96 VAL B CA 1
ATOM 5013 C C . VAL B 1 96 ? 158.23234 153.23234 103.96256 1.000 76.97383 96 VAL B C 1
ATOM 5014 O O . VAL B 1 96 ? 158.78293 153.34765 102.86086 1.000 81.43601 96 VAL B O 1
ATOM 5018 N N . VAL B 1 97 ? 158.57248 152.30186 104.84976 1.000 75.91444 97 VAL B N 1
ATOM 5019 C CA . VAL B 1 97 ? 159.58447 151.28139 104.60763 1.000 76.23382 97 VAL B CA 1
ATOM 5020 C C . VAL B 1 97 ? 158.92464 149.92380 104.80287 1.000 77.15524 97 VAL B C 1
ATOM 5021 O O . VAL B 1 97 ? 158.36710 149.64503 105.87245 1.000 80.20870 97 VAL B O 1
ATOM 5025 N N . ARG B 1 98 ? 158.98993 149.08374 103.77583 1.000 76.50130 98 ARG B N 1
ATOM 5026 C CA . ARG B 1 98 ? 158.36013 147.77348 103.77718 1.000 78.69597 98 ARG B CA 1
ATOM 5027 C C . ARG B 1 98 ? 159.43475 146.69687 103.73440 1.000 83.78793 98 ARG B C 1
ATOM 5028 O O . ARG B 1 98 ? 160.35526 146.75548 102.90671 1.000 88.80461 98 ARG B O 1
ATOM 5036 N N . GLN B 1 99 ? 159.31049 145.72586 104.63234 1.000 83.34680 99 GLN B N 1
ATOM 5037 C CA . GLN B 1 99 ? 160.14150 144.53387 104.69834 1.000 84.09625 99 GLN B CA 1
ATOM 5038 C C . GLN B 1 99 ? 159.25520 143.30591 104.49429 1.000 90.58525 99 GLN B C 1
ATOM 5039 O O . GLN B 1 99 ? 158.08938 143.41354 104.10175 1.000 92.55945 99 GLN B O 1
ATOM 5045 N N . GLN B 1 100 ? 159.82710 142.12728 104.75106 1.000 94.21064 100 GLN B N 1
ATOM 5046 C CA . GLN B 1 100 ? 159.07238 140.88855 104.59032 1.000 94.17977 100 GLN B CA 1
ATOM 5047 C C . GLN B 1 100 ? 158.01492 140.73677 105.67966 1.000 91.51717 100 GLN B C 1
ATOM 5048 O O . GLN B 1 100 ? 156.87377 140.35318 105.39475 1.000 89.61088 100 GLN B O 1
ATOM 5054 N N . LYS B 1 101 ? 158.36267 141.05556 106.92760 1.000 93.56906 101 LYS B N 1
ATOM 5055 C CA . LYS B 1 101 ? 157.45734 140.86911 108.05649 1.000 92.09605 101 LYS B CA 1
ATOM 5056 C C . LYS B 1 101 ? 157.36784 142.12375 108.91692 1.000 92.07937 101 LYS B C 1
ATOM 5057 O O . LYS B 1 101 ? 157.16558 142.03338 110.13244 1.000 94.40792 101 LYS B O 1
ATOM 5063 N N . GLU B 1 102 ? 157.47013 143.30391 108.30201 1.000 89.26049 102 GLU B N 1
ATOM 5064 C CA . GLU B 1 102 ? 157.40608 144.56194 109.03683 1.000 85.74867 102 GLU B CA 1
ATOM 5065 C C . GLU B 1 102 ? 157.15118 145.70977 108.07110 1.000 86.91749 102 GLU B C 1
ATOM 5066 O O . GLU B 1 102 ? 157.68736 145.72527 106.96034 1.000 88.55280 102 GLU B O 1
ATOM 5072 N N . VAL B 1 103 ? 156.33019 146.66378 108.50622 1.000 84.51716 103 VAL B N 1
ATOM 5073 C CA . VAL B 1 103 ? 156.11833 147.92141 107.79944 1.000 80.07398 103 VAL B CA 1
ATOM 5074 C C . VAL B 1 103 ? 156.28365 149.05253 108.80746 1.000 80.59891 103 VAL B C 1
ATOM 5075 O O . VAL B 1 103 ? 155.69520 149.01225 109.89413 1.000 80.28361 103 VAL B O 1
ATOM 5079 N N . LEU B 1 104 ? 157.09438 150.04849 108.45441 1.000 80.46425 104 LEU B N 1
ATOM 5080 C CA . LEU B 1 104 ? 157.35827 151.19943 109.30274 1.000 74.79719 104 LEU B CA 1
ATOM 5081 C C . LEU B 1 104 ? 157.02650 152.46715 108.52654 1.000 73.71069 104 LEU B C 1
ATOM 5082 O O . LEU B 1 104 ? 157.11403 152.49536 107.29784 1.000 74.82259 104 LEU B O 1
ATOM 5087 N N . SER B 1 105 ? 156.62192 153.51406 109.24110 1.000 71.02731 105 SER B N 1
ATOM 5088 C CA . SER B 1 105 ? 156.11163 154.70745 108.58255 1.000 70.10207 105 SER B CA 1
ATOM 5089 C C . SER B 1 105 ? 156.37613 155.92479 109.45183 1.000 74.52009 105 SER B C 1
ATOM 5090 O O . SER B 1 105 ? 156.22815 155.85934 110.67563 1.000 78.58500 105 SER B O 1
ATOM 5093 N N . TRP B 1 106 ? 156.74165 157.03717 108.81143 1.000 72.20745 106 TRP B N 1
ATOM 5094 C CA . TRP B 1 106 ? 156.96657 158.27577 109.54709 1.000 72.75618 106 TRP B CA 1
ATOM 5095 C C . TRP B 1 106 ? 156.83596 159.47154 108.61513 1.000 76.64948 106 TRP B C 1
ATOM 5096 O O . TRP B 1 106 ? 157.00178 159.36360 107.39704 1.000 78.08706 106 TRP B O 1
ATOM 5107 N N . GLN B 1 107 ? 156.57476 160.62548 109.22028 1.000 75.11776 107 GLN B N 1
ATOM 5108 C CA . GLN B 1 107 ? 156.59177 161.90399 108.52706 1.000 73.64465 107 GLN B CA 1
ATOM 5109 C C . GLN B 1 107 ? 157.87241 162.64512 108.88470 1.000 74.81433 107 GLN B C 1
ATOM 5110 O O . GLN B 1 107 ? 158.35061 162.56517 110.02034 1.000 74.63710 107 GLN B O 1
ATOM 5116 N N . VAL B 1 108 ? 158.42678 163.36145 107.91239 1.000 76.23357 108 VAL B N 1
ATOM 5117 C CA . VAL B 1 108 ? 159.77637 163.90635 108.05317 1.000 76.37104 108 VAL B CA 1
ATOM 5118 C C . VAL B 1 108 ? 159.75236 165.17984 108.90465 1.000 81.82916 108 VAL B C 1
ATOM 5119 O O . VAL B 1 108 ? 160.58855 165.28086 109.81508 1.000 84.67161 108 VAL B O 1
ATOM 5123 N N . PRO B 1 109 ? 158.84991 166.20628 108.68501 1.000 81.67933 109 PRO B N 1
ATOM 5124 C CA . PRO B 1 109 ? 158.83264 167.31217 109.65425 1.000 74.88500 109 PRO B CA 1
ATOM 5125 C C . PRO B 1 109 ? 158.20641 166.88776 110.97261 1.000 77.35306 109 PRO B C 1
ATOM 5126 O O . PRO B 1 109 ? 157.00978 167.10899 111.17313 1.000 81.02593 109 PRO B O 1
ATOM 5130 N N . LEU B 1 110 ? 158.97807 166.22982 111.83873 1.000 76.21865 110 LEU B N 1
ATOM 5131 C CA . LEU B 1 110 ? 158.43206 165.68194 113.07451 1.000 76.14632 110 LEU B CA 1
ATOM 5132 C C . LEU B 1 110 ? 158.01278 166.80040 114.02418 1.000 79.44211 110 LEU B C 1
ATOM 5133 O O . LEU B 1 110 ? 158.69403 167.81917 114.14937 1.000 84.22576 110 LEU B O 1
ATOM 5138 N N . LEU B 1 111 ? 156.88718 166.59592 114.70798 1.000 78.34500 111 LEU B N 1
ATOM 5139 C CA . LEU B 1 111 ? 156.36281 167.57346 115.65844 1.000 78.15701 111 LEU B CA 1
ATOM 5140 C C . LEU B 1 111 ? 156.12418 166.88039 116.98902 1.000 81.20549 111 LEU B C 1
ATOM 5141 O O . LEU B 1 111 ? 155.33326 165.93459 117.06202 1.000 83.15358 111 LEU B O 1
ATOM 5146 N N . PHE B 1 112 ? 156.80073 167.34640 118.03431 1.000 82.83316 112 PHE B N 1
ATOM 5147 C CA . PHE B 1 112 ? 156.57477 166.83008 119.37412 1.000 81.98729 112 PHE B CA 1
ATOM 5148 C C . PHE B 1 112 ? 155.58621 167.73584 120.10672 1.000 86.77394 112 PHE B C 1
ATOM 5149 O O . PHE B 1 112 ? 155.04430 168.68998 119.54234 1.000 92.53071 112 PHE B O 1
ATOM 5157 N N . GLN B 1 113 ? 155.35905 167.44469 121.38626 1.000 91.85900 113 GLN B N 1
ATOM 5158 C CA . GLN B 1 113 ? 154.44091 168.22724 122.20129 1.000 100.08352 113 GLN B CA 1
ATOM 5159 C C . GLN B 1 113 ? 154.78539 168.02335 123.66839 1.000 105.40894 113 GLN B C 1
ATOM 5160 O O . GLN B 1 113 ? 155.15209 166.91919 124.07808 1.000 108.85660 113 GLN B O 1
ATOM 5166 N N . GLY B 1 114 ? 154.66425 169.09430 124.44828 1.000 105.26085 114 GLY B N 1
ATOM 5167 C CA . GLY B 1 114 ? 154.99423 169.05123 125.85834 1.000 111.93568 114 GLY B CA 1
ATOM 5168 C C . GLY B 1 114 ? 154.02616 169.83367 126.72074 1.000 119.91916 114 GLY B C 1
ATOM 5169 O O . GLY B 1 114 ? 153.00144 170.32054 126.23311 1.000 122.28011 114 GLY B O 1
ATOM 5170 N N . LEU B 1 115 ? 154.33873 169.95009 128.00886 1.000 122.90993 115 LEU B N 1
ATOM 5171 C CA . LEU B 1 115 ? 153.49938 170.69395 128.93518 1.000 124.46465 115 LEU B CA 1
ATOM 5172 C C . LEU B 1 115 ? 153.61128 172.19541 128.67861 1.000 127.36126 115 LEU B C 1
ATOM 5173 O O . LEU B 1 115 ? 154.52621 172.66842 127.99490 1.000 126.71693 115 LEU B O 1
ATOM 5178 N N . TYR B 1 116 ? 152.61694 172.93143 129.19419 1.000 128.83238 116 TYR B N 1
ATOM 5179 C CA . TYR B 1 116 ? 152.51949 174.39586 129.17066 1.000 131.46760 116 TYR B CA 1
ATOM 5180 C C . TYR B 1 116 ? 152.34418 174.95655 127.76278 1.000 132.63289 116 TYR B C 1
ATOM 5181 O O . TYR B 1 116 ? 152.66087 176.13020 127.52790 1.000 133.72391 116 TYR B O 1
ATOM 5190 N N . GLN B 1 117 ? 151.87484 174.11805 126.82927 1.000 131.37605 117 GLN B N 1
ATOM 5191 C CA . GLN B 1 117 ? 151.48131 174.49531 125.46524 1.000 129.66453 117 GLN B CA 1
ATOM 5192 C C . GLN B 1 117 ? 152.66369 175.05862 124.67107 1.000 127.25177 117 GLN B C 1
ATOM 5193 O O . GLN B 1 117 ? 152.67903 176.21810 124.25268 1.000 129.52075 117 GLN B O 1
ATOM 5199 N N . ARG B 1 118 ? 153.66201 174.20336 124.47013 1.000 120.95617 118 ARG B N 1
ATOM 5200 C CA . ARG B 1 118 ? 154.78674 174.49057 123.59542 1.000 116.79220 118 ARG B CA 1
ATOM 5201 C C . ARG B 1 118 ? 154.85744 173.43680 122.49796 1.000 112.93992 118 ARG B C 1
ATOM 5202 O O . ARG B 1 118 ? 154.33599 172.32713 122.63856 1.000 113.70959 118 ARG B O 1
ATOM 5210 N N . SER B 1 119 ? 155.51268 173.79519 121.39548 1.000 106.53733 119 SER B N 1
ATOM 5211 C CA . SER B 1 119 ? 155.60063 172.92056 120.23141 1.000 99.69276 119 SER B CA 1
ATOM 5212 C C . SER B 1 119 ? 157.01724 172.95359 119.68204 1.000 98.52714 119 SER B C 1
ATOM 5213 O O . SER B 1 119 ? 157.51630 174.02009 119.31075 1.000 101.58936 119 SER B O 1
ATOM 5216 N N . TYR B 1 120 ? 157.65790 171.78971 119.63243 1.000 94.27891 120 TYR B N 1
ATOM 5217 C CA . TYR B 1 120 ? 158.97428 171.63018 119.03466 1.000 89.91443 120 TYR B CA 1
ATOM 5218 C C . TYR B 1 120 ? 158.84474 170.87118 117.72083 1.000 88.84740 120 TYR B C 1
ATOM 5219 O O . TYR B 1 120 ? 158.00354 169.97523 117.58712 1.000 90.01499 120 TYR B O 1
ATOM 5228 N N . ASN B 1 121 ? 159.68830 171.22666 116.75254 1.000 85.08789 121 ASN B N 1
ATOM 5229 C CA . ASN B 1 121 ? 159.67208 170.58214 115.44452 1.000 81.85342 121 ASN B CA 1
ATOM 5230 C C . ASN B 1 121 ? 161.08945 170.24240 115.00168 1.000 83.81211 121 ASN B C 1
ATOM 5231 O O . ASN B 1 121 ? 161.96277 171.11514 114.95658 1.000 87.03334 121 ASN B O 1
ATOM 5236 N N . TYR B 1 122 ? 161.32252 168.96221 114.72225 1.000 82.21396 122 TYR B N 1
ATOM 5237 C CA . TYR B 1 122 ? 162.59072 168.48284 114.19184 1.000 77.26680 122 TYR B CA 1
ATOM 5238 C C . TYR B 1 122 ? 162.47146 168.16587 112.70452 1.000 79.64355 122 TYR B C 1
ATOM 5239 O O . TYR B 1 122 ? 161.39337 167.83220 112.20345 1.000 81.32667 122 TYR B O 1
ATOM 5248 N N . GLN B 1 123 ? 163.60292 168.26275 112.00288 1.000 81.18169 123 GLN B N 1
ATOM 5249 C CA . GLN B 1 123 ? 163.63799 168.12728 110.55097 1.000 84.84760 123 GLN B CA 1
ATOM 5250 C C . GLN B 1 123 ? 164.51191 166.97090 110.07676 1.000 83.74077 123 GLN B C 1
ATOM 5251 O O . GLN B 1 123 ? 164.80975 166.88794 108.87918 1.000 84.78942 123 GLN B O 1
ATOM 5257 N N . GLU B 1 124 ? 164.93209 166.07873 110.97306 1.000 81.57606 124 GLU B N 1
ATOM 5258 C CA . GLU B 1 124 ? 165.80560 164.96497 110.61859 1.000 80.23912 124 GLU B CA 1
ATOM 5259 C C . GLU B 1 124 ? 165.30640 163.70681 111.30992 1.000 75.38257 124 GLU B C 1
ATOM 5260 O O . GLU B 1 124 ? 165.03077 163.72933 112.51313 1.000 73.39252 124 GLU B O 1
ATOM 5266 N N . VAL B 1 125 ? 165.18961 162.61286 110.55345 1.000 71.93480 125 VAL B N 1
ATOM 5267 C CA . VAL B 1 125 ? 164.69980 161.33972 111.06937 1.000 68.13624 125 VAL B CA 1
ATOM 5268 C C . VAL B 1 125 ? 165.76330 160.28273 110.79979 1.000 68.67855 125 VAL B C 1
ATOM 5269 O O . VAL B 1 125 ? 166.43696 160.31937 109.76486 1.000 73.06971 125 VAL B O 1
ATOM 5273 N N . SER B 1 126 ? 165.92363 159.34956 111.73629 1.000 63.79890 126 SER B N 1
ATOM 5274 C CA . SER B 1 126 ? 166.78920 158.19884 111.52893 1.000 62.94116 126 SER B CA 1
ATOM 5275 C C . SER B 1 126 ? 166.19205 157.00968 112.26221 1.000 65.91342 126 SER B C 1
ATOM 5276 O O . SER B 1 126 ? 165.62583 157.16073 113.34817 1.000 67.56530 126 SER B O 1
ATOM 5279 N N . ARG B 1 127 ? 166.35157 155.82322 111.67567 1.000 67.67176 127 ARG B N 1
ATOM 5280 C CA . ARG B 1 127 ? 165.80014 154.59913 112.24617 1.000 64.94010 127 ARG B CA 1
ATOM 5281 C C . ARG B 1 127 ? 166.71005 153.42395 111.92148 1.000 69.54952 127 ARG B C 1
ATOM 5282 O O . ARG B 1 127 ? 167.43609 153.43409 110.92392 1.000 70.59672 127 ARG B O 1
ATOM 5290 N N . THR B 1 128 ? 166.66498 152.41422 112.78901 1.000 72.88848 128 THR B N 1
ATOM 5291 C CA . THR B 1 128 ? 167.46104 151.19742 112.65993 1.000 76.31916 128 THR B CA 1
ATOM 5292 C C . THR B 1 128 ? 166.50347 150.03567 112.42026 1.000 74.82225 128 THR B C 1
ATOM 5293 O O . THR B 1 128 ? 165.71736 149.68271 113.30644 1.000 75.96150 128 THR B O 1
ATOM 5297 N N . LEU B 1 129 ? 166.55890 149.45623 111.22271 1.000 75.49887 129 LEU B N 1
ATOM 5298 C CA . LEU B 1 129 ? 165.68815 148.33891 110.88544 1.000 76.11997 129 LEU B CA 1
ATOM 5299 C C . LEU B 1 129 ? 166.08489 147.08030 111.65364 1.000 83.96284 129 LEU B C 1
ATOM 5300 O O . LEU B 1 129 ? 167.22987 146.91607 112.08462 1.000 88.57776 129 LEU B O 1
ATOM 5305 N N . CYS B 1 130 ? 165.10900 146.19116 111.82854 1.000 87.46085 130 CYS B N 1
ATOM 5306 C CA . CYS B 1 130 ? 165.32582 144.96538 112.57859 1.000 94.83827 130 CYS B CA 1
ATOM 5307 C C . CYS B 1 130 ? 166.18790 143.98630 111.77950 1.000 100.30778 130 CYS B C 1
ATOM 5308 O O . CYS B 1 130 ? 166.16078 143.98624 110.54582 1.000 102.17888 130 CYS B O 1
ATOM 5311 N N . PRO B 1 131 ? 166.96103 143.14220 112.45765 1.000 102.40412 131 PRO B N 1
ATOM 5312 C CA . PRO B 1 131 ? 167.67191 142.06528 111.76614 1.000 110.43743 131 PRO B CA 1
ATOM 5313 C C . PRO B 1 131 ? 166.78250 140.84868 111.53852 1.000 121.02536 131 PRO B C 1
ATOM 5314 O O . PRO B 1 131 ? 165.69941 140.71304 112.11053 1.000 121.29957 131 PRO B O 1
ATOM 5318 N N . SER B 1 132 ? 167.27140 139.95555 110.67874 1.000 128.30383 132 SER B N 1
ATOM 5319 C CA . SER B 1 132 ? 166.53939 138.75783 110.28885 1.000 133.13423 132 SER B CA 1
ATOM 5320 C C . SER B 1 132 ? 167.11302 137.47327 110.86434 1.000 135.27661 132 SER B C 1
ATOM 5321 O O . SER B 1 132 ? 166.37163 136.49331 110.98535 1.000 136.10859 132 SER B O 1
ATOM 5324 N N . GLU B 1 133 ? 168.43095 137.44189 111.11958 1.000 136.63590 133 GLU B N 1
ATOM 5325 C CA . GLU B 1 133 ? 169.19417 136.38322 111.79047 1.000 141.95062 133 GLU B CA 1
ATOM 5326 C C . GLU B 1 133 ? 169.34825 135.14920 110.90556 1.000 149.26689 133 GLU B C 1
ATOM 5327 O O . GLU B 1 133 ? 168.68679 135.02483 109.86954 1.000 150.98990 133 GLU B O 1
ATOM 5333 N N . ALA B 1 134 ? 170.23126 134.23476 111.30079 1.000 155.12140 134 ALA B N 1
ATOM 5334 C CA . ALA B 1 134 ? 170.50388 133.04220 110.51366 1.000 164.36138 134 ALA B CA 1
ATOM 5335 C C . ALA B 1 134 ? 170.75691 131.86581 111.44508 1.000 171.11080 134 ALA B C 1
ATOM 5336 O O . ALA B 1 134 ? 170.91581 132.02406 112.65832 1.000 168.63657 134 ALA B O 1
ATOM 5338 N N . THR B 1 135 ? 170.79241 130.67242 110.85446 1.000 176.25798 135 THR B N 1
ATOM 5339 C CA . THR B 1 135 ? 171.06205 129.43010 111.56371 1.000 178.41506 135 THR B CA 1
ATOM 5340 C C . THR B 1 135 ? 172.15622 128.66785 110.82898 1.000 179.15485 135 THR B C 1
ATOM 5341 O O . THR B 1 135 ? 172.51713 128.99298 109.69477 1.000 176.25016 135 THR B O 1
ATOM 5345 N N . ASN B 1 136 ? 172.68598 127.64002 111.49234 1.000 181.55439 136 ASN B N 1
ATOM 5346 C CA . ASN B 1 136 ? 173.74171 126.82398 110.90617 1.000 182.62252 136 ASN B CA 1
ATOM 5347 C C . ASN B 1 136 ? 173.20815 125.77523 109.93820 1.000 180.56214 136 ASN B C 1
ATOM 5348 O O . ASN B 1 136 ? 174.00283 125.13539 109.24078 1.000 179.90954 136 ASN B O 1
ATOM 5353 N N . GLU B 1 137 ? 171.89061 125.58646 109.87552 1.000 179.33276 137 GLU B N 1
ATOM 5354 C CA . GLU B 1 137 ? 171.27838 124.62661 108.96902 1.000 178.64531 137 GLU B CA 1
ATOM 5355 C C . GLU B 1 137 ? 170.63373 125.28294 107.75593 1.000 178.12565 137 GLU B C 1
ATOM 5356 O O . GLU B 1 137 ? 170.02729 124.58171 106.93916 1.000 177.28007 137 GLU B O 1
ATOM 5362 N N . THR B 1 138 ? 170.74920 126.60147 107.61690 1.000 176.80199 138 THR B N 1
ATOM 5363 C CA . THR B 1 138 ? 170.15680 127.33759 106.50911 1.000 172.61162 138 THR B CA 1
ATOM 5364 C C . THR B 1 138 ? 171.22844 128.18248 105.83512 1.000 168.01599 138 THR B C 1
ATOM 5365 O O . THR B 1 138 ? 172.02650 128.83892 106.51183 1.000 169.21181 138 THR B O 1
ATOM 5369 N N . GLY B 1 139 ? 171.24323 128.16312 104.50256 1.000 163.87194 139 GLY B N 1
ATOM 5370 C CA . GLY B 1 139 ? 172.21111 128.90113 103.72340 1.000 160.15569 139 GLY B CA 1
ATOM 5371 C C . GLY B 1 139 ? 171.98010 130.40223 103.70427 1.000 158.57894 139 GLY B C 1
ATOM 5372 O O . GLY B 1 139 ? 171.21607 130.94697 104.50979 1.000 157.51618 139 GLY B O 1
ATOM 5373 N N . PRO B 1 140 ? 172.69505 131.10299 102.81467 1.000 157.08965 140 PRO B N 1
ATOM 5374 C CA . PRO B 1 140 ? 172.52652 132.55949 102.69240 1.000 150.92129 140 PRO B CA 1
ATOM 5375 C C . PRO B 1 140 ? 171.11129 132.95523 102.28897 1.000 150.48093 140 PRO B C 1
ATOM 5376 O O . PRO B 1 140 ? 170.44972 132.27237 101.50409 1.000 154.56043 140 PRO B O 1
ATOM 5380 N N . LEU B 1 141 ? 170.65440 134.07538 102.84079 1.000 145.02321 141 LEU B N 1
ATOM 5381 C CA . LEU B 1 141 ? 169.29927 134.56680 102.64123 1.000 140.16447 141 LEU B CA 1
ATOM 5382 C C . LEU B 1 141 ? 169.31033 135.83804 101.80295 1.000 133.11407 141 LEU B C 1
ATOM 5383 O O . LEU B 1 141 ? 170.17275 136.70389 101.97967 1.000 133.58301 141 LEU B O 1
ATOM 5388 N N . GLN B 1 142 ? 168.34551 135.94397 100.89406 1.000 127.24733 142 GLN B N 1
ATOM 5389 C CA . GLN B 1 142 ? 168.15996 137.12906 100.06772 1.000 122.84000 142 GLN B CA 1
ATOM 5390 C C . GLN B 1 142 ? 167.04595 137.96962 100.67564 1.000 121.63262 142 GLN B C 1
ATOM 5391 O O . GLN B 1 142 ? 165.96675 137.44706 100.97387 1.000 126.23726 142 GLN B O 1
ATOM 5397 N N . GLN B 1 143 ? 167.29997 139.26485 100.86053 1.000 115.56261 143 GLN B N 1
ATOM 5398 C CA . GLN B 1 143 ? 166.32035 140.14792 101.47187 1.000 111.57044 143 GLN B CA 1
ATOM 5399 C C . GLN B 1 143 ? 166.17575 141.41695 100.64563 1.000 106.31278 143 GLN B C 1
ATOM 5400 O O . GLN B 1 143 ? 167.13700 141.89865 100.03519 1.000 107.48440 143 GLN B O 1
ATOM 5406 N N . LEU B 1 144 ? 164.95700 141.95678 100.64566 1.000 100.62826 144 LEU B N 1
ATOM 5407 C CA . LEU B 1 144 ? 164.61627 143.16161 99.90503 1.000 96.14401 144 LEU B CA 1
ATOM 5408 C C . LEU B 1 144 ? 163.92145 144.15209 100.82760 1.000 93.40661 144 LEU B C 1
ATOM 5409 O O . LEU B 1 144 ? 163.04282 143.77805 101.61027 1.000 95.04817 144 LEU B O 1
ATOM 5414 N N . ILE B 1 145 ? 164.32391 145.41562 100.72727 1.000 88.45786 145 ILE B N 1
ATOM 5415 C CA . ILE B 1 145 ? 163.72796 146.51704 101.47283 1.000 84.43685 145 ILE B CA 1
ATOM 5416 C C . ILE B 1 145 ? 163.15521 147.49799 100.45970 1.000 86.31008 145 ILE B C 1
ATOM 5417 O O . ILE B 1 145 ? 163.85406 147.90107 99.52187 1.000 87.90410 145 ILE B O 1
ATOM 5422 N N . PHE B 1 146 ? 161.89277 147.88137 100.64002 1.000 83.66646 146 PHE B N 1
ATOM 5423 C CA . PHE B 1 146 ? 161.24977 148.85702 99.76902 1.000 81.56515 146 PHE B CA 1
ATOM 5424 C C . PHE B 1 146 ? 161.04675 150.15961 100.52905 1.000 84.22484 146 PHE B C 1
ATOM 5425 O O . PHE B 1 146 ? 160.52519 150.15317 101.64538 1.000 84.91301 146 PHE B O 1
ATOM 5433 N N . VAL B 1 147 ? 161.46815 151.27202 99.93500 1.000 83.37885 147 VAL B N 1
ATOM 5434 C CA . VAL B 1 147 ? 161.32335 152.58880 100.54781 1.000 79.05661 147 VAL B CA 1
ATOM 5435 C C . VAL B 1 147 ? 160.51123 153.46133 99.60286 1.000 82.65534 147 VAL B C 1
ATOM 5436 O O . VAL B 1 147 ? 160.93101 153.70981 98.46579 1.000 87.37473 147 VAL B O 1
ATOM 5440 N N . ASP B 1 148 ? 159.35336 153.92563 100.06738 1.000 80.12707 148 ASP B N 1
ATOM 5441 C CA . ASP B 1 148 ? 158.48552 154.79518 99.28480 1.000 82.63244 148 ASP B CA 1
ATOM 5442 C C . ASP B 1 148 ? 158.40686 156.15873 99.95807 1.000 82.37286 148 ASP B C 1
ATOM 5443 O O . ASP B 1 148 ? 158.21346 156.24926 101.17691 1.000 81.83926 148 ASP B O 1
ATOM 5448 N N . VAL B 1 149 ? 158.55751 157.21004 99.15689 1.000 84.20167 149 VAL B N 1
ATOM 5449 C CA . VAL B 1 149 ? 158.51345 158.59508 99.61011 1.000 82.43092 149 VAL B CA 1
ATOM 5450 C C . VAL B 1 149 ? 157.40927 159.29823 98.83099 1.000 88.02115 149 VAL B C 1
ATOM 5451 O O . VAL B 1 149 ? 157.33253 159.16720 97.60191 1.000 92.77992 149 VAL B O 1
ATOM 5455 N N . ALA B 1 150 ? 156.55689 160.04091 99.53928 1.000 84.77670 150 ALA B N 1
ATOM 5456 C CA . ALA B 1 150 ? 155.44526 160.71970 98.89114 1.000 85.78872 150 ALA B CA 1
ATOM 5457 C C . ALA B 1 150 ? 155.10630 161.98846 99.65810 1.000 87.78599 150 ALA B C 1
ATOM 5458 O O . ALA B 1 150 ? 155.55645 162.19822 100.78711 1.000 85.84338 150 ALA B O 1
ATOM 5460 N N . SER B 1 151 ? 154.34196 162.85919 99.00449 1.000 95.28310 151 SER B N 1
ATOM 5461 C CA . SER B 1 151 ? 153.91224 164.11249 99.60468 1.000 99.26605 151 SER B CA 1
ATOM 5462 C C . SER B 1 151 ? 152.55092 164.48196 99.03032 1.000 107.52029 151 SER B C 1
ATOM 5463 O O . SER B 1 151 ? 152.03030 163.81538 98.13137 1.000 110.43720 151 SER B O 1
ATOM 5466 N N . MET B 1 152 ? 151.97469 165.55674 99.55968 1.000 111.10318 152 MET B N 1
ATOM 5467 C CA . MET B 1 152 ? 150.64058 166.00433 99.17349 1.000 113.58018 152 MET B CA 1
ATOM 5468 C C . MET B 1 152 ? 150.65481 167.52113 98.99904 1.000 115.45108 152 MET B C 1
ATOM 5469 O O . MET B 1 152 ? 149.78906 168.24300 99.49448 1.000 117.08237 152 MET B O 1
ATOM 5474 N N . ALA B 1 153 ? 151.65741 168.02144 98.27683 1.000 117.04746 153 ALA B N 1
ATOM 5475 C CA . ALA B 1 153 ? 151.85173 169.45385 98.13793 1.000 117.40940 153 ALA B CA 1
ATOM 5476 C C . ALA B 1 153 ? 151.58652 169.90212 96.70299 1.000 121.44952 153 ALA B C 1
ATOM 5477 O O . ALA B 1 153 ? 151.81926 169.14197 95.75794 1.000 122.34204 153 ALA B O 1
ATOM 5479 N N . PRO B 1 154 ? 151.08595 171.12723 96.50550 1.000 121.88947 154 PRO B N 1
ATOM 5480 C CA . PRO B 1 154 ? 150.83536 171.59163 95.13164 1.000 124.21266 154 PRO B CA 1
ATOM 5481 C C . PRO B 1 154 ? 152.10021 171.93561 94.36344 1.000 126.69555 154 PRO B C 1
ATOM 5482 O O . PRO B 1 154 ? 152.14518 171.71729 93.14649 1.000 126.70849 154 PRO B O 1
ATOM 5486 N N . LEU B 1 155 ? 153.12792 172.46484 95.02760 1.000 126.48734 155 LEU B N 1
ATOM 5487 C CA . LEU B 1 155 ? 154.35432 172.87712 94.35384 1.000 125.26828 155 LEU B CA 1
ATOM 5488 C C . LEU B 1 155 ? 155.46007 171.83238 94.44793 1.000 124.34784 155 LEU B C 1
ATOM 5489 O O . LEU B 1 155 ? 155.99304 171.40350 93.42045 1.000 123.53552 155 LEU B O 1
ATOM 5494 N N . GLY B 1 156 ? 155.81572 171.41458 95.64980 1.000 122.73756 156 GLY B N 1
ATOM 5495 C CA . GLY B 1 156 ? 156.79638 170.35906 95.81895 1.000 119.93893 156 GLY B CA 1
ATOM 5496 C C . GLY B 1 156 ? 157.48854 170.46137 97.16036 1.000 116.96428 156 GLY B C 1
ATOM 5497 O O . GLY B 1 156 ? 157.29885 171.40674 97.92290 1.000 117.09287 156 GLY B O 1
ATOM 5498 N N . ALA B 1 157 ? 158.31081 169.44986 97.43930 1.000 113.68178 157 ALA B N 1
ATOM 5499 C CA . ALA B 1 157 ? 159.14831 169.41936 98.62951 1.000 110.32272 157 ALA B CA 1
ATOM 5500 C C . ALA B 1 157 ? 160.54047 168.93333 98.24372 1.000 108.91217 157 ALA B C 1
ATOM 5501 O O . ALA B 1 157 ? 160.80257 168.58306 97.08870 1.000 109.32838 157 ALA B O 1
ATOM 5503 N N . GLN B 1 158 ? 161.44155 168.91341 99.22605 1.000 105.94211 158 GLN B N 1
ATOM 5504 C CA . GLN B 1 158 ? 162.81092 168.45455 99.03695 1.000 103.63749 158 GLN B CA 1
ATOM 5505 C C . GLN B 1 158 ? 163.17117 167.47020 100.14022 1.000 101.14814 158 GLN B C 1
ATOM 5506 O O . GLN B 1 158 ? 162.85083 167.69492 101.31127 1.000 100.77288 158 GLN B O 1
ATOM 5512 N N . TYR B 1 159 ? 163.83752 166.37947 99.76334 1.000 98.67070 159 TYR B N 1
ATOM 5513 C CA . TYR B 1 159 ? 164.19031 165.32728 100.70669 1.000 96.60617 159 TYR B CA 1
ATOM 5514 C C . TYR B 1 159 ? 165.56061 164.76080 100.35808 1.000 98.93145 159 TYR B C 1
ATOM 5515 O O . TYR B 1 159 ? 166.01578 164.83532 99.21406 1.000 101.33212 159 TYR B O 1
ATOM 5524 N N . LYS B 1 160 ? 166.21627 164.18910 101.37025 1.000 96.32588 160 LYS B N 1
ATOM 5525 C CA . LYS B 1 160 ? 167.51725 163.54481 101.22608 1.000 92.87334 160 LYS B CA 1
ATOM 5526 C C . LYS B 1 160 ? 167.48046 162.20715 101.94969 1.000 89.85761 160 LYS B C 1
ATOM 5527 O O . LYS B 1 160 ? 167.13692 162.15101 103.13483 1.000 88.72968 160 LYS B O 1
ATOM 5533 N N . LEU B 1 161 ? 167.83912 161.13993 101.23846 1.000 86.54603 161 LEU B N 1
ATOM 5534 C CA . LEU B 1 161 ? 167.79014 159.77646 101.74962 1.000 87.97381 161 LEU B CA 1
ATOM 5535 C C . LEU B 1 161 ? 169.19125 159.17959 101.77734 1.000 89.93073 161 LEU B C 1
ATOM 5536 O O . LEU B 1 161 ? 169.95856 159.33483 100.82190 1.000 91.44680 161 LEU B O 1
ATOM 5541 N N . LEU B 1 162 ? 169.52472 158.49640 102.87293 1.000 87.74165 162 LEU B N 1
ATOM 5542 C CA . LEU B 1 162 ? 170.80639 157.80469 102.97780 1.000 86.79733 162 LEU B CA 1
ATOM 5543 C C . LEU B 1 162 ? 170.59376 156.52500 103.77284 1.000 85.99558 162 LEU B C 1
ATOM 5544 O O . LEU B 1 162 ? 170.19949 156.57533 104.94097 1.000 85.14188 162 LEU B O 1
ATOM 5549 N N . VAL B 1 163 ? 170.86348 155.38265 103.14603 1.000 85.18986 163 VAL B N 1
ATOM 5550 C CA . VAL B 1 163 ? 170.63658 154.07125 103.74575 1.000 82.95694 163 VAL B CA 1
ATOM 5551 C C . VAL B 1 163 ? 171.97979 153.36028 103.83100 1.000 85.72396 163 VAL B C 1
ATOM 5552 O O . VAL B 1 163 ? 172.63970 153.14796 102.80584 1.000 88.41539 163 VAL B O 1
ATOM 5556 N N . THR B 1 164 ? 172.38515 152.99270 105.04695 1.000 84.99970 164 THR B N 1
ATOM 5557 C CA . THR B 1 164 ? 173.71095 152.42906 105.26453 1.000 87.13792 164 THR B CA 1
ATOM 5558 C C . THR B 1 164 ? 173.64513 151.27394 106.25408 1.000 83.91700 164 THR B C 1
ATOM 5559 O O . THR B 1 164 ? 172.78745 151.23755 107.13771 1.000 83.99788 164 THR B O 1
ATOM 5563 N N . LYS B 1 165 ? 174.56913 150.33060 106.10057 1.000 81.17060 165 LYS B N 1
ATOM 5564 C CA . LYS B 1 165 ? 174.66050 149.21131 107.02366 1.000 78.15551 165 LYS B CA 1
ATOM 5565 C C . LYS B 1 165 ? 175.44367 149.61328 108.27188 1.000 80.93542 165 LYS B C 1
ATOM 5566 O O . LYS B 1 165 ? 176.18789 150.59767 108.28084 1.000 85.14785 165 LYS B O 1
ATOM 5572 N N . LEU B 1 166 ? 175.26746 148.83486 109.33691 1.000 79.59257 166 LEU B N 1
ATOM 5573 C CA . LEU B 1 166 ? 175.96078 149.06706 110.59652 1.000 82.16658 166 LEU B CA 1
ATOM 5574 C C . LEU B 1 166 ? 177.11415 148.08276 110.73584 1.000 92.10524 166 LEU B C 1
ATOM 5575 O O . LEU B 1 166 ? 176.92125 146.86935 110.60506 1.000 95.64945 166 LEU B O 1
ATOM 5580 N N . LYS B 1 167 ? 178.30951 148.60929 111.00069 1.000 93.98411 167 LYS B N 1
ATOM 5581 C CA . LYS B 1 167 ? 179.49923 147.77932 111.14461 1.000 93.42329 167 LYS B CA 1
ATOM 5582 C C . LYS B 1 167 ? 179.70320 147.30057 112.57691 1.000 94.73975 167 LYS B C 1
ATOM 5583 O O . LYS B 1 167 ? 180.15792 146.17186 112.79229 1.000 97.40314 167 LYS B O 1
ATOM 5589 N N . HIS B 1 168 ? 179.37670 148.13437 113.56030 1.000 92.26983 168 HIS B N 1
ATOM 5590 C CA . HIS B 1 168 ? 179.56877 147.81690 114.97350 1.000 93.37058 168 HIS B CA 1
ATOM 5591 C C . HIS B 1 168 ? 178.19217 147.69980 115.61999 1.000 93.39119 168 HIS B C 1
ATOM 5592 O O . HIS B 1 168 ? 177.56211 148.70899 115.94909 1.000 91.72272 168 HIS B O 1
ATOM 5599 N N . PHE B 1 169 ? 177.72848 146.46159 115.80041 1.000 91.19189 169 PHE B N 1
ATOM 5600 C CA . PHE B 1 169 ? 176.40144 146.19977 116.33597 1.000 86.57775 169 PHE B CA 1
ATOM 5601 C C . PHE B 1 169 ? 176.40089 145.38542 117.62171 1.000 88.55670 169 PHE B C 1
ATOM 5602 O O . PHE B 1 169 ? 175.43831 145.48594 118.39050 1.000 88.07939 169 PHE B O 1
ATOM 5610 N N . GLN B 1 170 ? 177.44288 144.60313 117.88752 1.000 89.69714 170 GLN B N 1
ATOM 5611 C CA . GLN B 1 170 ? 177.46504 143.67305 119.00819 1.000 90.04950 170 GLN B CA 1
ATOM 5612 C C . GLN B 1 170 ? 178.45329 144.15300 120.06180 1.000 89.67360 170 GLN B C 1
ATOM 5613 O O . GLN B 1 170 ? 179.62779 144.38856 119.75844 1.000 90.32195 170 GLN B O 1
ATOM 5619 N N . LEU B 1 171 ? 177.97239 144.29520 121.29393 1.000 86.81808 171 LEU B N 1
ATOM 5620 C CA . LEU B 1 171 ? 178.82869 144.64762 122.41679 1.000 82.89243 171 LEU B CA 1
ATOM 5621 C C . LEU B 1 171 ? 179.58567 143.42223 122.91202 1.000 88.57427 171 LEU B C 1
ATOM 5622 O O . LEU B 1 171 ? 179.06552 142.30309 122.89432 1.000 91.93414 171 LEU B O 1
ATOM 5627 N N . ARG B 1 172 ? 180.82234 143.63827 123.34863 1.000 89.16298 172 ARG B N 1
ATOM 5628 C CA . ARG B 1 172 ? 181.66632 142.57952 123.88053 1.000 90.16056 172 ARG B CA 1
ATOM 5629 C C . ARG B 1 172 ? 181.97195 142.84577 125.34943 1.000 91.00137 172 ARG B C 1
ATOM 5630 O O . ARG B 1 172 ? 181.70421 143.92584 125.88258 1.000 90.31483 172 ARG B O 1
ATOM 5638 N N . THR B 1 173 ? 182.54080 141.83493 126.00228 1.000 91.83169 173 THR B N 1
ATOM 5639 C CA . THR B 1 173 ? 182.79561 141.89352 127.43497 1.000 89.31767 173 THR B CA 1
ATOM 5640 C C . THR B 1 173 ? 184.03115 142.74472 127.70502 1.000 91.79737 173 THR B C 1
ATOM 5641 O O . THR B 1 173 ? 185.07507 142.54535 127.07263 1.000 92.94113 173 THR B O 1
ATOM 5645 N N . ASN B 1 174 ? 183.89126 143.69913 128.63935 1.000 91.29614 174 ASN B N 1
ATOM 5646 C CA . ASN B 1 174 ? 184.95532 144.61590 129.07479 1.000 91.02751 174 ASN B CA 1
ATOM 5647 C C . ASN B 1 174 ? 185.49659 145.44157 127.90673 1.000 93.15526 174 ASN B C 1
ATOM 5648 O O . ASN B 1 174 ? 186.70694 145.57108 127.71068 1.000 93.40645 174 ASN B O 1
ATOM 5653 N N . VAL B 1 175 ? 184.57701 146.00826 127.12851 1.000 93.80955 175 VAL B N 1
ATOM 5654 C CA . VAL B 1 175 ? 184.91034 146.88885 126.01428 1.000 91.00426 175 VAL B CA 1
ATOM 5655 C C . VAL B 1 175 ? 183.93871 148.06181 126.04830 1.000 92.78605 175 VAL B C 1
ATOM 5656 O O . VAL B 1 175 ? 182.72127 147.86498 126.12783 1.000 94.44895 175 VAL B O 1
ATOM 5660 N N . ALA B 1 176 ? 184.47641 149.27862 126.01965 1.000 90.15838 176 ALA B N 1
ATOM 5661 C CA . ALA B 1 176 ? 183.68744 150.49580 126.14984 1.000 90.28437 176 ALA B CA 1
ATOM 5662 C C . ALA B 1 176 ? 183.47939 151.11552 124.77495 1.000 89.95197 176 ALA B C 1
ATOM 5663 O O . ALA B 1 176 ? 184.42838 151.23510 123.99273 1.000 91.37700 176 ALA B O 1
ATOM 5665 N N . PHE B 1 177 ? 182.24186 151.50437 124.48449 1.000 84.77469 177 PHE B N 1
ATOM 5666 C CA . PHE B 1 177 ? 181.90600 152.12382 123.21346 1.000 81.93836 177 PHE B CA 1
ATOM 5667 C C . PHE B 1 177 ? 181.85387 153.64228 123.36182 1.000 84.76615 177 PHE B C 1
ATOM 5668 O O . PHE B 1 177 ? 182.03537 154.19149 124.44973 1.000 88.60345 177 PHE B O 1
ATOM 5676 N N . HIS B 1 178 ? 181.57304 154.31853 122.24515 1.000 83.75026 178 HIS B N 1
ATOM 5677 C CA . HIS B 1 178 ? 181.48897 155.78040 122.18192 1.000 81.53938 178 HIS B CA 1
ATOM 5678 C C . HIS B 1 178 ? 180.54108 156.13135 121.03623 1.000 80.89568 178 HIS B C 1
ATOM 5679 O O . HIS B 1 178 ? 180.96300 156.19461 119.87843 1.000 83.67966 178 HIS B O 1
ATOM 5686 N N . PHE B 1 179 ? 179.27456 156.35542 121.36608 1.000 76.09630 179 PHE B N 1
ATOM 5687 C CA . PHE B 1 179 ? 178.26321 156.73491 120.39242 1.000 70.68719 179 PHE B CA 1
ATOM 5688 C C . PHE B 1 179 ? 177.70716 158.11372 120.74904 1.000 71.63096 179 PHE B C 1
ATOM 5689 O O . PHE B 1 179 ? 178.21991 158.80792 121.63215 1.000 74.53272 179 PHE B O 1
ATOM 5697 N N . THR B 1 180 ? 176.64389 158.51173 120.05456 1.000 71.27699 180 THR B N 1
ATOM 5698 C CA . THR B 1 180 ? 176.01473 159.80858 120.28288 1.000 68.36379 180 THR B CA 1
ATOM 5699 C C . THR B 1 180 ? 174.53115 159.70440 119.95860 1.000 68.35962 180 THR B C 1
ATOM 5700 O O . THR B 1 180 ? 174.14992 159.29748 118.85631 1.000 73.15056 180 THR B O 1
ATOM 5704 N N . ALA B 1 181 ? 173.69919 160.03221 120.94038 1.000 64.09126 181 ALA B N 1
ATOM 5705 C CA . ALA B 1 181 ? 172.25488 159.94688 120.81529 1.000 60.04198 181 ALA B CA 1
ATOM 5706 C C . ALA B 1 181 ? 171.64180 161.33564 120.64424 1.000 66.71222 181 ALA B C 1
ATOM 5707 O O . ALA B 1 181 ? 172.32835 162.36422 120.66417 1.000 76.07071 181 ALA B O 1
ATOM 5709 N N . SER B 1 182 ? 170.31700 161.35005 120.54152 1.000 60.79148 182 SER B N 1
ATOM 5710 C CA . SER B 1 182 ? 169.52687 162.52330 120.19566 1.000 61.79424 182 SER B CA 1
ATOM 5711 C C . SER B 1 182 ? 168.06990 162.21462 120.54488 1.000 66.87976 182 SER B C 1
ATOM 5712 O O . SER B 1 182 ? 167.68766 161.03905 120.58212 1.000 68.58010 182 SER B O 1
ATOM 5715 N N . PRO B 1 183 ? 167.23453 163.22900 120.81750 1.000 70.24566 183 PRO B N 1
ATOM 5716 C CA . PRO B 1 183 ? 165.83591 162.93740 121.18361 1.000 67.81586 183 PRO B CA 1
ATOM 5717 C C . PRO B 1 183 ? 164.97530 162.44426 120.03075 1.000 62.74572 183 PRO B C 1
ATOM 5718 O O . PRO B 1 183 ? 163.87826 161.92977 120.28458 1.000 61.76080 183 PRO B O 1
ATOM 5722 N N . SER B 1 184 ? 165.42521 162.57976 118.78292 1.000 62.41130 184 SER B N 1
ATOM 5723 C CA . SER B 1 184 ? 164.71097 162.02592 117.63929 1.000 64.82120 184 SER B CA 1
ATOM 5724 C C . SER B 1 184 ? 165.54440 160.96916 116.92404 1.000 70.09664 184 SER B C 1
ATOM 5725 O O . SER B 1 184 ? 165.30184 160.68037 115.74782 1.000 71.43408 184 SER B O 1
ATOM 5728 N N . GLN B 1 185 ? 166.51269 160.37520 117.62443 1.000 70.34832 185 GLN B N 1
ATOM 5729 C CA . GLN B 1 185 ? 167.33709 159.28723 117.08959 1.000 63.02114 185 GLN B CA 1
ATOM 5730 C C . GLN B 1 185 ? 167.63175 158.30955 118.21769 1.000 61.98505 185 GLN B C 1
ATOM 5731 O O . GLN B 1 185 ? 168.68305 158.37966 118.86619 1.000 70.11585 185 GLN B O 1
ATOM 5737 N N . PRO B 1 186 ? 166.72086 157.37549 118.48475 1.000 57.74947 186 PRO B N 1
ATOM 5738 C CA . PRO B 1 186 ? 166.94752 156.40860 119.56192 1.000 61.12645 186 PRO B CA 1
ATOM 5739 C C . PRO B 1 186 ? 167.74072 155.20242 119.07982 1.000 61.61332 186 PRO B C 1
ATOM 5740 O O . PRO B 1 186 ? 167.74587 154.85202 117.89803 1.000 64.31778 186 PRO B O 1
ATOM 5744 N N . GLN B 1 187 ? 168.42767 154.56224 120.02540 1.000 56.58875 187 GLN B N 1
ATOM 5745 C CA . GLN B 1 187 ? 169.42703 153.55961 119.68470 1.000 54.06340 187 GLN B CA 1
ATOM 5746 C C . GLN B 1 187 ? 169.14038 152.26249 120.42551 1.000 59.55075 187 GLN B C 1
ATOM 5747 O O . GLN B 1 187 ? 168.48146 152.25133 121.46617 1.000 62.95507 187 GLN B O 1
ATOM 5753 N N . TYR B 1 188 ? 169.64706 151.16197 119.87104 1.000 58.13654 188 TYR B N 1
ATOM 5754 C CA . TYR B 1 188 ? 169.55010 149.86495 120.52426 1.000 56.50927 188 TYR B CA 1
ATOM 5755 C C . TYR B 1 188 ? 170.71120 148.98594 120.07928 1.000 61.25953 188 TYR B C 1
ATOM 5756 O O . TYR B 1 188 ? 171.18973 149.08337 118.94601 1.000 65.98828 188 TYR B O 1
ATOM 5765 N N . PHE B 1 189 ? 171.15619 148.12870 120.99472 1.000 65.10316 189 PHE B N 1
ATOM 5766 C CA . PHE B 1 189 ? 172.27383 147.22674 120.76096 1.000 67.37353 189 PHE B CA 1
ATOM 5767 C C . PHE B 1 189 ? 171.91697 145.85005 121.30339 1.000 69.66533 189 PHE B C 1
ATOM 5768 O O . PHE B 1 189 ? 170.93442 145.68052 122.02864 1.000 72.46218 189 PHE B O 1
ATOM 5776 N N . LEU B 1 190 ? 172.74579 144.86586 120.96574 1.000 70.11429 190 LEU B N 1
ATOM 5777 C CA . LEU B 1 190 ? 172.50753 143.47057 121.30689 1.000 74.75998 190 LEU B CA 1
ATOM 5778 C C . LEU B 1 190 ? 173.66393 142.94678 122.14722 1.000 74.83492 190 LEU B C 1
ATOM 5779 O O . LEU B 1 190 ? 174.82223 143.30649 121.91345 1.000 76.68297 190 LEU B O 1
ATOM 5784 N N . TYR B 1 191 ? 173.35182 142.09628 123.12663 1.000 75.32043 191 TYR B N 1
ATOM 5785 C CA . TYR B 1 191 ? 174.39085 141.44101 123.90804 1.000 76.04135 191 TYR B CA 1
ATOM 5786 C C . TYR B 1 191 ? 174.04455 139.97162 124.09361 1.000 79.23643 191 TYR B C 1
ATOM 5787 O O . TYR B 1 191 ? 172.87777 139.61472 124.29385 1.000 80.48981 191 TYR B O 1
ATOM 5796 N N . LYS B 1 192 ? 175.07672 139.13095 124.02965 1.000 81.99036 192 LYS B N 1
ATOM 5797 C CA . LYS B 1 192 ? 174.96781 137.68810 124.19399 1.000 82.23252 192 LYS B CA 1
ATOM 5798 C C . LYS B 1 192 ? 175.72441 137.26944 125.44657 1.000 86.90781 192 LYS B C 1
ATOM 5799 O O . LYS B 1 192 ? 176.84784 137.72968 125.67794 1.000 90.28802 192 LYS B O 1
ATOM 5805 N N . PHE B 1 193 ? 175.10368 136.41229 126.25504 1.000 88.51735 193 PHE B N 1
ATOM 5806 C CA . PHE B 1 193 ? 175.74372 135.91124 127.45944 1.000 89.34135 193 PHE B CA 1
ATOM 5807 C C . PHE B 1 193 ? 176.89019 134.96341 127.10530 1.000 94.68936 193 PHE B C 1
ATOM 5808 O O . PHE B 1 193 ? 176.81553 134.22531 126.11919 1.000 97.24501 193 PHE B O 1
ATOM 5816 N N . PRO B 1 194 ? 177.96798 134.96493 127.89843 1.000 94.51921 194 PRO B N 1
ATOM 5817 C CA . PRO B 1 194 ? 179.03283 133.97052 127.70048 1.000 94.89611 194 PRO B CA 1
ATOM 5818 C C . PRO B 1 194 ? 178.66019 132.59648 128.23898 1.000 97.55266 194 PRO B C 1
ATOM 5819 O O . PRO B 1 194 ? 177.52053 132.36725 128.65703 1.000 100.34427 194 PRO B O 1
ATOM 5823 N N . LYS B 1 195 ? 179.62140 131.67329 128.24590 1.000 99.38188 195 LYS B N 1
ATOM 5824 C CA . LYS B 1 195 ? 179.35292 130.30785 128.67660 1.000 105.41093 195 LYS B CA 1
ATOM 5825 C C . LYS B 1 195 ? 179.59357 130.09521 130.16435 1.000 107.21040 195 LYS B C 1
ATOM 5826 O O . LYS B 1 195 ? 179.10077 129.10804 130.72218 1.000 108.42932 195 LYS B O 1
ATOM 5832 N N . ASP B 1 196 ? 180.33375 130.98930 130.81461 1.000 107.55149 196 ASP B N 1
ATOM 5833 C CA . ASP B 1 196 ? 180.62371 130.89757 132.24089 1.000 108.49139 196 ASP B CA 1
ATOM 5834 C C . ASP B 1 196 ? 179.95358 131.98877 133.05887 1.000 104.79435 196 ASP B C 1
ATOM 5835 O O . ASP B 1 196 ? 179.48649 131.71960 134.16893 1.000 105.53023 196 ASP B O 1
ATOM 5840 N N . VAL B 1 197 ? 179.93949 133.22209 132.54237 1.000 100.66782 197 VAL B N 1
ATOM 5841 C CA . VAL B 1 197 ? 179.30130 134.34386 133.22434 1.000 94.45811 197 VAL B CA 1
ATOM 5842 C C . VAL B 1 197 ? 177.79854 134.10794 133.31433 1.000 92.68043 197 VAL B C 1
ATOM 5843 O O . VAL B 1 197 ? 177.13984 133.79991 132.31276 1.000 94.05170 197 VAL B O 1
ATOM 5847 N N . ASP B 1 198 ? 177.24675 134.24690 134.52466 1.000 88.92350 198 ASP B N 1
ATOM 5848 C CA . ASP B 1 198 ? 175.81417 134.10157 134.74816 1.000 88.44269 198 ASP B CA 1
ATOM 5849 C C . ASP B 1 198 ? 175.14048 135.37974 135.22968 1.000 86.80968 198 ASP B C 1
ATOM 5850 O O . ASP B 1 198 ? 173.92625 135.36522 135.47009 1.000 88.73968 198 ASP B O 1
ATOM 5855 N N . SER B 1 199 ? 175.87011 136.48985 135.32359 1.000 83.44243 199 SER B N 1
ATOM 5856 C CA . SER B 1 199 ? 175.28721 137.76698 135.71125 1.000 80.40561 199 SER B CA 1
ATOM 5857 C C . SER B 1 199 ? 176.18267 138.88460 135.20032 1.000 81.14975 199 SER B C 1
ATOM 5858 O O . SER B 1 199 ? 177.40700 138.74415 135.15329 1.000 86.98978 199 SER B O 1
ATOM 5861 N N . VAL B 1 200 ? 175.55869 140.00398 134.84235 1.000 77.92625 200 VAL B N 1
ATOM 5862 C CA . VAL B 1 200 ? 176.25903 141.13136 134.23341 1.000 76.65302 200 VAL B CA 1
ATOM 5863 C C . VAL B 1 200 ? 175.75322 142.43493 134.83536 1.000 75.51554 200 VAL B C 1
ATOM 5864 O O . VAL B 1 200 ? 174.56598 142.57374 135.14997 1.000 79.40723 200 VAL B O 1
ATOM 5868 N N . ILE B 1 201 ? 176.66334 143.39016 135.00832 1.000 71.35563 201 ILE B N 1
ATOM 5869 C CA . ILE B 1 201 ? 176.31874 144.75048 135.39971 1.000 70.96314 201 ILE B CA 1
ATOM 5870 C C . ILE B 1 201 ? 176.57272 145.66059 134.20475 1.000 77.72835 201 ILE B C 1
ATOM 5871 O O . ILE B 1 201 ? 177.68015 145.68031 133.65058 1.000 80.74086 201 ILE B O 1
ATOM 5876 N N . ILE B 1 202 ? 175.54136 146.39620 133.80050 1.000 77.91143 202 ILE B N 1
ATOM 5877 C CA . ILE B 1 202 ? 175.62498 147.37672 132.72595 1.000 76.25013 202 ILE B CA 1
ATOM 5878 C C . ILE B 1 202 ? 175.73097 148.75556 133.35981 1.000 71.98046 202 ILE B C 1
ATOM 5879 O O . ILE B 1 202 ? 174.86600 149.14763 134.15299 1.000 71.82688 202 ILE B O 1
ATOM 5884 N N . LYS B 1 203 ? 176.78514 149.49193 133.01478 1.000 69.79664 203 LYS B N 1
ATOM 5885 C CA . LYS B 1 203 ? 177.04517 150.81502 133.56696 1.000 73.98774 203 LYS B CA 1
ATOM 5886 C C . LYS B 1 203 ? 177.02009 151.82111 132.42696 1.000 77.54165 203 LYS B C 1
ATOM 5887 O O . LYS B 1 203 ? 177.79714 151.70144 131.47327 1.000 81.75444 203 LYS B O 1
ATOM 5893 N N . VAL B 1 204 ? 176.13207 152.80819 132.52544 1.000 74.11042 204 VAL B N 1
ATOM 5894 C CA . VAL B 1 204 ? 175.98535 153.84695 131.51290 1.000 68.83016 204 VAL B CA 1
ATOM 5895 C C . VAL B 1 204 ? 176.32210 155.18136 132.16372 1.000 69.27943 204 VAL B C 1
ATOM 5896 O O . VAL B 1 204 ? 175.81779 155.49536 133.24877 1.000 71.70106 204 VAL B O 1
ATOM 5900 N N . VAL B 1 205 ? 177.17648 155.95878 131.49900 1.000 72.02902 205 VAL B N 1
ATOM 5901 C CA . VAL B 1 205 ? 177.75952 157.18158 132.04331 1.000 72.15548 205 VAL B CA 1
ATOM 5902 C C . VAL B 1 205 ? 177.65342 158.27063 130.97959 1.000 73.93196 205 VAL B C 1
ATOM 5903 O O . VAL B 1 205 ? 178.11592 158.08175 129.84744 1.000 75.73985 205 VAL B O 1
ATOM 5907 N N . SER B 1 206 ? 177.00785 159.38757 131.32770 1.000 72.55022 206 SER B N 1
ATOM 5908 C CA . SER B 1 206 ? 176.89561 160.55550 130.46325 1.000 70.44197 206 SER B CA 1
ATOM 5909 C C . SER B 1 206 ? 178.08814 161.48146 130.70715 1.000 76.63986 206 SER B C 1
ATOM 5910 O O . SER B 1 206 ? 179.05790 161.10614 131.36857 1.000 79.66286 206 SER B O 1
ATOM 5913 N N . GLU B 1 207 ? 178.04710 162.71016 130.18861 1.000 83.83359 207 GLU B N 1
ATOM 5914 C CA . GLU B 1 207 ? 179.20178 163.57699 130.39010 1.000 89.68822 207 GLU B CA 1
ATOM 5915 C C . GLU B 1 207 ? 178.88291 164.86919 131.12701 1.000 87.91771 207 GLU B C 1
ATOM 5916 O O . GLU B 1 207 ? 179.48165 165.12519 132.17876 1.000 82.92786 207 GLU B O 1
ATOM 5922 N N . MET B 1 208 ? 177.95297 165.69446 130.63793 1.000 90.19807 208 MET B N 1
ATOM 5923 C CA . MET B 1 208 ? 177.81343 166.98544 131.30540 1.000 87.36132 208 MET B CA 1
ATOM 5924 C C . MET B 1 208 ? 176.81287 166.96608 132.45533 1.000 84.15546 208 MET B C 1
ATOM 5925 O O . MET B 1 208 ? 177.19910 166.79841 133.61681 1.000 85.92436 208 MET B O 1
ATOM 5930 N N . ALA B 1 209 ? 175.52566 167.12890 132.13978 1.000 78.31870 209 ALA B N 1
ATOM 5931 C CA . ALA B 1 209 ? 174.44197 166.90268 133.08924 1.000 77.88668 209 ALA B CA 1
ATOM 5932 C C . ALA B 1 209 ? 173.16334 166.48440 132.37352 1.000 78.11710 209 ALA B C 1
ATOM 5933 O O . ALA B 1 209 ? 172.34179 165.74107 132.91977 1.000 76.10862 209 ALA B O 1
ATOM 5935 N N . TYR B 1 210 ? 173.01256 166.95227 131.13246 1.000 79.93175 210 TYR B N 1
ATOM 5936 C CA . TYR B 1 210 ? 171.73451 167.15062 130.45740 1.000 78.34542 210 TYR B CA 1
ATOM 5937 C C . TYR B 1 210 ? 171.86868 166.80125 128.98097 1.000 76.47020 210 TYR B C 1
ATOM 5938 O O . TYR B 1 210 ? 172.89016 167.13379 128.36108 1.000 80.18497 210 TYR B O 1
ATOM 5947 N N . PRO B 1 211 ? 170.86567 166.13491 128.38208 1.000 70.33314 211 PRO B N 1
ATOM 5948 C CA . PRO B 1 211 ? 169.48275 165.93940 128.84270 1.000 68.60183 211 PRO B CA 1
ATOM 5949 C C . PRO B 1 211 ? 169.21973 164.55852 129.43414 1.000 66.51759 211 PRO B C 1
ATOM 5950 O O . PRO B 1 211 ? 170.07713 163.68268 129.37919 1.000 66.48863 211 PRO B O 1
ATOM 5954 N N . CYS B 1 212 ? 168.04752 164.34945 130.03217 1.000 60.85498 212 CYS B N 1
ATOM 5955 C CA . CYS B 1 212 ? 167.74248 163.07063 130.65302 1.000 63.82326 212 CYS B CA 1
ATOM 5956 C C . CYS B 1 212 ? 167.47818 162.00195 129.59081 1.000 61.84361 212 CYS B C 1
ATOM 5957 O O . CYS B 1 212 ? 167.24852 162.28802 128.40970 1.000 65.78891 212 CYS B O 1
ATOM 5960 N N . SER B 1 213 ? 167.43791 160.75008 130.04033 1.000 57.84039 213 SER B N 1
ATOM 5961 C CA . SER B 1 213 ? 167.29359 159.62016 129.13338 1.000 52.45478 213 SER B CA 1
ATOM 5962 C C . SER B 1 213 ? 166.66005 158.46440 129.88996 1.000 51.33250 213 SER B C 1
ATOM 5963 O O . SER B 1 213 ? 166.57451 158.46584 131.11991 1.000 57.39262 213 SER B O 1
ATOM 5966 N N . VAL B 1 214 ? 166.22394 157.46760 129.12429 1.000 50.52602 214 VAL B N 1
ATOM 5967 C CA . VAL B 1 214 ? 165.65987 156.23000 129.64256 1.000 52.41071 214 VAL B CA 1
ATOM 5968 C C . VAL B 1 214 ? 166.41021 155.08327 128.97871 1.000 54.47740 214 VAL B C 1
ATOM 5969 O O . VAL B 1 214 ? 166.64375 155.09555 127.76077 1.000 59.76867 214 VAL B O 1
ATOM 5973 N N . VAL B 1 215 ? 166.79269 154.09491 129.78480 1.000 49.96864 215 VAL B N 1
ATOM 5974 C CA . VAL B 1 215 ? 167.48873 152.90647 129.31071 1.000 51.73966 215 VAL B CA 1
ATOM 5975 C C . VAL B 1 215 ? 166.62015 151.69564 129.62747 1.000 56.67894 215 VAL B C 1
ATOM 5976 O O . VAL B 1 215 ? 166.06208 151.58963 130.72571 1.000 59.88053 215 VAL B O 1
ATOM 5980 N N . SER B 1 216 ? 166.45847 150.81555 128.64456 1.000 58.01262 216 SER B N 1
ATOM 5981 C CA . SER B 1 216 ? 165.60632 149.64641 128.78813 1.000 58.93777 216 SER B CA 1
ATOM 5982 C C . SER B 1 216 ? 166.37175 148.39154 128.39675 1.000 62.48827 216 SER B C 1
ATOM 5983 O O . SER B 1 216 ? 167.31831 148.43331 127.60690 1.000 67.00122 216 SER B O 1
ATOM 5986 N N . VAL B 1 217 ? 165.93257 147.26535 128.95398 1.000 60.55296 217 VAL B N 1
ATOM 5987 C CA . VAL B 1 217 ? 166.49078 145.95153 128.64641 1.000 58.14981 217 VAL B CA 1
ATOM 5988 C C . VAL B 1 217 ? 165.33696 145.05179 128.22628 1.000 65.57681 217 VAL B C 1
ATOM 5989 O O . VAL B 1 217 ? 164.48514 144.70178 129.05259 1.000 70.48681 217 VAL B O 1
ATOM 5993 N N . GLN B 1 218 ? 165.30324 144.68135 126.95047 1.000 66.17884 218 GLN B N 1
ATOM 5994 C CA . GLN B 1 218 ? 164.24147 143.85189 126.40065 1.000 63.87054 218 GLN B CA 1
ATOM 5995 C C . GLN B 1 218 ? 164.80944 142.52164 125.92029 1.000 66.66977 218 GLN B C 1
ATOM 5996 O O . GLN B 1 218 ? 166.02184 142.34997 125.77225 1.000 70.76524 218 GLN B O 1
ATOM 6002 N N . ASN B 1 219 ? 163.90842 141.57995 125.65889 1.000 65.90908 219 ASN B N 1
ATOM 6003 C CA . ASN B 1 219 ? 164.28217 140.26335 125.16773 1.000 69.74598 219 ASN B CA 1
ATOM 6004 C C . ASN B 1 219 ? 164.35558 140.26265 123.64067 1.000 71.45023 219 ASN B C 1
ATOM 6005 O O . ASN B 1 219 ? 164.03630 141.25117 122.97672 1.000 72.77690 219 ASN B O 1
ATOM 6010 N N . ILE B 1 220 ? 164.78388 139.13329 123.08020 1.000 74.72803 220 ILE B N 1
ATOM 6011 C CA . ILE B 1 220 ? 165.16691 139.07578 121.67104 1.000 81.13772 220 ILE B CA 1
ATOM 6012 C C . ILE B 1 220 ? 163.92686 138.67485 120.86940 1.000 91.51220 220 ILE B C 1
ATOM 6013 O O . ILE B 1 220 ? 163.59276 137.49810 120.71014 1.000 98.07145 220 ILE B O 1
ATOM 6018 N N . MET B 1 221 ? 163.20080 139.69441 120.41572 1.000 94.82989 221 MET B N 1
ATOM 6019 C CA . MET B 1 221 ? 162.14224 139.60094 119.41677 1.000 99.01034 221 MET B CA 1
ATOM 6020 C C . MET B 1 221 ? 162.27852 140.83045 118.52794 1.000 100.84664 221 MET B C 1
ATOM 6021 O O . MET B 1 221 ? 163.26723 141.56446 118.62487 1.000 99.88458 221 MET B O 1
ATOM 6026 N N . CYS B 1 222 ? 161.30217 141.07686 117.65739 1.000 98.73237 222 CYS B N 1
ATOM 6027 C CA . CYS B 1 222 ? 161.25909 142.33802 116.91628 1.000 98.49043 222 CYS B CA 1
ATOM 6028 C C . CYS B 1 222 ? 159.85535 142.89830 116.65549 1.000 92.92311 222 CYS B C 1
ATOM 6029 O O . CYS B 1 222 ? 159.50586 143.16595 115.49936 1.000 91.50865 222 CYS B O 1
ATOM 6032 N N . PRO B 1 223 ? 158.99981 143.09766 117.70714 1.000 90.82950 223 PRO B N 1
ATOM 6033 C CA . PRO B 1 223 ? 158.21693 144.33870 117.74259 1.000 87.44522 223 PRO B CA 1
ATOM 6034 C C . PRO B 1 223 ? 158.90422 145.37242 118.61966 1.000 84.67698 223 PRO B C 1
ATOM 6035 O O . PRO B 1 223 ? 158.34270 145.76899 119.64661 1.000 82.92557 223 PRO B O 1
ATOM 6039 N N . VAL B 1 224 ? 160.13318 145.75712 118.24911 1.000 82.29058 224 VAL B N 1
ATOM 6040 C CA . VAL B 1 224 ? 161.00492 146.53029 119.13109 1.000 73.67636 224 VAL B CA 1
ATOM 6041 C C . VAL B 1 224 ? 160.41117 147.91145 119.42025 1.000 71.27883 224 VAL B C 1
ATOM 6042 O O . VAL B 1 224 ? 159.81006 148.55454 118.55044 1.000 73.62122 224 VAL B O 1
ATOM 6046 N N . TYR B 1 225 ? 160.53478 148.34352 120.67579 1.000 66.95534 225 TYR B N 1
ATOM 6047 C CA . TYR B 1 225 ? 159.92442 149.57639 121.16610 1.000 65.36401 225 TYR B CA 1
ATOM 6048 C C . TYR B 1 225 ? 161.02487 150.61644 121.34361 1.000 63.16422 225 TYR B C 1
ATOM 6049 O O . TYR B 1 225 ? 161.77965 150.57447 122.31897 1.000 63.69898 225 TYR B O 1
ATOM 6058 N N . ASP B 1 226 ? 161.11664 151.55167 120.39900 1.000 64.02477 226 ASP B N 1
ATOM 6059 C CA . ASP B 1 226 ? 162.11556 152.60614 120.46425 1.000 61.52851 226 ASP B CA 1
ATOM 6060 C C . ASP B 1 226 ? 161.51466 153.99505 120.61588 1.000 67.89200 226 ASP B C 1
ATOM 6061 O O . ASP B 1 226 ? 162.25447 154.94028 120.91167 1.000 70.63549 226 ASP B O 1
ATOM 6066 N N . LEU B 1 227 ? 160.20731 154.14593 120.42309 1.000 66.12936 227 LEU B N 1
ATOM 6067 C CA . LEU B 1 227 ? 159.55254 155.42139 120.65856 1.000 58.98128 227 LEU B CA 1
ATOM 6068 C C . LEU B 1 227 ? 159.39765 155.67074 122.15763 1.000 60.11954 227 LEU B C 1
ATOM 6069 O O . LEU B 1 227 ? 159.42940 154.74806 122.97708 1.000 65.00171 227 LEU B O 1
ATOM 6074 N N . ASP B 1 228 ? 159.24110 156.94918 122.51049 1.000 58.16529 228 ASP B N 1
ATOM 6075 C CA . ASP B 1 228 ? 159.26598 157.34675 123.91529 1.000 61.29922 228 ASP B CA 1
ATOM 6076 C C . ASP B 1 228 ? 157.99669 156.94258 124.65957 1.000 60.70110 228 ASP B C 1
ATOM 6077 O O . ASP B 1 228 ? 158.05650 156.63079 125.85444 1.000 62.13771 228 ASP B O 1
ATOM 6082 N N . HIS B 1 229 ? 156.84700 156.94163 123.98152 1.000 62.76086 229 HIS B N 1
ATOM 6083 C CA . HIS B 1 229 ? 155.57797 156.68419 124.65331 1.000 62.12761 229 HIS B CA 1
ATOM 6084 C C . HIS B 1 229 ? 155.33539 155.21158 124.96406 1.000 60.94237 229 HIS B C 1
ATOM 6085 O O . HIS B 1 229 ? 154.47981 154.90862 125.80273 1.000 62.89369 229 HIS B O 1
ATOM 6092 N N . ASN B 1 230 ? 156.05503 154.29057 124.32009 1.000 59.76329 230 ASN B N 1
ATOM 6093 C CA . ASN B 1 230 ? 155.88043 152.86490 124.57965 1.000 59.88403 230 ASN B CA 1
ATOM 6094 C C . ASN B 1 230 ? 157.17289 152.18799 125.02583 1.000 65.13084 230 ASN B C 1
ATOM 6095 O O . ASN B 1 230 ? 157.28797 150.96151 124.93513 1.000 67.27835 230 ASN B O 1
ATOM 6100 N N . VAL B 1 231 ? 158.15134 152.96112 125.50289 1.000 66.59285 231 VAL B N 1
ATOM 6101 C CA . VAL B 1 231 ? 159.41436 152.37467 125.93792 1.000 65.81576 231 VAL B CA 1
ATOM 6102 C C . VAL B 1 231 ? 159.27509 151.67700 127.29125 1.000 70.47357 231 VAL B C 1
ATOM 6103 O O . VAL B 1 231 ? 160.08309 150.79768 127.61555 1.000 72.55236 231 VAL B O 1
ATOM 6107 N N . GLU B 1 232 ? 158.25720 152.02218 128.08271 1.000 71.02044 232 GLU B N 1
ATOM 6108 C CA . GLU B 1 232 ? 158.07685 151.46622 129.41702 1.000 72.93114 232 GLU B CA 1
ATOM 6109 C C . GLU B 1 232 ? 157.07819 150.31468 129.44441 1.000 76.53651 232 GLU B C 1
ATOM 6110 O O . GLU B 1 232 ? 156.63471 149.91936 130.52798 1.000 80.54382 232 GLU B O 1
ATOM 6116 N N . PHE B 1 233 ? 156.70276 149.78088 128.27874 1.000 77.34430 233 PHE B N 1
ATOM 6117 C CA . PHE B 1 233 ? 155.72909 148.69299 128.23833 1.000 80.48295 233 PHE B CA 1
ATOM 6118 C C . PHE B 1 233 ? 156.32518 147.39032 128.76009 1.000 81.64133 233 PHE B C 1
ATOM 6119 O O . PHE B 1 233 ? 155.73087 146.72275 129.61464 1.000 82.39593 233 PHE B O 1
ATOM 6127 N N . ASN B 1 234 ? 157.50073 147.01454 128.26172 1.000 80.45749 234 ASN B N 1
ATOM 6128 C CA . ASN B 1 234 ? 158.15272 145.77449 128.65248 1.000 79.61236 234 ASN B CA 1
ATOM 6129 C C . ASN B 1 234 ? 159.57540 146.05672 129.11082 1.000 80.75333 234 ASN B C 1
ATOM 6130 O O . ASN B 1 234 ? 160.21725 147.00610 128.65288 1.000 80.49816 234 ASN B O 1
ATOM 6135 N N . GLY B 1 235 ? 160.06023 145.22097 130.02098 1.000 77.38828 235 GLY B N 1
ATOM 6136 C CA . GLY B 1 235 ? 161.46535 145.19557 130.36284 1.000 72.25536 235 GLY B CA 1
ATOM 6137 C C . GLY B 1 235 ? 161.81155 146.11816 131.51917 1.000 68.75886 235 GLY B C 1
ATOM 6138 O O . GLY B 1 235 ? 161.07009 147.03326 131.87512 1.000 69.81922 235 GLY B O 1
ATOM 6139 N N . VAL B 1 236 ? 162.97133 145.84917 132.11954 1.000 67.04167 236 VAL B N 1
ATOM 6140 C CA . VAL B 1 236 ? 163.52037 146.73348 133.13976 1.000 67.60552 236 VAL B CA 1
ATOM 6141 C C . VAL B 1 236 ? 163.97468 148.03181 132.48686 1.000 69.37616 236 VAL B C 1
ATOM 6142 O O . VAL B 1 236 ? 164.72445 148.02146 131.50067 1.000 73.08111 236 VAL B O 1
ATOM 6146 N N . TYR B 1 237 ? 163.52745 149.15958 133.03869 1.000 66.93596 237 TYR B N 1
ATOM 6147 C CA . TYR B 1 237 ? 163.88462 150.46969 132.51662 1.000 65.52978 237 TYR B CA 1
ATOM 6148 C C . TYR B 1 237 ? 164.26228 151.39154 133.66675 1.000 64.31534 237 TYR B C 1
ATOM 6149 O O . TYR B 1 237 ? 163.72144 151.29131 134.77115 1.000 65.71756 237 TYR B O 1
ATOM 6158 N N . GLN B 1 238 ? 165.20188 152.29326 133.38900 1.000 62.56409 238 GLN B N 1
ATOM 6159 C CA . GLN B 1 238 ? 165.68515 153.25576 134.36910 1.000 60.91653 238 GLN B CA 1
ATOM 6160 C C . GLN B 1 238 ? 165.83041 154.62922 133.73080 1.000 61.27027 238 GLN B C 1
ATOM 6161 O O . GLN B 1 238 ? 166.32690 154.75348 132.60611 1.000 62.67431 238 GLN B O 1
ATOM 6167 N N . SER B 1 239 ? 165.37701 155.65328 134.45169 1.000 59.62787 239 SER B N 1
ATOM 6168 C CA . SER B 1 239 ? 165.68100 157.03423 134.10415 1.000 58.26156 239 SER B CA 1
ATOM 6169 C C . SER B 1 239 ? 167.09017 157.39264 134.56025 1.000 59.37151 239 SER B C 1
ATOM 6170 O O . SER B 1 239 ? 167.51384 157.02613 135.66022 1.000 67.97002 239 SER B O 1
ATOM 6173 N N . MET B 1 240 ? 167.81686 158.11352 133.70910 1.000 53.16690 240 MET B N 1
ATOM 6174 C CA . MET B 1 240 ? 169.20529 158.45832 133.97727 1.000 52.01012 240 MET B CA 1
ATOM 6175 C C . MET B 1 240 ? 169.47827 159.87227 133.48161 1.000 56.05566 240 MET B C 1
ATOM 6176 O O . MET B 1 240 ? 169.04610 160.24790 132.38825 1.000 61.93546 240 MET B O 1
ATOM 6181 N N . THR B 1 241 ? 170.19965 160.65699 134.28327 1.000 58.48824 241 THR B N 1
ATOM 6182 C CA . THR B 1 241 ? 170.72485 161.92830 133.80593 1.000 61.56309 241 THR B CA 1
ATOM 6183 C C . THR B 1 241 ? 172.24539 161.98443 133.74518 1.000 65.88837 241 THR B C 1
ATOM 6184 O O . THR B 1 241 ? 172.77976 162.67963 132.87849 1.000 66.22745 241 THR B O 1
ATOM 6188 N N . LYS B 1 242 ? 172.95857 161.28380 134.62908 1.000 68.29826 242 LYS B N 1
ATOM 6189 C CA . LYS B 1 242 ? 174.40863 161.20141 134.50222 1.000 63.87231 242 LYS B CA 1
ATOM 6190 C C . LYS B 1 242 ? 174.92122 159.77231 134.64417 1.000 61.76264 242 LYS B C 1
ATOM 6191 O O . LYS B 1 242 ? 175.90581 159.40084 133.99837 1.000 64.34791 242 LYS B O 1
ATOM 6197 N N . LYS B 1 243 ? 174.25593 158.95570 135.46122 1.000 59.34486 243 LYS B N 1
ATOM 6198 C CA . LYS B 1 243 ? 174.72312 157.60578 135.74847 1.000 61.86498 243 LYS B CA 1
ATOM 6199 C C . LYS B 1 243 ? 173.55212 156.63441 135.74849 1.000 64.56254 243 LYS B C 1
ATOM 6200 O O . LYS B 1 243 ? 172.41817 157.00087 136.06843 1.000 66.40703 243 LYS B O 1
ATOM 6206 N N . ALA B 1 244 ? 173.84636 155.38566 135.38818 1.000 65.32902 244 ALA B N 1
ATOM 6207 C CA . ALA B 1 244 ? 172.87064 154.30620 135.44440 1.000 65.46678 244 ALA B CA 1
ATOM 6208 C C . ALA B 1 244 ? 173.60883 152.98676 135.61533 1.000 71.59081 244 ALA B C 1
ATOM 6209 O O . ALA B 1 244 ? 174.67734 152.78943 135.03121 1.000 77.09823 244 ALA B O 1
ATOM 6211 N N . ALA B 1 245 ? 173.02640 152.08289 136.40283 1.000 70.11743 245 ALA B N 1
ATOM 6212 C CA . ALA B 1 245 ? 173.60054 150.75966 136.62662 1.000 68.91575 245 ALA B CA 1
ATOM 6213 C C . ALA B 1 245 ? 172.47779 149.73800 136.71059 1.000 72.22550 245 ALA B C 1
ATOM 6214 O O . ALA B 1 245 ? 171.57774 149.86927 137.54550 1.000 70.25006 245 ALA B O 1
ATOM 6216 N N . ILE B 1 246 ? 172.53399 148.72523 135.84673 1.000 77.54015 246 ILE B N 1
ATOM 6217 C CA . ILE B 1 246 ? 171.51454 147.68454 135.76368 1.000 78.49524 246 ILE B CA 1
ATOM 6218 C C . ILE B 1 246 ? 172.17440 146.33646 136.02726 1.000 80.09415 246 ILE B C 1
ATOM 6219 O O . ILE B 1 246 ? 173.25868 146.05591 135.50717 1.000 80.60656 246 ILE B O 1
ATOM 6224 N N . THR B 1 247 ? 171.52293 145.50348 136.83528 1.000 79.92517 247 THR B N 1
ATOM 6225 C CA . THR B 1 247 ? 172.00705 144.16511 137.15024 1.000 80.90471 247 THR B CA 1
ATOM 6226 C C . THR B 1 247 ? 171.12285 143.13895 136.45411 1.000 83.70076 247 THR B C 1
ATOM 6227 O O . THR B 1 247 ? 169.89476 143.18737 136.58165 1.000 86.72206 247 THR B O 1
ATOM 6231 N N . LEU B 1 248 ? 171.74350 142.21171 135.72273 1.000 84.04597 248 LEU B N 1
ATOM 6232 C CA . LEU B 1 248 ? 171.01518 141.21334 134.95551 1.000 82.13673 248 LEU B CA 1
ATOM 6233 C C . LEU B 1 248 ? 171.56556 139.82441 135.24007 1.000 85.02232 248 LEU B C 1
ATOM 6234 O O . LEU B 1 248 ? 172.75137 139.65728 135.53873 1.000 84.44790 248 LEU B O 1
ATOM 6239 N N . GLN B 1 249 ? 170.69126 138.82845 135.10875 1.000 86.22369 249 GLN B N 1
ATOM 6240 C CA . GLN B 1 249 ? 170.99768 137.43579 135.39494 1.000 83.98497 249 GLN B CA 1
ATOM 6241 C C . GLN B 1 249 ? 170.77856 136.59546 134.14293 1.000 82.84154 249 GLN B C 1
ATOM 6242 O O . GLN B 1 249 ? 170.13949 137.03106 133.18144 1.000 87.42152 249 GLN B O 1
ATOM 6248 N N . LYS B 1 250 ? 171.32119 135.37735 134.16278 1.000 82.21891 250 LYS B N 1
ATOM 6249 C CA . LYS B 1 250 ? 171.28255 134.50997 132.99164 1.000 85.75292 250 LYS B CA 1
ATOM 6250 C C . LYS B 1 250 ? 170.03778 133.62927 132.94613 1.000 88.29658 250 LYS B C 1
ATOM 6251 O O . LYS B 1 250 ? 169.59571 133.25018 131.85468 1.000 90.23738 250 LYS B O 1
ATOM 6257 N N . LYS B 1 251 ? 169.43224 133.33471 134.09463 1.000 90.61171 251 LYS B N 1
ATOM 6258 C CA . LYS B 1 251 ? 168.31713 132.39786 134.15694 1.000 95.51667 251 LYS B CA 1
ATOM 6259 C C . LYS B 1 251 ? 166.97740 133.02167 133.76841 1.000 95.86704 251 LYS B C 1
ATOM 6260 O O . LYS B 1 251 ? 166.00479 132.28522 133.55647 1.000 99.88541 251 LYS B O 1
ATOM 6266 N N . ASP B 1 252 ? 166.92955 134.33150 133.52991 1.000 92.90376 252 ASP B N 1
ATOM 6267 C CA . ASP B 1 252 ? 165.67729 135.02711 133.26442 1.000 92.42073 252 ASP B CA 1
ATOM 6268 C C . ASP B 1 252 ? 165.50746 135.40900 131.79755 1.000 93.35327 252 ASP B C 1
ATOM 6269 O O . ASP B 1 252 ? 164.51883 136.06402 131.45125 1.000 93.01930 252 ASP B O 1
ATOM 6274 N N . PHE B 1 253 ? 166.43862 135.02738 130.92628 1.000 94.07378 253 PHE B N 1
ATOM 6275 C CA . PHE B 1 253 ? 166.39295 135.42417 129.52362 1.000 92.12675 253 PHE B CA 1
ATOM 6276 C C . PHE B 1 253 ? 166.39686 134.18328 128.64072 1.000 92.75009 253 PHE B C 1
ATOM 6277 O O . PHE B 1 253 ? 167.37232 133.41249 128.67011 1.000 92.22259 253 PHE B O 1
ATOM 6285 N N . PRO B 1 254 ? 165.34914 133.94347 127.84298 1.000 91.86276 254 PRO B N 1
ATOM 6286 C CA . PRO B 1 254 ? 165.31247 132.75705 126.97480 1.000 91.87155 254 PRO B CA 1
ATOM 6287 C C . PRO B 1 254 ? 166.13457 132.95957 125.70896 1.000 93.40521 254 PRO B C 1
ATOM 6288 O O . PRO B 1 254 ? 165.80650 133.79099 124.85719 1.000 91.74196 254 PRO B O 1
ATOM 6292 N N . GLY B 1 255 ? 167.21893 132.19472 125.58766 1.000 94.31292 255 GLY B N 1
ATOM 6293 C CA . GLY B 1 255 ? 168.12517 132.30817 124.46545 1.000 95.30325 255 GLY B CA 1
ATOM 6294 C C . GLY B 1 255 ? 169.41673 133.03832 124.76417 1.000 97.67086 255 GLY B C 1
ATOM 6295 O O . GLY B 1 255 ? 170.29188 133.08581 123.88791 1.000 96.92134 255 GLY B O 1
ATOM 6296 N N . GLU B 1 256 ? 169.53263 133.63623 125.95814 1.000 95.75589 256 GLU B N 1
ATOM 6297 C CA . GLU B 1 256 ? 170.75720 134.26043 126.47946 1.000 90.01281 256 GLU B CA 1
ATOM 6298 C C . GLU B 1 256 ? 171.21320 135.44548 125.62935 1.000 87.95222 256 GLU B C 1
ATOM 6299 O O . GLU B 1 256 ? 172.40813 135.72525 125.52365 1.000 88.28453 256 GLU B O 1
ATOM 6305 N N . GLN B 1 257 ? 170.26854 136.13586 124.99295 1.000 83.09793 257 GLN B N 1
ATOM 6306 C CA . GLN B 1 257 ? 170.54441 137.34756 124.23412 1.000 77.22879 257 GLN B CA 1
ATOM 6307 C C . GLN B 1 257 ? 169.52562 138.40216 124.63632 1.000 70.93947 257 GLN B C 1
ATOM 6308 O O . GLN B 1 257 ? 168.36766 138.08348 124.92070 1.000 73.30700 257 GLN B O 1
ATOM 6314 N N . PHE B 1 258 ? 169.95399 139.66328 124.65656 1.000 65.60820 258 PHE B N 1
ATOM 6315 C CA . PHE B 1 258 ? 169.01881 140.72933 124.99309 1.000 66.78668 258 PHE B CA 1
ATOM 6316 C C . PHE B 1 258 ? 169.38417 142.01435 124.26187 1.000 64.81068 258 PHE B C 1
ATOM 6317 O O . PHE B 1 258 ? 170.47881 142.16096 123.70811 1.000 67.26653 258 PHE B O 1
ATOM 6325 N N . PHE B 1 259 ? 168.43262 142.94738 124.27259 1.000 62.48483 259 PHE B N 1
ATOM 6326 C CA . PHE B 1 259 ? 168.54723 144.24189 123.61598 1.000 57.95112 259 PHE B CA 1
ATOM 6327 C C . PHE B 1 259 ? 168.61358 145.34295 124.66547 1.000 60.65815 259 PHE B C 1
ATOM 6328 O O . PHE B 1 259 ? 167.76464 145.40378 125.56243 1.000 65.93133 259 PHE B O 1
ATOM 6336 N N . VAL B 1 260 ? 169.61636 146.20727 124.54794 1.000 59.93719 260 VAL B N 1
ATOM 6337 C CA . VAL B 1 260 ? 169.74138 147.39881 125.38084 1.000 59.31946 260 VAL B CA 1
ATOM 6338 C C . VAL B 1 260 ? 169.30153 148.59307 124.54619 1.000 61.81370 260 VAL B C 1
ATOM 6339 O O . VAL B 1 260 ? 169.86176 148.84709 123.47377 1.000 66.57874 260 VAL B O 1
ATOM 6343 N N . VAL B 1 261 ? 168.30744 149.33205 125.03461 1.000 58.62462 261 VAL B N 1
ATOM 6344 C CA . VAL B 1 261 ? 167.67947 150.41506 124.28530 1.000 53.28189 261 VAL B CA 1
ATOM 6345 C C . VAL B 1 261 ? 167.93062 151.72643 125.01666 1.000 55.52465 261 VAL B C 1
ATOM 6346 O O . VAL B 1 261 ? 167.67732 151.82887 126.22222 1.000 58.25690 261 VAL B O 1
ATOM 6350 N N . PHE B 1 262 ? 168.42231 152.72266 124.28422 1.000 57.68414 262 PHE B N 1
ATOM 6351 C CA . PHE B 1 262 ? 168.66202 154.06419 124.79582 1.000 55.29978 262 PHE B CA 1
ATOM 6352 C C . PHE B 1 262 ? 167.71905 155.02995 124.09101 1.000 55.11757 262 PHE B C 1
ATOM 6353 O O . PHE B 1 262 ? 167.65632 155.04851 122.85293 1.000 59.40889 262 PHE B O 1
ATOM 6361 N N . VAL B 1 263 ? 166.99438 155.83386 124.87065 1.000 54.42077 263 VAL B N 1
ATOM 6362 C CA . VAL B 1 263 ? 166.09821 156.84231 124.31304 1.000 55.63306 263 VAL B CA 1
ATOM 6363 C C . VAL B 1 263 ? 166.26647 158.11553 125.13733 1.000 61.77350 263 VAL B C 1
ATOM 6364 O O . VAL B 1 263 ? 166.49596 158.05559 126.34781 1.000 66.22596 263 VAL B O 1
ATOM 6368 N N . ILE B 1 264 ? 166.21967 159.26866 124.47289 1.000 62.65483 264 ILE B N 1
ATOM 6369 C CA . ILE B 1 264 ? 166.47631 160.55863 125.10723 1.000 63.27324 264 ILE B CA 1
ATOM 6370 C C . ILE B 1 264 ? 165.14999 161.26054 125.36073 1.000 67.00935 264 ILE B C 1
ATOM 6371 O O . ILE B 1 264 ? 164.27036 161.28034 124.48993 1.000 68.47003 264 ILE B O 1
ATOM 6376 N N . LYS B 1 265 ? 164.99673 161.84600 126.56720 1.000 69.62921 265 LYS B N 1
ATOM 6377 C CA . LYS B 1 265 ? 163.73684 162.50006 126.89384 1.000 71.30955 265 LYS B CA 1
ATOM 6378 C C . LYS B 1 265 ? 163.69124 163.89364 126.26640 1.000 77.70944 265 LYS B C 1
ATOM 6379 O O . LYS B 1 265 ? 164.70049 164.60394 126.26237 1.000 81.07398 265 LYS B O 1
ATOM 6385 N N . PRO B 1 266 ? 162.54067 164.30319 125.71813 1.000 82.59454 266 PRO B N 1
ATOM 6386 C CA . PRO B 1 266 ? 162.47443 165.64221 125.10648 1.000 83.55942 266 PRO B CA 1
ATOM 6387 C C . PRO B 1 266 ? 162.47195 166.77221 126.12081 1.000 86.11607 266 PRO B C 1
ATOM 6388 O O . PRO B 1 266 ? 163.14384 167.78839 125.90429 1.000 86.50898 266 PRO B O 1
ATOM 6392 N N . GLU B 1 267 ? 161.73701 166.63170 127.22148 1.000 88.30657 267 GLU B N 1
ATOM 6393 C CA . GLU B 1 267 ? 161.62636 167.67737 128.23018 1.000 89.28472 267 GLU B CA 1
ATOM 6394 C C . GLU B 1 267 ? 162.10729 167.13558 129.56777 1.000 87.81195 267 GLU B C 1
ATOM 6395 O O . GLU B 1 267 ? 161.58703 166.12728 130.05728 1.000 87.02972 267 GLU B O 1
ATOM 6401 N N . ASP B 1 268 ? 163.09927 167.80749 130.15447 1.000 90.03970 268 ASP B N 1
ATOM 6402 C CA . ASP B 1 268 ? 163.68334 167.38801 131.42866 1.000 93.20271 268 ASP B CA 1
ATOM 6403 C C . ASP B 1 268 ? 162.87147 168.00267 132.56614 1.000 95.58758 268 ASP B C 1
ATOM 6404 O O . ASP B 1 268 ? 163.22948 169.02405 133.15657 1.000 97.16595 268 ASP B O 1
ATOM 6409 N N . TYR B 1 269 ? 161.75036 167.35537 132.87310 1.000 94.61685 269 TYR B N 1
ATOM 6410 C CA . TYR B 1 269 ? 160.88834 167.73559 133.98677 1.000 97.12138 269 TYR B CA 1
ATOM 6411 C C . TYR B 1 269 ? 160.89092 166.72412 135.12026 1.000 96.82623 269 TYR B C 1
ATOM 6412 O O . TYR B 1 269 ? 160.84122 167.11758 136.28847 1.000 99.76277 269 TYR B O 1
ATOM 6421 N N . ALA B 1 270 ? 160.91521 165.42789 134.79211 1.000 93.19672 270 ALA B N 1
ATOM 6422 C CA . ALA B 1 270 ? 160.88175 164.37884 135.80811 1.000 94.52956 270 ALA B CA 1
ATOM 6423 C C . ALA B 1 270 ? 162.14425 164.37467 136.66269 1.000 96.19878 270 ALA B C 1
ATOM 6424 O O . ALA B 1 270 ? 162.08539 164.06784 137.85909 1.000 98.67006 270 ALA B O 1
ATOM 6426 N N . CYS B 1 271 ? 163.29201 164.70965 136.07113 1.000 95.01046 271 CYS B N 1
ATOM 6427 C CA . CYS B 1 271 ? 164.55349 164.71467 136.80104 1.000 94.70099 271 CYS B CA 1
ATOM 6428 C C . CYS B 1 271 ? 164.70638 165.90695 137.73809 1.000 98.11968 271 CYS B C 1
ATOM 6429 O O . CYS B 1 271 ? 165.62160 165.90181 138.56848 1.000 98.12069 271 CYS B O 1
ATOM 6432 N N . GLY B 1 272 ? 163.84952 166.91858 137.63317 1.000 100.89280 272 GLY B N 1
ATOM 6433 C CA . GLY B 1 272 ? 163.84926 168.03497 138.56293 1.000 101.20718 272 GLY B CA 1
ATOM 6434 C C . GLY B 1 272 ? 164.14967 169.38765 137.95340 1.000 105.74572 272 GLY B C 1
ATOM 6435 O O . GLY B 1 272 ? 163.96554 170.40676 138.63575 1.000 110.10540 272 GLY B O 1
ATOM 6436 N N . GLY B 1 273 ? 164.60564 169.45623 136.70549 1.000 102.26935 273 GLY B N 1
ATOM 6437 C CA . GLY B 1 273 ? 165.03416 170.71799 136.13416 1.000 101.86098 273 GLY B CA 1
ATOM 6438 C C . GLY B 1 273 ? 163.90629 171.57041 135.58969 1.000 104.69974 273 GLY B C 1
ATOM 6439 O O . GLY B 1 273 ? 162.85422 171.70550 136.22173 1.000 104.99416 273 GLY B O 1
ATOM 6440 N N . SER B 1 274 ? 164.11705 172.15130 134.41474 1.000 109.27184 274 SER B N 1
ATOM 6441 C CA . SER B 1 274 ? 163.15742 173.07142 133.81424 1.000 113.35357 274 SER B CA 1
ATOM 6442 C C . SER B 1 274 ? 163.10968 172.77969 132.31825 1.000 110.62926 274 SER B C 1
ATOM 6443 O O . SER B 1 274 ? 163.55924 171.71922 131.86810 1.000 108.47708 274 SER B O 1
ATOM 6446 N N . PHE B 1 275 ? 162.53817 173.72132 131.55992 1.000 108.80270 275 PHE B N 1
ATOM 6447 C CA . PHE B 1 275 ? 162.44044 173.70170 130.09094 1.000 109.02081 275 PHE B CA 1
ATOM 6448 C C . PHE B 1 275 ? 161.68221 172.47256 129.58536 1.000 110.13817 275 PHE B C 1
ATOM 6449 O O . PHE B 1 275 ? 160.87111 172.56710 128.66421 1.000 112.77701 275 PHE B O 1
ATOM 6457 N N . ASN B 1 286 ? 165.35385 172.82038 120.33644 1.000 119.51315 286 ASN B N 1
ATOM 6458 C CA . ASN B 1 286 ? 164.58095 173.41944 119.25602 1.000 125.61761 286 ASN B CA 1
ATOM 6459 C C . ASN B 1 286 ? 165.32931 173.22796 117.93806 1.000 122.13855 286 ASN B C 1
ATOM 6460 O O . ASN B 1 286 ? 164.72286 172.96833 116.89859 1.000 117.03420 286 ASN B O 1
ATOM 6465 N N . LEU B 1 287 ? 166.65628 173.34507 117.99187 1.000 119.82091 287 LEU B N 1
ATOM 6466 C CA . LEU B 1 287 ? 167.50167 173.10171 116.82841 1.000 116.70358 287 LEU B CA 1
ATOM 6467 C C . LEU B 1 287 ? 168.10124 171.69921 116.84926 1.000 112.78843 287 LEU B C 1
ATOM 6468 O O . LEU B 1 287 ? 167.89114 170.92471 115.91200 1.000 112.01604 287 LEU B O 1
ATOM 6473 N N . GLN B 1 288 ? 168.78322 171.34778 117.94152 1.000 110.78762 288 GLN B N 1
ATOM 6474 C CA . GLN B 1 288 ? 169.39464 170.04649 118.20215 1.000 104.27883 288 GLN B CA 1
ATOM 6475 C C . GLN B 1 288 ? 169.76805 169.98047 119.67539 1.000 98.29222 288 GLN B C 1
ATOM 6476 O O . GLN B 1 288 ? 170.17819 170.98580 120.26371 1.000 99.91461 288 GLN B O 1
ATOM 6482 N N . ARG B 1 289 ? 169.62607 168.79614 120.27176 1.000 86.58258 289 ARG B N 1
ATOM 6483 C CA . ARG B 1 289 ? 169.96994 168.61670 121.68096 1.000 81.21744 289 ARG B CA 1
ATOM 6484 C C . ARG B 1 289 ? 171.30718 167.90079 121.84970 1.000 85.01017 289 ARG B C 1
ATOM 6485 O O . ARG B 1 289 ? 172.22892 168.45033 122.46343 1.000 92.04880 289 ARG B O 1
ATOM 6493 N N . LYS B 1 290 ? 171.37997 166.63940 121.38660 1.000 77.78851 290 LYS B N 1
ATOM 6494 C CA . LYS B 1 290 ? 172.56045 165.76949 121.29354 1.000 71.04684 290 LYS B CA 1
ATOM 6495 C C . LYS B 1 290 ? 172.98462 165.24115 122.66223 1.000 67.40136 290 LYS B C 1
ATOM 6496 O O . LYS B 1 290 ? 172.74796 165.89062 123.68664 1.000 70.46151 290 LYS B O 1
ATOM 6502 N N . LYS B 1 291 ? 173.62731 164.07245 122.69171 1.000 65.91068 291 LYS B N 1
ATOM 6503 C CA . LYS B 1 291 ? 174.10841 163.51673 123.95103 1.000 64.88237 291 LYS B CA 1
ATOM 6504 C C . LYS B 1 291 ? 175.22293 162.52061 123.66227 1.000 70.35666 291 LYS B C 1
ATOM 6505 O O . LYS B 1 291 ? 175.15773 161.78302 122.67884 1.000 72.77063 291 LYS B O 1
ATOM 6511 N N . ASN B 1 292 ? 176.23969 162.50603 124.52398 1.000 70.84039 292 ASN B N 1
ATOM 6512 C CA . ASN B 1 292 ? 177.40850 161.63979 124.37178 1.000 70.09864 292 ASN B CA 1
ATOM 6513 C C . ASN B 1 292 ? 177.45302 160.69096 125.56687 1.000 72.30143 292 ASN B C 1
ATOM 6514 O O . ASN B 1 292 ? 177.84027 161.08870 126.67017 1.000 77.63071 292 ASN B O 1
ATOM 6519 N N . LEU B 1 293 ? 177.05744 159.43973 125.34705 1.000 69.55130 293 LEU B N 1
ATOM 6520 C CA . LEU B 1 293 ? 176.97140 158.44215 126.40098 1.000 69.97165 293 LEU B CA 1
ATOM 6521 C C . LEU B 1 293 ? 178.21366 157.55017 126.39288 1.000 75.29709 293 LEU B C 1
ATOM 6522 O O . LEU B 1 293 ? 179.11438 157.69995 125.56300 1.000 76.46841 293 LEU B O 1
ATOM 6527 N N . GLU B 1 294 ? 178.24517 156.59540 127.32596 1.000 77.78481 294 GLU B N 1
ATOM 6528 C CA . GLU B 1 294 ? 179.29705 155.58348 127.36879 1.000 77.18514 294 GLU B CA 1
ATOM 6529 C C . GLU B 1 294 ? 178.78520 154.38138 128.14980 1.000 78.10942 294 GLU B C 1
ATOM 6530 O O . GLU B 1 294 ? 178.31315 154.53384 129.27874 1.000 78.64221 294 GLU B O 1
ATOM 6536 N N . VAL B 1 295 ? 178.88504 153.19338 127.55489 1.000 79.41022 295 VAL B N 1
ATOM 6537 C CA . VAL B 1 295 ? 178.29979 151.97690 128.10768 1.000 79.84468 295 VAL B CA 1
ATOM 6538 C C . VAL B 1 295 ? 179.41330 150.95725 128.33470 1.000 82.94977 295 VAL B C 1
ATOM 6539 O O . VAL B 1 295 ? 180.31473 150.80905 127.50140 1.000 86.41756 295 VAL B O 1
ATOM 6543 N N . THR B 1 296 ? 179.37511 150.28564 129.48853 1.000 81.82804 296 THR B N 1
ATOM 6544 C CA . THR B 1 296 ? 180.36329 149.26872 129.82975 1.000 80.03939 296 THR B CA 1
ATOM 6545 C C . THR B 1 296 ? 179.67232 148.08431 130.49016 1.000 81.50825 296 THR B C 1
ATOM 6546 O O . THR B 1 296 ? 178.86050 148.26278 131.40319 1.000 82.40797 296 THR B O 1
ATOM 6550 N N . ILE B 1 297 ? 179.99690 146.87899 130.02673 1.000 80.15067 297 ILE B N 1
ATOM 6551 C CA . ILE B 1 297 ? 179.45984 145.64094 130.58114 1.000 77.92075 297 ILE B CA 1
ATOM 6552 C C . ILE B 1 297 ? 180.54828 144.97243 131.40902 1.000 81.53487 297 ILE B C 1
ATOM 6553 O O . ILE B 1 297 ? 181.65755 144.74020 130.91156 1.000 88.51969 297 ILE B O 1
ATOM 6558 N N . VAL B 1 298 ? 180.24336 144.66034 132.66659 1.000 76.56384 298 VAL B N 1
ATOM 6559 C CA . VAL B 1 298 ? 181.22472 144.01260 133.53787 1.000 75.23703 298 VAL B CA 1
ATOM 6560 C C . VAL B 1 298 ? 180.62479 142.75241 134.15627 1.000 76.34195 298 VAL B C 1
ATOM 6561 O O . VAL B 1 298 ? 179.40326 142.67977 134.35871 1.000 78.87445 298 VAL B O 1
ATOM 6565 N N . PRO B 1 299 ? 181.42889 141.73251 134.44522 1.000 75.76065 299 PRO B N 1
ATOM 6566 C CA . PRO B 1 299 ? 180.92925 140.54565 135.14832 1.000 74.27482 299 PRO B CA 1
ATOM 6567 C C . PRO B 1 299 ? 180.72814 140.82690 136.63556 1.000 77.40399 299 PRO B C 1
ATOM 6568 O O . PRO B 1 299 ? 181.04280 141.90125 137.14435 1.000 81.19578 299 PRO B O 1
ATOM 6572 N N . SER B 1 300 ? 180.19895 139.82579 137.33363 1.000 77.16964 300 SER B N 1
ATOM 6573 C CA . SER B 1 300 ? 179.87834 139.92826 138.74942 1.000 79.43929 300 SER B CA 1
ATOM 6574 C C . SER B 1 300 ? 180.75649 138.98076 139.55937 1.000 86.02052 300 SER B C 1
ATOM 6575 O O . SER B 1 300 ? 181.47361 138.13652 139.01556 1.000 88.64323 300 SER B O 1
ATOM 6578 N N . ILE B 1 301 ? 180.69241 139.14287 140.88505 1.000 87.35239 301 ILE B N 1
ATOM 6579 C CA . ILE B 1 301 ? 181.56513 138.39187 141.78483 1.000 86.25334 301 ILE B CA 1
ATOM 6580 C C . ILE B 1 301 ? 181.10885 136.93815 141.88611 1.000 87.18207 301 ILE B C 1
ATOM 6581 O O . ILE B 1 301 ? 179.97749 136.57600 141.54055 1.000 89.31293 301 ILE B O 1
ATOM 6586 N N . LYS B 1 302 ? 182.01707 136.09211 142.36851 1.000 84.45527 302 LYS B N 1
ATOM 6587 C CA . LYS B 1 302 ? 181.76630 134.66233 142.49878 1.000 85.68801 302 LYS B CA 1
ATOM 6588 C C . LYS B 1 302 ? 180.99314 134.37236 143.78756 1.000 89.17889 302 LYS B C 1
ATOM 6589 O O . LYS B 1 302 ? 180.46617 135.27098 144.44939 1.000 90.66432 302 LYS B O 1
ATOM 6595 N N . GLU B 1 303 ? 180.92517 133.09263 144.15897 1.000 88.73996 303 GLU B N 1
ATOM 6596 C CA . GLU B 1 303 ? 180.20664 132.66016 145.35101 1.000 88.97771 303 GLU B CA 1
ATOM 6597 C C . GLU B 1 303 ? 181.10378 132.57905 146.58343 1.000 87.24209 303 GLU B C 1
ATOM 6598 O O . GLU B 1 303 ? 180.59217 132.57840 147.71053 1.000 86.05549 303 GLU B O 1
ATOM 6604 N N . SER B 1 304 ? 182.42766 132.54723 146.39263 1.000 86.63402 304 SER B N 1
ATOM 6605 C CA . SER B 1 304 ? 183.36089 132.42110 147.51087 1.000 85.28495 304 SER B CA 1
ATOM 6606 C C . SER B 1 304 ? 183.37172 133.66248 148.39621 1.000 84.88064 304 SER B C 1
ATOM 6607 O O . SER B 1 304 ? 183.63892 133.55663 149.59999 1.000 89.26761 304 SER B O 1
ATOM 6610 N N . VAL B 1 305 ? 183.12554 134.83843 147.81039 1.000 79.66457 305 VAL B N 1
ATOM 6611 C CA . VAL B 1 305 ? 183.14070 136.09234 148.56058 1.000 79.03748 305 VAL B CA 1
ATOM 6612 C C . VAL B 1 305 ? 181.99435 136.12858 149.56995 1.000 82.30421 305 VAL B C 1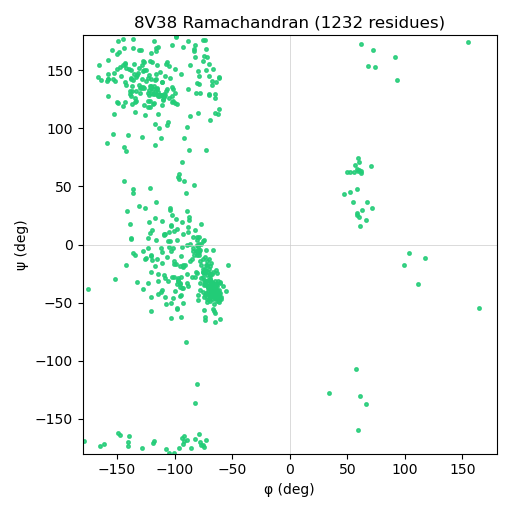
ATOM 6613 O O . VAL B 1 305 ? 182.15248 136.62670 150.69362 1.000 81.79006 305 VAL B O 1
ATOM 6617 N N . TYR B 1 306 ? 180.84197 135.54869 149.20465 1.000 80.72298 306 TYR B N 1
ATOM 6618 C CA . TYR B 1 306 ? 179.68234 135.47483 150.09320 1.000 77.66613 306 TYR B CA 1
ATOM 6619 C C . TYR B 1 306 ? 179.93649 134.62624 151.33510 1.000 78.44293 306 TYR B C 1
ATOM 6620 O O . TYR B 1 306 ? 179.23369 134.78967 152.33848 1.000 77.76754 306 TYR B O 1
ATOM 6629 N N . VAL B 1 307 ? 180.91757 133.73011 151.29008 1.000 80.01163 307 VAL B N 1
ATOM 6630 C CA . VAL B 1 307 ? 181.30321 132.94369 152.45604 1.000 81.18598 307 VAL B CA 1
ATOM 6631 C C . VAL B 1 307 ? 182.45355 133.61124 153.20070 1.000 81.87231 307 VAL B C 1
ATOM 6632 O O . VAL B 1 307 ? 182.43401 133.70858 154.43288 1.000 84.36664 307 VAL B O 1
ATOM 6636 N N . LYS B 1 308 ? 183.44477 134.10868 152.45121 1.000 79.26295 308 LYS B N 1
ATOM 6637 C CA . LYS B 1 308 ? 184.63882 134.71209 153.03402 1.000 75.11246 308 LYS B CA 1
ATOM 6638 C C . LYS B 1 308 ? 184.34873 136.04522 153.71835 1.000 75.92878 308 LYS B C 1
ATOM 6639 O O . LYS B 1 308 ? 185.14503 136.48451 154.55563 1.000 79.01852 308 LYS B O 1
ATOM 6645 N N . SER B 1 309 ? 183.21899 136.68379 153.41368 1.000 74.75875 309 SER B N 1
ATOM 6646 C CA . SER B 1 309 ? 182.85377 137.90845 154.11280 1.000 75.39839 309 SER B CA 1
ATOM 6647 C C . SER B 1 309 ? 181.95131 137.64291 155.30913 1.000 78.98479 309 SER B C 1
ATOM 6648 O O . SER B 1 309 ? 182.09267 138.30432 156.34235 1.000 80.28112 309 SER B O 1
ATOM 6651 N N . SER B 1 310 ? 181.03299 136.67837 155.19715 1.000 81.40774 310 SER B N 1
ATOM 6652 C CA . SER B 1 310 ? 180.17393 136.34147 156.32805 1.000 81.94247 310 SER B CA 1
ATOM 6653 C C . SER B 1 310 ? 180.95350 135.64677 157.43861 1.000 82.04815 310 SER B C 1
ATOM 6654 O O . SER B 1 310 ? 180.65792 135.85525 158.62612 1.000 80.15053 310 SER B O 1
ATOM 6657 N N . LEU B 1 311 ? 181.99338 134.88111 157.08079 1.000 82.29195 311 LEU B N 1
ATOM 6658 C CA . LEU B 1 311 ? 182.83464 134.26885 158.10304 1.000 81.87670 311 LEU B CA 1
ATOM 6659 C C . LEU B 1 311 ? 183.63397 135.32739 158.84901 1.000 82.63655 311 LEU B C 1
ATOM 6660 O O . LEU B 1 311 ? 183.80171 135.23345 160.06904 1.000 85.84222 311 LEU B O 1
ATOM 6665 N N . PHE B 1 312 ? 184.09069 136.36629 158.14333 1.000 79.52934 312 PHE B N 1
ATOM 6666 C CA . PHE B 1 312 ? 184.78539 137.45677 158.81810 1.000 81.27863 312 PHE B CA 1
ATOM 6667 C C . PHE B 1 312 ? 183.82215 138.24948 159.69343 1.000 84.58337 312 PHE B C 1
ATOM 6668 O O . PHE B 1 312 ? 184.13536 138.55024 160.85233 1.000 88.96842 312 PHE B O 1
ATOM 6676 N N . SER B 1 313 ? 182.61911 138.53615 159.17611 1.000 83.69924 313 SER B N 1
ATOM 6677 C CA . SER B 1 313 ? 181.61590 139.34485 159.86093 1.000 83.98475 313 SER B CA 1
ATOM 6678 C C . SER B 1 313 ? 180.83309 138.56059 160.90798 1.000 83.26491 313 SER B C 1
ATOM 6679 O O . SER B 1 313 ? 179.86898 139.09044 161.47137 1.000 82.37986 313 SER B O 1
ATOM 6682 N N . VAL B 1 314 ? 181.22736 137.31466 161.17417 1.000 84.98156 314 VAL B N 1
ATOM 6683 C CA . VAL B 1 314 ? 180.74057 136.57754 162.33159 1.000 87.95885 314 VAL B CA 1
ATOM 6684 C C . VAL B 1 314 ? 181.88182 136.02011 163.17129 1.000 86.95715 314 VAL B C 1
ATOM 6685 O O . VAL B 1 314 ? 181.64426 135.52198 164.27425 1.000 86.40458 314 VAL B O 1
ATOM 6689 N N . PHE B 1 315 ? 183.12800 136.15680 162.71445 1.000 88.08194 315 PHE B N 1
ATOM 6690 C CA . PHE B 1 315 ? 184.30885 135.80189 163.48899 1.000 88.22729 315 PHE B CA 1
ATOM 6691 C C . PHE B 1 315 ? 185.09548 137.01896 163.96672 1.000 87.31408 315 PHE B C 1
ATOM 6692 O O . PHE B 1 315 ? 186.20316 136.85356 164.48848 1.000 87.37037 315 PHE B O 1
ATOM 6700 N N . ILE B 1 316 ? 184.56502 138.23444 163.81085 1.000 86.88590 316 ILE B N 1
ATOM 6701 C CA . ILE B 1 316 ? 185.24510 139.41269 164.34992 1.000 85.38077 316 ILE B CA 1
ATOM 6702 C C . ILE B 1 316 ? 184.60843 139.84838 165.67517 1.000 89.87961 316 ILE B C 1
ATOM 6703 O O . ILE B 1 316 ? 185.30139 140.44240 166.52009 1.000 91.14006 316 ILE B O 1
ATOM 6708 N N . PHE B 1 317 ? 183.39894 139.38187 165.97900 1.000 93.22395 317 PHE B N 1
ATOM 6709 C CA . PHE B 1 317 ? 182.70399 139.79157 167.19216 1.000 89.58290 317 PHE B CA 1
ATOM 6710 C C . PHE B 1 317 ? 182.70175 138.72182 168.27830 1.000 95.00147 317 PHE B C 1
ATOM 6711 O O . PHE B 1 317 ? 181.98400 138.86808 169.27336 1.000 96.51380 317 PHE B O 1
ATOM 6719 N N . LEU B 1 318 ? 183.48076 137.65195 168.11756 1.000 101.56011 318 LEU B N 1
ATOM 6720 C CA . LEU B 1 318 ? 183.69738 136.69394 169.19449 1.000 106.58818 318 LEU B CA 1
ATOM 6721 C C . LEU B 1 318 ? 185.03173 136.89839 169.90092 1.000 111.93038 318 LEU B C 1
ATOM 6722 O O . LEU B 1 318 ? 185.23728 136.34132 170.98927 1.000 116.11051 318 LEU B O 1
ATOM 6727 N N . SER B 1 319 ? 185.93770 137.68200 169.30693 1.000 110.54804 319 SER B N 1
ATOM 6728 C CA . SER B 1 319 ? 187.16259 138.06851 169.99721 1.000 115.93097 319 SER B CA 1
ATOM 6729 C C . SER B 1 319 ? 186.87433 138.94239 171.21059 1.000 122.07140 319 SER B C 1
ATOM 6730 O O . SER B 1 319 ? 187.60782 138.87852 172.20118 1.000 124.91627 319 SER B O 1
ATOM 6733 N N . PHE B 1 320 ? 185.80647 139.74730 171.15854 1.000 118.46537 320 PHE B N 1
ATOM 6734 C CA . PHE B 1 320 ? 185.37485 140.50218 172.33358 1.000 116.49984 320 PHE B CA 1
ATOM 6735 C C . PHE B 1 320 ? 184.90624 139.57656 173.45050 1.000 121.17049 320 PHE B C 1
ATOM 6736 O O . PHE B 1 320 ? 185.19380 139.82186 174.62876 1.000 124.22598 320 PHE B O 1
ATOM 6744 N N . TYR B 1 321 ? 184.18199 138.51001 173.09299 1.000 120.14355 321 TYR B N 1
ATOM 6745 C CA . TYR B 1 321 ? 183.75035 137.50870 174.06871 1.000 123.54347 321 TYR B CA 1
ATOM 6746 C C . TYR B 1 321 ? 184.94570 136.80816 174.70552 1.000 128.07717 321 TYR B C 1
ATOM 6747 O O . TYR B 1 321 ? 185.00338 136.64297 175.93192 1.000 133.59954 321 TYR B O 1
ATOM 6756 N N . LEU B 1 322 ? 185.89140 136.35805 173.87093 1.000 125.25159 322 LEU B N 1
ATOM 6757 C CA . LEU B 1 322 ? 187.11000 135.71674 174.36673 1.000 127.07739 322 LEU B CA 1
ATOM 6758 C C . LEU B 1 322 ? 187.92332 136.65254 175.25903 1.000 132.65465 322 LEU B C 1
ATOM 6759 O O . LEU B 1 322 ? 188.43265 136.23278 176.30660 1.000 138.27981 322 LEU B O 1
ATOM 6764 N N . GLY B 1 323 ? 188.03315 137.92665 174.86903 1.000 129.19030 323 GLY B N 1
ATOM 6765 C CA . GLY B 1 323 ? 188.75735 138.89663 175.67717 1.000 132.80536 323 GLY B CA 1
ATOM 6766 C C . GLY B 1 323 ? 188.10256 139.16535 177.01904 1.000 139.05803 323 GLY B C 1
ATOM 6767 O O . GLY B 1 323 ? 188.78427 139.23990 178.04467 1.000 144.41078 323 GLY B O 1
ATOM 6768 N N . CYS B 1 324 ? 186.77629 139.35676 177.02107 1.000 136.97385 324 CYS B N 1
ATOM 6769 C CA . CYS B 1 324 ? 186.04698 139.59471 178.26562 1.000 139.44347 324 CYS B CA 1
ATOM 6770 C C . CYS B 1 324 ? 186.14125 138.39475 179.20207 1.000 142.41916 324 CYS B C 1
ATOM 6771 O O . CYS B 1 324 ? 186.30847 138.56217 180.41583 1.000 146.69251 324 CYS B O 1
ATOM 6774 N N . LEU B 1 325 ? 186.01083 137.17848 178.65316 1.000 141.85464 325 LEU B N 1
ATOM 6775 C CA . LEU B 1 325 ? 186.19956 135.95595 179.43575 1.000 144.92076 325 LEU B CA 1
ATOM 6776 C C . LEU B 1 325 ? 187.60165 135.87957 180.03897 1.000 148.33516 325 LEU B C 1
ATOM 6777 O O . LEU B 1 325 ? 187.75988 135.53991 181.21976 1.000 152.73114 325 LEU B O 1
ATOM 6782 N N . LEU B 1 326 ? 188.63117 136.14954 179.22318 1.000 147.08659 326 LEU B N 1
ATOM 6783 C CA . LEU B 1 326 ? 190.01813 136.11220 179.68910 1.000 149.99585 326 LEU B CA 1
ATOM 6784 C C . LEU B 1 326 ? 190.27561 137.13573 180.79294 1.000 153.88096 326 LEU B C 1
ATOM 6785 O O . LEU B 1 326 ? 190.97047 136.84110 181.77330 1.000 157.39777 326 LEU B O 1
ATOM 6790 N N . VAL B 1 327 ? 189.74176 138.35105 180.63634 1.000 153.09473 327 VAL B N 1
ATOM 6791 C CA . VAL B 1 327 ? 189.91206 139.39052 181.65022 1.000 154.91692 327 VAL B CA 1
ATOM 6792 C C . VAL B 1 327 ? 189.15957 139.02625 182.92919 1.000 157.22019 327 VAL B C 1
ATOM 6793 O O . VAL B 1 327 ? 189.67577 139.20789 184.04048 1.000 161.12761 327 VAL B O 1
ATOM 6797 N N . GLY B 1 328 ? 187.94781 138.47859 182.79495 1.000 156.95356 328 GLY B N 1
ATOM 6798 C CA . GLY B 1 328 ? 187.15077 138.15713 183.96974 1.000 160.99980 328 GLY B CA 1
ATOM 6799 C C . GLY B 1 328 ? 187.71466 137.00367 184.78050 1.000 164.32754 328 GLY B C 1
ATOM 6800 O O . GLY B 1 328 ? 187.84414 137.09793 186.00437 1.000 167.20201 328 GLY B O 1
ATOM 6801 N N . PHE B 1 329 ? 188.05774 135.90112 184.11655 1.000 164.11885 329 PHE B N 1
ATOM 6802 C CA . PHE B 1 329 ? 188.52081 134.70366 184.82166 1.000 167.33383 329 PHE B CA 1
ATOM 6803 C C . PHE B 1 329 ? 190.04326 134.69488 184.97488 1.000 168.44886 329 PHE B C 1
ATOM 6804 O O . PHE B 1 329 ? 190.72827 133.74962 184.58605 1.000 169.44220 329 PHE B O 1
ATOM 6812 N N . VAL B 1 330 ? 190.57871 135.76984 185.55329 1.000 170.28726 330 VAL B N 1
ATOM 6813 C CA . VAL B 1 330 ? 192.00564 135.85174 185.84892 1.000 173.49607 330 VAL B CA 1
ATOM 6814 C C . VAL B 1 330 ? 192.20076 136.39053 187.26366 1.000 177.32956 330 VAL B C 1
ATOM 6815 O O . VAL B 1 330 ? 193.32265 136.39818 187.78748 1.000 178.66451 330 VAL B O 1
ATOM 6819 N N . HIS B 1 331 ? 191.10279 136.84355 187.87918 1.000 177.72752 331 HIS B N 1
ATOM 6820 C CA . HIS B 1 331 ? 191.12430 137.46013 189.20543 1.000 180.10200 331 HIS B CA 1
ATOM 6821 C C . HIS B 1 331 ? 191.64297 136.50533 190.27727 1.000 181.46806 331 HIS B C 1
ATOM 6822 O O . HIS B 1 331 ? 191.01786 135.47659 190.55581 1.000 180.81568 331 HIS B O 1
ATOM 6829 N N . TYR B 1 332 ? 192.78150 136.87869 190.87780 1.000 183.35770 332 TYR B N 1
ATOM 6830 C CA . TYR B 1 332 ? 193.49732 136.10494 191.90482 1.000 184.34939 332 TYR B CA 1
ATOM 6831 C C . TYR B 1 332 ? 193.81799 134.68214 191.44009 1.000 184.12285 332 TYR B C 1
ATOM 6832 O O . TYR B 1 332 ? 193.79980 133.73490 192.23167 1.000 185.02238 332 TYR B O 1
ATOM 6841 N N . LEU B 1 333 ? 194.14943 134.55674 190.14785 1.000 183.99639 333 LEU B N 1
ATOM 6842 C CA . LEU B 1 333 ? 194.44940 133.28942 189.46282 1.000 184.46678 333 LEU B CA 1
ATOM 6843 C C . LEU B 1 333 ? 193.35746 132.23648 189.66722 1.000 184.63274 333 LEU B C 1
ATOM 6844 O O . LEU B 1 333 ? 193.63020 131.06895 189.95495 1.000 186.03413 333 LEU B O 1
ATOM 6849 N N . ARG B 1 334 ? 192.10576 132.65789 189.51650 1.000 183.02480 334 ARG B N 1
ATOM 6850 C CA . ARG B 1 334 ? 190.98493 131.73202 189.65259 1.000 183.03490 334 ARG B CA 1
ATOM 6851 C C . ARG B 1 334 ? 190.79086 130.92185 188.37512 1.000 183.88611 334 ARG B C 1
ATOM 6852 O O . ARG B 1 334 ? 190.09775 129.90456 188.37324 1.000 182.39869 334 ARG B O 1
ATOM 6860 N N . ILE B 1 443 ? 159.27762 145.48436 187.82311 1.000 202.16361 443 ILE B N 1
ATOM 6861 C CA . ILE B 1 443 ? 158.76535 144.77743 186.65655 1.000 201.55480 443 ILE B CA 1
ATOM 6862 C C . ILE B 1 443 ? 158.25081 145.77119 185.62206 1.000 203.51090 443 ILE B C 1
ATOM 6863 O O . ILE B 1 443 ? 157.29369 145.48648 184.90012 1.000 203.20908 443 ILE B O 1
ATOM 6865 N N . TYR B 1 444 ? 158.88140 146.95020 185.58323 1.000 204.48578 444 TYR B N 1
ATOM 6866 C CA . TYR B 1 444 ? 158.55152 147.95522 184.57549 1.000 203.06066 444 TYR B CA 1
ATOM 6867 C C . TYR B 1 444 ? 158.86692 147.47483 183.16363 1.000 203.77298 444 TYR B C 1
ATOM 6868 O O . TYR B 1 444 ? 158.18190 147.87046 182.21315 1.000 202.68467 444 TYR B O 1
ATOM 6870 N N . PHE B 1 445 ? 159.92686 146.66751 183.01278 1.000 205.50210 445 PHE B N 1
ATOM 6871 C CA . PHE B 1 445 ? 160.32629 146.11608 181.71586 1.000 204.59982 445 PHE B CA 1
ATOM 6872 C C . PHE B 1 445 ? 159.21582 145.29280 181.06711 1.000 203.87924 445 PHE B C 1
ATOM 6873 O O . PHE B 1 445 ? 159.10154 145.26125 179.83538 1.000 201.87342 445 PHE B O 1
ATOM 6875 N N . TRP B 1 446 ? 158.42844 144.57762 181.88208 1.000 203.16077 446 TRP B N 1
ATOM 6876 C CA . TRP B 1 446 ? 157.32320 143.75889 181.38252 1.000 200.84422 446 TRP B CA 1
ATOM 6877 C C . TRP B 1 446 ? 156.27309 144.57974 180.63818 1.000 200.73629 446 TRP B C 1
ATOM 6878 O O . TRP B 1 446 ? 155.66035 144.08180 179.68669 1.000 197.53586 446 TRP B O 1
ATOM 6880 N N . ASN B 1 447 ? 156.04970 145.82789 181.04902 1.000 201.53123 447 ASN B N 1
ATOM 6881 C CA . ASN B 1 447 ? 155.08692 146.70650 180.39761 1.000 200.63928 447 ASN B CA 1
ATOM 6882 C C . ASN B 1 447 ? 155.68934 147.49800 179.23869 1.000 201.24236 447 ASN B C 1
ATOM 6883 O O . ASN B 1 447 ? 155.07725 148.46990 178.78242 1.000 200.65790 447 ASN B O 1
ATOM 6885 N N . ILE B 1 448 ? 156.86716 147.10641 178.75575 1.000 200.67948 448 ILE B N 1
ATOM 6886 C CA . ILE B 1 448 ? 157.49776 147.76774 177.62360 1.000 197.48447 448 ILE B CA 1
ATOM 6887 C C . ILE B 1 448 ? 157.48378 146.88819 176.37116 1.000 195.59296 448 ILE B C 1
ATOM 6888 O O . ILE B 1 448 ? 157.45466 147.42395 175.25325 1.000 194.44365 448 ILE B O 1
ATOM 6893 N N . ILE B 1 449 ? 157.43181 145.56043 176.52818 1.000 195.70553 449 ILE B N 1
ATOM 6894 C CA . ILE B 1 449 ? 157.34201 144.64227 175.39182 1.000 193.90306 449 ILE B CA 1
ATOM 6895 C C . ILE B 1 449 ? 156.02608 144.82811 174.63899 1.000 192.66913 449 ILE B C 1
ATOM 6896 O O . ILE B 1 449 ? 155.99481 144.81041 173.40038 1.000 191.08437 449 ILE B O 1
ATOM 6901 N N . THR B 1 450 ? 154.92197 145.01301 175.37609 1.000 193.59135 450 THR B N 1
ATOM 6902 C CA . THR B 1 450 ? 153.61223 145.24858 174.76640 1.000 192.64432 450 THR B CA 1
ATOM 6903 C C . THR B 1 450 ? 153.55622 146.54025 173.95275 1.000 192.08442 450 THR B C 1
ATOM 6904 O O . THR B 1 450 ? 152.72926 146.65347 173.04094 1.000 191.41237 450 THR B O 1
ATOM 6908 N N . ILE B 1 451 ? 154.41162 147.51341 174.25729 1.000 192.52874 451 ILE B N 1
ATOM 6909 C CA . ILE B 1 451 ? 154.47770 148.72874 173.45664 1.000 191.91323 451 ILE B CA 1
ATOM 6910 C C . ILE B 1 451 ? 155.48103 148.56781 172.31484 1.000 189.99698 451 ILE B C 1
ATOM 6911 O O . ILE B 1 451 ? 155.27255 149.10918 171.22311 1.000 188.26713 451 ILE B O 1
ATOM 6916 N N . ALA B 1 452 ? 156.55566 147.80625 172.54211 1.000 189.91601 452 ALA B N 1
ATOM 6917 C CA . ALA B 1 452 ? 157.54038 147.53349 171.50031 1.000 186.92059 452 ALA B CA 1
ATOM 6918 C C . ALA B 1 452 ? 156.98020 146.66568 170.37881 1.000 185.62295 452 ALA B C 1
ATOM 6919 O O . ALA B 1 452 ? 157.48774 146.72262 169.25331 1.000 180.30285 452 ALA B O 1
ATOM 6921 N N . VAL B 1 453 ? 155.95090 145.86227 170.65401 1.000 187.88894 453 VAL B N 1
ATOM 6922 C CA . VAL B 1 453 ? 155.36211 145.02871 169.60687 1.000 187.57721 453 VAL B CA 1
ATOM 6923 C C . VAL B 1 453 ? 154.18899 145.75118 168.95317 1.000 187.29659 453 VAL B C 1
ATOM 6924 O O . VAL B 1 453 ? 153.45289 145.16280 168.15354 1.000 186.14836 453 VAL B O 1
ATOM 6928 N N . PHE B 1 454 ? 154.00713 147.02952 169.28057 1.000 186.23771 454 PHE B N 1
ATOM 6929 C CA . PHE B 1 454 ? 152.99422 147.84954 168.62761 1.000 184.55933 454 PHE B CA 1
ATOM 6930 C C . PHE B 1 454 ? 153.54668 148.65897 167.46427 1.000 181.53565 454 PHE B C 1
ATOM 6931 O O . PHE B 1 454 ? 152.83219 148.87904 166.48041 1.000 179.79963 454 PHE B O 1
ATOM 6939 N N . TYR B 1 455 ? 154.80197 149.09904 167.55076 1.000 179.62488 455 TYR B N 1
ATOM 6940 C CA . TYR B 1 455 ? 155.39763 150.00356 166.57664 1.000 175.14310 455 TYR B CA 1
ATOM 6941 C C . TYR B 1 455 ? 156.31608 149.28376 165.59386 1.000 171.86021 455 TYR B C 1
ATOM 6942 O O . TYR B 1 455 ? 157.22600 149.90555 165.03520 1.000 168.54967 455 TYR B O 1
ATOM 6951 N N . ALA B 1 456 ? 156.09922 147.98809 165.36741 1.000 170.27586 456 ALA B N 1
ATOM 6952 C CA . ALA B 1 456 ? 156.94907 147.23219 164.45652 1.000 166.79773 456 ALA B CA 1
ATOM 6953 C C . ALA B 1 456 ? 156.18648 146.55259 163.32682 1.000 163.28083 456 ALA B C 1
ATOM 6954 O O . ALA B 1 456 ? 156.71636 146.44938 162.21999 1.000 161.26832 456 ALA B O 1
ATOM 6956 N N . LEU B 1 457 ? 154.95160 146.11550 163.56701 1.000 164.22804 457 LEU B N 1
ATOM 6957 C CA . LEU B 1 457 ? 154.16388 145.37018 162.58110 1.000 161.43586 457 LEU B CA 1
ATOM 6958 C C . LEU B 1 457 ? 153.73716 146.14886 161.32818 1.000 159.53012 457 LEU B C 1
ATOM 6959 O O . LEU B 1 457 ? 153.62549 145.51799 160.26658 1.000 158.18322 457 LEU B O 1
ATOM 6964 N N . PRO B 1 458 ? 153.44819 147.46607 161.37074 1.000 160.32294 458 PRO B N 1
ATOM 6965 C CA . PRO B 1 458 ? 153.31469 148.19472 160.09289 1.000 159.20555 458 PRO B CA 1
ATOM 6966 C C . PRO B 1 458 ? 154.56651 148.18314 159.22669 1.000 156.09319 458 PRO B C 1
ATOM 6967 O O . PRO B 1 458 ? 154.44094 148.17252 157.99646 1.000 153.72468 458 PRO B O 1
ATOM 6971 N N . VAL B 1 459 ? 155.76287 148.16975 159.82254 1.000 153.90991 459 VAL B N 1
ATOM 6972 C CA . VAL B 1 459 ? 156.98943 148.06865 159.03304 1.000 149.66820 459 VAL B CA 1
ATOM 6973 C C . VAL B 1 459 ? 157.08131 146.70506 158.35116 1.000 148.67689 459 VAL B C 1
ATOM 6974 O O . VAL B 1 459 ? 157.38970 146.61177 157.15553 1.000 147.46296 459 VAL B O 1
ATOM 6978 N N . ILE B 1 460 ? 156.73461 145.63529 159.07038 1.000 149.92487 460 ILE B N 1
ATOM 6979 C CA . ILE B 1 460 ? 156.84328 144.27792 158.54056 1.000 149.38418 460 ILE B CA 1
ATOM 6980 C C . ILE B 1 460 ? 155.50505 143.87379 157.92428 1.000 150.83466 460 ILE B C 1
ATOM 6981 O O . ILE B 1 460 ? 155.21701 142.68547 157.74067 1.000 152.62028 460 ILE B O 1
ATOM 6986 N N . GLN B 1 461 ? 154.66748 144.86456 157.61412 1.000 149.27327 461 GLN B N 1
ATOM 6987 C CA . GLN B 1 461 ? 153.61895 144.70302 156.61919 1.000 149.04891 461 GLN B CA 1
ATOM 6988 C C . GLN B 1 461 ? 153.77363 145.62400 155.41415 1.000 147.43046 461 GLN B C 1
ATOM 6989 O O . GLN B 1 461 ? 153.17297 145.34526 154.37047 1.000 149.39848 461 GLN B O 1
ATOM 6995 N N . LEU B 1 462 ? 154.55942 146.69913 155.52183 1.000 144.60565 462 LEU B N 1
ATOM 6996 C CA . LEU B 1 462 ? 154.75171 147.63832 154.42328 1.000 140.50500 462 LEU B CA 1
ATOM 6997 C C . LEU B 1 462 ? 156.00017 147.34310 153.59593 1.000 137.43096 462 LEU B C 1
ATOM 6998 O O . LEU B 1 462 ? 155.97585 147.50979 152.36907 1.000 135.65145 462 LEU B O 1
ATOM 7003 N N . VAL B 1 463 ? 157.08372 146.88719 154.23732 1.000 137.14696 463 VAL B N 1
ATOM 7004 C CA . VAL B 1 463 ? 158.37542 146.78655 153.55732 1.000 132.60106 463 VAL B CA 1
ATOM 7005 C C . VAL B 1 463 ? 158.37306 145.64235 152.54629 1.000 131.70870 463 VAL B C 1
ATOM 7006 O O . VAL B 1 463 ? 158.80342 145.81245 151.39870 1.000 130.34742 463 VAL B O 1
ATOM 7010 N N . ILE B 1 464 ? 157.88535 144.46522 152.95119 1.000 132.53414 464 ILE B N 1
ATOM 7011 C CA . ILE B 1 464 ? 157.85989 143.31758 152.04387 1.000 133.07629 464 ILE B CA 1
ATOM 7012 C C . ILE B 1 464 ? 156.83471 143.54259 150.93445 1.000 133.00758 464 ILE B C 1
ATOM 7013 O O . ILE B 1 464 ? 157.02401 143.07891 149.80328 1.000 130.87177 464 ILE B O 1
ATOM 7018 N N . THR B 1 465 ? 155.75740 144.27925 151.22683 1.000 134.84794 465 THR B N 1
ATOM 7019 C CA . THR B 1 465 ? 154.78759 144.64976 150.19715 1.000 132.29569 465 THR B CA 1
ATOM 7020 C C . THR B 1 465 ? 155.41125 145.56841 149.14829 1.000 129.88743 465 THR B C 1
ATOM 7021 O O . THR B 1 465 ? 155.22489 145.36600 147.94064 1.000 129.02423 465 THR B O 1
ATOM 7025 N N . TYR B 1 466 ? 156.17187 146.57607 149.59696 1.000 130.08076 466 TYR B N 1
ATOM 7026 C CA . TYR B 1 466 ? 156.89207 147.45198 148.67226 1.000 128.43375 466 TYR B CA 1
ATOM 7027 C C . TYR B 1 466 ? 157.93949 146.68617 147.86932 1.000 126.16099 466 TYR B C 1
ATOM 7028 O O . TYR B 1 466 ? 158.11914 146.94017 146.67116 1.000 124.64877 466 TYR B O 1
ATOM 7037 N N . GLN B 1 467 ? 158.64301 145.75282 148.52051 1.000 124.45895 467 GLN B N 1
ATOM 7038 C CA . GLN B 1 467 ? 159.64077 144.92924 147.84041 1.000 122.70578 467 GLN B CA 1
ATOM 7039 C C . GLN B 1 467 ? 158.99974 144.05480 146.76722 1.000 125.43998 467 GLN B C 1
ATOM 7040 O O . GLN B 1 467 ? 159.53966 143.91939 145.66279 1.000 123.60066 467 GLN B O 1
ATOM 7046 N N . THR B 1 468 ? 157.83175 143.47838 147.06909 1.000 127.84151 468 THR B N 1
ATOM 7047 C CA . THR B 1 468 ? 157.10410 142.66984 146.09502 1.000 125.40433 468 THR B CA 1
ATOM 7048 C C . THR B 1 468 ? 156.60261 143.52384 144.93217 1.000 123.93682 468 THR B C 1
ATOM 7049 O O . THR B 1 468 ? 156.66395 143.09607 143.77220 1.000 122.93281 468 THR B O 1
ATOM 7053 N N . VAL B 1 469 ? 156.14563 144.74913 145.22281 1.000 124.07339 469 VAL B N 1
ATOM 7054 C CA . VAL B 1 469 ? 155.70440 145.67015 144.17247 1.000 123.24032 469 VAL B CA 1
ATOM 7055 C C . VAL B 1 469 ? 156.85868 146.02522 143.23603 1.000 123.71591 469 VAL B C 1
ATOM 7056 O O . VAL B 1 469 ? 156.71132 145.97875 142.00627 1.000 121.74403 469 VAL B O 1
ATOM 7060 N N . VAL B 1 470 ? 158.03440 146.32768 143.80101 1.000 125.34353 470 VAL B N 1
ATOM 7061 C CA . VAL B 1 470 ? 159.21472 146.63463 142.98966 1.000 124.17996 470 VAL B CA 1
ATOM 7062 C C . VAL B 1 470 ? 159.66824 145.40897 142.19513 1.000 122.39849 470 VAL B C 1
ATOM 7063 O O . VAL B 1 470 ? 160.02401 145.51489 141.01377 1.000 116.61566 470 VAL B O 1
ATOM 7067 N N . ASN B 1 471 ? 159.59648 144.22286 142.79694 1.000 123.49843 471 ASN B N 1
ATOM 7068 C CA . ASN B 1 471 ? 160.03634 143.00713 142.12435 1.000 124.49919 471 ASN B CA 1
ATOM 7069 C C . ASN B 1 471 ? 159.00407 142.44449 141.15364 1.000 125.43465 471 ASN B C 1
ATOM 7070 O O . ASN B 1 471 ? 159.30804 141.47102 140.45569 1.000 124.48394 471 ASN B O 1
ATOM 7075 N N . VAL B 1 472 ? 157.80514 143.01775 141.08578 1.000 126.04295 472 VAL B N 1
ATOM 7076 C CA . VAL B 1 472 ? 156.76734 142.56103 140.16831 1.000 124.05168 472 VAL B CA 1
ATOM 7077 C C . VAL B 1 472 ? 156.56077 143.54239 139.01381 1.000 120.39563 472 VAL B C 1
ATOM 7078 O O . VAL B 1 472 ? 156.58926 143.14311 137.84772 1.000 119.62605 472 VAL B O 1
ATOM 7082 N N . THR B 1 473 ? 156.36320 144.83641 139.31452 1.000 118.31679 473 THR B N 1
ATOM 7083 C CA . THR B 1 473 ? 155.89235 145.74392 138.26529 1.000 117.02056 473 THR B CA 1
ATOM 7084 C C . THR B 1 473 ? 156.99406 146.10779 137.26739 1.000 114.45557 473 THR B C 1
ATOM 7085 O O . THR B 1 473 ? 156.69016 146.40601 136.10683 1.000 112.79701 473 THR B O 1
ATOM 7089 N N . GLY B 1 474 ? 158.26609 146.09261 137.68233 1.000 111.84587 474 GLY B N 1
ATOM 7090 C CA . GLY B 1 474 ? 159.38686 146.36550 136.80709 1.000 106.04919 474 GLY B CA 1
ATOM 7091 C C . GLY B 1 474 ? 160.09935 147.67057 137.10564 1.000 99.09563 474 GLY B C 1
ATOM 7092 O O . GLY B 1 474 ? 161.31966 147.75678 136.91532 1.000 94.06330 474 GLY B O 1
ATOM 7093 N N . ASN B 1 475 ? 159.35644 148.69142 137.54048 1.000 98.61790 475 ASN B N 1
ATOM 7094 C CA . ASN B 1 475 ? 159.88817 150.02416 137.81010 1.000 92.04954 475 ASN B CA 1
ATOM 7095 C C . ASN B 1 475 ? 160.92594 150.03150 138.92666 1.000 97.20830 475 ASN B C 1
ATOM 7096 O O . ASN B 1 475 ? 160.59873 149.78171 140.09133 1.000 101.92420 475 ASN B O 1
ATOM 7101 N N . GLN B 1 476 ? 162.17653 150.31645 138.57794 1.000 94.27627 476 GLN B N 1
ATOM 7102 C CA . GLN B 1 476 ? 163.25374 150.44234 139.55951 1.000 87.88006 476 GLN B CA 1
ATOM 7103 C C . GLN B 1 476 ? 163.45872 151.90869 139.93840 1.000 87.31565 476 GLN B C 1
ATOM 7104 O O . GLN B 1 476 ? 164.54754 152.47063 139.81915 1.000 82.54642 476 GLN B O 1
ATOM 7110 N N . ASP B 1 477 ? 162.37213 152.52875 140.41222 1.000 92.66361 477 ASP B N 1
ATOM 7111 C CA . ASP B 1 477 ? 162.39799 153.93857 140.78426 1.000 92.37368 477 ASP B CA 1
ATOM 7112 C C . ASP B 1 477 ? 161.62517 154.20794 142.07204 1.000 93.05251 477 ASP B C 1
ATOM 7113 O O . ASP B 1 477 ? 161.28125 155.36406 142.34677 1.000 93.14282 477 ASP B O 1
ATOM 7118 N N . ILE B 1 478 ? 161.34401 153.17555 142.86575 1.000 94.09466 478 ILE B N 1
ATOM 7119 C CA . ILE B 1 478 ? 160.58537 153.33469 144.09390 1.000 97.21580 478 ILE B CA 1
ATOM 7120 C C . ILE B 1 478 ? 161.46740 153.23571 145.33602 1.000 94.34898 478 ILE B C 1
ATOM 7121 O O . ILE B 1 478 ? 161.17817 153.89727 146.34040 1.000 91.61453 478 ILE B O 1
ATOM 7126 N N . CYS B 1 479 ? 162.54256 152.45539 145.29139 1.000 91.00278 479 CYS B N 1
ATOM 7127 C CA . CYS B 1 479 ? 163.48160 152.33671 146.39485 1.000 83.78964 479 CYS B CA 1
ATOM 7128 C C . CYS B 1 479 ? 164.77617 153.05662 146.03794 1.000 80.85928 479 CYS B C 1
ATOM 7129 O O . CYS B 1 479 ? 165.10891 153.22207 144.86082 1.000 84.74328 479 CYS B O 1
ATOM 7132 N N . TYR B 1 480 ? 165.50642 153.48493 147.06524 1.000 79.50307 480 TYR B N 1
ATOM 7133 C CA . TYR B 1 480 ? 166.71244 154.29836 146.90165 1.000 80.58587 480 TYR B CA 1
ATOM 7134 C C . TYR B 1 480 ? 167.89936 153.50511 147.43952 1.000 82.55493 480 TYR B C 1
ATOM 7135 O O . TYR B 1 480 ? 168.29609 153.66169 148.59606 1.000 85.18841 480 TYR B O 1
ATOM 7144 N N . TYR B 1 481 ? 168.47034 152.65382 146.59155 1.000 81.54235 481 TYR B N 1
ATOM 7145 C CA . TYR B 1 481 ? 169.62113 151.85174 146.97525 1.000 77.73112 481 TYR B CA 1
ATOM 7146 C C . TYR B 1 481 ? 170.91496 152.57047 146.59780 1.000 74.67171 481 TYR B C 1
ATOM 7147 O O . TYR B 1 481 ? 170.91724 153.73224 146.18216 1.000 77.58808 481 TYR B O 1
ATOM 7156 N N . ASN B 1 482 ? 172.03451 151.86820 146.74512 1.000 70.24632 482 ASN B N 1
ATOM 7157 C CA . ASN B 1 482 ? 173.30756 152.24048 146.13783 1.000 72.45025 482 ASN B CA 1
ATOM 7158 C C . ASN B 1 482 ? 173.52292 151.27443 144.97936 1.000 75.71960 482 ASN B C 1
ATOM 7159 O O . ASN B 1 482 ? 173.86934 150.10895 145.19105 1.000 81.13854 482 ASN B O 1
ATOM 7164 N N . PHE B 1 483 ? 173.33163 151.76096 143.75415 1.000 70.75542 483 PHE B N 1
ATOM 7165 C CA . PHE B 1 483 ? 173.19202 150.88743 142.59433 1.000 67.28466 483 PHE B CA 1
ATOM 7166 C C . PHE B 1 483 ? 174.51743 150.34391 142.07383 1.000 69.59201 483 PHE B C 1
ATOM 7167 O O . PHE B 1 483 ? 174.51268 149.59207 141.09316 1.000 71.61709 483 PHE B O 1
ATOM 7175 N N . LEU B 1 484 ? 175.64299 150.69432 142.69499 1.000 72.94204 484 LEU B N 1
ATOM 7176 C CA . LEU B 1 484 ? 176.92494 150.09252 142.36523 1.000 72.28894 484 LEU B CA 1
ATOM 7177 C C . LEU B 1 484 ? 177.41654 149.11495 143.42280 1.000 75.68412 484 LEU B C 1
ATOM 7178 O O . LEU B 1 484 ? 178.38269 148.38790 143.16663 1.000 76.72434 484 LEU B O 1
ATOM 7183 N N . CYS B 1 485 ? 176.78486 149.07626 144.59475 1.000 76.16963 485 CYS B N 1
ATOM 7184 C CA . CYS B 1 485 ? 177.14890 148.15278 145.66380 1.000 73.41236 485 CYS B CA 1
ATOM 7185 C C . CYS B 1 485 ? 175.90620 147.52904 146.28593 1.000 74.60019 485 CYS B C 1
ATOM 7186 O O . CYS B 1 485 ? 175.78866 147.42692 147.51095 1.000 73.37540 485 CYS B O 1
ATOM 7189 N N . ALA B 1 486 ? 174.95787 147.10563 145.45507 1.000 75.58897 486 ALA B N 1
ATOM 7190 C CA . ALA B 1 486 ? 173.75893 146.40392 145.91291 1.000 73.35732 486 ALA B CA 1
ATOM 7191 C C . ALA B 1 486 ? 173.83271 144.96283 145.41429 1.000 77.91350 486 ALA B C 1
ATOM 7192 O O . ALA B 1 486 ? 173.38537 144.64680 144.31063 1.000 83.30051 486 ALA B O 1
ATOM 7194 N N . HIS B 1 487 ? 174.40131 144.09123 146.23726 1.000 75.50856 487 HIS B N 1
ATOM 7195 C CA . HIS B 1 487 ? 174.50048 142.68179 145.87867 1.000 71.36895 487 HIS B CA 1
ATOM 7196 C C . HIS B 1 487 ? 173.17882 141.97684 146.16730 1.000 75.00734 487 HIS B C 1
ATOM 7197 O O . HIS B 1 487 ? 172.63615 142.11869 147.26772 1.000 75.92588 487 HIS B O 1
ATOM 7204 N N . PRO B 1 488 ? 172.63312 141.21500 145.21480 1.000 80.52667 488 PRO B N 1
ATOM 7205 C CA . PRO B 1 488 ? 171.35969 140.52713 145.46431 1.000 82.02454 488 PRO B CA 1
ATOM 7206 C C . PRO B 1 488 ? 171.53630 139.09424 145.94698 1.000 83.06099 488 PRO B C 1
ATOM 7207 O O . PRO B 1 488 ? 172.48843 138.40909 145.55920 1.000 82.90978 488 PRO B O 1
ATOM 7211 N N . LEU B 1 489 ? 170.62250 138.63187 146.79832 1.000 84.41624 489 LEU B N 1
ATOM 7212 C CA . LEU B 1 489 ? 170.56322 137.22118 147.16867 1.000 86.80423 489 LEU B CA 1
ATOM 7213 C C . LEU B 1 489 ? 169.11615 136.86529 147.46884 1.000 91.27566 489 LEU B C 1
ATOM 7214 O O . LEU B 1 489 ? 168.50963 137.45768 148.36702 1.000 90.70879 489 LEU B O 1
ATOM 7219 N N . GLY B 1 490 ? 168.58580 135.88099 146.74186 1.000 93.36321 490 GLY B N 1
ATOM 7220 C CA . GLY B 1 490 ? 167.21156 135.44543 146.94859 1.000 91.23978 490 GLY B CA 1
ATOM 7221 C C . GLY B 1 490 ? 166.20362 136.51993 146.58189 1.000 91.43440 490 GLY B C 1
ATOM 7222 O O . GLY B 1 490 ? 166.32076 137.19877 145.55532 1.000 90.56847 490 GLY B O 1
ATOM 7223 N N . VAL B 1 491 ? 165.18738 136.66852 147.43510 1.000 90.95791 491 VAL B N 1
ATOM 7224 C CA . VAL B 1 491 ? 164.19954 137.72740 147.25133 1.000 90.48474 491 VAL B CA 1
ATOM 7225 C C . VAL B 1 491 ? 164.81870 139.09320 147.54983 1.000 91.43043 491 VAL B C 1
ATOM 7226 O O . VAL B 1 491 ? 164.51138 140.08784 146.87772 1.000 95.51034 491 VAL B O 1
ATOM 7230 N N . LEU B 1 492 ? 165.72506 139.15366 148.52664 1.000 89.29185 492 LEU B N 1
ATOM 7231 C CA . LEU B 1 492 ? 166.39591 140.39636 148.88860 1.000 84.42688 492 LEU B CA 1
ATOM 7232 C C . LEU B 1 492 ? 167.32045 140.87203 147.77251 1.000 84.55852 492 LEU B C 1
ATOM 7233 O O . LEU B 1 492 ? 168.04068 140.08068 147.15791 1.000 83.43557 492 LEU B O 1
ATOM 7238 N N . SER B 1 493 ? 167.29332 142.17778 147.51104 1.000 83.54263 493 SER B N 1
ATOM 7239 C CA . SER B 1 493 ? 168.11240 142.78359 146.47116 1.000 80.96990 493 SER B CA 1
ATOM 7240 C C . SER B 1 493 ? 169.30424 143.55073 147.02520 1.000 79.53361 493 SER B C 1
ATOM 7241 O O . SER B 1 493 ? 170.10408 144.07508 146.24276 1.000 78.92516 493 SER B O 1
ATOM 7244 N N . ALA B 1 494 ? 169.44572 143.63163 148.34934 1.000 76.87970 494 ALA B N 1
ATOM 7245 C CA . ALA B 1 494 ? 170.57488 144.31235 148.99021 1.000 71.11930 494 ALA B CA 1
ATOM 7246 C C . ALA B 1 494 ? 170.98224 143.47433 150.20079 1.000 67.94180 494 ALA B C 1
ATOM 7247 O O . ALA B 1 494 ? 170.42484 143.62648 151.29116 1.000 69.35976 494 ALA B O 1
ATOM 7249 N N . PHE B 1 495 ? 171.95921 142.58856 150.00038 1.000 66.24640 495 PHE B N 1
ATOM 7250 C CA . PHE B 1 495 ? 172.44958 141.70825 151.05339 1.000 65.42957 495 PHE B CA 1
ATOM 7251 C C . PHE B 1 495 ? 173.80179 142.16575 151.59817 1.000 70.82945 495 PHE B C 1
ATOM 7252 O O . PHE B 1 495 ? 174.61145 141.34400 152.04173 1.000 73.72147 495 PHE B O 1
ATOM 7260 N N . ASN B 1 496 ? 174.06514 143.47228 151.56727 1.000 70.80662 496 ASN B N 1
ATOM 7261 C CA . ASN B 1 496 ? 175.21059 144.05208 152.25789 1.000 68.79913 496 ASN B CA 1
ATOM 7262 C C . ASN B 1 496 ? 174.80480 145.14052 153.24446 1.000 73.91132 496 ASN B C 1
ATOM 7263 O O . ASN B 1 496 ? 175.67787 145.79607 153.82485 1.000 76.90608 496 ASN B O 1
ATOM 7268 N N . ASN B 1 497 ? 173.50378 145.34910 153.44628 1.000 72.96156 497 ASN B N 1
ATOM 7269 C CA . ASN B 1 497 ? 172.99331 146.25482 154.46800 1.000 69.80324 497 ASN B CA 1
ATOM 7270 C C . ASN B 1 497 ? 172.08317 145.53844 155.45693 1.000 71.27918 497 ASN B C 1
ATOM 7271 O O . ASN B 1 497 ? 171.41922 146.19669 156.26673 1.000 75.53032 497 ASN B O 1
ATOM 7276 N N . ILE B 1 498 ? 172.03771 144.20937 155.40993 1.000 70.05362 498 ILE B N 1
ATOM 7277 C CA . ILE B 1 498 ? 171.24115 143.41696 156.33953 1.000 69.88255 498 ILE B CA 1
ATOM 7278 C C . ILE B 1 498 ? 172.10182 142.45406 157.15394 1.000 70.92786 498 ILE B C 1
ATOM 7279 O O . ILE B 1 498 ? 171.72179 142.10274 158.28616 1.000 73.73752 498 ILE B O 1
ATOM 7284 N N . LEU B 1 499 ? 173.35366 142.24268 156.75518 1.000 67.41291 499 LEU B N 1
ATOM 7285 C CA . LEU B 1 499 ? 174.28022 141.39733 157.49304 1.000 64.20154 499 LEU B CA 1
ATOM 7286 C C . LEU B 1 499 ? 175.29382 142.21650 158.28280 1.000 68.28360 499 LEU B C 1
ATOM 7287 O O . LEU B 1 499 ? 176.03559 141.65512 159.09400 1.000 71.08987 499 LEU B O 1
ATOM 7292 N N . SER B 1 500 ? 175.28929 143.53979 158.12579 1.000 68.46051 500 SER B N 1
ATOM 7293 C CA . SER B 1 500 ? 176.12974 144.40466 158.94132 1.000 69.00538 500 SER B CA 1
ATOM 7294 C C . SER B 1 500 ? 175.41296 144.91428 160.18219 1.000 72.90779 500 SER B C 1
ATOM 7295 O O . SER B 1 500 ? 176.07537 145.35470 161.12855 1.000 72.33156 500 SER B O 1
ATOM 7298 N N . ASN B 1 501 ? 174.08070 144.86580 160.19863 1.000 72.65794 501 ASN B N 1
ATOM 7299 C CA . ASN B 1 501 ? 173.28073 145.16690 161.38038 1.000 66.76169 501 ASN B CA 1
ATOM 7300 C C . ASN B 1 501 ? 173.23061 144.01541 162.38459 1.000 69.38137 501 ASN B C 1
ATOM 7301 O O . ASN B 1 501 ? 172.48851 144.10595 163.36856 1.000 76.39940 501 ASN B O 1
ATOM 7306 N N . LEU B 1 502 ? 173.99565 142.94490 162.16313 1.000 69.43065 502 LEU B N 1
ATOM 7307 C CA . LEU B 1 502 ? 174.09336 141.82393 163.08973 1.000 70.54143 502 LEU B CA 1
ATOM 7308 C C . LEU B 1 502 ? 175.02610 142.12544 164.26343 1.000 76.07657 502 LEU B C 1
ATOM 7309 O O . LEU B 1 502 ? 175.12205 141.32070 165.19734 1.000 85.60101 502 LEU B O 1
ATOM 7314 N N . GLY B 1 503 ? 175.65259 143.30422 164.27902 1.000 70.87839 503 GLY B N 1
ATOM 7315 C CA . GLY B 1 503 ? 176.48530 143.68353 165.40452 1.000 73.63973 503 GLY B CA 1
ATOM 7316 C C . GLY B 1 503 ? 175.69975 144.14555 166.61092 1.000 75.64129 503 GLY B C 1
ATOM 7317 O O . GLY B 1 503 ? 176.12490 143.91216 167.74617 1.000 74.20753 503 GLY B O 1
ATOM 7318 N N . HIS B 1 504 ? 174.55128 144.79597 166.38705 1.000 76.30708 504 HIS B N 1
ATOM 7319 C CA . HIS B 1 504 ? 173.73176 145.30940 167.48481 1.000 74.80362 504 HIS B CA 1
ATOM 7320 C C . HIS B 1 504 ? 173.16251 144.17428 168.32916 1.000 80.58433 504 HIS B C 1
ATOM 7321 O O . HIS B 1 504 ? 173.31908 144.15802 169.55707 1.000 83.96947 504 HIS B O 1
ATOM 7328 N N . VAL B 1 505 ? 172.51793 143.19733 167.67986 1.000 79.95014 505 VAL B N 1
ATOM 7329 C CA . VAL B 1 505 ? 171.85385 142.10261 168.38755 1.000 82.10648 505 VAL B CA 1
ATOM 7330 C C . VAL B 1 505 ? 172.82062 141.05303 168.91104 1.000 82.21860 505 VAL B C 1
ATOM 7331 O O . VAL B 1 505 ? 172.38032 140.07653 169.53269 1.000 90.21456 505 VAL B O 1
ATOM 7335 N N . LEU B 1 506 ? 174.12457 141.22812 168.69838 1.000 77.96881 506 LEU B N 1
ATOM 7336 C CA . LEU B 1 506 ? 175.13618 140.34997 169.26159 1.000 81.29099 506 LEU B CA 1
ATOM 7337 C C . LEU B 1 506 ? 176.03426 141.04781 170.27505 1.000 87.39686 506 LEU B C 1
ATOM 7338 O O . LEU B 1 506 ? 176.54660 140.38251 171.18144 1.000 89.41195 506 LEU B O 1
ATOM 7343 N N . LEU B 1 507 ? 176.19291 142.36934 170.18932 1.000 85.52435 507 LEU B N 1
ATOM 7344 C CA . LEU B 1 507 ? 176.89996 143.13391 171.20468 1.000 82.19701 507 LEU B CA 1
ATOM 7345 C C . LEU B 1 507 ? 175.94902 143.78437 172.20253 1.000 87.25636 507 LEU B C 1
ATOM 7346 O O . LEU B 1 507 ? 176.39837 144.52646 173.08167 1.000 90.54335 507 LEU B O 1
ATOM 7351 N N . GLY B 1 508 ? 174.64856 143.51863 172.09179 1.000 89.57325 508 GLY B N 1
ATOM 7352 C CA . GLY B 1 508 ? 173.72752 143.88438 173.14885 1.000 95.68474 508 GLY B CA 1
ATOM 7353 C C . GLY B 1 508 ? 173.40845 142.70983 174.04878 1.000 100.15020 508 GLY B C 1
ATOM 7354 O O . GLY B 1 508 ? 172.38703 142.70159 174.74193 1.000 105.70312 508 GLY B O 1
ATOM 7355 N N . PHE B 1 509 ? 174.29542 141.71549 174.05390 1.000 97.45090 509 PHE B N 1
ATOM 7356 C CA . PHE B 1 509 ? 174.12018 140.50501 174.84003 1.000 99.84176 509 PHE B CA 1
ATOM 7357 C C . PHE B 1 509 ? 175.27911 140.25364 175.79341 1.000 103.64013 509 PHE B C 1
ATOM 7358 O O . PHE B 1 509 ? 175.22609 139.29531 176.57368 1.000 106.42686 509 PHE B O 1
ATOM 7366 N N . LEU B 1 510 ? 176.31616 141.08847 175.76686 1.000 102.70340 510 LEU B N 1
ATOM 7367 C CA . LEU B 1 510 ? 177.35860 141.02253 176.77949 1.000 105.75834 510 LEU B CA 1
ATOM 7368 C C . LEU B 1 510 ? 177.03489 141.84315 178.01772 1.000 108.68833 510 LEU B C 1
ATOM 7369 O O . LEU B 1 510 ? 177.69909 141.67153 179.04623 1.000 110.26481 510 LEU B O 1
ATOM 7374 N N . PHE B 1 511 ? 176.04180 142.72956 177.94758 1.000 106.28215 511 PHE B N 1
ATOM 7375 C CA . PHE B 1 511 ? 175.54786 143.37391 179.15847 1.000 108.34066 511 PHE B CA 1
ATOM 7376 C C . PHE B 1 511 ? 174.68732 142.43856 179.99545 1.000 110.03061 511 PHE B C 1
ATOM 7377 O O . PHE B 1 511 ? 174.83623 142.39519 181.22420 1.000 113.94313 511 PHE B O 1
ATOM 7385 N N . LEU B 1 512 ? 173.82839 141.63784 179.36088 1.000 105.21050 512 LEU B N 1
ATOM 7386 C CA . LEU B 1 512 ? 173.00509 140.69097 180.11846 1.000 105.44651 512 LEU B CA 1
ATOM 7387 C C . LEU B 1 512 ? 173.69994 139.34279 180.27342 1.000 107.71969 512 LEU B C 1
ATOM 7388 O O . LEU B 1 512 ? 173.11209 138.27542 180.09761 1.000 109.70928 512 LEU B O 1
ATOM 7393 N N . LEU B 1 513 ? 174.98475 139.41087 180.60580 1.000 109.35087 513 LEU B N 1
ATOM 7394 C CA . LEU B 1 513 ? 175.77438 138.31266 181.14211 1.000 112.40191 513 LEU B CA 1
ATOM 7395 C C . LEU B 1 513 ? 176.74236 138.80638 182.20369 1.000 118.09098 513 LEU B C 1
ATOM 7396 O O . LEU B 1 513 ? 177.21022 138.00486 183.02012 1.000 120.99249 513 LEU B O 1
ATOM 7401 N N . ILE B 1 514 ? 177.00930 140.10770 182.24978 1.000 119.04598 514 ILE B N 1
ATOM 7402 C CA . ILE B 1 514 ? 177.90808 140.71716 183.21746 1.000 123.30083 514 ILE B CA 1
ATOM 7403 C C . ILE B 1 514 ? 177.13150 141.42480 184.32151 1.000 130.04126 514 ILE B C 1
ATOM 7404 O O . ILE B 1 514 ? 177.39863 141.21606 185.50644 1.000 133.87286 514 ILE B O 1
ATOM 7409 N N . VAL B 1 515 ? 176.16419 142.27690 183.95083 1.000 128.45458 515 VAL B N 1
ATOM 7410 C CA . VAL B 1 515 ? 175.40877 142.99305 184.97822 1.000 130.30325 515 VAL B CA 1
ATOM 7411 C C . VAL B 1 515 ? 174.46524 142.04761 185.72298 1.000 132.80591 515 VAL B C 1
ATOM 7412 O O . VAL B 1 515 ? 174.15454 142.27931 186.89598 1.000 136.00348 515 VAL B O 1
ATOM 7416 N N . LEU B 1 516 ? 174.03685 140.94763 185.08920 1.000 129.77754 516 LEU B N 1
ATOM 7417 C CA . LEU B 1 516 ? 173.24284 139.95214 185.80506 1.000 131.60786 516 LEU B CA 1
ATOM 7418 C C . LEU B 1 516 ? 174.09633 139.19580 186.81590 1.000 136.80432 516 LEU B C 1
ATOM 7419 O O . LEU B 1 516 ? 173.63697 138.89873 187.92580 1.000 142.82846 516 LEU B O 1
ATOM 7424 N N . ARG B 1 517 ? 175.35346 138.91233 186.46059 1.000 133.89645 517 ARG B N 1
ATOM 7425 C CA . ARG B 1 517 ? 176.27696 138.27976 187.39764 1.000 137.61177 517 ARG B CA 1
ATOM 7426 C C . ARG B 1 517 ? 176.61249 139.22346 188.54604 1.000 141.23968 517 ARG B C 1
ATOM 7427 O O . ARG B 1 517 ? 176.73825 138.78970 189.69754 1.000 144.83099 517 ARG B O 1
ATOM 7435 N N . ARG B 1 518 ? 176.74319 140.51959 188.24778 1.000 139.59715 518 ARG B N 1
ATOM 7436 C CA . ARG B 1 518 ? 176.99665 141.50980 189.29053 1.000 142.92707 518 ARG B CA 1
ATOM 7437 C C . ARG B 1 518 ? 175.79583 141.65853 190.21863 1.000 145.65565 518 ARG B C 1
ATOM 7438 O O . ARG B 1 518 ? 175.96521 141.81345 191.43283 1.000 150.81033 518 ARG B O 1
ATOM 7446 N N . ASP B 1 519 ? 174.58033 141.62091 189.65962 1.000 143.06884 519 ASP B N 1
ATOM 7447 C CA . ASP B 1 519 ? 173.35877 141.63163 190.46274 1.000 144.74687 519 ASP B CA 1
ATOM 7448 C C . ASP B 1 519 ? 173.28261 140.41220 191.37627 1.000 148.20638 519 ASP B C 1
ATOM 7449 O O . ASP B 1 519 ? 172.92936 140.53281 192.55618 1.000 153.28472 519 ASP B O 1
ATOM 7454 N N . ILE B 1 520 ? 173.59316 139.22614 190.83428 1.000 146.08199 520 ILE B N 1
ATOM 7455 C CA . ILE B 1 520 ? 173.56122 137.98898 191.61697 1.000 147.62031 520 ILE B CA 1
ATOM 7456 C C . ILE B 1 520 ? 174.59246 138.03580 192.74104 1.000 151.40103 520 ILE B C 1
AT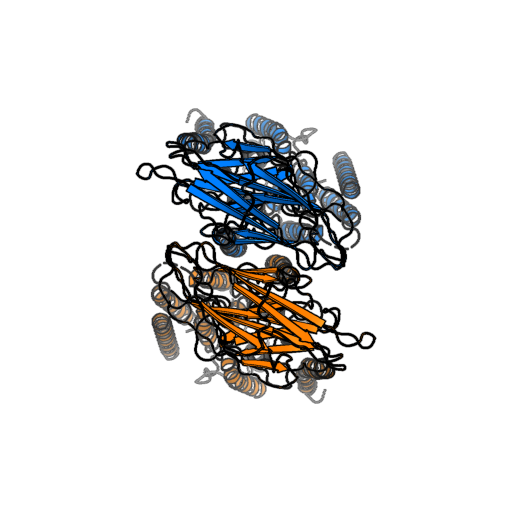OM 7457 O O . ILE B 1 520 ? 174.28879 137.70104 193.89550 1.000 155.08673 520 ILE B O 1
ATOM 7462 N N . LEU B 1 521 ? 175.80652 138.50924 192.43141 1.000 148.92525 521 LEU B N 1
ATOM 7463 C CA . LEU B 1 521 ? 176.86572 138.62037 193.43188 1.000 150.59768 521 LEU B CA 1
ATOM 7464 C C . LEU B 1 521 ? 176.52003 139.64129 194.51087 1.000 157.16316 521 LEU B C 1
ATOM 7465 O O . LEU B 1 521 ? 176.76074 139.39689 195.69844 1.000 162.41224 521 LEU B O 1
ATOM 7470 N N . HIS B 1 522 ? 175.94438 140.78320 194.12065 1.000 157.54115 522 HIS B N 1
ATOM 7471 C CA . HIS B 1 522 ? 175.62026 141.82329 195.09102 1.000 160.50645 522 HIS B CA 1
ATOM 7472 C C . HIS B 1 522 ? 174.45406 141.41226 195.98374 1.000 162.08881 522 HIS B C 1
ATOM 7473 O O . HIS B 1 522 ? 174.46949 141.68762 197.18872 1.000 163.80274 522 HIS B O 1
ATOM 7480 N N . ARG B 1 523 ? 173.43328 140.75835 195.41516 1.000 161.52195 523 ARG B N 1
ATOM 7481 C CA . ARG B 1 523 ? 172.33558 140.23847 196.22887 1.000 162.44045 523 ARG B CA 1
ATOM 7482 C C . ARG B 1 523 ? 172.80460 139.13784 197.17811 1.000 165.65864 523 ARG B C 1
ATOM 7483 O O . ARG B 1 523 ? 172.34870 139.07061 198.32502 1.000 169.87942 523 ARG B O 1
ATOM 7491 N N . ARG B 1 524 ? 173.68085 138.24118 196.70366 1.000 164.56698 524 ARG B N 1
ATOM 7492 C CA . ARG B 1 524 ? 174.28580 137.22958 197.57267 1.000 167.86128 524 ARG B CA 1
ATOM 7493 C C . ARG B 1 524 ? 175.07751 137.86126 198.71671 1.000 171.20094 524 ARG B C 1
ATOM 7494 O O . ARG B 1 524 ? 174.98713 137.41376 199.86938 1.000 173.44709 524 ARG B O 1
ATOM 7496 N N . ALA B 1 525 ? 175.89332 138.87534 198.40350 1.000 170.03512 525 ALA B N 1
ATOM 7497 C CA . ALA B 1 525 ? 176.65639 139.58404 199.42714 1.000 170.71427 525 ALA B CA 1
ATOM 7498 C C . ALA B 1 525 ? 175.75011 140.31600 200.41052 1.000 176.72187 525 ALA B C 1
ATOM 7499 O O . ALA B 1 525 ? 176.07164 140.40166 201.59815 1.000 180.85954 525 ALA B O 1
ATOM 7501 N N . LEU B 1 526 ? 174.61973 140.84833 199.93832 1.000 177.01395 526 LEU B N 1
ATOM 7502 C CA . LEU B 1 526 ? 173.64858 141.46017 200.84210 1.000 179.22759 526 LEU B CA 1
ATOM 7503 C C . LEU B 1 526 ? 172.98058 140.41435 201.72835 1.000 178.87006 526 LEU B C 1
ATOM 7504 O O . LEU B 1 526 ? 172.69957 140.67622 202.90438 1.000 179.69199 526 LEU B O 1
ATOM 7509 N N . GLU B 1 527 ? 172.70944 139.23004 201.17273 1.000 177.42090 527 GLU B N 1
ATOM 7510 C CA . GLU B 1 527 ? 172.05491 138.16705 201.92931 1.000 177.91908 527 GLU B CA 1
ATOM 7511 C C . GLU B 1 527 ? 172.96051 137.61142 203.02262 1.000 181.53293 527 GLU B C 1
ATOM 7512 O O . GLU B 1 527 ? 172.50197 137.35464 204.14197 1.000 182.32161 527 GLU B O 1
ATOM 7514 N N . ALA B 1 528 ? 174.24621 137.41767 202.72348 1.000 183.71308 528 ALA B N 1
ATOM 7515 C CA . ALA B 1 528 ? 175.16897 136.83434 203.69538 1.000 186.89671 528 ALA B CA 1
ATOM 7516 C C . ALA B 1 528 ? 175.92864 137.89279 204.49069 1.000 188.86272 528 ALA B C 1
ATOM 7517 O O . ALA B 1 528 ? 175.78769 137.97427 205.71440 1.000 187.55781 528 ALA B O 1
ATOM 7519 N N . LYS B 1 529 ? 176.73354 138.70693 203.81569 1.000 189.30956 529 LYS B N 1
ATOM 7520 C CA . LYS B 1 529 ? 177.55044 139.71814 204.46490 1.000 189.49334 529 LYS B CA 1
ATOM 7521 C C . LYS B 1 529 ? 176.72665 140.97398 204.74711 1.000 190.33359 529 LYS B C 1
ATOM 7522 O O . LYS B 1 529 ? 175.57243 141.10507 204.33153 1.000 188.59566 529 LYS B O 1
ATOM 7524 N N . ASP B 1 530 ? 177.32533 141.89691 205.49511 1.000 193.03787 530 ASP B N 1
ATOM 7525 C CA . ASP B 1 530 ? 176.70564 143.19272 205.76392 1.000 193.18045 530 ASP B CA 1
ATOM 7526 C C . ASP B 1 530 ? 177.13838 144.14446 204.65481 1.000 192.96655 530 ASP B C 1
ATOM 7527 O O . ASP B 1 530 ? 178.25550 144.66710 204.66781 1.000 193.02345 530 ASP B O 1
ATOM 7529 N N . ILE B 1 531 ? 176.24557 144.37160 203.68504 1.000 191.74891 531 ILE B N 1
ATOM 7530 C CA . ILE B 1 531 ? 176.55966 145.23894 202.55113 1.000 190.92607 531 ILE B CA 1
ATOM 7531 C C . ILE B 1 531 ? 176.44801 146.71733 202.88755 1.000 192.97102 531 ILE B C 1
ATOM 7532 O O . ILE B 1 531 ? 176.79645 147.56086 202.05193 1.000 191.24289 531 ILE B O 1
ATOM 7534 N N . PHE B 1 532 ? 175.97296 147.06250 204.08473 1.000 194.80023 532 PHE B N 1
ATOM 7535 C CA . PHE B 1 532 ? 175.84002 148.46636 204.46741 1.000 195.09321 532 PHE B CA 1
ATOM 7536 C C . PHE B 1 532 ? 177.13142 149.01031 205.06431 1.000 196.62127 532 PHE B C 1
ATOM 7537 O O . PHE B 1 532 ? 177.20202 150.18260 205.44950 1.000 197.50942 532 PHE B O 1
ATOM 7539 N N . ALA B 1 533 ? 178.16493 148.17570 205.14927 1.000 197.82943 533 ALA B N 1
ATOM 7540 C CA . ALA B 1 533 ? 179.44958 148.58703 205.70059 1.000 198.93341 533 ALA B CA 1
ATOM 7541 C C . ALA B 1 533 ? 180.39719 148.94919 204.56662 1.000 197.31767 533 ALA B C 1
ATOM 7542 O O . ALA B 1 533 ? 180.62258 148.13393 203.66441 1.000 195.71826 533 ALA B O 1
ATOM 7544 N N . VAL B 1 534 ? 180.87781 150.19872 204.58712 1.000 197.38173 534 VAL B N 1
ATOM 7545 C CA . VAL B 1 534 ? 181.90223 150.75375 203.69942 1.000 195.42314 534 VAL B CA 1
ATOM 7546 C C . VAL B 1 534 ? 181.39242 150.83431 202.26556 1.000 194.81564 534 VAL B C 1
ATOM 7547 O O . VAL B 1 534 ? 182.15178 150.61948 201.31406 1.000 192.90653 534 VAL B O 1
ATOM 7549 N N . GLU B 1 535 ? 180.10810 151.14357 202.09812 1.000 195.78759 535 GLU B N 1
ATOM 7550 C CA . GLU B 1 535 ? 179.49839 151.16165 200.77712 1.000 195.23272 535 GLU B CA 1
ATOM 7551 C C . GLU B 1 535 ? 179.40874 152.60514 200.29084 1.000 195.38463 535 GLU B C 1
ATOM 7552 O O . GLU B 1 535 ? 179.82552 153.54401 200.97609 1.000 193.25820 535 GLU B O 1
ATOM 7554 N N . TYR B 1 536 ? 178.85844 152.78993 199.09143 1.000 196.54651 536 TYR B N 1
ATOM 7555 C CA . TYR B 1 536 ? 178.77728 154.11072 198.46735 1.000 195.46387 536 TYR B CA 1
ATOM 7556 C C . TYR B 1 536 ? 177.34317 154.37925 198.01908 1.000 194.16520 536 TYR B C 1
ATOM 7557 O O . TYR B 1 536 ? 176.96658 154.01870 196.89957 1.000 191.48125 536 TYR B O 1
ATOM 7566 N N . GLY B 1 537 ? 176.56535 155.02623 198.89106 1.000 193.79997 537 GLY B N 1
ATOM 7567 C CA . GLY B 1 537 ? 175.27192 155.60076 198.55749 1.000 191.13790 537 GLY B CA 1
ATOM 7568 C C . GLY B 1 537 ? 174.21132 154.69189 197.96725 1.000 190.74910 537 GLY B C 1
ATOM 7569 O O . GLY B 1 537 ? 173.88509 154.84361 196.78352 1.000 191.78650 537 GLY B O 1
ATOM 7570 N N . ILE B 1 538 ? 173.69217 153.75736 198.76901 1.000 189.41675 538 ILE B N 1
ATOM 7571 C CA . ILE B 1 538 ? 172.61361 152.82615 198.41426 1.000 188.70952 538 ILE B CA 1
ATOM 7572 C C . ILE B 1 538 ? 173.02131 151.98220 197.21076 1.000 186.52923 538 ILE B C 1
ATOM 7573 O O . ILE B 1 538 ? 172.56591 152.25586 196.09004 1.000 184.86165 538 ILE B O 1
ATOM 7575 N N . PRO B 1 539 ? 173.92327 150.98305 197.39578 1.000 184.28324 539 PRO B N 1
ATOM 7576 C CA . PRO B 1 539 ? 174.46034 150.18456 196.27364 1.000 180.48659 539 PRO B CA 1
ATOM 7577 C C . PRO B 1 539 ? 173.46273 149.50361 195.33777 1.000 178.53377 539 PRO B C 1
ATOM 7578 O O . PRO B 1 539 ? 173.84902 149.09735 194.23674 1.000 174.68895 539 PRO B O 1
ATOM 7580 N N . LYS B 1 540 ? 172.20348 149.35118 195.74898 1.000 180.59077 540 LYS B N 1
ATOM 7581 C CA . LYS B 1 540 ? 171.16437 148.88255 194.83676 1.000 175.31571 540 LYS B CA 1
ATOM 7582 C C . LYS B 1 540 ? 170.90381 149.97057 193.80167 1.000 170.37668 540 LYS B C 1
ATOM 7583 O O . LYS B 1 540 ? 170.30207 151.00354 194.11253 1.000 169.18926 540 LYS B O 1
ATOM 7585 N N . HIS B 1 541 ? 171.35524 149.74169 192.56836 1.000 165.42938 541 HIS B N 1
ATOM 7586 C CA . HIS B 1 541 ? 171.31749 150.78022 191.54622 1.000 164.67233 541 HIS B CA 1
ATOM 7587 C C . HIS B 1 541 ? 170.83105 150.30294 190.18586 1.000 160.24687 541 HIS B C 1
ATOM 7588 O O . HIS B 1 541 ? 170.64397 151.14157 189.29921 1.000 160.33570 541 HIS B O 1
ATOM 7595 N N . PHE B 1 542 ? 170.61942 149.00403 189.98428 1.000 154.53526 542 PHE B N 1
ATOM 7596 C CA . PHE B 1 542 ? 170.33380 148.44317 188.66903 1.000 146.08336 542 PHE B CA 1
ATOM 7597 C C . PHE B 1 542 ? 168.87862 148.70460 188.27230 1.000 143.28853 542 PHE B C 1
ATOM 7598 O O . PHE B 1 542 ? 168.14782 149.45862 188.92103 1.000 145.34797 542 PHE B O 1
ATOM 7606 N N . GLY B 1 543 ? 168.43867 148.06193 187.19064 1.000 136.63481 543 GLY B N 1
ATOM 7607 C CA . GLY B 1 543 ? 167.13057 148.28234 186.62026 1.000 129.88314 543 GLY B CA 1
ATOM 7608 C C . GLY B 1 543 ? 167.11250 149.21897 185.42951 1.000 129.15726 543 GLY B C 1
ATOM 7609 O O . GLY B 1 543 ? 166.13164 149.22135 184.67646 1.000 129.44819 543 GLY B O 1
ATOM 7610 N N . LEU B 1 544 ? 168.16654 150.01076 185.23961 1.000 130.89603 544 LEU B N 1
ATOM 7611 C CA . LEU B 1 544 ? 168.33426 150.80199 184.02736 1.000 126.06406 544 LEU B CA 1
ATOM 7612 C C . LEU B 1 544 ? 169.24201 150.13453 183.00528 1.000 121.98550 544 LEU B C 1
ATOM 7613 O O . LEU B 1 544 ? 169.08635 150.37387 181.80370 1.000 120.48836 544 LEU B O 1
ATOM 7618 N N . PHE B 1 545 ? 170.19192 149.31087 183.45667 1.000 121.59596 545 PHE B N 1
ATOM 7619 C CA . PHE B 1 545 ? 171.01759 148.53880 182.53271 1.000 121.19056 545 PHE B CA 1
ATOM 7620 C C . PHE B 1 545 ? 170.19640 147.52199 181.74665 1.000 120.04657 545 PHE B C 1
ATOM 7621 O O . PHE B 1 545 ? 170.50215 147.24815 180.58027 1.000 119.91909 545 PHE B O 1
ATOM 7629 N N . TYR B 1 546 ? 169.16370 146.94389 182.36746 1.000 119.55472 546 TYR B N 1
ATOM 7630 C CA . TYR B 1 546 ? 168.25526 146.05442 181.65077 1.000 116.59180 546 TYR B CA 1
ATOM 7631 C C . TYR B 1 546 ? 167.38797 146.77742 180.62461 1.000 115.65617 546 TYR B C 1
ATOM 7632 O O . TYR B 1 546 ? 166.94368 146.14522 179.66046 1.000 114.87314 546 TYR B O 1
ATOM 7641 N N . ALA B 1 547 ? 167.13483 148.07357 180.79915 1.000 117.59394 547 ALA B N 1
ATOM 7642 C CA . ALA B 1 547 ? 166.44798 148.86126 179.78232 1.000 118.95726 547 ALA B CA 1
ATOM 7643 C C . ALA B 1 547 ? 167.41212 149.57581 178.84648 1.000 119.58709 547 ALA B C 1
ATOM 7644 O O . ALA B 1 547 ? 166.96879 150.24818 177.90970 1.000 120.55533 547 ALA B O 1
ATOM 7646 N N . MET B 1 548 ? 168.71352 149.44160 179.08506 1.000 118.49619 548 MET B N 1
ATOM 7647 C CA . MET B 1 548 ? 169.74797 149.91394 178.17351 1.000 113.34217 548 MET B CA 1
ATOM 7648 C C . MET B 1 548 ? 170.18335 148.82476 177.19805 1.000 109.57830 548 MET B C 1
ATOM 7649 O O . MET B 1 548 ? 170.23064 149.05589 175.98585 1.000 107.40664 548 MET B O 1
ATOM 7654 N N . GLY B 1 549 ? 170.50299 147.63607 177.70930 1.000 109.62831 549 GLY B N 1
ATOM 7655 C CA . GLY B 1 549 ? 170.99387 146.54417 176.89186 1.000 105.28381 549 GLY B CA 1
ATOM 7656 C C . GLY B 1 549 ? 169.97635 145.81901 176.03851 1.000 107.75387 549 GLY B C 1
ATOM 7657 O O . GLY B 1 549 ? 170.33678 144.84617 175.37037 1.000 109.32138 549 GLY B O 1
ATOM 7658 N N . ILE B 1 550 ? 168.71620 146.25232 176.03262 1.000 108.39049 550 ILE B N 1
ATOM 7659 C CA . ILE B 1 550 ? 167.71790 145.70125 175.12605 1.000 109.15749 550 ILE B CA 1
ATOM 7660 C C . ILE B 1 550 ? 167.29912 146.70865 174.06030 1.000 110.52399 550 ILE B C 1
ATOM 7661 O O . ILE B 1 550 ? 166.74806 146.30703 173.02207 1.000 112.10520 550 ILE B O 1
ATOM 7666 N N . ALA B 1 551 ? 167.60900 147.99455 174.24952 1.000 110.17568 551 ALA B N 1
ATOM 7667 C CA . ALA B 1 551 ? 167.35812 148.97761 173.20893 1.000 111.24520 551 ALA B CA 1
ATOM 7668 C C . ALA B 1 551 ? 168.34720 148.84633 172.06272 1.000 110.19435 551 ALA B C 1
ATOM 7669 O O . ALA B 1 551 ? 168.04831 149.29782 170.95519 1.000 110.01248 551 ALA B O 1
ATOM 7671 N N . LEU B 1 552 ? 169.50277 148.21701 172.30051 1.000 105.42352 552 LEU B N 1
ATOM 7672 C CA . LEU B 1 552 ? 170.41688 147.89483 171.20920 1.000 98.96017 552 LEU B CA 1
ATOM 7673 C C . LEU B 1 552 ? 169.78466 146.89842 170.24300 1.000 98.78674 552 LEU B C 1
ATOM 7674 O O . LEU B 1 552 ? 169.85801 147.07479 169.02198 1.000 97.97578 552 LEU B O 1
ATOM 7679 N N . MET B 1 553 ? 169.14421 145.84908 170.77417 1.000 98.96373 553 MET B N 1
ATOM 7680 C CA . MET B 1 553 ? 168.43083 144.90602 169.91568 1.000 98.62768 553 MET B CA 1
ATOM 7681 C C . MET B 1 553 ? 167.20219 145.53949 169.27538 1.000 99.42057 553 MET B C 1
ATOM 7682 O O . MET B 1 553 ? 166.89073 145.24418 168.11371 1.000 102.77142 553 MET B O 1
ATOM 7687 N N . MET B 1 554 ? 166.53528 146.45491 169.98080 1.000 100.43108 554 MET B N 1
ATOM 7688 C CA . MET B 1 554 ? 165.32424 147.06894 169.44999 1.000 104.83665 554 MET B CA 1
ATOM 7689 C C . MET B 1 554 ? 165.64496 148.24496 168.52907 1.000 108.92520 554 MET B C 1
ATOM 7690 O O . MET B 1 554 ? 164.74558 148.77822 167.86917 1.000 110.95370 554 MET B O 1
ATOM 7695 N N . GLU B 1 555 ? 166.92018 148.61279 168.42815 1.000 107.84303 555 GLU B N 1
ATOM 7696 C CA . GLU B 1 555 ? 167.41851 149.50564 167.39415 1.000 105.71087 555 GLU B CA 1
ATOM 7697 C C . GLU B 1 555 ? 168.01698 148.74310 166.22149 1.000 100.41767 555 GLU B C 1
ATOM 7698 O O . GLU B 1 555 ? 167.85319 149.16372 165.07275 1.000 98.72510 555 GLU B O 1
ATOM 7704 N N . GLY B 1 556 ? 168.59131 147.56718 166.47576 1.000 97.57726 556 GLY B N 1
ATOM 7705 C CA . GLY B 1 556 ? 169.15522 146.76742 165.40292 1.000 90.22021 556 GLY B CA 1
ATOM 7706 C C . GLY B 1 556 ? 168.09168 146.10971 164.54509 1.000 89.72457 556 GLY B C 1
ATOM 7707 O O . GLY B 1 556 ? 168.19983 146.09435 163.31373 1.000 87.80854 556 GLY B O 1
ATOM 7708 N N . VAL B 1 557 ? 167.05484 145.55579 165.18542 1.000 93.24032 557 VAL B N 1
ATOM 7709 C CA . VAL B 1 557 ? 165.94789 144.95371 164.44483 1.000 90.12953 557 VAL B CA 1
ATOM 7710 C C . VAL B 1 557 ? 165.18570 146.01932 163.65705 1.000 92.50209 557 VAL B C 1
ATOM 7711 O O . VAL B 1 557 ? 164.79555 145.79924 162.50203 1.000 95.22001 557 VAL B O 1
ATOM 7715 N N . LEU B 1 558 ? 165.03763 147.21532 164.23018 1.000 95.16081 558 LEU B N 1
ATOM 7716 C CA . LEU B 1 558 ? 164.36335 148.30343 163.53228 1.000 96.48090 558 LEU B CA 1
ATOM 7717 C C . LEU B 1 558 ? 165.22419 148.93684 162.44452 1.000 96.54998 558 LEU B C 1
ATOM 7718 O O . LEU B 1 558 ? 164.67658 149.53740 161.51359 1.000 95.72623 558 LEU B O 1
ATOM 7723 N N . SER B 1 559 ? 166.55114 148.81814 162.53736 1.000 94.52384 559 SER B N 1
ATOM 7724 C CA . SER B 1 559 ? 167.42319 149.28423 161.46606 1.000 89.84935 559 SER B CA 1
ATOM 7725 C C . SER B 1 559 ? 167.55549 148.26435 160.34359 1.000 86.59282 559 SER B C 1
ATOM 7726 O O . SER B 1 559 ? 167.79798 148.64700 159.19354 1.000 86.63409 559 SER B O 1
ATOM 7729 N N . ALA B 1 560 ? 167.40291 146.97452 160.64696 1.000 87.67390 560 ALA B N 1
ATOM 7730 C CA . ALA B 1 560 ? 167.51120 145.93391 159.63044 1.000 85.25891 560 ALA B CA 1
ATOM 7731 C C . ALA B 1 560 ? 166.22851 145.73428 158.82485 1.000 85.97378 560 ALA B C 1
ATOM 7732 O O . ALA B 1 560 ? 166.12148 144.73623 158.10405 1.000 85.91554 560 ALA B O 1
ATOM 7734 N N . CYS B 1 561 ? 165.26044 146.64704 158.92518 1.000 86.45906 561 CYS B N 1
ATOM 7735 C CA . CYS B 1 561 ? 164.07813 146.62626 158.07943 1.000 89.01075 561 CYS B CA 1
ATOM 7736 C C . CYS B 1 561 ? 163.90659 147.88600 157.24320 1.000 90.84656 561 CYS B C 1
ATOM 7737 O O . CYS B 1 561 ? 163.03729 147.90731 156.36426 1.000 96.31805 561 CYS B O 1
ATOM 7740 N N . TYR B 1 562 ? 164.70118 148.92888 157.48580 1.000 87.77501 562 TYR B N 1
ATOM 7741 C CA . TYR B 1 562 ? 164.65559 150.13888 156.67450 1.000 85.59356 562 TYR B CA 1
ATOM 7742 C C . TYR B 1 562 ? 165.52499 150.03678 155.42720 1.000 84.68327 562 TYR B C 1
ATOM 7743 O O . TYR B 1 562 ? 165.19967 150.64405 154.39925 1.000 86.08134 562 TYR B O 1
ATOM 7752 N N . HIS B 1 563 ? 166.59044 149.23626 155.47224 1.000 83.87121 563 HIS B N 1
ATOM 7753 C CA . HIS B 1 563 ? 167.53028 149.11283 154.36642 1.000 80.66025 563 HIS B CA 1
ATOM 7754 C C . HIS B 1 563 ? 167.12029 148.04919 153.35142 1.000 87.26655 563 HIS B C 1
ATOM 7755 O O . HIS B 1 563 ? 167.98090 147.52823 152.63246 1.000 88.47943 563 HIS B O 1
ATOM 7762 N N . VAL B 1 564 ? 165.83321 147.71578 153.27726 1.000 89.28849 564 VAL B N 1
ATOM 7763 C CA . VAL B 1 564 ? 165.32478 146.82058 152.24527 1.000 88.25015 564 VAL B CA 1
ATOM 7764 C C . VAL B 1 564 ? 164.67493 147.66036 151.15235 1.000 89.38609 564 VAL B C 1
ATOM 7765 O O . VAL B 1 564 ? 164.63393 147.25590 149.98469 1.000 92.43720 564 VAL B O 1
ATOM 7769 N N . CYS B 1 565 ? 164.16812 148.84042 151.52697 1.000 85.01710 565 CYS B N 1
ATOM 7770 C CA . CYS B 1 565 ? 163.66012 149.83135 150.58297 1.000 83.93928 565 CYS B CA 1
ATOM 7771 C C . CYS B 1 565 ? 163.64363 151.21783 151.21702 1.000 86.08753 565 CYS B C 1
ATOM 7772 O O . CYS B 1 565 ? 162.63598 151.60283 151.82583 1.000 92.56419 565 CYS B O 1
ATOM 7775 N N . PRO B 1 566 ? 164.74047 151.97356 151.13828 1.000 84.23081 566 PRO B N 1
ATOM 7776 C CA . PRO B 1 566 ? 164.70064 153.38057 151.56385 1.000 87.15656 566 PRO B CA 1
ATOM 7777 C C . PRO B 1 566 ? 163.76926 154.19599 150.67684 1.000 92.18331 566 PRO B C 1
ATOM 7778 O O . PRO B 1 566 ? 163.90101 154.20516 149.45080 1.000 95.09369 566 PRO B O 1
ATOM 7782 N N . ASN B 1 567 ? 162.82317 154.88141 151.30661 1.000 95.34603 567 ASN B N 1
ATOM 7783 C CA . ASN B 1 567 ? 161.78040 155.58996 150.57434 1.000 101.28845 567 ASN B CA 1
ATOM 7784 C C . ASN B 1 567 ? 161.37970 156.80761 151.40742 1.000 111.39646 567 ASN B C 1
ATOM 7785 O O . ASN B 1 567 ? 162.11407 157.22628 152.30831 1.000 113.19609 567 ASN B O 1
ATOM 7790 N N . TYR B 1 568 ? 160.21466 157.37932 151.10787 1.000 119.04950 568 TYR B N 1
ATOM 7791 C CA . TYR B 1 568 ? 159.68677 158.53658 151.81657 1.000 124.18859 568 TYR B CA 1
ATOM 7792 C C . TYR B 1 568 ? 158.66751 158.12535 152.87392 1.000 125.89775 568 TYR B C 1
ATOM 7793 O O . TYR B 1 568 ? 158.59611 158.75570 153.93455 1.000 127.32295 568 TYR B O 1
ATOM 7802 N N . SER B 1 569 ? 157.89447 157.06578 152.60834 1.000 122.64426 569 SER B N 1
ATOM 7803 C CA . SER B 1 569 ? 156.94132 156.55365 153.59040 1.000 121.62201 569 SER B CA 1
ATOM 7804 C C . SER B 1 569 ? 157.64962 155.99604 154.82059 1.000 122.75781 569 SER B C 1
ATOM 7805 O O . SER B 1 569 ? 157.17783 156.17765 155.94927 1.000 123.09288 569 SER B O 1
ATOM 7808 N N . ASN B 1 570 ? 158.78254 155.31394 154.62460 1.000 123.57118 570 ASN B N 1
ATOM 7809 C CA . ASN B 1 570 ? 159.57916 154.85479 155.75762 1.000 123.02387 570 ASN B CA 1
ATOM 7810 C C . ASN B 1 570 ? 160.31680 155.99377 156.45132 1.000 123.97852 570 ASN B C 1
ATOM 7811 O O . ASN B 1 570 ? 160.74546 155.81672 157.59847 1.000 125.67185 570 ASN B O 1
ATOM 7816 N N . PHE B 1 571 ? 160.46355 157.13856 155.77737 1.000 127.34806 571 PHE B N 1
ATOM 7817 C CA . PHE B 1 571 ? 160.97625 158.41770 156.31022 1.000 133.46428 571 PHE B CA 1
ATOM 7818 C C . PHE B 1 571 ? 162.41214 158.20770 156.78991 1.000 132.59202 571 PHE B C 1
ATOM 7819 O O . PHE B 1 571 ? 163.22806 157.65442 156.03506 1.000 127.17178 571 PHE B O 1
ATOM 7827 N N . GLN B 1 572 ? 162.76532 158.61868 158.00626 1.000 138.51206 572 GLN B N 1
ATOM 7828 C CA . GLN B 1 572 ? 164.10140 158.38931 158.54030 1.000 142.67762 572 GLN B CA 1
ATOM 7829 C C . GLN B 1 572 ? 164.00698 157.57849 159.82454 1.000 142.54267 572 GLN B C 1
ATOM 7830 O O . GLN B 1 572 ? 164.62107 157.93081 160.83683 1.000 141.97685 572 GLN B O 1
ATOM 7836 N N . PHE B 1 573 ? 163.23875 156.48846 159.79099 1.000 142.92980 573 PHE B N 1
ATOM 7837 C CA . PHE B 1 573 ? 163.02064 155.65304 160.96834 1.000 144.77742 573 PHE B CA 1
ATOM 7838 C C . PHE B 1 573 ? 164.14764 154.64806 161.18495 1.000 142.07975 573 PHE B C 1
ATOM 7839 O O . PHE B 1 573 ? 163.89491 153.44917 161.34247 1.000 136.23988 573 PHE B O 1
ATOM 7847 N N . ASP B 1 574 ? 165.39069 155.12402 161.19365 1.000 140.75959 574 ASP B N 1
ATOM 7848 C CA . ASP B 1 574 ? 166.54516 154.31594 161.56219 1.000 139.17718 574 ASP B CA 1
ATOM 7849 C C . ASP B 1 574 ? 167.28391 154.89522 162.75813 1.000 139.93472 574 ASP B C 1
ATOM 7850 O O . ASP B 1 574 ? 167.63399 154.15223 163.68142 1.000 135.34248 574 ASP B O 1
ATOM 7855 N N . THR B 1 575 ? 167.52244 156.20290 162.77656 1.000 142.33065 575 THR B N 1
ATOM 7856 C CA . THR B 1 575 ? 168.07969 156.88233 163.94508 1.000 142.37017 575 THR B CA 1
ATOM 7857 C C . THR B 1 575 ? 166.95693 157.50597 164.77307 1.000 146.33643 575 THR B C 1
ATOM 7858 O O . THR B 1 575 ? 166.91247 158.71264 165.01487 1.000 150.43272 575 THR B O 1
ATOM 7862 N N . SER B 1 576 ? 166.03475 156.65060 165.21041 1.000 142.72194 576 SER B N 1
ATOM 7863 C CA . SER B 1 576 ? 164.88333 157.07058 165.99943 1.000 144.26077 576 SER B CA 1
ATOM 7864 C C . SER B 1 576 ? 164.96595 156.63434 167.45291 1.000 143.13999 576 SER B C 1
ATOM 7865 O O . SER B 1 576 ? 164.69034 157.43616 168.34946 1.000 141.92063 576 SER B O 1
ATOM 7868 N N . PHE B 1 577 ? 165.33693 155.38152 167.71607 1.000 140.95908 577 PHE B N 1
ATOM 7869 C CA . PHE B 1 577 ? 165.56719 154.94630 169.08672 1.000 138.15270 577 PHE B CA 1
ATOM 7870 C C . PHE B 1 577 ? 166.97815 155.25519 169.56611 1.000 140.71455 577 PHE B C 1
ATOM 7871 O O . PHE B 1 577 ? 167.22919 155.21388 170.77617 1.000 143.00285 577 PHE B O 1
ATOM 7879 N N . MET B 1 578 ? 167.88256 155.62964 168.65553 1.000 138.75413 578 MET B N 1
ATOM 7880 C CA . MET B 1 578 ? 169.21286 156.07413 169.05552 1.000 138.04609 578 MET B CA 1
ATOM 7881 C C . MET B 1 578 ? 169.15132 157.42564 169.75701 1.000 143.88632 578 MET B C 1
ATOM 7882 O O . MET B 1 578 ? 170.00256 157.71955 170.60731 1.000 142.29694 578 MET B O 1
ATOM 7887 N N . TYR B 1 579 ? 168.11574 158.22005 169.46217 1.000 148.14269 579 TYR B N 1
ATOM 7888 C CA . TYR B 1 579 ? 167.87052 159.45270 170.20363 1.000 149.00292 579 TYR B CA 1
ATOM 7889 C C . TYR B 1 579 ? 167.56341 159.16007 171.66664 1.000 146.90709 579 TYR B C 1
ATOM 7890 O O . TYR B 1 579 ? 168.06905 159.84775 172.55604 1.000 146.59120 579 TYR B O 1
ATOM 7899 N N . MET B 1 580 ? 166.76689 158.12015 171.93404 1.000 146.26239 580 MET B N 1
ATOM 7900 C CA . MET B 1 580 ? 166.52246 157.69120 173.31032 1.000 145.57582 580 MET B CA 1
ATOM 7901 C C . MET B 1 580 ? 167.78944 157.12690 173.94911 1.000 145.37855 580 MET B C 1
ATOM 7902 O O . MET B 1 580 ? 168.11861 157.46650 175.09598 1.000 147.82547 580 MET B O 1
ATOM 7907 N N . ILE B 1 581 ? 168.52300 156.28960 173.19907 1.000 141.94254 581 ILE B N 1
ATOM 7908 C CA . ILE B 1 581 ? 169.72609 155.61575 173.70177 1.000 139.97914 581 ILE B CA 1
ATOM 7909 C C . ILE B 1 581 ? 170.80775 156.62662 174.08532 1.000 145.28407 581 ILE B C 1
ATOM 7910 O O . ILE B 1 581 ? 171.53872 156.43167 175.06688 1.000 143.12142 581 ILE B O 1
ATOM 7915 N N . ALA B 1 582 ? 170.85548 157.76714 173.39825 1.000 150.13855 582 ALA B N 1
ATOM 7916 C CA . ALA B 1 582 ? 171.82540 158.79561 173.74529 1.000 152.58394 582 ALA B CA 1
ATOM 7917 C C . ALA B 1 582 ? 171.25167 159.91164 174.61087 1.000 153.59477 582 ALA B C 1
ATOM 7918 O O . ALA B 1 582 ? 172.02848 160.66058 175.21348 1.000 154.37721 582 ALA B O 1
ATOM 7920 N N . GLY B 1 583 ? 169.92832 160.04902 174.68945 1.000 152.58127 583 GLY B N 1
ATOM 7921 C CA . GLY B 1 583 ? 169.32517 161.08662 175.49812 1.000 153.69124 583 GLY B CA 1
ATOM 7922 C C . GLY B 1 583 ? 168.57154 160.62831 176.73017 1.000 158.33914 583 GLY B C 1
ATOM 7923 O O . GLY B 1 583 ? 167.69012 161.35656 177.19927 1.000 163.98304 583 GLY B O 1
ATOM 7924 N N . LEU B 1 584 ? 168.84696 159.41492 177.22342 1.000 156.90833 584 LEU B N 1
ATOM 7925 C CA . LEU B 1 584 ? 168.30578 159.01413 178.52365 1.000 159.29567 584 LEU B CA 1
ATOM 7926 C C . LEU B 1 584 ? 168.79280 159.94519 179.63134 1.000 164.25545 584 LEU B C 1
ATOM 7927 O O . LEU B 1 584 ? 168.00038 160.69707 180.21252 1.000 165.97079 584 LEU B O 1
ATOM 7932 N N . CYS B 1 585 ? 170.11325 159.95497 179.87090 1.000 165.17177 585 CYS B N 1
ATOM 7933 C CA . CYS B 1 585 ? 170.81106 160.76725 180.87822 1.000 166.45615 585 CYS B CA 1
ATOM 7934 C C . CYS B 1 585 ? 170.14729 160.72719 182.25671 1.000 167.62647 585 CYS B C 1
ATOM 7935 O O . CYS B 1 585 ? 169.98435 161.75488 182.92042 1.000 168.29547 585 CYS B O 1
ATOM 7938 N N . MET B 1 586 ? 169.74624 159.53198 182.68535 1.000 168.34480 586 MET B N 1
ATOM 7939 C CA . MET B 1 586 ? 169.12326 159.32946 183.98806 1.000 169.56052 586 MET B CA 1
ATOM 7940 C C . MET B 1 586 ? 170.09388 158.75066 185.00914 1.000 168.73751 586 MET B C 1
ATOM 7941 O O . MET B 1 586 ? 170.15689 159.22280 186.14807 1.000 170.17938 586 MET B O 1
ATOM 7943 N N . LEU B 1 587 ? 170.85316 157.72620 184.61521 1.000 165.04998 587 LEU B N 1
ATOM 7944 C CA . LEU B 1 587 ? 171.82465 157.07279 185.48426 1.000 164.32206 587 LEU B CA 1
ATOM 7945 C C . LEU B 1 587 ? 173.04260 157.94711 185.78298 1.000 167.53384 587 LEU B C 1
ATOM 7946 O O . LEU B 1 587 ? 173.79380 157.64079 186.71588 1.000 170.12803 587 LEU B O 1
ATOM 7951 N N . LYS B 1 588 ? 173.23153 159.05054 185.05286 1.000 166.76229 588 LYS B N 1
ATOM 7952 C CA . LYS B 1 588 ? 174.28922 160.00171 185.37840 1.000 167.78936 588 LYS B CA 1
ATOM 7953 C C . LYS B 1 588 ? 173.98570 160.80899 186.63747 1.000 171.75466 588 LYS B C 1
ATOM 7954 O O . LYS B 1 588 ? 174.90660 161.38480 187.22733 1.000 172.93665 588 LYS B O 1
ATOM 7960 N N . LEU B 1 589 ? 172.72914 160.84511 187.07807 1.000 171.75711 589 LEU B N 1
ATOM 7961 C CA . LEU B 1 589 ? 172.36939 161.50023 188.33561 1.000 173.25317 589 LEU B CA 1
ATOM 7962 C C . LEU B 1 589 ? 172.36499 160.47099 189.46657 1.000 174.66071 589 LEU B C 1
ATOM 7963 O O . LEU B 1 589 ? 171.32823 160.07797 190.00429 1.000 174.11366 589 LEU B O 1
ATOM 7968 N N . TYR B 1 590 ? 173.56906 160.03099 189.81753 1.000 176.10467 590 TYR B N 1
ATOM 7969 C CA . TYR B 1 590 ? 173.76421 159.03979 190.86214 1.000 177.67131 590 TYR B CA 1
ATOM 7970 C C . TYR B 1 590 ? 173.99917 159.72527 192.20578 1.000 182.26241 590 TYR B C 1
ATOM 7971 O O . TYR B 1 590 ? 174.15548 160.94786 192.28509 1.000 181.27942 590 TYR B O 1
ATOM 7973 N N . GLN B 1 591 ? 173.98225 158.91109 193.26620 1.000 182.96187 591 GLN B N 1
ATOM 7974 C CA . GLN B 1 591 ? 174.22004 159.31073 194.66289 1.000 182.49668 591 GLN B CA 1
ATOM 7975 C C . GLN B 1 591 ? 173.21219 160.35081 195.15096 1.000 179.55544 591 GLN B C 1
ATOM 7976 O O . GLN B 1 591 ? 172.07891 160.01680 195.49648 1.000 177.11138 591 GLN B O 1
ATOM 7978 N N . ASN B 1 598 ? 163.64038 161.07387 190.32514 1.000 213.18120 598 ASN B N 1
ATOM 7979 C CA . ASN B 1 598 ? 162.56508 160.08915 190.32718 1.000 214.43207 598 ASN B CA 1
ATOM 7980 C C . ASN B 1 598 ? 161.25209 160.71123 189.86369 1.000 218.33749 598 ASN B C 1
ATOM 7981 O O . ASN B 1 598 ? 160.60843 160.20361 188.94363 1.000 219.15850 598 ASN B O 1
ATOM 7983 N N . ALA B 1 599 ? 160.85366 161.79686 190.53317 1.000 219.88642 599 ALA B N 1
ATOM 7984 C CA . ALA B 1 599 ? 159.61001 162.48443 190.19495 1.000 219.83308 599 ALA B CA 1
ATOM 7985 C C . ALA B 1 599 ? 159.68831 163.12861 188.81488 1.000 221.12900 599 ALA B C 1
ATOM 7986 O O . ALA B 1 599 ? 158.84731 162.86974 187.94615 1.000 219.12788 599 ALA B O 1
ATOM 7988 N N . SER B 1 600 ? 160.69586 163.97460 188.59587 1.000 223.13860 600 SER B N 1
ATOM 7989 C CA . SER B 1 600 ? 160.89306 164.62049 187.30366 1.000 223.07438 600 SER B CA 1
ATOM 7990 C C . SER B 1 600 ? 161.58358 163.72727 186.27921 1.000 223.60112 600 SER B C 1
ATOM 7991 O O . SER B 1 600 ? 161.79861 164.16956 185.14619 1.000 223.16624 600 SER B O 1
ATOM 7993 N N . ALA B 1 601 ? 161.94065 162.49414 186.64187 1.000 222.77017 601 ALA B N 1
ATOM 7994 C CA . ALA B 1 601 ? 162.60369 161.59300 185.70532 1.000 221.27856 601 ALA B CA 1
ATOM 7995 C C . ALA B 1 601 ? 161.62132 160.66076 185.00655 1.000 221.73416 601 ALA B C 1
ATOM 7996 O O . ALA B 1 601 ? 161.75116 160.42420 183.80006 1.000 222.94682 601 ALA B O 1
ATOM 7998 N N . TYR B 1 602 ? 160.67635 160.08871 185.76129 1.000 220.70649 602 TYR B N 1
ATOM 7999 C CA . TYR B 1 602 ? 159.66477 159.19388 185.19959 1.000 220.73539 602 TYR B CA 1
ATOM 8000 C C . TYR B 1 602 ? 158.79429 159.89906 184.16314 1.000 219.93112 602 TYR B C 1
ATOM 8001 O O . TYR B 1 602 ? 158.49291 159.33594 183.10384 1.000 219.23111 602 TYR B O 1
ATOM 8003 N N . SER B 1 603 ? 158.35395 161.12259 184.47334 1.000 219.35444 603 SER B N 1
ATOM 8004 C CA . SER B 1 603 ? 157.55692 161.90982 183.53469 1.000 219.43432 603 SER B CA 1
ATOM 8005 C C . SER B 1 603 ? 158.34480 162.28108 182.28206 1.000 221.04691 603 SER B C 1
ATOM 8006 O O . SER B 1 603 ? 157.79300 162.28820 181.17595 1.000 222.10789 603 SER B O 1
ATOM 8008 N N . ALA B 1 604 ? 159.63379 162.58651 182.43128 1.000 220.19986 604 ALA B N 1
ATOM 8009 C CA . ALA B 1 604 ? 160.45468 163.04307 181.31688 1.000 218.98230 604 ALA B CA 1
ATOM 8010 C C . ALA B 1 604 ? 161.01570 161.90338 180.47408 1.000 220.16430 604 ALA B C 1
ATOM 8011 O O . ALA B 1 604 ? 161.58895 162.17087 179.41046 1.000 220.80728 604 ALA B O 1
ATOM 8013 N N . TYR B 1 605 ? 160.86276 160.65174 180.92117 1.000 220.51008 605 TYR B N 1
ATOM 8014 C CA . TYR B 1 605 ? 161.37295 159.49941 180.18131 1.000 220.53931 605 TYR B CA 1
ATOM 8015 C C . TYR B 1 605 ? 160.67543 159.33098 178.83604 1.000 222.02228 605 TYR B C 1
ATOM 8016 O O . TYR B 1 605 ? 161.33196 159.34540 177.78875 1.000 223.35580 605 TYR B O 1
ATOM 8018 N N . ALA B 1 606 ? 159.35306 159.16679 178.84160 1.000 220.66361 606 ALA B N 1
ATOM 8019 C CA . ALA B 1 606 ? 158.60633 159.07719 177.59382 1.000 218.11762 606 ALA B CA 1
ATOM 8020 C C . ALA B 1 606 ? 158.47789 160.43968 176.92535 1.000 217.88048 606 ALA B C 1
ATOM 8021 O O . ALA B 1 606 ? 158.32474 160.51564 175.69997 1.000 218.94694 606 ALA B O 1
ATOM 8023 N N . SER B 1 607 ? 158.56014 161.51582 177.71573 1.000 217.69518 607 SER B N 1
ATOM 8024 C CA . SER B 1 607 ? 158.43543 162.86462 177.17340 1.000 218.64218 607 SER B CA 1
ATOM 8025 C C . SER B 1 607 ? 159.63421 163.24486 176.31592 1.000 218.80948 607 SER B C 1
ATOM 8026 O O . SER B 1 607 ? 159.48701 164.02325 175.36849 1.000 219.37163 607 SER B O 1
ATOM 8028 N N . PHE B 1 608 ? 160.81941 162.70775 176.62737 1.000 218.04532 608 PHE B N 1
ATOM 8029 C CA . PHE B 1 608 ? 161.99933 162.95995 175.80207 1.000 217.47496 608 PHE B CA 1
ATOM 8030 C C . PHE B 1 608 ? 161.83598 162.36190 174.40780 1.000 218.40702 608 PHE B C 1
ATOM 8031 O O . PHE B 1 608 ? 162.10558 163.02801 173.39965 1.000 218.97090 608 PHE B O 1
ATOM 8033 N N . ALA B 1 609 ? 161.37243 161.10945 174.33304 1.000 218.44992 609 ALA B N 1
ATOM 8034 C CA . ALA B 1 609 ? 161.12050 160.48087 173.03978 1.000 216.71756 609 ALA B CA 1
ATOM 8035 C C . ALA B 1 609 ? 159.95122 161.13476 172.31352 1.000 216.46135 609 ALA B C 1
ATOM 8036 O O . ALA B 1 609 ? 159.96603 161.22239 171.07896 1.000 215.38230 609 ALA B O 1
ATOM 8038 N N . VAL B 1 610 ? 158.94794 161.61191 173.05986 1.000 217.74969 610 VAL B N 1
ATOM 8039 C CA . VAL B 1 610 ? 157.82415 162.32296 172.45409 1.000 216.98828 610 VAL B CA 1
ATOM 8040 C C . VAL B 1 610 ? 158.28869 163.63567 171.83259 1.000 218.29522 610 VAL B C 1
ATOM 8041 O O . VAL B 1 610 ? 157.88667 163.98294 170.71558 1.000 218.49865 610 VAL B O 1
ATOM 8043 N N . VAL B 1 611 ? 159.14897 164.37559 172.53976 1.000 219.33166 611 VAL B N 1
ATOM 8044 C CA . VAL B 1 611 ? 159.67696 165.63558 172.02445 1.000 219.51675 611 VAL B CA 1
ATOM 8045 C C . VAL B 1 611 ? 160.59561 165.38698 170.83448 1.000 219.24974 611 VAL B C 1
ATOM 8046 O O . VAL B 1 611 ? 160.62080 166.17690 169.88311 1.000 219.21769 611 VAL B O 1
ATOM 8048 N N . ILE B 1 612 ? 161.35672 164.28633 170.86633 1.000 218.15339 612 ILE B N 1
ATOM 8049 C CA . ILE B 1 612 ? 162.23729 163.94150 169.75150 1.000 215.62735 612 ILE B CA 1
ATOM 8050 C C . ILE B 1 612 ? 161.42395 163.60589 168.50514 1.000 215.83234 612 ILE B C 1
ATOM 8051 O O . ILE B 1 612 ? 161.74552 164.05975 167.39873 1.000 215.18912 612 ILE B O 1
ATOM 8053 N N . MET B 1 613 ? 160.35514 162.81614 168.66569 1.000 216.26850 613 MET B N 1
ATOM 8054 C CA . MET B 1 613 ? 159.49877 162.47019 167.53362 1.000 216.22539 613 MET B CA 1
ATOM 8055 C C . MET B 1 613 ? 158.74426 163.68994 167.01360 1.000 216.58060 613 MET B C 1
ATOM 8056 O O . MET B 1 613 ? 158.54483 163.82947 165.79987 1.000 216.86432 613 MET B O 1
ATOM 8058 N N . VAL B 1 614 ? 158.33104 164.58645 167.91728 1.000 216.96503 614 VAL B N 1
ATOM 8059 C CA . VAL B 1 614 ? 157.65018 165.81531 167.51729 1.000 216.49026 614 VAL B CA 1
ATOM 8060 C C . VAL B 1 614 ? 158.58899 166.72226 166.73026 1.000 215.56899 614 VAL B C 1
ATOM 8061 O O . VAL B 1 614 ? 158.18906 167.32092 165.72584 1.000 214.60795 614 VAL B O 1
ATOM 8063 N N . THR B 1 615 ? 159.84471 166.84406 167.17771 1.000 215.65207 615 THR B N 1
ATOM 8064 C CA . THR B 1 615 ? 160.83625 167.63792 166.45510 1.000 214.70972 615 THR B CA 1
ATOM 8065 C C . THR B 1 615 ? 161.15258 167.02809 165.09367 1.000 215.05599 615 THR B C 1
ATOM 8066 O O . THR B 1 615 ? 161.32855 167.75758 164.10900 1.000 214.20333 615 THR B O 1
ATOM 8068 N N . VAL B 1 616 ? 161.24231 165.69412 165.02884 1.000 215.67469 616 VAL B N 1
ATOM 8069 C CA . VAL B 1 616 ? 161.51747 165.00384 163.76937 1.000 214.07394 616 VAL B CA 1
ATOM 8070 C C . VAL B 1 616 ? 160.37525 165.20791 162.77996 1.000 211.18001 616 VAL B C 1
ATOM 8071 O O . VAL B 1 616 ? 160.60390 165.40395 161.57964 1.000 206.86140 616 VAL B O 1
ATOM 8073 N N . LEU B 1 617 ? 159.12959 165.14358 163.26160 1.000 213.21015 617 LEU B N 1
ATOM 8074 C CA . LEU B 1 617 ? 157.98372 165.37378 162.38564 1.000 213.04413 617 LEU B CA 1
ATOM 8075 C C . LEU B 1 617 ? 157.88982 166.83551 161.95628 1.000 213.29570 617 LEU B C 1
ATOM 8076 O O . LEU B 1 617 ? 157.62699 167.12589 160.78334 1.000 211.70084 617 LEU B O 1
ATOM 8078 N N . GLY B 1 618 ? 158.10059 167.76929 162.88662 1.000 213.65884 618 GLY B N 1
ATOM 8079 C CA . GLY B 1 618 ? 157.97643 169.18536 162.59817 1.000 211.70534 618 GLY B CA 1
ATOM 8080 C C . GLY B 1 618 ? 159.15173 169.81108 161.88179 1.000 210.58761 618 GLY B C 1
ATOM 8081 O O . GLY B 1 618 ? 159.05794 170.97719 161.48537 1.000 209.80855 618 GLY B O 1
ATOM 8082 N N . VAL B 1 619 ? 160.26061 169.07814 161.73601 1.000 210.60514 619 VAL B N 1
ATOM 8083 C CA . VAL B 1 619 ? 161.44338 169.62391 161.07438 1.000 207.08228 619 VAL B CA 1
ATOM 8084 C C . VAL B 1 619 ? 161.18309 169.84912 159.58903 1.000 206.55619 619 VAL B C 1
ATOM 8085 O O . VAL B 1 619 ? 161.73415 170.78010 158.98814 1.000 204.57119 619 VAL B O 1
ATOM 8087 N N . VAL B 1 620 ? 160.36751 168.99067 158.97014 1.000 207.87194 620 VAL B N 1
ATOM 8088 C CA . VAL B 1 620 ? 160.04651 169.14158 157.55278 1.000 205.41172 620 VAL B CA 1
ATOM 8089 C C . VAL B 1 620 ? 159.18079 170.37604 157.32581 1.000 205.79383 620 VAL B C 1
ATOM 8090 O O . VAL B 1 620 ? 159.42508 171.16389 156.40430 1.000 203.02909 620 VAL B O 1
ATOM 8092 N N . PHE B 1 621 ? 158.16144 170.56347 158.15787 1.000 205.67595 621 PHE B N 1
ATOM 8093 C CA . PHE B 1 621 ? 157.27036 171.71093 158.03269 1.000 204.15886 621 PHE B CA 1
ATOM 8094 C C . PHE B 1 621 ? 157.36977 172.61746 159.25519 1.000 205.45786 621 PHE B C 1
ATOM 8095 O O . PHE B 1 621 ? 156.69943 173.64707 159.33279 1.000 205.64556 621 PHE B O 1
ATOM 8097 N N . VAL B 1 626 ? 156.98227 178.26970 160.29083 1.000 238.60551 626 VAL B N 1
ATOM 8098 C CA . VAL B 1 626 ? 157.00262 179.57492 160.93818 1.000 241.49655 626 VAL B CA 1
ATOM 8099 C C . VAL B 1 626 ? 158.34261 179.80105 161.62785 1.000 241.21195 626 VAL B C 1
ATOM 8100 O O . VAL B 1 626 ? 158.38825 179.96493 162.85136 1.000 240.32491 626 VAL B O 1
ATOM 8102 N N . TRP B 1 627 ? 159.40784 179.81775 160.81591 1.000 241.46899 627 TRP B N 1
ATOM 8103 C CA . TRP B 1 627 ? 160.79535 180.03176 161.24853 1.000 241.50343 627 TRP B CA 1
ATOM 8104 C C . TRP B 1 627 ? 161.21154 179.02149 162.31993 1.000 242.24882 627 TRP B C 1
ATOM 8105 O O . TRP B 1 627 ? 161.51522 179.37509 163.46086 1.000 242.71686 627 TRP B O 1
ATOM 8107 N N . PHE B 1 628 ? 161.19037 177.74300 161.92883 1.000 242.31980 628 PHE B N 1
ATOM 8108 C CA . PHE B 1 628 ? 161.58522 176.64092 162.80427 1.000 242.15200 628 PHE B CA 1
ATOM 8109 C C . PHE B 1 628 ? 163.03925 176.75278 163.25072 1.000 243.14455 628 PHE B C 1
ATOM 8110 O O . PHE B 1 628 ? 163.36900 176.40672 164.39123 1.000 244.31629 628 PHE B O 1
ATOM 8112 N N . TRP B 1 629 ? 163.92005 177.18372 162.34129 1.000 241.69313 629 TRP B N 1
ATOM 8113 C CA . TRP B 1 629 ? 165.33851 177.34679 162.65749 1.000 241.45314 629 TRP B CA 1
ATOM 8114 C C . TRP B 1 629 ? 165.56113 178.38969 163.74980 1.000 243.42498 629 TRP B C 1
ATOM 8115 O O . TRP B 1 629 ? 166.32072 178.15860 164.69782 1.000 243.80028 629 TRP B O 1
ATOM 8117 N N . VAL B 1 630 ? 164.90971 179.54778 163.63189 1.000 243.87896 630 VAL B N 1
ATOM 8118 C CA . VAL B 1 630 ? 165.10472 180.59945 164.62540 1.000 243.82369 630 VAL B CA 1
ATOM 8119 C C . VAL B 1 630 ? 164.34668 180.30665 165.91773 1.000 244.43227 630 VAL B C 1
ATOM 8120 O O . VAL B 1 630 ? 164.77073 180.73829 166.99623 1.000 245.02096 630 VAL B O 1
ATOM 8122 N N . ILE B 1 631 ? 163.22438 179.58533 165.84332 1.000 244.53488 631 ILE B N 1
ATOM 8123 C CA . ILE B 1 631 ? 162.45571 179.28677 167.04753 1.000 244.77982 631 ILE B CA 1
ATOM 8124 C C . ILE B 1 631 ? 163.12028 178.21382 167.89843 1.000 247.08844 631 ILE B C 1
ATOM 8125 O O . ILE B 1 631 ? 162.87433 178.14807 169.10843 1.000 249.06430 631 ILE B O 1
ATOM 8127 N N . PHE B 1 632 ? 163.95920 177.36722 167.29981 1.000 246.44619 632 PHE B N 1
ATOM 8128 C CA . PHE B 1 632 ? 164.54565 176.25068 168.02899 1.000 247.02018 632 PHE B CA 1
ATOM 8129 C C . PHE B 1 632 ? 165.74584 176.65563 168.87295 1.000 249.84894 632 PHE B C 1
ATOM 8130 O O . PHE B 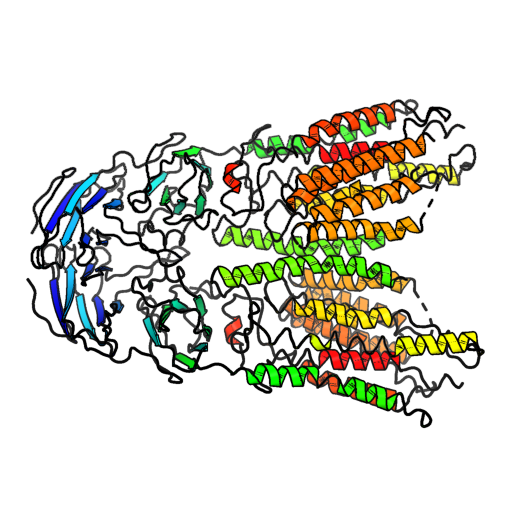1 632 ? 166.05887 175.95472 169.84126 1.000 251.69289 632 PHE B O 1
ATOM 8132 N N . SER B 1 633 ? 166.42151 177.75654 168.52132 1.000 249.50485 633 SER B N 1
ATOM 8133 C CA . SER B 1 633 ? 167.57884 178.21627 169.28803 1.000 249.51286 633 SER B CA 1
ATOM 8134 C C . SER B 1 633 ? 167.19207 178.62958 170.70425 1.000 251.40375 633 SER B C 1
ATOM 8135 O O . SER B 1 633 ? 167.89364 178.29535 171.66721 1.000 252.15616 633 SER B O 1
ATOM 8137 N N . ALA B 1 634 ? 166.07490 179.35134 170.84787 1.000 251.73155 634 ALA B N 1
ATOM 8138 C CA . ALA B 1 634 ? 165.61130 179.77578 172.16711 1.000 252.38299 634 ALA B CA 1
ATOM 8139 C C . ALA B 1 634 ? 165.18476 178.58560 173.01897 1.000 254.60959 634 ALA B C 1
ATOM 8140 O O . ALA B 1 634 ? 165.47098 178.54382 174.22226 1.000 256.17641 634 ALA B O 1
ATOM 8142 N N . ILE B 1 635 ? 164.50680 177.60935 172.40719 1.000 253.46888 635 ILE B N 1
ATOM 8143 C CA . ILE B 1 635 ? 164.07831 176.41259 173.12695 1.000 253.13930 635 ILE B CA 1
ATOM 8144 C C . ILE B 1 635 ? 165.28137 175.57949 173.55441 1.000 255.07903 635 ILE B C 1
ATOM 8145 O O . ILE B 1 635 ? 165.31177 175.03969 174.66754 1.000 255.65554 635 ILE B O 1
ATOM 8147 N N . HIS B 1 636 ? 166.29045 175.46665 172.68210 1.000 255.13467 636 HIS B N 1
ATOM 8148 C CA . HIS B 1 636 ? 167.50794 174.73703 173.02480 1.000 254.97267 636 HIS B CA 1
ATOM 8149 C C . HIS B 1 636 ? 168.28485 175.43639 174.13413 1.000 255.23785 636 HIS B C 1
ATOM 8150 O O . HIS B 1 636 ? 168.83444 174.77309 175.02053 1.000 255.97904 636 HIS B O 1
ATOM 8152 N N . VAL B 1 637 ? 168.33004 176.77299 174.10686 1.000 254.46914 637 VAL B N 1
ATOM 8153 C CA . VAL B 1 637 ? 169.01587 177.52756 175.15352 1.000 254.42654 637 VAL B CA 1
ATOM 8154 C C . VAL B 1 637 ? 168.29051 177.38477 176.48744 1.000 256.12288 637 VAL B C 1
ATOM 8155 O O . VAL B 1 637 ? 168.92636 177.23706 177.53938 1.000 256.75193 637 VAL B O 1
ATOM 8157 N N . LEU B 1 638 ? 166.95215 177.42099 176.46415 1.000 256.24362 638 LEU B N 1
ATOM 8158 C CA . LEU B 1 638 ? 166.16927 177.23837 177.68458 1.000 256.13742 638 LEU B CA 1
ATOM 8159 C C . LEU B 1 638 ? 166.32901 175.83001 178.24848 1.000 257.20148 638 LEU B C 1
ATOM 8160 O O . LEU B 1 638 ? 166.45272 175.65742 179.46755 1.000 257.48910 638 LEU B O 1
ATOM 8162 N N . ALA B 1 639 ? 166.34040 174.81490 177.37595 1.000 257.03952 639 ALA B N 1
ATOM 8163 C CA . ALA B 1 639 ? 166.53748 173.43887 177.82475 1.000 256.18990 639 ALA B CA 1
ATOM 8164 C C . ALA B 1 639 ? 167.94226 173.22804 178.37866 1.000 255.84915 639 ALA B C 1
ATOM 8165 O O . ALA B 1 639 ? 168.11918 172.51601 179.37483 1.000 254.43728 639 ALA B O 1
ATOM 8167 N N . SER B 1 640 ? 168.94930 173.84807 177.75198 1.000 256.34419 640 SER B N 1
ATOM 8168 C CA . SER B 1 640 ? 170.31988 173.75268 178.24529 1.000 255.64498 640 SER B CA 1
ATOM 8169 C C . SER B 1 640 ? 170.47435 174.43929 179.59689 1.000 256.57049 640 SER B C 1
ATOM 8170 O O . SER B 1 640 ? 171.16580 173.92154 180.48096 1.000 258.06099 640 SER B O 1
ATOM 8172 N N . LEU B 1 641 ? 169.83553 175.60212 179.77479 1.000 256.07105 641 LEU B N 1
ATOM 8173 C CA . LEU B 1 641 ? 169.87788 176.29164 181.06234 1.000 256.10860 641 LEU B CA 1
ATOM 8174 C C . LEU B 1 641 ? 169.15611 175.49670 182.14591 1.000 257.81748 641 LEU B C 1
ATOM 8175 O O . LEU B 1 641 ? 169.63471 175.41867 183.28472 1.000 257.55139 641 LEU B O 1
ATOM 8177 N N . ALA B 1 642 ? 168.01244 174.88990 181.80299 1.000 258.71858 642 ALA B N 1
ATOM 8178 C CA . ALA B 1 642 ? 167.27493 174.06198 182.75490 1.000 258.41399 642 ALA B CA 1
ATOM 8179 C C . ALA B 1 642 ? 168.06707 172.82074 183.15168 1.000 257.60208 642 ALA B C 1
ATOM 8180 O O . ALA B 1 642 ? 168.03872 172.40857 184.31758 1.000 256.57450 642 ALA B O 1
ATOM 8182 N N . LEU B 1 643 ? 168.76088 172.20100 182.19192 1.000 257.55611 643 LEU B N 1
ATOM 8183 C CA . LEU B 1 643 ? 169.58872 171.03972 182.50366 1.000 257.53300 643 LEU B CA 1
ATOM 8184 C C . LEU B 1 643 ? 170.80367 171.42838 183.33996 1.000 257.81257 643 LEU B C 1
ATOM 8185 O O . LEU B 1 643 ? 171.16240 170.71741 184.28765 1.000 257.81526 643 LEU B O 1
ATOM 8187 N N . SER B 1 644 ? 171.44988 172.55111 183.00482 1.000 258.14113 644 SER B N 1
ATOM 8188 C CA . SER B 1 644 ? 172.64508 172.97502 183.72289 1.000 257.95849 644 SER B CA 1
ATOM 8189 C C . SER B 1 644 ? 172.33233 173.50634 185.11451 1.000 258.10954 644 SER B C 1
ATOM 8190 O O . SER B 1 644 ? 173.21633 173.48146 185.97741 1.000 258.08544 644 SER B O 1
ATOM 8192 N N . THR B 1 645 ? 171.09866 173.97000 185.35088 1.000 257.39483 645 THR B N 1
ATOM 8193 C CA . THR B 1 645 ? 170.69289 174.37037 186.69585 1.000 256.20246 645 THR B CA 1
ATOM 8194 C C . THR B 1 645 ? 170.68348 173.17472 187.63969 1.000 256.08196 645 THR B C 1
ATOM 8195 O O . THR B 1 645 ? 171.10062 173.28421 188.79866 1.000 255.27981 645 THR B O 1
ATOM 8197 N N . GLN B 1 646 ? 170.21048 172.02598 187.15719 1.000 256.28446 646 GLN B N 1
ATOM 8198 C CA . GLN B 1 646 ? 170.15886 170.82589 187.98151 1.000 255.32363 646 GLN B CA 1
ATOM 8199 C C . GLN B 1 646 ? 171.52724 170.15958 188.06477 1.000 255.38630 646 GLN B C 1
ATOM 8200 O O . GLN B 1 646 ? 171.92401 169.68893 189.13754 1.000 254.84899 646 GLN B O 1
ATOM 8202 N N . ILE B 1 647 ? 172.22833 170.06388 186.92673 1.000 255.91818 647 ILE B N 1
ATOM 8203 C CA . ILE B 1 647 ? 173.54985 169.43543 186.88066 1.000 255.45304 647 ILE B CA 1
ATOM 8204 C C . ILE B 1 647 ? 174.55197 170.19576 187.74518 1.000 257.22699 647 ILE B C 1
ATOM 8205 O O . ILE B 1 647 ? 175.31328 169.59469 188.51282 1.000 258.13516 647 ILE B O 1
ATOM 8207 N N . TYR B 1 648 ? 174.57064 171.52149 187.63630 1.000 257.69632 648 TYR B N 1
ATOM 8208 C CA . TYR B 1 648 ? 175.48867 172.33340 188.42623 1.000 257.23522 648 TYR B CA 1
ATOM 8209 C C . TYR B 1 648 ? 174.98306 172.50305 189.85481 1.000 255.36761 648 TYR B C 1
ATOM 8210 O O . TYR B 1 648 ? 175.76635 172.50236 190.80444 1.000 252.30921 648 TYR B O 1
ATOM 8212 N N . MET B 1 681 ? 181.59400 180.59466 191.20283 1.000 262.58299 681 MET B N 1
ATOM 8213 C CA . MET B 1 681 ? 181.70974 179.14781 191.34108 1.000 261.58864 681 MET B CA 1
ATOM 8214 C C . MET B 1 681 ? 182.21673 178.51306 190.05039 1.000 262.57241 681 MET B C 1
ATOM 8215 O O . MET B 1 681 ? 181.83795 178.93133 188.95377 1.000 262.80416 681 MET B O 1
ATOM 8217 N N . ASP B 1 682 ? 183.07843 177.50086 190.19579 1.000 262.61797 682 ASP B N 1
ATOM 8218 C CA . ASP B 1 682 ? 183.61749 176.80213 189.03206 1.000 262.28865 682 ASP B CA 1
ATOM 8219 C C . ASP B 1 682 ? 182.53635 176.00624 188.31100 1.000 262.09113 682 ASP B C 1
ATOM 8220 O O . ASP B 1 682 ? 182.51198 175.96489 187.07506 1.000 261.19545 682 ASP B O 1
ATOM 8222 N N . ARG B 1 683 ? 181.63184 175.37577 189.06841 1.000 262.44799 683 ARG B N 1
ATOM 8223 C CA . ARG B 1 683 ? 180.52907 174.63052 188.46596 1.000 262.38550 683 ARG B CA 1
ATOM 8224 C C . ARG B 1 683 ? 179.56541 175.55911 187.73594 1.000 262.74229 683 ARG B C 1
ATOM 8225 O O . ARG B 1 683 ? 179.09327 175.23375 186.63978 1.000 262.19111 683 ARG B O 1
ATOM 8227 N N . MET B 1 684 ? 179.27058 176.72139 188.32810 1.000 263.12065 684 MET B N 1
ATOM 8228 C CA . MET B 1 684 ? 178.40404 177.70182 187.67906 1.000 262.65102 684 MET B CA 1
ATOM 8229 C C . MET B 1 684 ? 179.05694 178.28101 186.42874 1.000 263.14547 684 MET B C 1
ATOM 8230 O O . MET B 1 684 ? 178.37733 178.51560 185.42234 1.000 263.36987 684 MET B O 1
ATOM 8232 N N . VAL B 1 685 ? 180.37365 178.51049 186.47402 1.000 262.60827 685 VAL B N 1
ATOM 8233 C CA . VAL B 1 685 ? 181.09559 179.01511 185.30781 1.000 261.39817 685 VAL B CA 1
ATOM 8234 C C . VAL B 1 685 ? 181.11183 177.97746 184.18992 1.000 261.74563 685 VAL B C 1
ATOM 8235 O O . VAL B 1 685 ? 180.95325 178.31725 183.01024 1.000 261.28733 685 VAL B O 1
ATOM 8237 N N . LEU B 1 686 ? 181.30622 176.70082 184.54249 1.000 261.99523 686 LEU B N 1
ATOM 8238 C CA . LEU B 1 686 ? 181.26408 175.62647 183.55288 1.000 262.27640 686 LEU B CA 1
ATOM 8239 C C . LEU B 1 686 ? 179.87254 175.47809 182.94689 1.000 261.65662 686 LEU B C 1
ATOM 8240 O O . LEU B 1 686 ? 179.73802 175.24502 181.73971 1.000 260.53824 686 LEU B O 1
ATOM 8242 N N . LEU B 1 687 ? 178.82729 175.60809 183.77250 1.000 262.19869 687 LEU B N 1
ATOM 8243 C CA . LEU B 1 687 ? 177.45539 175.55035 183.27211 1.000 261.43889 687 LEU B CA 1
ATOM 8244 C C . LEU B 1 687 ? 177.14699 176.72102 182.34378 1.000 261.28548 687 LEU B C 1
ATOM 8245 O O . LEU B 1 687 ? 176.47242 176.54697 181.32133 1.000 260.58658 687 LEU B O 1
ATOM 8247 N N . VAL B 1 688 ? 177.63574 177.91816 182.68455 1.000 262.12828 688 VAL B N 1
ATOM 8248 C CA . VAL B 1 688 ? 177.43340 179.09256 181.83885 1.000 261.40959 688 VAL B CA 1
ATOM 8249 C C . VAL B 1 688 ? 178.17368 178.94166 180.51403 1.000 260.33716 688 VAL B C 1
ATOM 8250 O O . VAL B 1 688 ? 177.65346 179.31392 179.45457 1.000 259.86845 688 VAL B O 1
ATOM 8252 N N . VAL B 1 689 ? 179.39556 178.39827 180.55318 1.000 259.68928 689 VAL B N 1
ATOM 8253 C CA . VAL B 1 689 ? 180.16530 178.16976 179.33169 1.000 258.57252 689 VAL B CA 1
ATOM 8254 C C . VAL B 1 689 ? 179.49591 177.11475 178.45646 1.000 258.19657 689 VAL B C 1
ATOM 8255 O O . VAL B 1 689 ? 179.46040 177.24490 177.22634 1.000 257.11568 689 VAL B O 1
ATOM 8257 N N . GLY B 1 690 ? 178.95501 176.05981 179.07391 1.000 258.95859 690 GLY B N 1
ATOM 8258 C CA . GLY B 1 690 ? 178.22388 175.05422 178.31738 1.000 259.33152 690 GLY B CA 1
ATOM 8259 C C . GLY B 1 690 ? 176.94780 175.58919 177.69367 1.000 258.76985 690 GLY B C 1
ATOM 8260 O O . GLY B 1 690 ? 176.61638 175.24821 176.55435 1.000 258.41936 690 GLY B O 1
ATOM 8261 N N . ASN B 1 691 ? 176.21667 176.43398 178.43034 1.000 258.68008 691 ASN B N 1
ATOM 8262 C CA . ASN B 1 691 ? 175.01707 177.06617 177.88596 1.000 257.51992 691 ASN B CA 1
ATOM 8263 C C . ASN B 1 691 ? 175.35484 178.01519 176.74058 1.000 257.28102 691 ASN B C 1
ATOM 8264 O O . ASN B 1 691 ? 174.62675 178.07146 175.74204 1.000 256.45379 691 ASN B O 1
ATOM 8266 N N . LEU B 1 692 ? 176.45995 178.75948 176.86408 1.000 257.92402 692 LEU B N 1
ATOM 8267 C CA . LEU B 1 692 ? 176.89561 179.64439 175.78621 1.000 257.66246 692 LEU B CA 1
ATOM 8268 C C . LEU B 1 692 ? 177.32849 178.85602 174.55427 1.000 257.04137 692 LEU B C 1
ATOM 8269 O O . LEU B 1 692 ? 177.04412 179.26371 173.42148 1.000 256.09722 692 LEU B O 1
ATOM 8271 N N . VAL B 1 693 ? 178.00509 177.72074 174.75703 1.000 257.10296 693 VAL B N 1
ATOM 8272 C CA . VAL B 1 693 ? 178.41720 176.87805 173.63682 1.000 255.98010 693 VAL B CA 1
ATOM 8273 C C . VAL B 1 693 ? 177.20547 176.24828 172.95784 1.000 255.35734 693 VAL B C 1
ATOM 8274 O O . VAL B 1 693 ? 177.16142 176.13066 171.72686 1.000 253.55525 693 VAL B O 1
ATOM 8276 N N . ASN B 1 694 ? 176.20305 175.84183 173.74543 1.000 255.77609 694 ASN B N 1
ATOM 8277 C CA . ASN B 1 694 ? 174.97327 175.29484 173.17686 1.000 253.52136 694 ASN B CA 1
ATOM 8278 C C . ASN B 1 694 ? 174.19350 176.35374 172.40426 1.000 252.76880 694 ASN B C 1
ATOM 8279 O O . ASN B 1 694 ? 173.62938 176.06195 171.34271 1.000 251.99600 694 ASN B O 1
ATOM 8281 N N . TRP B 1 695 ? 174.16003 177.58910 172.91657 1.000 253.67927 695 TRP B N 1
ATOM 8282 C CA . TRP B 1 695 ? 173.49905 178.67964 172.20380 1.000 253.46813 695 TRP B CA 1
ATOM 8283 C C . TRP B 1 695 ? 174.23041 179.02806 170.91160 1.000 252.85949 695 TRP B C 1
ATOM 8284 O O . TRP B 1 695 ? 173.59192 179.31405 169.89143 1.000 251.35869 695 TRP B O 1
ATOM 8286 N N . SER B 1 696 ? 175.56786 178.99928 170.93486 1.000 253.34711 696 SER B N 1
ATOM 8287 C CA . SER B 1 696 ? 176.34672 179.24103 169.72259 1.000 252.37746 696 SER B CA 1
ATOM 8288 C C . SER B 1 696 ? 176.14217 178.13386 168.69346 1.000 251.23699 696 SER B C 1
ATOM 8289 O O . SER B 1 696 ? 176.05219 178.40961 167.49120 1.000 250.29141 696 SER B O 1
ATOM 8291 N N . PHE B 1 697 ? 176.05689 176.87836 169.14780 1.000 250.83327 697 PHE B N 1
ATOM 8292 C CA . PHE B 1 697 ? 175.78889 175.76641 168.23826 1.000 249.41646 697 PHE B CA 1
ATOM 8293 C C . PHE B 1 697 ? 174.38555 175.85080 167.64621 1.000 249.32808 697 PHE B C 1
ATOM 8294 O O . PHE B 1 697 ? 174.18932 175.55346 166.46113 1.000 248.22203 697 PHE B O 1
ATOM 8296 N N . ALA B 1 698 ? 173.40064 176.25844 168.45486 1.000 250.14649 698 ALA B N 1
ATOM 8297 C CA . ALA B 1 698 ? 172.04139 176.44186 167.95196 1.000 248.92107 698 ALA B CA 1
ATOM 8298 C C . ALA B 1 698 ? 171.96448 177.58725 166.94808 1.000 248.03698 698 ALA B C 1
ATOM 8299 O O . ALA B 1 698 ? 171.25789 177.48451 165.93781 1.000 247.32506 698 ALA B O 1
ATOM 8301 N N . LEU B 1 699 ? 172.69277 178.67990 167.20493 1.000 247.98168 699 LEU B N 1
ATOM 8302 C CA . LEU B 1 699 ? 172.73992 179.79255 166.25936 1.000 247.43630 699 LEU B CA 1
ATOM 8303 C C . LEU B 1 699 ? 173.43071 179.39396 164.95951 1.000 247.00571 699 LEU B C 1
ATOM 8304 O O . LEU B 1 699 ? 173.00057 179.80292 163.87448 1.000 246.28529 699 LEU B O 1
ATOM 8306 N N . PHE B 1 700 ? 174.49827 178.59265 165.05106 1.000 246.85750 700 PHE B N 1
ATOM 8307 C CA . PHE B 1 700 ? 175.17722 178.10024 163.85471 1.000 244.74968 700 PHE B CA 1
ATOM 8308 C C . PHE B 1 700 ? 174.28447 177.16412 163.04630 1.000 244.18192 700 PHE B C 1
ATOM 8309 O O . PHE B 1 700 ? 174.26705 177.23141 161.81179 1.000 242.20458 700 PHE B O 1
ATOM 8311 N N . GLY B 1 701 ? 173.53422 176.29044 163.72345 1.000 244.87919 701 GLY B N 1
ATOM 8312 C CA . GLY B 1 701 ? 172.59993 175.42444 163.01905 1.000 242.65727 701 GLY B CA 1
ATOM 8313 C C . GLY B 1 701 ? 171.44378 176.17858 162.38637 1.000 240.36297 701 GLY B C 1
ATOM 8314 O O . GLY B 1 701 ? 170.98111 175.82048 161.29824 1.000 239.06218 701 GLY B O 1
ATOM 8315 N N . LEU B 1 702 ? 170.96044 177.22923 163.05885 1.000 240.89793 702 LEU B N 1
ATOM 8316 C CA . LEU B 1 702 ? 169.92626 178.08366 162.48038 1.000 240.81936 702 LEU B CA 1
ATOM 8317 C C . LEU B 1 702 ? 170.44705 178.85398 161.27207 1.000 241.15398 702 LEU B C 1
ATOM 8318 O O . LEU B 1 702 ? 169.71324 179.05711 160.29714 1.000 241.57779 702 LEU B O 1
ATOM 8320 N N . ILE B 1 703 ? 171.70041 179.31262 161.33196 1.000 241.52046 703 ILE B N 1
ATOM 8321 C CA . ILE B 1 703 ? 172.31078 179.99500 160.19451 1.000 240.78917 703 ILE B CA 1
ATOM 8322 C C . ILE B 1 703 ? 172.51984 179.03075 159.03238 1.000 239.64678 703 ILE B C 1
ATOM 8323 O O . ILE B 1 703 ? 172.36584 179.40614 157.86369 1.000 238.06277 703 ILE B O 1
ATOM 8325 N N . TYR B 1 704 ? 172.88555 177.78118 159.32942 1.000 238.54099 704 TYR B N 1
ATOM 8326 C CA . TYR B 1 704 ? 173.14840 176.81282 158.26939 1.000 235.41816 704 TYR B CA 1
ATOM 8327 C C . TYR B 1 704 ? 171.85369 176.34430 157.61375 1.000 233.55855 704 TYR B C 1
ATOM 8328 O O . TYR B 1 704 ? 171.60573 176.64494 156.43833 1.000 232.43659 704 TYR B O 1
ATOM 8330 N N . ARG B 1 705 ? 171.00221 175.65798 158.38379 1.000 232.59185 705 ARG B N 1
ATOM 8331 C CA . ARG B 1 705 ? 169.78768 175.00551 157.90022 1.000 226.48473 705 ARG B CA 1
ATOM 8332 C C . ARG B 1 705 ? 170.02856 174.12573 156.66928 1.000 220.74117 705 ARG B C 1
ATOM 8333 O O . ARG B 1 705 ? 169.49469 174.40271 155.59053 1.000 219.28694 705 ARG B O 1
ATOM 8335 N N . PRO B 1 706 ? 170.85874 173.07243 156.79843 1.000 217.08582 706 PRO B N 1
ATOM 8336 C CA . PRO B 1 706 ? 171.34493 172.34052 155.61575 1.000 209.59538 706 PRO B CA 1
ATOM 8337 C C . PRO B 1 706 ? 170.28657 171.58370 154.82279 1.000 204.88666 706 PRO B C 1
ATOM 8338 O O . PRO B 1 706 ? 170.12837 171.82630 153.62213 1.000 204.92152 706 PRO B O 1
ATOM 8340 N N . ARG B 1 707 ? 169.55566 170.66945 155.46706 1.000 201.82988 707 ARG B N 1
ATOM 8341 C CA . ARG B 1 707 ? 168.65929 169.79527 154.71919 1.000 195.41568 707 ARG B CA 1
ATOM 8342 C C . ARG B 1 707 ? 167.34653 169.54518 155.45421 1.000 190.53987 707 ARG B C 1
ATOM 8343 O O . ARG B 1 707 ? 166.73546 168.48352 155.27797 1.000 186.53417 707 ARG B O 1
ATOM 8345 N N . ASP B 1 708 ? 166.90849 170.51302 156.27188 1.000 191.85258 708 ASP B N 1
ATOM 8346 C CA . ASP B 1 708 ? 165.60361 170.54680 156.93697 1.000 188.08368 708 ASP B CA 1
ATOM 8347 C C . ASP B 1 708 ? 165.34447 169.32550 157.81610 1.000 187.53046 708 ASP B C 1
ATOM 8348 O O . ASP B 1 708 ? 165.92822 169.19504 158.89704 1.000 186.55420 708 ASP B O 1
ATOM 8350 N N . PHE B 1 709 ? 164.46371 168.43004 157.35815 1.000 188.49269 709 PHE B N 1
ATOM 8351 C CA . PHE B 1 709 ? 164.16358 167.22081 158.11875 1.000 185.89043 709 PHE B CA 1
ATOM 8352 C C . PHE B 1 709 ? 165.30640 166.21550 158.06010 1.000 180.47130 709 PHE B C 1
ATOM 8353 O O . PHE B 1 709 ? 165.50468 165.45124 159.01139 1.000 177.60598 709 PHE B O 1
ATOM 8355 N N . ALA B 1 710 ? 166.05321 166.18703 156.95267 1.000 179.85873 710 ALA B N 1
ATOM 8356 C CA . ALA B 1 710 ? 167.23941 165.33974 156.87707 1.000 176.16795 710 ALA B CA 1
ATOM 8357 C C . ALA B 1 710 ? 168.35322 165.84829 157.78443 1.000 179.93635 710 ALA B C 1
ATOM 8358 O O . ALA B 1 710 ? 169.19498 165.06109 158.23184 1.000 177.61590 710 ALA B O 1
ATOM 8360 N N . SER B 1 711 ? 168.37465 167.15161 158.06543 1.000 182.20397 711 SER B N 1
ATOM 8361 C CA . SER B 1 711 ? 169.35281 167.75567 158.96225 1.000 181.72923 711 SER B CA 1
ATOM 8362 C C . SER B 1 711 ? 169.00297 167.58884 160.43718 1.000 179.84775 711 SER B C 1
ATOM 8363 O O . SER B 1 711 ? 169.71955 168.13212 161.28581 1.000 178.60232 711 SER B O 1
ATOM 8365 N N . TYR B 1 712 ? 167.92089 166.86995 160.75852 1.000 179.85120 712 TYR B N 1
ATOM 8366 C CA . TYR B 1 712 ? 167.58108 166.59603 162.15326 1.000 177.03269 712 TYR B CA 1
ATOM 8367 C C . TYR B 1 712 ? 168.64161 165.73350 162.82857 1.000 174.68233 712 TYR B C 1
ATOM 8368 O O . TYR B 1 712 ? 168.91502 165.90053 164.02294 1.000 172.51101 712 TYR B O 1
ATOM 8370 N N . MET B 1 713 ? 169.24355 164.80250 162.07951 1.000 175.16365 713 MET B N 1
ATOM 8371 C CA . MET B 1 713 ? 170.33865 163.99586 162.61466 1.000 172.63405 713 MET B CA 1
ATOM 8372 C C . MET B 1 713 ? 171.55365 164.85584 162.94742 1.000 175.11520 713 MET B C 1
ATOM 8373 O O . MET B 1 713 ? 172.16316 164.69600 164.01222 1.000 176.44724 713 MET B O 1
ATOM 8375 N N . LEU B 1 714 ? 171.91317 165.78054 162.05106 1.000 177.55213 714 LEU B N 1
ATOM 8376 C CA . LEU B 1 714 ? 173.03929 166.67444 162.30624 1.000 178.19059 714 LEU B CA 1
ATOM 8377 C C . LEU B 1 714 ? 172.73503 167.66589 163.42386 1.000 177.05760 714 LEU B C 1
ATOM 8378 O O . LEU B 1 714 ? 173.65238 168.10461 164.12699 1.000 175.31383 714 LEU B O 1
ATOM 8380 N N . GLY B 1 715 ? 171.46184 168.02929 163.60370 1.000 177.55711 715 GLY B N 1
ATOM 8381 C CA . GLY B 1 715 ? 171.09393 168.91941 164.69025 1.000 176.87668 715 GLY B CA 1
ATOM 8382 C C . GLY B 1 715 ? 170.96208 168.24406 166.03786 1.000 175.73442 715 GLY B C 1
ATOM 8383 O O . GLY B 1 715 ? 171.10760 168.90992 167.06787 1.000 175.43596 715 GLY B O 1
ATOM 8384 N N . ILE B 1 716 ? 170.68929 166.93494 166.05585 1.000 174.67841 716 ILE B N 1
ATOM 8385 C CA . ILE B 1 716 ? 170.64228 166.18771 167.31004 1.000 171.92251 716 ILE B CA 1
ATOM 8386 C C . ILE B 1 716 ? 171.96664 165.51536 167.63871 1.000 171.19432 716 ILE B C 1
ATOM 8387 O O . ILE B 1 716 ? 172.13035 165.00789 168.75995 1.000 170.40403 716 ILE B O 1
ATOM 8389 N N . PHE B 1 717 ? 172.92179 165.50159 166.70276 1.000 172.13281 717 PHE B N 1
ATOM 8390 C CA . PHE B 1 717 ? 174.28042 165.08345 167.03544 1.000 170.96724 717 PHE B CA 1
ATOM 8391 C C . PHE B 1 717 ? 174.93341 166.03012 168.03549 1.000 171.11638 717 PHE B C 1
ATOM 8392 O O . PHE B 1 717 ? 175.70890 165.58686 168.88988 1.000 172.26601 717 PHE B O 1
ATOM 8394 N N . ILE B 1 718 ? 174.62107 167.32721 167.95646 1.000 170.38063 718 ILE B N 1
ATOM 8395 C CA . ILE B 1 718 ? 175.11697 168.28253 168.94439 1.000 169.98796 718 ILE B CA 1
ATOM 8396 C C . ILE B 1 718 ? 174.49522 168.01825 170.31170 1.000 170.49687 718 ILE B C 1
ATOM 8397 O O . ILE B 1 718 ? 175.16339 168.14658 171.34489 1.000 170.44247 718 ILE B O 1
ATOM 8399 N N . CYS B 1 719 ? 173.21053 167.64508 170.33865 1.000 171.32356 719 CYS B N 1
ATOM 8400 C CA . CYS B 1 719 ? 172.55604 167.27203 171.59174 1.000 170.06354 719 CYS B CA 1
ATOM 8401 C C . CYS B 1 719 ? 173.16825 166.00783 172.18589 1.000 166.73276 719 CYS B C 1
ATOM 8402 O O . CYS B 1 719 ? 173.35472 165.91322 173.40565 1.000 164.84712 719 CYS B O 1
ATOM 8405 N N . ASN B 1 720 ? 173.47284 165.02202 171.33551 1.000 167.05034 720 ASN B N 1
ATOM 8406 C CA . ASN B 1 720 ? 174.12477 163.79779 171.79611 1.000 164.22314 720 ASN B CA 1
ATOM 8407 C C . ASN B 1 720 ? 175.53031 164.07586 172.32139 1.000 163.09774 720 ASN B C 1
ATOM 8408 O O . ASN B 1 720 ? 175.95064 163.48354 173.32215 1.000 162.51920 720 ASN B O 1
ATOM 8410 N N . LEU B 1 721 ? 176.26699 164.97536 171.65943 1.000 164.66188 721 LEU B N 1
ATOM 8411 C CA . LEU B 1 721 ? 177.58778 165.37648 172.14005 1.000 164.13883 721 LEU B CA 1
ATOM 8412 C C . LEU B 1 721 ? 177.50038 166.11025 173.47476 1.000 164.72014 721 LEU B C 1
ATOM 8413 O O . LEU B 1 721 ? 178.34811 165.91113 174.35250 1.000 164.28504 721 LEU B O 1
ATOM 8415 N N . LEU B 1 722 ? 176.49176 166.97313 173.63616 1.000 164.42219 722 LEU B N 1
ATOM 8416 C CA . LEU B 1 722 ? 176.27284 167.65046 174.91245 1.000 162.26423 722 LEU B CA 1
ATOM 8417 C C . LEU B 1 722 ? 175.93469 166.65947 176.02205 1.000 163.15968 722 LEU B C 1
ATOM 8418 O O . LEU B 1 722 ? 176.41127 166.79890 177.15493 1.000 163.35537 722 LEU B O 1
ATOM 8420 N N . LEU B 1 723 ? 175.09937 165.66175 175.71768 1.000 163.26110 723 LEU B N 1
ATOM 8421 C CA . LEU B 1 723 ? 174.75908 164.64261 176.70685 1.000 160.38465 723 LEU B CA 1
ATOM 8422 C C . LEU B 1 723 ? 175.93870 163.72991 177.03255 1.000 158.33104 723 LEU B C 1
ATOM 8423 O O . LEU B 1 723 ? 176.03564 163.23130 178.15969 1.000 158.74378 723 LEU B O 1
ATOM 8425 N N . TYR B 1 724 ? 176.83942 163.49728 176.07631 1.000 158.76509 724 TYR B N 1
ATOM 8426 C CA . TYR B 1 724 ? 177.98516 162.62209 176.29078 1.000 158.19272 724 TYR B CA 1
ATOM 8427 C C . TYR B 1 724 ? 179.27399 163.38672 176.57736 1.000 157.73594 724 TYR B C 1
ATOM 8428 O O . TYR B 1 724 ? 180.35549 162.79060 176.55787 1.000 154.97359 724 TYR B O 1
ATOM 8430 N N . LEU B 1 725 ? 179.18412 164.69007 176.83538 1.000 160.42592 725 LEU B N 1
ATOM 8431 C CA . LEU B 1 725 ? 180.33135 165.47866 177.26723 1.000 161.43560 725 LEU B CA 1
ATOM 8432 C C . LEU B 1 725 ? 180.22494 165.90878 178.72478 1.000 161.65715 725 LEU B C 1
ATOM 8433 O O . LEU B 1 725 ? 181.04052 166.71569 179.18531 1.000 160.46255 725 LEU B O 1
ATOM 8435 N N . ALA B 1 726 ? 179.24085 165.39088 179.46053 1.000 161.13728 726 ALA B N 1
ATOM 8436 C CA . ALA B 1 726 ? 179.03055 165.71704 180.86432 1.000 159.42518 726 ALA B CA 1
ATOM 8437 C C . ALA B 1 726 ? 179.83440 164.82682 181.81021 1.000 161.31654 726 ALA B C 1
ATOM 8438 O O . ALA B 1 726 ? 179.46341 164.69733 182.98322 1.000 162.89203 726 ALA B O 1
ATOM 8440 N N . PHE B 1 727 ? 180.90282 164.19454 181.31955 1.000 160.28108 727 PHE B N 1
ATOM 8441 C CA . PHE B 1 727 ? 181.76716 163.34493 182.13494 1.000 160.84377 727 PHE B CA 1
ATOM 8442 C C . PHE B 1 727 ? 182.47990 164.16334 183.20558 1.000 164.87748 727 PHE B C 1
ATOM 8443 O O . PHE B 1 727 ? 183.32347 165.01160 182.89825 1.000 164.19194 727 PHE B O 1
ATOM 8451 N N . TYR B 1 728 ? 182.13669 163.90515 184.46920 1.000 166.82610 728 TYR B N 1
ATOM 8452 C CA . TYR B 1 728 ? 182.63357 164.65652 185.61658 1.000 167.75386 728 TYR B CA 1
ATOM 8453 C C . TYR B 1 728 ? 183.92838 164.08015 186.18293 1.000 171.49098 728 TYR B C 1
ATOM 8454 O O . TYR B 1 728 ? 184.17795 164.20011 187.38730 1.000 172.91434 728 TYR B O 1
ATOM 8463 N N . ILE B 1 729 ? 184.75276 163.43922 185.34531 1.000 170.45450 729 ILE B N 1
ATOM 8464 C CA . ILE B 1 729 ? 186.00374 162.80932 185.78158 1.000 171.14951 729 ILE B CA 1
ATOM 8465 C C . ILE B 1 729 ? 187.05801 163.81040 186.27154 1.000 176.85622 729 ILE B C 1
ATOM 8466 O O . ILE B 1 729 ? 188.12506 163.40089 186.74365 1.000 178.79264 729 ILE B O 1
ATOM 8468 N N . ILE B 1 730 ? 186.79712 165.11330 186.17884 1.000 178.12739 730 ILE B N 1
ATOM 8469 C CA . ILE B 1 730 ? 187.77112 166.13353 186.58322 1.000 179.21324 730 ILE B CA 1
ATOM 8470 C C . ILE B 1 730 ? 187.31075 166.69006 187.92599 1.000 182.40719 730 ILE B C 1
ATOM 8471 O O . ILE B 1 730 ? 187.53060 167.85733 188.26272 1.000 184.30076 730 ILE B O 1
ATOM 8473 N N . MET B 1 731 ? 186.65675 165.83302 188.71276 1.000 183.07644 731 MET B N 1
ATOM 8474 C CA . MET B 1 731 ? 186.16290 166.20790 190.03315 1.000 184.30578 731 MET B CA 1
ATOM 8475 C C . MET B 1 731 ? 187.26491 166.07553 191.09065 1.000 187.13418 731 MET B C 1
ATOM 8476 O O . MET B 1 731 ? 187.11509 166.56043 192.21960 1.000 187.44707 731 MET B O 1
ATOM 8481 N N . LYS B 1 732 ? 188.44849 165.60309 190.69212 1.000 186.62643 732 LYS B N 1
ATOM 8482 C CA . LYS B 1 732 ? 189.53858 165.26387 191.60807 1.000 188.94126 732 LYS B CA 1
ATOM 8483 C C . LYS B 1 732 ? 190.30667 166.46962 192.14445 1.000 191.65214 732 LYS B C 1
ATOM 8484 O O . LYS B 1 732 ? 191.43619 166.29527 192.61511 1.000 192.03342 732 LYS B O 1
ATOM 8490 N N . LEU B 1 733 ? 189.74882 167.67903 192.05164 1.000 191.77113 733 LEU B N 1
ATOM 8491 C CA . LEU B 1 733 ? 190.35924 168.87699 192.62281 1.000 193.23919 733 LEU B CA 1
ATOM 8492 C C . LEU B 1 733 ? 190.51350 168.77371 194.13731 1.000 195.85119 733 LEU B C 1
ATOM 8493 O O . LEU B 1 733 ? 191.58581 169.06924 194.67840 1.000 196.31191 733 LEU B O 1
ATOM 8495 N N . ARG B 1 734 ? 189.45755 168.35586 194.83611 1.000 196.28067 734 ARG B N 1
ATOM 8496 C CA . ARG B 1 734 ? 189.51227 168.13370 196.27464 1.000 196.14268 734 ARG B CA 1
ATOM 8497 C C . ARG B 1 734 ? 188.78185 166.85938 196.67452 1.000 194.50694 734 ARG B C 1
ATOM 8498 O O . ARG B 1 734 ? 188.66116 166.57594 197.87073 1.000 193.95091 734 ARG B O 1
ATOM 8500 N N . SER B 1 735 ? 188.29499 166.09154 195.70123 1.000 192.33067 735 SER B N 1
ATOM 8501 C CA . SER B 1 735 ? 187.51267 164.88882 195.96496 1.000 191.14930 735 SER B CA 1
ATOM 8502 C C . SER B 1 735 ? 188.41714 163.65745 196.02999 1.000 191.56491 735 SER B C 1
ATOM 8503 O O . SER B 1 735 ? 189.63973 163.76961 196.15249 1.000 191.26323 735 SER B O 1
ATOM 8506 N N . SER B 1 736 ? 187.81844 162.46988 195.95210 1.000 191.00583 736 SER B N 1
ATOM 8507 C CA . SER B 1 736 ? 188.53806 161.20109 196.00275 1.000 186.78214 736 SER B CA 1
ATOM 8508 C C . SER B 1 736 ? 189.26029 160.90176 194.69209 1.000 184.03588 736 SER B C 1
ATOM 8509 O O . SER B 1 736 ? 189.29924 161.74347 193.79001 1.000 184.47660 736 SER B O 1
ATOM 8512 N N . GLU B 1 737 ? 189.83270 159.70358 194.55922 1.000 182.72646 737 GLU B N 1
ATOM 8513 C CA . GLU B 1 737 ? 190.57917 159.33972 193.35515 1.000 179.73600 737 GLU B CA 1
ATOM 8514 C C . GLU B 1 737 ? 189.61426 159.07684 192.20441 1.000 176.83406 737 GLU B C 1
ATOM 8515 O O . GLU B 1 737 ? 189.67545 159.78777 191.18952 1.000 175.29092 737 GLU B O 1
ATOM 8521 N N . LYS B 1 738 ? 188.73893 158.06664 192.31706 1.000 174.94261 738 LYS B N 1
ATOM 8522 C CA . LYS B 1 738 ? 187.74202 157.67416 191.31044 1.000 171.12563 738 LYS B CA 1
ATOM 8523 C C . LYS B 1 738 ? 188.36131 157.31985 189.95716 1.000 169.28657 738 LYS B C 1
ATOM 8524 O O . LYS B 1 738 ? 187.69590 157.42155 188.92266 1.000 167.31606 738 LYS B O 1
ATOM 8530 N N . VAL B 1 739 ? 189.62675 156.90451 189.94005 1.000 166.45161 739 VAL B N 1
ATOM 8531 C CA . VAL B 1 739 ? 190.34052 156.57791 188.71058 1.000 160.57663 739 VAL B CA 1
ATOM 8532 C C . VAL B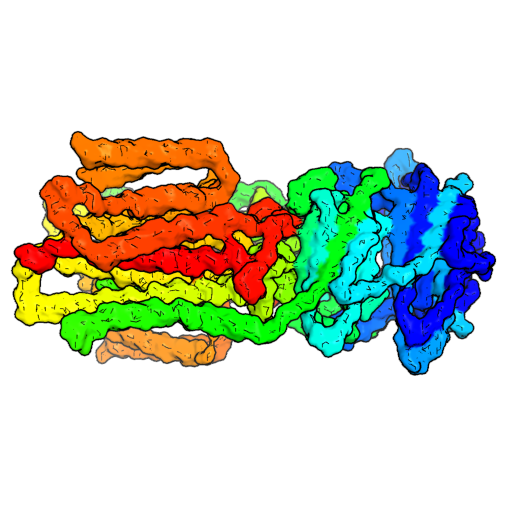 1 739 ? 190.99975 155.21413 188.87049 1.000 151.47816 739 VAL B C 1
ATOM 8533 O O . VAL B 1 739 ? 191.59173 154.92222 189.91651 1.000 150.85269 739 VAL B O 1
ATOM 8537 N N . LEU B 1 740 ? 190.87255 154.37474 187.85124 1.000 145.31477 740 LEU B N 1
ATOM 8538 C CA . LEU B 1 740 ? 191.44695 153.03944 187.84919 1.000 140.38481 740 LEU B CA 1
ATOM 8539 C C . LEU B 1 740 ? 191.89943 152.72500 186.42954 1.000 136.12401 740 LEU B C 1
ATOM 8540 O O . LEU B 1 740 ? 191.40822 153.33746 185.47167 1.000 132.15295 740 LEU B O 1
ATOM 8545 N N . PRO B 1 741 ? 192.88735 151.82084 186.26575 1.000 135.36531 741 PRO B N 1
ATOM 8546 C CA . PRO B 1 741 ? 193.37790 151.46847 184.91498 1.000 128.85283 741 PRO B CA 1
ATOM 8547 C C . PRO B 1 741 ? 192.33947 150.96965 183.91611 1.000 127.21349 741 PRO B C 1
ATOM 8548 O O . PRO B 1 741 ? 192.42066 151.33973 182.73966 1.000 127.02732 741 PRO B O 1
ATOM 8552 N N . VAL B 1 742 ? 191.38457 150.14216 184.33092 1.000 127.51237 742 VAL B N 1
ATOM 8553 C CA . VAL B 1 742 ? 190.37891 149.61428 183.40422 1.000 128.80839 742 VAL B CA 1
ATOM 8554 C C . VAL B 1 742 ? 189.40865 150.71149 182.94205 1.000 126.48988 742 VAL B C 1
ATOM 8555 O O . VAL B 1 742 ? 189.18922 150.81440 181.72169 1.000 127.19864 742 VAL B O 1
ATOM 8559 N N . PRO B 1 743 ? 188.82488 151.57561 183.80557 1.000 121.95063 743 PRO B N 1
ATOM 8560 C CA . PRO B 1 743 ? 188.06908 152.71499 183.25140 1.000 120.73861 743 PRO B CA 1
ATOM 8561 C C . PRO B 1 743 ? 188.92642 153.73657 182.52426 1.000 119.90554 743 PRO B C 1
ATOM 8562 O O . PRO B 1 743 ? 188.40015 154.42155 181.64169 1.000 117.54560 743 PRO B O 1
ATOM 8566 N N . LEU B 1 744 ? 190.22706 153.83336 182.82269 1.000 121.09645 744 LEU B N 1
ATOM 8567 C CA . LEU B 1 744 ? 191.08266 154.74015 182.05996 1.000 118.44303 744 LEU B CA 1
ATOM 8568 C C . LEU B 1 744 ? 191.30347 154.22462 180.64145 1.000 116.19759 744 LEU B C 1
ATOM 8569 O O . LEU B 1 744 ? 191.23741 154.99604 179.67448 1.000 114.89404 744 LEU B O 1
ATOM 8574 N N . PHE B 1 745 ? 191.53997 152.91624 180.50323 1.000 116.30657 745 PHE B N 1
ATOM 8575 C CA . PHE B 1 745 ? 191.63136 152.29115 179.18720 1.000 112.99374 745 PHE B CA 1
ATOM 8576 C C . PHE B 1 745 ? 190.31156 152.39589 178.43301 1.000 111.58863 745 PHE B C 1
ATOM 8577 O O . PHE B 1 745 ? 190.30020 152.64648 177.22175 1.000 112.61125 745 PHE B O 1
ATOM 8585 N N . CYS B 1 746 ? 189.18635 152.23692 179.13759 1.000 110.21734 746 CYS B N 1
ATOM 8586 C CA . CYS B 1 746 ? 187.89436 152.29641 178.46172 1.000 107.99791 746 CYS B CA 1
ATOM 8587 C C . CYS B 1 746 ? 187.52833 153.71829 178.04016 1.000 102.79956 746 CYS B C 1
ATOM 8588 O O . CYS B 1 746 ? 186.94325 153.90654 176.96545 1.000 96.97498 746 CYS B O 1
ATOM 8591 N N . ILE B 1 747 ? 187.90326 154.73124 178.83069 1.000 105.95313 747 ILE B N 1
ATOM 8592 C CA . ILE B 1 747 ? 187.62749 156.10545 178.42036 1.000 105.05358 747 ILE B CA 1
ATOM 8593 C C . ILE B 1 747 ? 188.58287 156.53639 177.30869 1.000 101.15127 747 ILE B C 1
ATOM 8594 O O . ILE B 1 747 ? 188.19093 157.30406 176.42039 1.000 95.74883 747 ILE B O 1
ATOM 8599 N N . VAL B 1 748 ? 189.81300 156.00144 177.28954 1.000 102.26844 748 VAL B N 1
ATOM 8600 C CA . VAL B 1 748 ? 190.72361 156.24279 176.17195 1.000 97.31664 748 VAL B CA 1
ATOM 8601 C C . VAL B 1 748 ? 190.17868 155.60975 174.89330 1.000 95.81629 748 VAL B C 1
ATOM 8602 O O . VAL B 1 748 ? 190.20108 156.22725 173.81799 1.000 93.94343 748 VAL B O 1
ATOM 8606 N N . ALA B 1 749 ? 189.62346 154.39743 175.00561 1.000 97.49363 749 ALA B N 1
ATOM 8607 C CA . ALA B 1 749 ? 189.08216 153.70250 173.84178 1.000 93.97849 749 ALA B CA 1
ATOM 8608 C C . ALA B 1 749 ? 187.83661 154.39293 173.29545 1.000 88.58186 749 ALA B C 1
ATOM 8609 O O . ALA B 1 749 ? 187.70588 154.56173 172.07752 1.000 87.22063 749 ALA B O 1
ATOM 8611 N N . THR B 1 750 ? 186.91593 154.81330 174.16908 1.000 87.37894 750 THR B N 1
ATOM 8612 C CA . THR B 1 750 ? 185.73612 155.51099 173.66757 1.000 86.77153 750 THR B CA 1
ATOM 8613 C C . THR B 1 750 ? 186.01253 156.96592 173.29969 1.000 87.27400 750 THR B C 1
ATOM 8614 O O . THR B 1 750 ? 185.17785 157.58142 172.62872 1.000 82.40792 750 THR B O 1
ATOM 8618 N N . ALA B 1 751 ? 187.15125 157.53355 173.71012 1.000 92.29245 751 ALA B N 1
ATOM 8619 C CA . ALA B 1 751 ? 187.55539 158.82566 173.16947 1.000 92.42551 751 ALA B CA 1
ATOM 8620 C C . ALA B 1 751 ? 188.16268 158.67970 171.78029 1.000 87.47134 751 ALA B C 1
ATOM 8621 O O . ALA B 1 751 ? 187.92883 159.52107 170.90491 1.000 85.80611 751 ALA B O 1
ATOM 8623 N N . VAL B 1 752 ? 188.94653 157.62106 171.56786 1.000 86.28933 752 VAL B N 1
ATOM 8624 C CA . VAL B 1 752 ? 189.62492 157.42782 170.28960 1.000 85.33694 752 VAL B CA 1
ATOM 8625 C C . VAL B 1 752 ? 188.63973 156.96491 169.21823 1.000 81.86931 752 VAL B C 1
ATOM 8626 O O . VAL B 1 752 ? 188.62696 157.48703 168.09613 1.000 78.61229 752 VAL B O 1
ATOM 8630 N N . MET B 1 753 ? 187.77736 156.00397 169.55514 1.000 82.91685 753 MET B N 1
ATOM 8631 C CA . MET B 1 753 ? 186.96137 155.29853 168.57527 1.000 79.19204 753 MET B CA 1
ATOM 8632 C C . MET B 1 753 ? 185.66507 156.06908 168.22724 1.000 71.83716 753 MET B C 1
ATOM 8633 O O . MET B 1 753 ? 184.85118 155.60952 167.41682 1.000 66.74741 753 MET B O 1
ATOM 8638 N N . TRP B 1 754 ? 185.50507 157.29271 168.73115 1.000 71.92326 754 TRP B N 1
ATOM 8639 C CA . TRP B 1 754 ? 184.41115 158.15178 168.29571 1.000 70.06573 754 TRP B CA 1
ATOM 8640 C C . TRP B 1 754 ? 184.80690 159.12004 167.19036 1.000 72.12102 754 TRP B C 1
ATOM 8641 O O . TRP B 1 754 ? 183.92169 159.64920 166.50780 1.000 71.98455 754 TRP B O 1
ATOM 8652 N N . ALA B 1 755 ? 186.10578 159.37114 167.00708 1.000 70.87604 755 ALA B N 1
ATOM 8653 C CA . ALA B 1 755 ? 186.55556 160.23684 165.92087 1.000 66.53042 755 ALA B CA 1
ATOM 8654 C C . ALA B 1 755 ? 186.36918 159.56814 164.56446 1.000 68.23266 755 ALA B C 1
ATOM 8655 O O . ALA B 1 755 ? 185.96336 160.22056 163.59546 1.000 70.83250 755 ALA B O 1
ATOM 8657 N N . ALA B 1 756 ? 186.68376 158.27234 164.47477 1.000 65.33176 756 ALA B N 1
ATOM 8658 C CA . ALA B 1 756 ? 186.61804 157.56092 163.20198 1.000 62.65475 756 ALA B CA 1
ATOM 8659 C C . ALA B 1 756 ? 185.18192 157.33750 162.74404 1.000 63.53645 756 ALA B C 1
ATOM 8660 O O . ALA B 1 756 ? 184.91930 157.29076 161.53706 1.000 68.99875 756 ALA B O 1
ATOM 8662 N N . ALA B 1 757 ? 184.24465 157.19963 163.68067 1.000 61.01149 757 ALA B N 1
ATOM 8663 C CA . ALA B 1 757 ? 182.85710 156.89662 163.35096 1.000 57.47506 757 ALA B CA 1
ATOM 8664 C C . ALA B 1 757 ? 182.07730 158.10609 162.84763 1.000 65.56103 757 ALA B C 1
ATOM 8665 O O . ALA B 1 757 ? 180.91589 157.95088 162.45525 1.000 68.10464 757 ALA B O 1
ATOM 8667 N N . LEU B 1 758 ? 182.67697 159.29611 162.84579 1.000 69.65725 758 LEU B N 1
ATOM 8668 C CA . LEU B 1 758 ? 182.02125 160.49061 162.32873 1.000 72.00985 758 LEU B CA 1
ATOM 8669 C C . LEU B 1 758 ? 182.35850 160.76505 160.86979 1.000 73.82809 758 LEU B C 1
ATOM 8670 O O . LEU B 1 758 ? 181.55758 161.39658 160.17032 1.000 77.85498 758 LEU B O 1
ATOM 8675 N N . TYR B 1 759 ? 183.53808 160.32730 160.41409 1.000 69.52476 759 TYR B N 1
ATOM 8676 C CA . TYR B 1 759 ? 183.94066 160.49503 159.01750 1.000 70.14841 759 TYR B CA 1
ATOM 8677 C C . TYR B 1 759 ? 182.98702 159.76969 158.06859 1.000 70.80953 759 TYR B C 1
ATOM 8678 O O . TYR B 1 759 ? 182.51764 160.34874 157.08057 1.000 76.15518 759 TYR B O 1
ATOM 8687 N N . PHE B 1 760 ? 182.68899 158.49871 158.35315 1.000 66.22408 760 PHE B N 1
ATOM 8688 C CA . PHE B 1 760 ? 181.79708 157.73787 157.48504 1.000 65.73243 760 PHE B CA 1
ATOM 8689 C C . PHE B 1 760 ? 180.35132 158.20811 157.57902 1.000 69.78970 760 PHE B C 1
ATOM 8690 O O . PHE B 1 760 ? 179.58019 157.98653 156.63909 1.000 78.25227 760 PHE B O 1
ATOM 8698 N N . PHE B 1 761 ? 179.96549 158.83906 158.69033 1.000 68.16031 761 PHE B N 1
ATOM 8699 C CA . PHE B 1 761 ? 178.70034 159.56467 158.72873 1.000 75.38398 761 PHE B CA 1
ATOM 8700 C C . PHE B 1 761 ? 178.73584 160.77607 157.80176 1.000 77.99375 761 PHE B C 1
ATOM 8701 O O . PHE B 1 761 ? 177.80072 161.00282 157.02480 1.000 79.57648 761 PHE B O 1
ATOM 8709 N N . PHE B 1 762 ? 179.81051 161.56997 157.87505 1.000 79.31755 762 PHE B N 1
ATOM 8710 C CA . PHE B 1 762 ? 179.89526 162.80906 157.10651 1.000 80.54395 762 PHE B CA 1
ATOM 8711 C C . PHE B 1 762 ? 180.13676 162.57831 155.61819 1.000 82.46868 762 PHE B C 1
ATOM 8712 O O . PHE B 1 762 ? 180.02538 163.52667 154.83339 1.000 84.89181 762 PHE B O 1
ATOM 8720 N N . GLN B 1 763 ? 180.46207 161.35518 155.20599 1.000 82.64535 763 GLN B N 1
ATOM 8721 C CA . GLN B 1 763 ? 180.47278 161.03579 153.77909 1.000 81.47272 763 GLN B CA 1
ATOM 8722 C C . GLN B 1 763 ? 179.07686 160.60257 153.34634 1.000 80.01577 763 GLN B C 1
ATOM 8723 O O . GLN B 1 763 ? 178.60006 159.53023 153.73168 1.000 78.15326 763 GLN B O 1
ATOM 8729 N N . ASN B 1 764 ? 178.42617 161.44183 152.54420 1.000 82.61610 764 ASN B N 1
ATOM 8730 C CA . ASN B 1 764 ? 177.07381 161.19489 152.06265 1.000 83.78519 764 ASN B CA 1
ATOM 8731 C C . ASN B 1 764 ? 177.12780 160.38915 150.77195 1.000 86.17564 764 ASN B C 1
ATOM 8732 O O . ASN B 1 764 ? 177.91648 160.69927 149.87289 1.000 90.67761 764 ASN B O 1
ATOM 8737 N N . LEU B 1 765 ? 176.29095 159.35797 150.68477 1.000 84.33199 765 LEU B N 1
ATOM 8738 C CA . LEU B 1 765 ? 176.28119 158.45275 149.54194 1.000 81.96414 765 LEU B CA 1
ATOM 8739 C C . LEU B 1 765 ? 174.99587 158.52052 148.73385 1.000 85.85298 765 LEU B C 1
ATOM 8740 O O . LEU B 1 765 ? 175.04800 158.50918 147.50021 1.000 83.32785 765 LEU B O 1
ATOM 8745 N N . SER B 1 766 ? 173.84108 158.58027 149.38955 1.000 92.86706 766 SER B N 1
ATOM 8746 C CA . SER B 1 766 ? 172.56239 158.70762 148.70357 1.000 94.63693 766 SER B CA 1
ATOM 8747 C C . SER B 1 766 ? 171.78640 159.87152 149.31586 1.000 98.50139 766 SER B C 1
ATOM 8748 O O . SER B 1 766 ? 172.28665 160.59009 150.18688 1.000 101.15282 766 SER B O 1
ATOM 8751 N N . SER B 1 767 ? 170.54791 160.04678 148.85787 1.000 97.18778 767 SER B N 1
ATOM 8752 C CA . SER B 1 767 ? 169.69048 161.12557 149.32755 1.000 104.05390 767 SER B CA 1
ATOM 8753 C C . SER B 1 767 ? 168.24272 160.75836 149.03921 1.000 108.04638 767 SER B C 1
ATOM 8754 O O . SER B 1 767 ? 167.93881 160.19580 147.98449 1.000 106.85767 767 SER B O 1
ATOM 8757 N N . TRP B 1 768 ? 167.35773 161.08142 149.98240 1.000 110.48279 768 TRP B N 1
ATOM 8758 C CA . TRP B 1 768 ? 165.94905 160.72156 149.89824 1.000 111.89161 768 TRP B CA 1
ATOM 8759 C C . TRP B 1 768 ? 165.06662 161.89545 149.48656 1.000 116.24291 768 TRP B C 1
ATOM 8760 O O . TRP B 1 768 ? 163.84366 161.82894 149.64793 1.000 120.24095 768 TRP B O 1
ATOM 8771 N N . GLU B 1 769 ? 165.65380 162.95636 148.93787 1.000 114.97388 769 GLU B N 1
ATOM 8772 C CA . GLU B 1 769 ? 164.89650 164.12415 148.51501 1.000 113.77902 769 GLU B CA 1
ATOM 8773 C C . GLU B 1 769 ? 165.36957 164.57799 147.14137 1.000 111.05919 769 GLU B C 1
ATOM 8774 O O . GLU B 1 769 ? 166.49981 164.29933 146.72926 1.000 109.31802 769 GLU B O 1
ATOM 8780 N N . GLY B 1 770 ? 164.47608 165.25939 146.42683 1.000 110.57715 770 GLY B N 1
ATOM 8781 C CA . GLY B 1 770 ? 164.80245 165.84724 145.14253 1.000 107.28281 770 GLY B CA 1
ATOM 8782 C C . GLY B 1 770 ? 165.01185 164.84084 144.03032 1.000 101.76114 770 GLY B C 1
ATOM 8783 O O . GLY B 1 770 ? 166.13627 164.68499 143.54159 1.000 99.16696 770 GLY B O 1
ATOM 8784 N N . THR B 1 771 ? 163.92264 164.14459 143.63455 1.000 100.18527 771 THR B N 1
ATOM 8785 C CA . THR B 1 771 ? 163.73430 163.20286 142.52150 1.000 95.12662 771 THR B CA 1
ATOM 8786 C C . THR B 1 771 ? 164.52440 161.90537 142.71607 1.000 93.13900 771 THR B C 1
ATOM 8787 O O . THR B 1 771 ? 165.55279 161.89704 143.40442 1.000 91.72903 771 THR B O 1
ATOM 8791 N N . PRO B 1 772 ? 164.08372 160.78543 142.14240 1.000 93.78595 772 PRO B N 1
ATOM 8792 C CA . PRO B 1 772 ? 164.85636 159.53931 142.25744 1.000 89.24762 772 PRO B CA 1
ATOM 8793 C C . PRO B 1 772 ? 165.90237 159.32680 141.17210 1.000 86.59688 772 PRO B C 1
ATOM 8794 O O . PRO B 1 772 ? 166.44463 158.22147 141.08032 1.000 86.86148 772 PRO B O 1
ATOM 8798 N N . ALA B 1 773 ? 166.19864 160.33830 140.35708 1.000 83.47421 773 ALA B N 1
ATOM 8799 C CA . ALA B 1 773 ? 167.25740 160.25294 139.36071 1.000 82.00301 773 ALA B CA 1
ATOM 8800 C C . ALA B 1 773 ? 168.46304 161.11552 139.71198 1.000 81.76831 773 ALA B C 1
ATOM 8801 O O . ALA B 1 773 ? 169.37303 161.25506 138.88919 1.000 76.74530 773 ALA B O 1
ATOM 8803 N N . GLU B 1 774 ? 168.49931 161.68754 140.91605 1.000 83.63144 774 GLU B N 1
ATOM 8804 C CA . GLU B 1 774 ? 169.65151 162.44542 141.38158 1.000 80.83118 774 GLU B CA 1
ATOM 8805 C C . GLU B 1 774 ? 170.41245 161.75440 142.50315 1.000 79.54527 774 GLU B C 1
ATOM 8806 O O . GLU B 1 774 ? 171.46709 162.25414 142.91107 1.000 81.78981 774 GLU B O 1
ATOM 8812 N N . SER B 1 775 ? 169.90058 160.63398 143.01897 1.000 77.24456 775 SER B N 1
ATOM 8813 C CA . SER B 1 775 ? 170.67923 159.80147 143.93087 1.000 79.44086 775 SER B CA 1
ATOM 8814 C C . SER B 1 775 ? 171.87804 159.17756 143.22606 1.000 80.08175 775 SER B C 1
ATOM 8815 O O . SER B 1 775 ? 172.93972 159.00124 143.83563 1.000 81.97492 775 SER B O 1
ATOM 8818 N N . ARG B 1 776 ? 171.71812 158.82220 141.94572 1.000 78.23455 776 ARG B N 1
ATOM 8819 C CA . ARG B 1 776 ? 172.72848 158.06516 141.21080 1.000 78.95680 776 ARG B CA 1
ATOM 8820 C C . ARG B 1 776 ? 174.00613 158.85657 140.94497 1.000 80.32163 776 ARG B C 1
ATOM 8821 O O . ARG B 1 776 ? 175.02348 158.25276 140.58744 1.000 80.99600 776 ARG B O 1
ATOM 8829 N N . GLU B 1 777 ? 173.97709 160.18491 141.09353 1.000 79.26628 777 GLU B N 1
ATOM 8830 C CA . GLU B 1 777 ? 175.17978 160.98219 140.87132 1.000 76.51753 777 GLU B CA 1
ATOM 8831 C C . GLU B 1 777 ? 176.20974 160.76789 141.97404 1.000 79.46286 777 GLU B C 1
ATOM 8832 O O . GLU B 1 777 ? 177.41678 160.76143 141.70604 1.000 83.70914 777 GLU B O 1
ATOM 8838 N N . LYS B 1 778 ? 175.75656 160.59183 143.21331 1.000 78.58812 778 LYS B N 1
ATOM 8839 C CA . LYS B 1 778 ? 176.65141 160.49673 144.35912 1.000 80.33720 778 LYS B CA 1
ATOM 8840 C C . LYS B 1 778 ? 177.10581 159.07140 144.64467 1.000 77.95504 778 LYS B C 1
ATOM 8841 O O . LYS B 1 778 ? 177.83784 158.85849 145.61882 1.000 82.42419 778 LYS B O 1
ATOM 8847 N N . ASN B 1 779 ? 176.64043 158.09943 143.85354 1.000 73.17194 779 ASN B N 1
ATOM 8848 C CA . ASN B 1 779 ? 176.95152 156.68881 144.06832 1.000 70.63451 779 ASN B CA 1
ATOM 8849 C C . ASN B 1 779 ? 178.44948 156.41386 143.97434 1.000 70.20855 779 ASN B C 1
ATOM 8850 O O . ASN B 1 779 ? 179.16227 157.00375 143.15746 1.000 70.70357 779 ASN B O 1
ATOM 8855 N N . ARG B 1 780 ? 178.92091 155.50538 144.82521 1.000 73.46160 780 ARG B N 1
ATOM 8856 C CA . ARG B 1 780 ? 180.33298 155.17532 144.94422 1.000 77.27820 780 ARG B CA 1
ATOM 8857 C C . ARG B 1 780 ? 180.48944 153.65945 144.90485 1.000 79.30613 780 ARG B C 1
ATOM 8858 O O . ARG B 1 780 ? 179.51499 152.91098 145.02103 1.000 74.10454 780 ARG B O 1
ATOM 8866 N N . GLU B 1 781 ? 181.72891 153.20635 144.73926 1.000 81.81555 781 GLU B N 1
ATOM 8867 C CA . GLU B 1 781 ? 182.01869 151.78943 144.59523 1.000 79.69318 781 GLU B CA 1
ATOM 8868 C C . GLU B 1 781 ? 182.31554 151.18955 145.97085 1.000 81.08916 781 GLU B C 1
ATOM 8869 O O . GLU B 1 781 ? 182.09798 151.82121 147.00879 1.000 87.34922 781 GLU B O 1
ATOM 8875 N N . CYS B 1 782 ? 182.81774 149.95781 145.99035 1.000 76.78922 782 CYS B N 1
ATOM 8876 C CA . CYS B 1 782 ? 182.94202 149.17789 147.21290 1.000 74.96531 782 CYS B CA 1
ATOM 8877 C C . CYS B 1 782 ? 184.40654 149.00224 147.59105 1.000 75.70466 782 CYS B C 1
ATOM 8878 O O . CYS B 1 782 ? 185.26298 148.78941 146.72683 1.000 78.66395 782 CYS B O 1
ATOM 8881 N N . ILE B 1 783 ? 184.68255 149.09393 148.89075 1.000 75.57010 783 ILE B N 1
ATOM 8882 C CA . ILE B 1 783 ? 185.99265 148.80745 149.45642 1.000 73.36144 783 ILE B CA 1
ATOM 8883 C C . ILE B 1 783 ? 185.84909 147.63801 150.42696 1.000 72.59461 783 ILE B C 1
ATOM 8884 O O . ILE B 1 783 ? 184.74465 147.15712 150.68770 1.000 77.86541 783 ILE B O 1
ATOM 8889 N N . LEU B 1 784 ? 186.99687 147.18362 150.94881 1.000 67.61847 784 LEU B N 1
ATOM 8890 C CA . LEU B 1 784 ? 187.10778 146.15125 151.98830 1.000 67.51861 784 LEU B CA 1
ATOM 8891 C C . LEU B 1 784 ? 186.48523 144.82851 151.52166 1.000 72.92904 784 LEU B C 1
ATOM 8892 O O . LEU B 1 784 ? 185.37885 144.44570 151.91800 1.000 75.95580 784 LEU B O 1
ATOM 8897 N N . LEU B 1 785 ? 187.20147 144.21089 150.57049 1.000 74.82190 785 LEU B N 1
ATOM 8898 C CA . LEU B 1 785 ? 186.95198 142.86147 150.04286 1.000 77.92856 785 LEU B CA 1
ATOM 8899 C C . LEU B 1 785 ? 185.69920 142.79735 149.17164 1.000 76.61904 785 LEU B C 1
ATOM 8900 O O . LEU B 1 785 ? 185.02608 141.76343 149.12827 1.000 78.06187 785 LEU B O 1
ATOM 8905 N N . ASP B 1 786 ? 185.39514 143.90905 148.48611 1.000 74.08286 786 ASP B N 1
ATOM 8906 C CA . ASP B 1 786 ? 184.33987 144.01620 147.46503 1.000 73.79146 786 ASP B CA 1
ATOM 8907 C C . ASP B 1 786 ? 182.94491 143.66598 147.98647 1.000 75.94542 786 ASP B C 1
ATOM 8908 O O . ASP B 1 786 ? 182.08194 143.22727 147.22201 1.000 82.87179 786 ASP B O 1
ATOM 8913 N N . PHE B 1 787 ? 182.70365 143.85098 149.27364 1.000 71.62949 787 PHE B N 1
ATOM 8914 C CA . PHE B 1 787 ? 181.40716 143.49218 149.83925 1.000 71.23331 787 PHE B CA 1
ATOM 8915 C C . PHE B 1 787 ? 180.77573 144.64150 150.60883 1.000 71.12805 787 PHE B C 1
ATOM 8916 O O . PHE B 1 787 ? 179.56032 144.83456 150.52490 1.000 76.92322 787 PHE B O 1
ATOM 8924 N N . PHE B 1 788 ? 181.56666 145.42119 151.33579 1.000 65.93627 788 PHE B N 1
ATOM 8925 C CA . PHE B 1 788 ? 181.03660 146.44520 152.22006 1.000 66.35406 788 PHE B CA 1
ATOM 8926 C C . PHE B 1 788 ? 181.11021 147.80627 151.53935 1.000 70.81531 788 PHE B C 1
ATOM 8927 O O . PHE B 1 788 ? 181.97850 148.05701 150.70011 1.000 76.43918 788 PHE B O 1
ATOM 8935 N N . ASP B 1 789 ? 180.18155 148.68240 151.90452 1.000 69.38758 789 ASP B N 1
ATOM 8936 C CA . ASP B 1 789 ? 180.01108 149.95178 151.21713 1.000 68.52272 789 ASP B CA 1
ATOM 8937 C C . ASP B 1 789 ? 180.83568 151.00501 151.96738 1.000 70.25775 789 ASP B C 1
ATOM 8938 O O . ASP B 1 789 ? 181.67754 150.67575 152.80733 1.000 69.93758 789 ASP B O 1
ATOM 8943 N N . ASP B 1 790 ? 180.60806 152.28553 151.67897 1.000 71.48039 790 ASP B N 1
ATOM 8944 C CA . ASP B 1 790 ? 181.19364 153.37318 152.44954 1.000 70.94426 790 ASP B CA 1
ATOM 8945 C C . ASP B 1 790 ? 180.19896 153.98890 153.42374 1.000 63.62110 790 ASP B C 1
ATOM 8946 O O . ASP B 1 790 ? 180.56787 154.88516 154.18866 1.000 57.83976 790 ASP B O 1
ATOM 8951 N N . HIS B 1 791 ? 178.95338 153.52450 153.41495 1.000 65.75369 791 HIS B N 1
ATOM 8952 C CA . HIS B 1 791 ? 177.97106 153.81141 154.45106 1.000 62.92461 791 HIS B CA 1
ATOM 8953 C C . HIS B 1 791 ? 177.60166 152.49623 155.13512 1.000 65.88035 791 HIS B C 1
ATOM 8954 O O . HIS B 1 791 ? 176.45220 152.24167 155.50274 1.000 67.67406 791 HIS B O 1
ATOM 8961 N N . ASP B 1 792 ? 178.60357 151.62697 155.28634 1.000 65.80591 792 ASP B N 1
ATOM 8962 C CA . ASP B 1 792 ? 178.41651 150.34197 155.94489 1.000 63.09589 792 ASP B CA 1
ATOM 8963 C C . ASP B 1 792 ? 179.57355 150.00529 156.87917 1.000 60.88199 792 ASP B C 1
ATOM 8964 O O . ASP B 1 792 ? 179.60124 148.89947 157.43495 1.000 62.70326 792 ASP B O 1
ATOM 8969 N N . ILE B 1 793 ? 180.52009 150.91833 157.07459 1.000 57.84569 793 ILE B N 1
ATOM 8970 C CA . ILE B 1 793 ? 181.48477 150.81804 158.15885 1.000 55.73003 793 ILE B CA 1
ATOM 8971 C C . ILE B 1 793 ? 181.11736 151.78363 159.29324 1.000 56.89514 793 ILE B C 1
ATOM 8972 O O . ILE B 1 793 ? 181.93207 152.06778 160.17142 1.000 55.91084 793 ILE B O 1
ATOM 8977 N N . TRP B 1 794 ? 179.88396 152.28733 159.28721 1.000 54.83029 794 TRP B N 1
ATOM 8978 C CA . TRP B 1 794 ? 179.34697 153.05521 160.40198 1.000 56.00797 794 TRP B CA 1
ATOM 8979 C C . TRP B 1 794 ? 178.54373 152.19791 161.36779 1.000 60.72496 794 TRP B C 1
ATOM 8980 O O . TRP B 1 794 ? 178.58764 152.43907 162.58007 1.000 64.48674 794 TRP B O 1
ATOM 8991 N N . HIS B 1 795 ? 177.84707 151.17409 160.86083 1.000 58.18966 795 HIS B N 1
ATOM 8992 C CA . HIS B 1 795 ? 177.12981 150.20403 161.68466 1.000 57.59447 795 HIS B CA 1
ATOM 8993 C C . HIS B 1 795 ? 178.05443 149.23702 162.41515 1.000 56.86920 795 HIS B C 1
ATOM 8994 O O . HIS B 1 795 ? 177.56776 148.42640 163.21162 1.000 59.77363 795 HIS B O 1
ATOM 9001 N N . PHE B 1 796 ? 179.36037 149.30058 162.16588 1.000 55.32973 796 PHE B N 1
ATOM 9002 C CA . PHE B 1 796 ? 180.34510 148.48864 162.86343 1.000 55.10574 796 PHE B CA 1
ATOM 9003 C C . PHE B 1 796 ? 181.08293 149.27635 163.93240 1.000 58.22745 796 PHE B C 1
ATOM 9004 O O . PHE B 1 796 ? 181.53738 148.68881 164.91914 1.000 62.76061 796 PHE B O 1
ATOM 9012 N N . LEU B 1 797 ? 181.20691 150.59226 163.75640 1.000 55.81312 797 LEU B N 1
ATOM 9013 C CA . LEU B 1 797 ? 181.89010 151.44735 164.71681 1.000 54.81731 797 LEU B CA 1
ATOM 9014 C C . LEU B 1 797 ? 180.95064 152.14409 165.69146 1.000 56.98098 797 LEU B C 1
ATOM 9015 O O . LEU B 1 797 ? 181.35120 152.39190 166.83496 1.000 61.51111 797 LEU B O 1
ATOM 9020 N N . SER B 1 798 ? 179.71059 152.44596 165.28008 1.000 51.75590 798 SER B N 1
ATOM 9021 C CA . SER B 1 798 ? 178.73643 153.05059 166.18718 1.000 52.15878 798 SER B CA 1
ATOM 9022 C C . SER B 1 798 ? 178.38933 152.12109 167.34464 1.000 58.56388 798 SER B C 1
ATOM 9023 O O . SER B 1 798 ? 178.31788 152.55926 168.49930 1.000 62.44105 798 SER B O 1
ATOM 9026 N N . ALA B 1 799 ? 178.17243 150.83418 167.04943 1.000 56.71267 799 ALA B N 1
ATOM 9027 C CA . ALA B 1 799 ? 177.84727 149.86168 168.09007 1.000 53.50406 799 ALA B CA 1
ATOM 9028 C C . ALA B 1 799 ? 179.00859 149.66113 169.05678 1.000 57.57497 799 ALA B C 1
ATOM 9029 O O . ALA B 1 799 ? 178.81046 149.64461 170.27735 1.000 65.65454 799 ALA B O 1
ATOM 9031 N N . THR B 1 800 ? 180.22926 149.52904 168.53328 1.000 52.26714 800 THR B N 1
ATOM 9032 C CA . THR B 1 800 ? 181.39624 149.30738 169.37837 1.000 55.86050 800 THR B CA 1
ATOM 9033 C C . THR B 1 800 ? 181.92143 150.58370 170.02728 1.000 60.22754 800 THR B C 1
ATOM 9034 O O . THR B 1 800 ? 182.83199 150.50305 170.85797 1.000 64.45841 800 THR B O 1
ATOM 9038 N N . ALA B 1 801 ? 181.37858 151.75087 169.67974 1.000 56.71926 801 ALA B N 1
ATOM 9039 C CA . ALA B 1 801 ? 181.63359 152.94404 170.47710 1.000 56.52929 801 ALA B CA 1
ATOM 9040 C C . ALA B 1 801 ? 180.56404 153.15102 171.54318 1.000 62.64499 801 ALA B C 1
ATOM 9041 O O . ALA B 1 801 ? 180.88063 153.57188 172.66319 1.000 67.32566 801 ALA B O 1
ATOM 9043 N N . LEU B 1 802 ? 179.30182 152.85088 171.21488 1.000 61.92876 802 LEU B N 1
ATOM 9044 C CA . LEU B 1 802 ? 178.21993 152.97224 172.18706 1.000 61.82556 802 LEU B CA 1
ATOM 9045 C C . LEU B 1 802 ? 178.36663 151.94857 173.30635 1.000 67.12685 802 LEU B C 1
ATOM 9046 O O . LEU B 1 802 ? 178.07160 152.25016 174.46940 1.000 75.75704 802 LEU B O 1
ATOM 9051 N N . PHE B 1 803 ? 178.81523 150.73264 172.96866 1.000 60.30081 803 PHE B N 1
ATOM 9052 C CA . PHE B 1 803 ? 179.05471 149.70358 173.97700 1.000 59.10567 803 PHE B CA 1
ATOM 9053 C C . PHE B 1 803 ? 180.16891 150.10858 174.93550 1.000 68.84606 803 PHE B C 1
ATOM 9054 O O . PHE B 1 803 ? 180.05054 149.91181 176.14946 1.000 78.75657 803 PHE B O 1
ATOM 9062 N N . PHE B 1 804 ? 181.24694 150.70236 174.41396 1.000 67.76930 804 PHE B N 1
ATOM 9063 C CA . PHE B 1 804 ? 182.32751 151.15921 175.28396 1.000 70.36554 804 PHE B CA 1
ATOM 9064 C C . PHE B 1 804 ? 181.92625 152.37401 176.11506 1.000 74.95814 804 PHE B C 1
ATOM 9065 O O . PHE B 1 804 ? 182.35595 152.49240 177.26722 1.000 80.16448 804 PHE B O 1
ATOM 9073 N N . SER B 1 805 ? 181.09833 153.27187 175.56655 1.000 72.52523 805 SER B N 1
ATOM 9074 C CA . SER B 1 805 ? 180.59732 154.39777 176.35617 1.000 75.06998 805 SER B CA 1
ATOM 9075 C C . SER B 1 805 ? 179.67562 153.93141 177.48073 1.000 83.10819 805 SER B C 1
ATOM 9076 O O . SER B 1 805 ? 179.75899 154.43241 178.61103 1.000 89.48352 805 SER B O 1
ATOM 9079 N N . PHE B 1 806 ? 178.79249 152.97242 177.18789 1.000 81.42950 806 PHE B N 1
ATOM 9080 C CA . PHE B 1 806 ? 177.94793 152.38277 178.22388 1.000 79.80525 806 PHE B CA 1
ATOM 9081 C C . PHE B 1 806 ? 178.77010 151.62027 179.25721 1.000 83.46986 806 PHE B C 1
ATOM 9082 O O . PHE B 1 806 ? 178.42300 151.60805 180.44222 1.000 90.41783 806 PHE B O 1
ATOM 9090 N N . LEU B 1 807 ? 179.84382 150.95147 178.82540 1.000 81.94655 807 LEU B N 1
ATOM 9091 C CA . LEU B 1 807 ? 180.72356 150.27162 179.77305 1.000 84.07160 807 LEU B CA 1
ATOM 9092 C C . LEU B 1 807 ? 181.45537 151.26917 180.66553 1.000 93.51056 807 LEU B C 1
ATOM 9093 O O . LEU B 1 807 ? 181.70175 150.98554 181.84319 1.000 98.66629 807 LEU B O 1
ATOM 9098 N N . VAL B 1 808 ? 181.83203 152.42654 180.10894 1.000 94.34301 808 VAL B N 1
ATOM 9099 C CA . VAL B 1 808 ? 182.39227 153.52152 180.90242 1.000 94.76404 808 VAL B CA 1
ATOM 9100 C C . VAL B 1 808 ? 181.37915 154.00430 181.93644 1.000 99.43026 808 VAL B C 1
ATOM 9101 O O . VAL B 1 808 ? 181.71900 154.22491 183.10761 1.000 107.31091 808 VAL B O 1
ATOM 9105 N N . LEU B 1 809 ? 180.11662 154.15459 181.51847 1.000 97.17050 809 LEU B N 1
ATOM 9106 C CA . LEU B 1 809 ? 179.04555 154.54476 182.43682 1.000 101.25794 809 LEU B CA 1
ATOM 9107 C C . LEU B 1 809 ? 178.81784 153.49576 183.52413 1.000 106.60418 809 LEU B C 1
ATOM 9108 O O . LEU B 1 809 ? 178.50535 153.83648 184.67122 1.000 110.55828 809 LEU B O 1
ATOM 9113 N N . LEU B 1 810 ? 178.96482 152.21626 183.17792 1.000 104.97033 810 LEU B N 1
ATOM 9114 C CA . LEU B 1 810 ? 178.72699 151.13519 184.12992 1.000 107.50209 810 LEU B CA 1
ATOM 9115 C C . LEU B 1 810 ? 179.85860 151.02843 185.14713 1.000 107.65256 810 LEU B C 1
ATOM 9116 O O . LEU B 1 810 ? 179.62577 151.08985 186.35964 1.000 110.20546 810 LEU B O 1
ATOM 9121 N N . THR B 1 811 ? 181.09261 150.86870 184.67009 1.000 107.31300 811 THR B N 1
ATOM 9122 C CA . THR B 1 811 ? 182.20743 150.42938 185.50102 1.000 112.52086 811 THR B CA 1
ATOM 9123 C C . THR B 1 811 ? 182.80165 151.53698 186.36705 1.000 115.68600 811 THR B C 1
ATOM 9124 O O . THR B 1 811 ? 183.66960 151.24572 187.19819 1.000 117.23150 811 THR B O 1
ATOM 9128 N N . LEU B 1 812 ? 182.33433 152.77808 186.23080 1.000 114.91681 812 LEU B N 1
ATOM 9129 C CA . LEU B 1 812 ? 182.92835 153.92219 186.91398 1.000 122.75679 812 LEU B CA 1
ATOM 9130 C C . LEU B 1 812 ? 182.54996 153.91201 188.40292 1.000 134.33990 812 LEU B C 1
ATOM 9131 O O . LEU B 1 812 ? 181.92251 152.97269 188.90520 1.000 135.00149 812 LEU B O 1
ATOM 9136 N N . ASP B 1 813 ? 182.94614 154.98039 189.11061 1.000 139.36198 813 ASP B N 1
ATOM 9137 C CA . ASP B 1 813 ? 182.76029 155.17241 190.55633 1.000 139.22611 813 ASP B CA 1
ATOM 9138 C C . ASP B 1 813 ? 183.42808 154.04500 191.35162 1.000 140.46507 813 ASP B C 1
ATOM 9139 O O . ASP B 1 813 ? 182.78100 153.24317 192.02832 1.000 139.48590 813 ASP B O 1
ATOM 9144 N N . ASP B 1 814 ? 184.75310 154.00810 191.24887 1.000 143.72813 814 ASP B N 1
ATOM 9145 C CA . ASP B 1 814 ? 185.59149 153.05017 191.95383 1.000 147.32375 814 ASP B CA 1
ATOM 9146 C C . ASP B 1 814 ? 186.34475 153.75118 193.08046 1.000 156.48897 814 ASP B C 1
ATOM 9147 O O . ASP B 1 814 ? 186.12178 154.93308 193.36433 1.000 161.45761 814 ASP B O 1
ATOM 9152 N N . ASP B 1 815 ? 187.21225 152.98057 193.74742 1.000 158.37665 815 ASP B N 1
ATOM 9153 C CA . ASP B 1 815 ? 188.04075 153.37156 194.89069 1.000 165.44419 815 ASP B CA 1
ATOM 9154 C C . ASP B 1 815 ? 187.23429 153.81518 196.11030 1.000 172.71742 815 ASP B C 1
ATOM 9155 O O . ASP B 1 815 ? 187.79278 154.44541 197.01655 1.000 174.11549 815 ASP B O 1
ATOM 9157 N N . LEU B 1 816 ? 185.93684 153.50759 196.16451 1.000 175.55647 816 LEU B N 1
ATOM 9158 C CA . LEU B 1 816 ? 185.10701 153.84426 197.30988 1.000 177.55178 816 LEU B CA 1
ATOM 9159 C C . LEU B 1 816 ? 184.47199 152.63654 197.98251 1.000 183.05908 816 LEU B C 1
ATOM 9160 O O . LEU B 1 816 ? 183.89972 152.78970 199.06791 1.000 185.64914 816 LEU B O 1
ATOM 9162 N N . ASP B 1 817 ? 184.54552 151.44887 197.37421 1.000 183.10747 817 ASP B N 1
ATOM 9163 C CA . ASP B 1 817 ? 184.02975 150.24145 198.01060 1.000 185.48055 817 ASP B CA 1
ATOM 9164 C C . ASP B 1 817 ? 184.86514 149.80380 199.20816 1.000 187.15945 817 ASP B C 1
ATOM 9165 O O . ASP B 1 817 ? 184.36173 149.06259 200.05896 1.000 188.96753 817 ASP B O 1
ATOM 9167 N N . VAL B 1 818 ? 186.12306 150.23932 199.29472 1.000 185.33369 818 VAL B N 1
ATOM 9168 C CA . VAL B 1 818 ? 186.95779 149.90381 200.44267 1.000 185.98000 818 VAL B CA 1
ATOM 9169 C C . VAL B 1 818 ? 186.90102 150.95944 201.54130 1.000 187.48625 818 VAL B C 1
ATOM 9170 O O . VAL B 1 818 ? 187.25968 150.66241 202.69011 1.000 189.67557 818 VAL B O 1
ATOM 9172 N N . VAL B 1 819 ? 186.46951 152.17671 201.22510 1.000 186.46152 819 VAL B N 1
ATOM 9173 C CA . VAL B 1 819 ? 186.34241 153.23482 202.22013 1.000 189.02024 819 VAL B CA 1
ATOM 9174 C C . VAL B 1 819 ? 185.15440 152.96877 203.13756 1.000 189.57574 819 VAL B C 1
ATOM 9175 O O . VAL B 1 819 ? 185.32189 152.73716 204.33490 1.000 190.88403 819 VAL B O 1
#

Organism: Human respiratory syncytial virus (NCBI:txid11250)

Nearest PDB structures (foldseek):
  8v38-assembly1_B  TM=1.002E+00  e=0.000E+00  Homo sapiens
  8kcw-assembly1_C  TM=9.276E-01  e=5.916E-95  Homo sapiens
  8k13-assembly1_A  TM=9.092E-01  e=5.714E-85  Homo sapiens
  8k1b-assembly1_B  TM=9.716E-01  e=2.943E-42  Homo sapiens
  8k11-assembly1_B  TM=9.407E-01  e=2.574E-31  Homo sapiens

Solvent-accessible surface area: 66445 Å² total; per-residue (Å²): 135,59,144,65,17,86,57,100,96,89,53,73,31,91,0,49,104,108,72,62,12,39,13,15,3,98,26,78,13,104,65,97,146,27,42,1,5,38,0,63,0,42,4,80,48,136,20,113,90,80,12,0,8,0,13,0,32,20,77,119,50,27,44,30,18,56,0,8,43,94,44,113,21,118,167,160,96,82,18,60,14,64,49,5,5,29,16,4,17,24,60,72,36,72,157,164,67,42,97,56,137,29,72,6,30,0,8,0,6,7,31,7,90,163,28,2,98,3,102,2,48,4,39,82,55,189,132,7,62,12,153,59,99,74,62,56,149,21,67,0,2,11,14,22,19,30,8,10,1,6,88,19,45,190,121,35,83,18,2,32,0,51,0,68,10,126,157,39,114,6,0,0,12,0,0,4,18,74,42,110,47,81,33,40,16,73,48,41,14,2,91,98,79,38,44,36,0,21,0,9,61,64,5,6,1,54,9,81,44,190,106,31,104,48,68,37,0,6,1,0,0,9,2,57,26,18,10,81,74,6,47,31,78,117,113,166,81,65,90,7,96,4,61,2,37,2,36,59,57,63,156,133,71,31,39,100,118,4,39,96,78,2,60,138,73,15,88,69,76,62,133,28,43,113,129,95,23,127,82,118,223,167,137,132,83,63,75,59,99,106,26,70,26,72,63,65,16,77,42,33,87,46,23,6,86,43,24,6,73,67,22,104,117,90,22,45,55,34,50,10,36,26,21,30,39,2,24,24,52,80,79,100,46,40,4,38,2,32,41,33,1,4,72,1,4,53,41,3,2,106,7,10,55,105,57,1,94,127,120,28,87,112,40,136,54,44,101,90,98,63,83,31,102,74,48,51,106,57,88,51,79,88,58,49,51,13,68,53,11,4,73,14,14,42,52,8,1,75,26,3,29,28,32,26,16,0,18,22,118,24,17,24,37,67,28,28,46,56,33,58,70,7,38,35,60,79,43,21,42,149,41,115,120,96,87,49,79,79,50,60,47,48,52,20,19,63,29,45,66,65,28,45,38,32,61,110,136,72,58,46,71,66,56,27,72,66,44,36,64,63,26,54,69,64,23,83,82,89,69,112,91,56,55,63,68,23,65,63,41,28,62,63,32,40,62,50,23,56,62,43,32,91,72,64,90,39,66,5,35,22,27,28,64,53,28,45,52,90,36,61,66,32,56,78,54,73,81,65,95,100,106,106,105,58,57,115,41,70,82,106,86,8,108,132,4,55,83,16,8,70,102,65,96,76,51,0,79,137,44,60,148,61,94,8,44,19,65,89,50,38,46,3,77,5,6,62,95,11,107,106,29,88,86,102,84,7,6,7,21,58,1,30,31,12,28,36,5,2,10,0,17,20,32,19,20,35,2,45,27,23,46,63,35,46,18,90,100,103,135,61,144,66,17,87,56,100,95,89,53,74,30,90,0,50,102,108,72,64,12,37,13,14,4,98,23,79,14,106,64,98,144,26,42,1,5,37,0,64,0,42,5,78,47,136,20,114,90,80,10,0,7,0,13,0,33,20,75,120,49,28,46,31,17,57,0,7,43,93,45,111,20,117,168,160,97,84,18,56,14,64,49,5,4,30,16,4,18,24,58,70,37,70,156,162,66,41,97,58,137,29,71,6,31,0,6,0,7,7,31,6,90,161,29,3,100,3,102,2,48,4,38,82,55,190,134,8,66,12,150,60,98,74,60,53,147,22,64,0,2,11,14,23,21,29,8,9,1,6,90,20,46,186,122,34,84,18,2,31,0,52,0,67,10,127,158,38,116,6,0,0,12,0,0,4,19,73,42,109,47,80,34,43,17,73,50,41,14,3,90,96,78,36,45,36,0,22,0,8,60,64,6,5,2,56,9,82,43,188,108,30,104,47,69,36,0,6,1,0,0,8,2,55,29,18,10,82,75,5,47,30,79,119,113,165,79,65,92,8,96,4,62,2,36,2,36,58,56,63,156,128,71,32,41,100,121,5,40,97,77,2,59,139,73,15,90,68,74,60,133,29,42,116,128,94,23,125,81,120,225,165,139,131,83,64,75,58,99,106,25,71,24,71,65,64,15,76,42,32,87,47,22,5,87,44,24,6,72,67,22,101,120,89,23,44,55,35,49,9,38,26,21,32,39,2,24,26,55,81,77,101,45,41,5,39,1,33,42,34,0,4,71,1,5,53,40,2,2,107,8,10,55,103,55,1,95,126,120,28,88,112,40,135,54,45,102,91,96,63,82,30,101,74,49,52,106,58,90,52,80,87,60,49,52,12,68,53,10,4,76,12,14,42,54,9,1,73,24,4,30,28,31,25,16,0,17,22,120,23,17,24,36,67,31,27,45,58,34,60,73,7,36,36,61,80,44,20,43,148,42,116,120,96,88,50,79,77,50,61,49,48,52,20,19,65,30,46,66,67,27,46,40,32,60,112,135,72,59,43,71,65,57,26,72,65,45,35,64,64,26,54,69,63,22,82,83,88,68,112,90,56,55,63,67,23,64,65,40,28,64,64,33,41,62,50,23,57,63,43,32,92,73,66,90,39,66,6,35,22,26,29,63,53,28,45,51,87,35,61,64,31,57,80,55,72,79,65,97,101,105,106,106,58,56,116,43,72,83,104,85,8,109,128,4,55,84,15,8,71,103,65,96,76,50,0,78,137,44,59,147,60,95,9,43,19,62,86,50,40,46,4,76,5,6,64,94,9,108,106,29,90,85,102,83,6,5,7,20,60,0,30,30,12,29,36,6,2,10,0,15,20,31,20,22,34,2,42,26,23,49,61,35,47,17,91,101,102